Protein AF-A0A401RXJ4-F1 (afdb_monomer_lite)

Foldseek 3Di:
DDVVLVVVLLCPVLLLVLLVVCLVLLLVLLLCLQVVVDDLLNSLVSQLVLLLVSLCVLQPVLSCLLLVLLVVLLVLVVPDALQCSLVVNLVVLLVSLLVLLVVVCCCVPPVVDDDDPSSVQSSLLSLVLSLQSNLQSVCSNVVVDDDPDPPPDDDDPDCVSVVVSSLSSSSSSRRLDRRHEFDDHSVLVSCLSVCSHVDPCSDLCQLVVLLVVLVVVLVVLVVVLVVLSVVLVVVVVVCVVPPDDDQVVLLVVLLSSLSSVVSSVSSRHSSSLSSCSSNVHQVDDDDDPDDRRGQDDPCCCLQDLFLLSNLCSHRPNVSVSLCVVQLVPDPPPSLLRSLVVVCSSLSVQVLSNVLSVLSSLLNVLSVVCCVPVVVVQVVDPVSVVVSSVVSSVLSSLSSSLSSQSNSSRHPVSVVVSCPRPSVVSSVVSVVVSVPDDPPQQVLLVVVCVLVVPDDPFFAPDQDDQPVVVVVVVVVVVPPPDDPPDDAKFFKWKWFWDDDPVDRAQAKTKTFCQPPDLLFQWKKKKWAFDAADCDFFKKKKFKWKWDDPDPDIDTHDTQFIDIDGRRDADPSSMDMTTNSVCSVVDPDRMMMMFMWIAGPVRDTDPRRVCSVNGTDCDSPDSRHIMMMTGSDPPPPPPDDDDPDPDDPPPPPPPPPVPPPPDPPPQAAAKWKDWDKRQCCVSVCSSWWVDDRIDTQIDIGHADDPDDDDDDDDDPDDPVVVVVVCVVCVPDGWDWAADDWAKDWIWTADSNRIIIIGIDTRRHGDTIDTD

Radius of gyration: 35.72 Å; chains: 1; bounding box: 101×73×101 Å

Secondary structure (DSSP, 8-state):
--HHHHHHHH--HHHHHHHHHHHHHHHHHHHHHHTT-S-HHHHHHHHHHHHHHHHHHHHGGGGHHHHHHHHHHHHHHHHS-HHHHHHHHHHHHHHHHHHHHHHHHIIIIII-PPPPHHHHHHHHHHHHHHHHHHHHHHHHHHTSSPPPP-----S---HHHHHHHHHHHHHHT-GGGTSS-----HHHHHHHHHHTTT-S---THHHHHHHHHHHHHHHHHHHHHHHHHHHHHHHHHHHTT--S--HHHHHHHHHHHHHHHHHHHHHHHHHHHHHHHHTTTT----SS----S-S--HHHHHH---HHHHHHHTTHHHHHHHIIIIITT-SS-HHHHHHHHHHHHHT--HHHHHHHHHHHHHHHHHHHHHHHHHHHHHT-HHHHHHHHHHHHHHHHHHHHHHHHHHHH--HHHHHHHHHSGGGHHHHHHHHHHHTS-TTHHHHHHHHHHHTT-------S--PPPHHHHHHHHHHHHT-SSS-TT--EEEEEEEEEE--GGG--TT-EEEE-TT--TT--EEEEEEEB----SS--EEEEEEEEEEEETTEEEEEEEEEEEEEESSS--TTSEEEEE-GGGGGT---SEEEEEEEEE-TT-PEE-HHHHHHHHB---TTSTT--EEEEESS--TT--S--------------------PPPTT---SBSEEE--EEESTTTT-TTTEEE-SEEE--EEESB--S---SS-------HHHHHHHHHHSTT----EEEEEEEEEEEEEE-TTS-EEEEEEEEEEEEEEEE-

pLDDT: mean 77.95, std 18.05, range [25.7, 97.25]

Sequence (769 aa):
MDLEFLQSELDYYPVTIHQFLSAPFALAFYHLSITGHLHLTARYIFLMFGGLLLAIVSMGHYAMMVLIPAVFAVVLIHCLKSRIVHKWTFLSQMTWQTLCHLWLHYKEYYLQEATDIKFKIALSSLMLLTQRVTSVSLDIHEGEIKIPARKVQQNRFDADTLCYSLPYLSYMLYFPALLGGPLCSFQRFKTHVENLKKSDQKCIAKPLWSFFYKCTQFFVLNMLRVAVRNCVSVIKHHDQRSTQWNVPEDIFMIWTTALMFRLAYYSQWLLSESLNNLVGLGLENDRIQQSTLSDTDIWTLETTNKISEFVRVWNKTTAGWLRRMVFQRSKVQPFISTFIFSAWWHGLHPAQIFGFLLCAATVKVDYRVHQYMVPLTARSRFLRLIYKIVTWMQTQLVIAYVLVAVELRTFSCVLVLCKSVCAVSPLVYILMLIDNHEIQQPFSKAILEMLHINTLTFPRRTKLHPYMRLIYQQLSSSETKDSATTEGTLVQSFRSIKVPEYDNPGWIWFNISKLKPSMVAAELVLLRRTLHPKSLTVNVTIHNIGLEGKNLTISDPLDKKILNLSELPSSGYDTFNVSTILRQWTLDVIGFQFQFTDDSGSLVLHDALTQSLYCLDTNSQDEPLLVAYRLALSERRKVAKPFGSRNNQRSSRENRWKFPRSRDISGECKMHPLYVNLQSLKLNNWILEPRGFYANACRGYCSELITEKGNTVTISPAWRTVMQNITKNQRWHCTPEKYSSVSLMHVTESGDIFIERIKEMSIESCACK

InterPro domains:
  IPR001839 Transforming growth factor-beta, C-terminal [PF00019] (668-768)
  IPR001839 Transforming growth factor-beta, C-terminal [PS51362] (653-769)
  IPR001839 Transforming growth factor-beta, C-terminal [SM00204] (669-769)
  IPR004299 Membrane bound O-acyl transferase, MBOAT [PF03062] (128-359)
  IPR017948 Transforming growth factor beta, conserved site [PS00250] (687-702)
  IPR029034 Cystine-knot cytokine [G3DSA:2.10.90.10] (658-769)
  IPR029034 Cystine-knot cytokine [SSF57501] (663-768)
  IPR049941 Lysophospholipid acyltransferase 7/Porcupine-like [PTHR13906] (17-434)

Structure (mmCIF, N/CA/C/O backbone):
data_AF-A0A401RXJ4-F1
#
_entry.id   AF-A0A401RXJ4-F1
#
loop_
_atom_site.group_PDB
_atom_site.id
_atom_site.type_symbol
_atom_site.label_atom_id
_atom_site.label_alt_id
_atom_site.label_comp_id
_atom_site.label_asym_id
_atom_site.label_entity_id
_atom_site.label_seq_id
_atom_site.pdbx_PDB_ins_code
_atom_site.Cartn_x
_atom_site.Cartn_y
_atom_site.Cartn_z
_atom_site.occupancy
_atom_site.B_iso_or_equiv
_atom_site.auth_seq_id
_atom_site.auth_comp_id
_atom_site.auth_asym_id
_atom_site.auth_atom_id
_atom_site.pdbx_PDB_model_num
ATOM 1 N N . MET A 1 1 ? 28.609 14.857 -3.630 1.00 46.47 1 MET A N 1
ATOM 2 C CA . MET A 1 1 ? 27.908 13.861 -4.474 1.00 46.47 1 MET A CA 1
ATOM 3 C C . MET A 1 1 ? 28.403 14.028 -5.902 1.00 46.47 1 MET A C 1
ATOM 5 O O . MET A 1 1 ? 28.312 15.139 -6.432 1.00 46.47 1 MET A O 1
ATOM 9 N N . ASP A 1 2 ? 28.985 12.983 -6.490 1.00 38.75 2 ASP A N 1
ATOM 10 C CA . ASP A 1 2 ? 29.533 13.042 -7.849 1.00 38.75 2 ASP A CA 1
ATOM 11 C C . ASP A 1 2 ? 28.412 13.007 -8.885 1.00 38.75 2 ASP A C 1
ATOM 13 O O . ASP A 1 2 ? 27.520 12.161 -8.844 1.00 38.75 2 ASP A O 1
ATOM 17 N N . LEU A 1 3 ? 28.435 13.988 -9.788 1.00 42.06 3 LEU A N 1
ATOM 18 C CA . LEU A 1 3 ? 27.383 14.205 -10.780 1.00 42.06 3 LEU A CA 1
ATOM 19 C C . LEU A 1 3 ? 27.369 13.069 -11.819 1.00 42.06 3 LEU A C 1
ATOM 21 O O . LEU A 1 3 ? 26.307 12.729 -12.321 1.00 42.06 3 LEU A O 1
ATOM 25 N N . GLU A 1 4 ? 28.520 12.429 -12.047 1.00 36.09 4 GLU A N 1
ATOM 26 C CA . GLU A 1 4 ? 28.688 11.253 -12.911 1.00 36.09 4 GLU A CA 1
ATOM 27 C C . GLU A 1 4 ? 28.032 9.984 -12.334 1.00 36.09 4 GLU A C 1
ATOM 29 O O . GLU A 1 4 ? 27.464 9.187 -13.079 1.00 36.09 4 GLU A O 1
ATOM 34 N N . PHE A 1 5 ? 28.014 9.821 -11.004 1.00 42.22 5 PHE A N 1
ATOM 35 C CA . PHE A 1 5 ? 27.276 8.735 -10.343 1.00 42.22 5 PHE A CA 1
ATOM 36 C C . PHE A 1 5 ? 25.759 8.926 -10.486 1.00 42.22 5 PHE A C 1
ATOM 38 O O . PHE A 1 5 ? 25.038 7.982 -10.807 1.00 42.22 5 PHE A O 1
ATOM 45 N N . LEU A 1 6 ? 25.277 10.168 -10.332 1.00 42.81 6 LEU A N 1
ATOM 46 C CA . LEU A 1 6 ? 23.893 10.509 -10.664 1.00 42.81 6 LEU A CA 1
ATOM 47 C C . LEU A 1 6 ? 23.600 10.274 -12.152 1.00 42.81 6 LEU A C 1
ATOM 49 O O . LEU A 1 6 ? 22.531 9.781 -12.476 1.00 42.81 6 LEU A O 1
ATOM 53 N N . GLN A 1 7 ? 24.533 10.588 -13.049 1.00 41.47 7 GLN A N 1
ATOM 54 C CA . GLN A 1 7 ? 24.370 10.425 -14.495 1.00 41.47 7 GLN A CA 1
ATOM 55 C C . GLN A 1 7 ? 24.182 8.953 -14.903 1.00 41.47 7 GLN A C 1
ATOM 57 O O . GLN A 1 7 ? 23.317 8.656 -15.719 1.00 41.47 7 GLN A O 1
ATOM 62 N N . SER A 1 8 ? 24.898 8.024 -14.262 1.00 41.06 8 SER A N 1
ATOM 63 C CA . SER A 1 8 ? 24.772 6.574 -14.492 1.00 41.06 8 SER A CA 1
ATOM 64 C C . SER A 1 8 ? 23.457 5.967 -13.967 1.00 41.06 8 SER A C 1
ATOM 66 O O . SER A 1 8 ? 22.851 5.129 -14.635 1.00 41.06 8 SER A O 1
ATOM 68 N N . GLU A 1 9 ? 22.970 6.398 -12.796 1.00 47.66 9 GLU A N 1
ATOM 69 C CA . GLU A 1 9 ? 21.709 5.895 -12.210 1.00 47.66 9 GLU A CA 1
ATOM 70 C C . GLU A 1 9 ? 20.451 6.563 -12.807 1.00 47.66 9 GLU A C 1
ATOM 72 O O . GLU A 1 9 ? 19.378 5.960 -12.836 1.00 47.66 9 GLU A O 1
ATOM 77 N N . LEU A 1 10 ? 20.551 7.800 -13.318 1.00 48.31 10 LEU A N 1
ATOM 78 C CA . LEU A 1 10 ? 19.404 8.548 -13.855 1.00 48.31 10 LEU A CA 1
ATOM 79 C C . LEU A 1 10 ? 19.100 8.284 -15.340 1.00 48.31 10 LEU A C 1
ATOM 81 O O . LEU A 1 10 ? 17.988 8.607 -15.786 1.00 48.31 10 LEU A O 1
ATOM 85 N N . ASP A 1 11 ? 20.026 7.686 -16.084 1.00 46.69 11 ASP A N 1
ATOM 86 C CA . ASP A 1 11 ? 19.901 7.414 -17.515 1.00 46.69 11 ASP A CA 1
ATOM 87 C C . ASP A 1 11 ? 19.125 6.102 -17.781 1.00 46.69 11 ASP A C 1
ATOM 89 O O . ASP A 1 11 ? 19.606 5.142 -18.376 1.00 46.69 11 ASP A O 1
ATOM 93 N N . TYR A 1 12 ? 17.839 6.096 -17.402 1.00 53.22 12 TYR A N 1
ATOM 94 C CA . TYR A 1 12 ? 16.804 5.097 -17.758 1.00 53.22 12 TYR A CA 1
ATOM 95 C C . TYR A 1 12 ? 16.437 5.088 -19.269 1.00 53.22 12 TYR A C 1
ATOM 97 O O . TYR A 1 12 ? 15.325 4.717 -19.670 1.00 53.22 12 TYR A O 1
ATOM 105 N N . TYR A 1 13 ? 17.362 5.493 -20.142 1.00 58.06 13 TYR A N 1
ATOM 106 C CA . TYR A 1 13 ? 17.174 5.506 -21.594 1.00 58.06 13 TYR A CA 1
ATOM 107 C C . TYR A 1 13 ? 16.801 4.137 -22.194 1.00 58.06 13 TYR A C 1
ATOM 109 O O . TYR A 1 13 ? 15.884 4.113 -23.018 1.00 58.06 13 TYR A O 1
ATOM 117 N N . PRO A 1 14 ? 17.390 2.988 -21.796 1.00 70.31 14 PRO A N 1
ATOM 118 C CA . PRO A 1 14 ? 17.087 1.728 -22.476 1.00 70.31 14 PRO A CA 1
ATOM 119 C C . PRO A 1 14 ? 15.653 1.239 -22.228 1.00 70.31 14 PRO A C 1
ATOM 121 O O . PRO A 1 14 ? 14.984 0.823 -23.172 1.00 70.31 14 PRO A O 1
ATOM 124 N N . VAL A 1 15 ? 15.125 1.360 -21.002 1.00 84.50 15 VAL A N 1
ATOM 125 C CA . VAL A 1 15 ? 13.733 0.963 -20.697 1.00 84.50 15 VAL A CA 1
ATOM 126 C C . VAL A 1 15 ? 12.738 1.803 -21.496 1.00 84.50 15 VAL A C 1
ATOM 128 O O . VAL A 1 15 ? 11.831 1.255 -22.121 1.00 84.50 15 VAL A O 1
ATOM 131 N N . THR A 1 16 ? 12.963 3.117 -21.541 1.00 88.06 16 THR A N 1
ATOM 132 C CA . THR A 1 16 ? 12.141 4.071 -22.298 1.00 88.06 16 THR A CA 1
ATOM 133 C C . THR A 1 16 ? 12.081 3.700 -23.783 1.00 88.06 16 THR A C 1
ATOM 135 O O . THR A 1 16 ? 11.002 3.661 -24.374 1.00 88.06 16 THR A O 1
ATOM 138 N N . ILE A 1 17 ? 13.232 3.377 -24.387 1.00 89.31 17 ILE A N 1
ATOM 139 C CA . ILE A 1 17 ? 13.321 2.964 -25.796 1.00 89.31 17 ILE A CA 1
ATOM 140 C C . ILE A 1 17 ? 12.498 1.695 -26.028 1.00 89.31 17 ILE A C 1
ATOM 142 O O . ILE A 1 17 ? 11.672 1.656 -26.937 1.00 89.31 17 ILE A O 1
ATOM 146 N N . HIS A 1 18 ? 12.665 0.673 -25.185 1.00 91.31 18 HIS A N 1
ATOM 147 C CA . HIS A 1 18 ? 11.910 -0.575 -25.305 1.00 91.31 18 HIS A CA 1
ATOM 148 C C . HIS A 1 18 ? 10.397 -0.373 -25.131 1.00 91.31 18 HIS A C 1
ATOM 150 O O . HIS A 1 18 ? 9.607 -0.994 -25.844 1.00 91.31 18 HIS A O 1
ATOM 156 N N . GLN A 1 19 ? 9.981 0.530 -24.240 1.00 91.69 19 GLN A N 1
ATOM 157 C CA . GLN A 1 19 ? 8.577 0.896 -24.062 1.00 91.69 19 GLN A CA 1
ATOM 158 C C . GLN A 1 19 ? 7.999 1.575 -25.309 1.00 91.69 19 GLN A C 1
ATOM 160 O O . GLN A 1 19 ? 6.951 1.145 -25.792 1.00 91.69 19 GLN A O 1
ATOM 165 N N . PHE A 1 20 ? 8.693 2.550 -25.904 1.00 92.56 20 PHE A N 1
ATOM 166 C CA . PHE A 1 20 ? 8.253 3.154 -27.168 1.00 92.56 20 PHE A CA 1
ATOM 167 C C . PHE A 1 20 ? 8.223 2.148 -28.325 1.00 92.56 20 PHE A C 1
ATOM 169 O O . PHE A 1 20 ? 7.258 2.132 -29.086 1.00 92.56 20 PHE A O 1
ATOM 176 N N . LEU A 1 21 ? 9.216 1.257 -28.421 1.00 92.25 21 LEU A N 1
ATOM 177 C CA . LEU A 1 21 ? 9.233 0.179 -29.418 1.00 92.25 21 LEU A CA 1
ATOM 178 C C . LEU A 1 21 ? 8.056 -0.794 -29.255 1.00 92.25 21 LEU A C 1
ATOM 180 O O . LEU A 1 21 ? 7.633 -1.403 -30.234 1.00 92.25 21 LEU A O 1
ATOM 184 N N . SER A 1 22 ? 7.496 -0.923 -28.049 1.00 93.94 22 SER A N 1
ATOM 185 C CA . SER A 1 22 ? 6.318 -1.758 -27.790 1.00 93.94 22 SER A CA 1
ATOM 186 C C . SER A 1 22 ? 4.985 -1.094 -28.178 1.00 93.94 22 SER A C 1
ATOM 188 O O . SER A 1 22 ? 3.989 -1.792 -28.381 1.00 93.94 22 SER A O 1
ATOM 190 N N . ALA A 1 23 ? 4.947 0.236 -28.336 1.00 95.12 23 ALA A N 1
ATOM 191 C CA . ALA A 1 23 ? 3.716 0.985 -28.603 1.00 95.12 23 ALA A CA 1
ATOM 192 C C . ALA A 1 23 ? 3.016 0.593 -29.927 1.00 95.12 23 ALA A C 1
ATOM 194 O O . ALA A 1 23 ? 1.800 0.383 -29.901 1.00 95.12 23 ALA A O 1
ATOM 195 N N . PRO A 1 24 ? 3.720 0.397 -31.065 1.00 95.19 24 PRO A N 1
ATOM 196 C CA . PRO A 1 24 ? 3.094 -0.098 -32.293 1.00 95.19 24 PRO A CA 1
ATOM 197 C C . PRO A 1 24 ? 2.447 -1.478 -32.118 1.00 95.19 24 PRO A C 1
ATOM 199 O O . PRO A 1 24 ? 1.358 -1.717 -32.635 1.00 95.19 24 PRO A O 1
ATOM 202 N N . PHE A 1 25 ? 3.071 -2.372 -31.344 1.00 95.62 25 PHE A N 1
ATOM 203 C CA . PHE A 1 25 ? 2.525 -3.703 -31.059 1.00 95.62 25 PHE A CA 1
ATOM 204 C C . PHE A 1 25 ? 1.296 -3.637 -30.145 1.00 95.62 25 PHE A C 1
ATOM 206 O O . PHE A 1 25 ? 0.345 -4.389 -30.351 1.00 95.62 25 PHE A O 1
ATOM 213 N N . ALA A 1 26 ? 1.276 -2.717 -29.175 1.00 95.31 26 ALA A N 1
ATOM 214 C CA . ALA A 1 26 ? 0.103 -2.444 -28.341 1.00 95.31 26 ALA A CA 1
ATOM 215 C C . ALA A 1 26 ? -1.085 -1.942 -29.170 1.00 95.31 26 ALA A C 1
ATOM 217 O O . ALA A 1 26 ? -2.204 -2.440 -29.025 1.00 95.31 26 ALA A O 1
ATOM 218 N N . LEU A 1 27 ? -0.827 -1.018 -30.095 1.00 93.62 27 LEU A N 1
ATOM 219 C CA . LEU A 1 27 ? -1.839 -0.511 -31.015 1.00 93.62 27 LEU A CA 1
ATOM 220 C C . LEU A 1 27 ? -2.344 -1.605 -31.967 1.00 93.62 27 LEU A C 1
ATOM 222 O O . LEU A 1 27 ? -3.554 -1.746 -32.153 1.00 93.62 27 LEU A O 1
ATOM 226 N N . ALA A 1 28 ? -1.434 -2.406 -32.530 1.00 94.25 28 ALA A N 1
ATOM 227 C CA . ALA A 1 28 ? -1.774 -3.527 -33.401 1.00 94.25 28 ALA A CA 1
ATOM 228 C C . ALA A 1 28 ? -2.635 -4.566 -32.669 1.00 94.25 28 ALA A C 1
ATOM 230 O O . ALA A 1 28 ? -3.668 -4.981 -33.191 1.00 94.25 28 ALA A O 1
ATOM 231 N N . PHE A 1 29 ? -2.267 -4.928 -31.435 1.00 94.69 29 PHE A N 1
ATOM 232 C CA . PHE A 1 29 ? -3.065 -5.808 -30.582 1.00 94.69 29 PHE A CA 1
ATOM 233 C C . PHE A 1 29 ? -4.488 -5.281 -30.395 1.00 94.69 29 PHE A C 1
ATOM 235 O O . PHE A 1 29 ? -5.451 -6.026 -30.598 1.00 94.69 29 PHE A O 1
ATOM 242 N N . TYR A 1 30 ? -4.627 -4.006 -30.017 1.00 92.31 30 TYR A N 1
ATOM 243 C CA . TYR A 1 30 ? -5.932 -3.400 -29.775 1.00 92.31 30 TYR A CA 1
ATOM 244 C C . TYR A 1 30 ? -6.775 -3.391 -31.048 1.00 92.31 30 TYR A C 1
ATOM 246 O O . TYR A 1 30 ? -7.890 -3.911 -31.045 1.00 92.31 30 TYR A O 1
ATOM 254 N N . HIS A 1 31 ? -6.212 -2.893 -32.154 1.00 91.19 31 HIS A N 1
ATOM 255 C CA . HIS A 1 31 ? -6.882 -2.822 -33.449 1.00 91.19 31 HIS A CA 1
ATOM 256 C C . HIS A 1 31 ? -7.360 -4.196 -33.933 1.00 91.19 31 HIS A C 1
ATOM 258 O O . HIS A 1 31 ? -8.534 -4.364 -34.262 1.00 91.19 31 HIS A O 1
ATOM 264 N N . LEU A 1 32 ? -6.484 -5.205 -33.924 1.00 91.94 32 LEU A N 1
ATOM 265 C CA . LEU A 1 32 ? -6.825 -6.563 -34.356 1.00 91.94 32 LEU A CA 1
ATOM 266 C C . LEU A 1 32 ? -7.828 -7.250 -33.410 1.00 91.94 32 LEU A C 1
ATOM 268 O O . LEU A 1 32 ? -8.591 -8.124 -33.827 1.00 91.94 32 LEU A O 1
ATOM 272 N N . SER A 1 33 ? -7.858 -6.855 -32.133 1.00 91.19 33 SER A N 1
ATOM 273 C CA . SER A 1 33 ? -8.809 -7.384 -31.150 1.00 91.19 33 SER A CA 1
ATOM 274 C C . SER A 1 33 ? -10.212 -6.797 -31.313 1.00 91.19 33 SER A C 1
ATOM 276 O O . SER A 1 33 ? -11.179 -7.565 -31.275 1.00 91.19 33 SER A O 1
ATOM 278 N N . ILE A 1 34 ? -10.337 -5.478 -31.520 1.00 89.06 34 ILE A N 1
ATOM 279 C CA . ILE A 1 34 ? -11.639 -4.801 -31.693 1.00 89.06 34 ILE A CA 1
ATOM 280 C C . ILE A 1 34 ? -12.281 -5.106 -33.052 1.00 89.06 34 ILE A C 1
ATOM 282 O O . ILE A 1 34 ? -13.499 -5.217 -33.146 1.00 89.06 34 ILE A O 1
ATOM 286 N N . THR A 1 35 ? -11.471 -5.304 -34.097 1.00 87.00 35 THR A N 1
ATOM 287 C CA . THR A 1 35 ? -11.939 -5.696 -35.442 1.00 87.00 35 THR A CA 1
ATOM 288 C C . THR A 1 35 ? -12.330 -7.173 -35.524 1.00 87.00 35 THR A C 1
ATOM 290 O O . THR A 1 35 ? -12.941 -7.604 -36.496 1.00 87.00 35 THR A O 1
ATOM 293 N N . GLY A 1 36 ? -12.022 -7.961 -34.488 1.00 85.25 36 GLY A N 1
ATOM 294 C CA . GLY A 1 36 ? -12.384 -9.373 -34.407 1.00 85.25 36 GLY A CA 1
ATOM 295 C C . GLY A 1 36 ? -11.442 -10.324 -35.149 1.00 85.25 36 GLY A C 1
ATOM 296 O O . GLY A 1 36 ? -11.729 -11.519 -35.168 1.00 85.25 36 GLY A O 1
ATOM 297 N N . HIS A 1 37 ? -10.320 -9.838 -35.694 1.00 88.12 37 HIS A N 1
ATOM 298 C CA . HIS A 1 37 ? -9.300 -10.670 -36.345 1.00 88.12 37 HIS A CA 1
ATOM 299 C C . HIS A 1 37 ? -8.544 -11.576 -35.360 1.00 88.12 37 HIS A C 1
ATOM 301 O O . HIS A 1 37 ? -8.094 -12.655 -35.737 1.00 88.12 37 HIS A O 1
ATOM 307 N N . LEU A 1 38 ? -8.424 -11.174 -34.088 1.00 90.75 38 LEU A N 1
ATOM 308 C CA . LEU A 1 38 ? -7.850 -12.019 -33.035 1.00 90.75 38 LEU A CA 1
ATOM 309 C C . LEU A 1 38 ? -8.940 -12.731 -32.225 1.00 90.75 38 LEU A C 1
ATOM 311 O O . LEU A 1 38 ? -9.669 -12.106 -31.443 1.00 90.75 38 LEU A O 1
ATOM 315 N N . HIS A 1 39 ? -8.984 -14.061 -32.350 1.00 90.50 39 HIS A N 1
ATOM 316 C CA . HIS A 1 39 ? -9.707 -14.949 -31.434 1.00 90.50 39 HIS A CA 1
ATOM 317 C C . HIS A 1 39 ? -9.113 -14.901 -30.015 1.00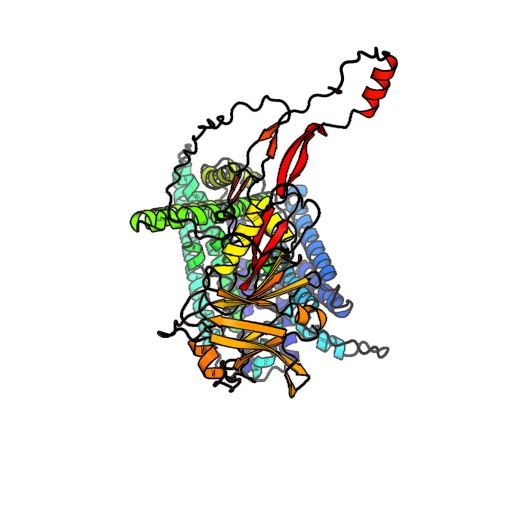 90.50 39 HIS A C 1
ATOM 319 O O . HIS A 1 39 ? -7.970 -14.493 -29.822 1.00 90.50 39 HIS A O 1
ATOM 325 N N . LEU A 1 40 ? -9.868 -15.358 -29.008 1.00 91.25 40 LEU A N 1
ATOM 326 C CA . LEU A 1 40 ? -9.485 -15.244 -27.593 1.00 91.25 40 LEU A CA 1
ATOM 327 C C . LEU A 1 40 ? -8.102 -15.844 -27.278 1.00 91.25 40 LEU A C 1
ATOM 329 O O . LEU A 1 40 ? -7.265 -15.178 -26.675 1.00 91.25 40 LEU A O 1
ATOM 333 N N . THR A 1 41 ? -7.826 -17.065 -27.739 1.00 91.81 41 THR A N 1
ATOM 334 C CA . THR A 1 41 ? -6.521 -17.722 -27.547 1.00 91.81 41 THR A CA 1
ATOM 335 C C . THR A 1 41 ? -5.389 -16.930 -28.203 1.00 91.81 41 THR A C 1
ATOM 337 O O . THR A 1 41 ? -4.338 -16.733 -27.597 1.00 91.81 41 THR A O 1
ATOM 340 N N . ALA A 1 42 ? -5.625 -16.402 -29.410 1.00 93.62 42 ALA A N 1
ATOM 341 C CA . ALA A 1 42 ? -4.648 -15.593 -30.133 1.00 93.62 42 ALA A CA 1
ATOM 342 C C . ALA A 1 42 ? -4.332 -14.282 -29.398 1.00 93.62 42 ALA A C 1
ATOM 344 O O . ALA A 1 42 ? -3.185 -13.848 -29.408 1.00 93.62 42 ALA A O 1
ATOM 345 N N . ARG A 1 43 ? -5.306 -13.684 -28.695 1.00 95.06 43 ARG A N 1
ATOM 346 C CA . ARG A 1 43 ? -5.069 -12.492 -27.862 1.00 95.06 43 ARG A CA 1
ATOM 347 C C . ARG A 1 43 ? -4.105 -12.783 -26.717 1.00 95.06 43 ARG A C 1
ATOM 349 O O . ARG A 1 43 ? -3.147 -12.039 -26.530 1.00 95.06 43 ARG A O 1
ATOM 356 N N . TYR A 1 44 ? -4.321 -13.874 -25.980 1.00 96.06 44 TYR A N 1
ATOM 357 C CA . TYR A 1 44 ? -3.416 -14.254 -24.893 1.00 96.06 44 TYR A CA 1
ATOM 358 C C . TYR A 1 44 ? -2.013 -14.598 -25.401 1.00 96.06 44 TYR A C 1
ATOM 360 O O . TYR A 1 44 ? -1.032 -14.166 -24.793 1.00 96.06 44 TYR A O 1
ATOM 368 N N . ILE A 1 45 ? -1.917 -15.322 -26.524 1.00 95.81 45 ILE A N 1
ATOM 369 C CA . ILE A 1 45 ? -0.636 -15.649 -27.166 1.00 95.81 45 ILE A CA 1
ATOM 370 C C . ILE A 1 45 ? 0.078 -14.375 -27.619 1.00 95.81 45 ILE A C 1
ATOM 372 O O . ILE A 1 45 ? 1.264 -14.242 -27.346 1.00 95.81 45 ILE A O 1
ATOM 376 N N . PHE A 1 46 ? -0.623 -13.424 -28.243 1.00 96.75 46 PHE A N 1
ATOM 377 C CA . PHE A 1 46 ? -0.036 -12.160 -28.694 1.00 96.75 46 PHE A CA 1
ATOM 378 C C . PHE A 1 46 ? 0.606 -11.399 -27.528 1.00 96.75 46 PHE A C 1
ATOM 380 O O . PHE A 1 46 ? 1.766 -11.000 -27.606 1.00 96.75 46 PHE A O 1
ATOM 387 N N . LEU A 1 47 ? -0.130 -11.239 -26.423 1.00 96.81 47 LEU A N 1
ATOM 388 C CA . LEU A 1 47 ? 0.359 -10.536 -25.235 1.00 96.81 47 LEU A CA 1
ATOM 389 C C . LEU A 1 47 ? 1.552 -11.254 -24.587 1.00 96.81 47 LEU A C 1
ATOM 391 O O . LEU A 1 47 ? 2.539 -10.607 -24.238 1.00 96.81 47 LEU A O 1
ATOM 395 N N . MET A 1 48 ? 1.472 -12.583 -24.468 1.00 96.31 48 MET A N 1
ATOM 396 C CA . MET A 1 48 ? 2.518 -13.423 -23.879 1.00 96.31 48 MET A CA 1
ATOM 397 C C . MET A 1 48 ? 3.795 -13.426 -24.727 1.00 96.31 48 MET A C 1
ATOM 399 O O . MET A 1 48 ? 4.892 -13.247 -24.205 1.00 96.31 48 MET A O 1
ATOM 403 N N . PHE A 1 49 ? 3.657 -13.630 -26.038 1.00 96.38 49 PHE A N 1
ATOM 404 C CA . PHE A 1 49 ? 4.775 -13.679 -26.974 1.00 96.38 49 PHE A CA 1
ATOM 405 C C . PHE A 1 49 ? 5.452 -12.315 -27.098 1.00 96.38 49 PHE A C 1
ATOM 407 O O . PHE A 1 49 ? 6.678 -12.241 -27.077 1.00 96.38 49 PHE A O 1
ATOM 414 N N . GLY A 1 50 ? 4.668 -11.231 -27.132 1.00 96.25 50 GLY A N 1
ATOM 415 C CA . GLY A 1 50 ? 5.203 -9.873 -27.059 1.00 96.25 50 GLY A CA 1
ATOM 416 C C . GLY A 1 50 ? 6.049 -9.657 -25.803 1.00 96.25 50 GLY A C 1
ATOM 417 O O . GLY A 1 50 ? 7.105 -9.036 -25.877 1.00 96.25 50 GLY A O 1
ATOM 418 N N . GLY A 1 51 ? 5.640 -10.220 -24.662 1.00 96.38 51 GLY A N 1
ATOM 419 C CA . GLY A 1 51 ? 6.392 -10.099 -23.413 1.00 96.38 51 GLY A CA 1
ATOM 420 C C . GLY A 1 51 ? 7.651 -10.947 -23.395 1.00 96.38 51 GLY A C 1
ATOM 421 O O . GLY A 1 51 ? 8.689 -10.480 -22.940 1.00 96.38 51 GLY A O 1
ATOM 422 N N . LEU A 1 52 ? 7.591 -12.160 -23.946 1.00 96.88 52 LEU A N 1
ATOM 423 C CA . LEU A 1 52 ? 8.766 -13.009 -24.133 1.00 96.88 52 LEU A CA 1
ATOM 424 C C . LEU A 1 52 ? 9.810 -12.320 -25.022 1.00 96.88 52 LEU A C 1
ATOM 426 O O . LEU A 1 52 ? 10.980 -12.241 -24.649 1.00 96.88 52 LEU A O 1
ATOM 430 N N . LEU A 1 53 ? 9.384 -11.778 -26.165 1.00 96.62 53 LEU A N 1
ATOM 431 C CA . LEU A 1 53 ? 10.263 -11.050 -27.077 1.00 96.62 53 LEU A CA 1
ATOM 432 C C . LEU A 1 53 ? 10.852 -9.808 -26.399 1.00 96.62 53 LEU A C 1
ATOM 434 O O . LEU A 1 53 ? 12.061 -9.593 -26.455 1.00 96.62 53 LEU A O 1
ATOM 438 N N . LEU A 1 54 ? 10.017 -9.027 -25.708 1.00 96.00 54 LEU A N 1
ATOM 439 C CA . LEU A 1 54 ? 10.455 -7.841 -24.978 1.00 96.00 54 LEU A CA 1
ATOM 440 C C . LEU A 1 54 ? 11.468 -8.193 -23.882 1.00 96.00 54 LEU A C 1
ATOM 442 O O . LEU A 1 54 ? 12.474 -7.497 -23.753 1.00 96.00 54 LEU A O 1
ATOM 446 N N . ALA A 1 55 ? 11.256 -9.282 -23.136 1.00 96.38 55 ALA A N 1
ATOM 447 C CA . ALA A 1 55 ? 12.199 -9.773 -22.132 1.00 96.38 55 ALA A CA 1
ATOM 448 C C . ALA A 1 55 ? 13.553 -10.129 -22.761 1.00 96.38 55 ALA A C 1
ATOM 450 O O . ALA A 1 55 ? 14.588 -9.674 -22.284 1.00 96.38 55 ALA A O 1
ATOM 451 N N . ILE A 1 56 ? 13.560 -10.887 -23.863 1.00 95.94 56 ILE A N 1
ATOM 452 C CA . ILE A 1 56 ? 14.797 -11.298 -24.545 1.00 95.94 56 ILE A CA 1
ATOM 453 C C . ILE A 1 56 ? 15.557 -10.079 -25.084 1.00 95.94 56 ILE A C 1
ATOM 455 O O . ILE A 1 56 ? 16.765 -9.968 -24.878 1.00 95.94 56 ILE A O 1
ATOM 459 N N . VAL A 1 57 ? 14.859 -9.143 -25.732 1.00 94.56 57 VAL A N 1
ATOM 460 C CA . VAL A 1 57 ? 15.478 -7.948 -26.329 1.00 94.56 57 VAL A CA 1
ATOM 461 C C . VAL A 1 57 ? 16.035 -7.007 -25.256 1.00 94.56 57 VAL A C 1
ATOM 463 O O . VAL A 1 57 ? 17.141 -6.494 -25.414 1.00 94.56 57 VAL A O 1
ATOM 466 N N . SER A 1 58 ? 15.303 -6.799 -24.159 1.00 92.62 58 SER A N 1
ATOM 467 C CA . SER A 1 58 ? 15.702 -5.852 -23.106 1.00 92.62 58 SER A CA 1
ATOM 468 C C . SER A 1 58 ? 16.701 -6.425 -22.094 1.00 92.62 58 SER A C 1
ATOM 470 O O . SER A 1 58 ? 17.558 -5.694 -21.604 1.00 92.62 58 SER A O 1
ATOM 472 N N . MET A 1 59 ? 16.633 -7.727 -21.789 1.00 94.31 59 MET A N 1
ATOM 473 C CA . MET A 1 59 ? 17.410 -8.364 -20.711 1.00 94.31 59 MET A CA 1
ATOM 474 C C . MET A 1 59 ? 18.493 -9.326 -21.229 1.00 94.31 59 MET A C 1
ATOM 476 O O . MET A 1 59 ? 19.384 -9.731 -20.477 1.00 94.31 59 MET A O 1
ATOM 480 N N . GLY A 1 60 ? 18.454 -9.720 -22.507 1.00 93.94 60 GLY A N 1
ATOM 481 C CA . GLY A 1 60 ? 19.349 -10.738 -23.064 1.00 93.94 60 GLY A CA 1
ATOM 482 C C . GLY A 1 60 ? 19.242 -12.066 -22.306 1.00 93.94 60 GLY A C 1
ATOM 483 O O . GLY A 1 60 ? 18.149 -12.513 -21.964 1.00 93.94 60 GLY A O 1
ATOM 484 N N . HIS A 1 61 ? 20.381 -12.678 -21.973 1.00 93.81 61 HIS A N 1
ATOM 485 C CA . HIS A 1 61 ? 20.424 -13.905 -21.165 1.00 93.81 61 HIS A CA 1
ATOM 486 C C . HIS A 1 61 ? 19.797 -13.772 -19.763 1.00 93.81 61 HIS A C 1
ATOM 488 O O . HIS A 1 61 ? 19.311 -14.762 -19.216 1.00 93.81 61 HIS A O 1
ATOM 494 N N . TYR A 1 62 ? 19.718 -12.557 -19.201 1.00 95.69 62 TYR A N 1
ATOM 495 C CA . TYR A 1 62 ? 19.085 -12.326 -17.902 1.00 95.69 62 TYR A CA 1
ATOM 496 C C . TYR A 1 62 ? 17.557 -12.418 -17.967 1.00 95.69 62 TYR A C 1
ATOM 498 O O . TYR A 1 62 ? 16.920 -12.479 -16.920 1.00 95.69 62 TYR A O 1
ATOM 506 N N . ALA A 1 63 ? 16.952 -12.521 -19.159 1.00 96.44 63 ALA A N 1
ATOM 507 C CA . ALA A 1 63 ? 15.519 -12.787 -19.306 1.00 96.44 63 ALA A CA 1
ATOM 508 C C . ALA A 1 63 ? 15.082 -14.046 -18.534 1.00 96.44 63 ALA A C 1
ATOM 510 O O . ALA A 1 63 ? 13.973 -14.099 -18.001 1.00 96.44 63 ALA A O 1
ATOM 511 N N . MET A 1 64 ? 15.977 -15.031 -18.386 1.00 95.94 64 MET A N 1
ATOM 512 C CA . MET A 1 64 ? 15.724 -16.240 -17.596 1.00 95.94 64 MET A CA 1
ATOM 513 C C . MET A 1 64 ? 15.387 -15.941 -16.129 1.00 95.94 64 MET A C 1
ATOM 515 O O . MET A 1 64 ? 14.610 -16.682 -15.529 1.00 95.94 64 MET A O 1
ATOM 519 N N . MET A 1 65 ? 15.875 -14.825 -15.571 1.00 95.69 65 MET A N 1
ATOM 520 C CA . MET A 1 65 ? 15.533 -14.385 -14.213 1.00 95.69 65 MET A CA 1
ATOM 521 C C . MET A 1 65 ? 14.041 -14.105 -14.036 1.00 95.69 65 MET A C 1
ATOM 523 O O . MET A 1 65 ? 13.547 -14.233 -12.921 1.00 95.69 65 MET A O 1
ATOM 527 N N . VAL A 1 66 ? 13.335 -13.743 -15.111 1.00 96.94 66 VAL A N 1
ATOM 528 C CA . VAL A 1 66 ? 11.892 -13.457 -15.123 1.00 96.94 66 VAL A CA 1
ATOM 529 C C . VAL A 1 66 ? 11.106 -14.664 -15.649 1.00 96.94 66 VAL A C 1
ATOM 531 O O . VAL A 1 66 ? 10.069 -15.025 -15.094 1.00 96.94 66 VAL A O 1
ATOM 534 N N . LEU A 1 67 ? 11.606 -15.336 -16.690 1.00 96.88 67 LEU A N 1
ATOM 535 C CA . LEU A 1 67 ? 10.903 -16.451 -17.336 1.00 96.88 67 LEU A CA 1
ATOM 536 C C . LEU A 1 67 ? 10.785 -17.687 -16.432 1.00 96.88 67 LEU A C 1
ATOM 538 O O . LEU A 1 67 ? 9.703 -18.269 -16.337 1.00 96.88 67 LEU A O 1
ATOM 542 N N . ILE A 1 68 ? 11.863 -18.064 -15.733 1.00 96.25 68 ILE A N 1
ATOM 543 C CA . ILE A 1 68 ? 11.874 -19.222 -14.823 1.00 96.25 68 ILE A CA 1
ATOM 544 C C . ILE A 1 68 ? 10.810 -19.076 -13.721 1.00 96.25 68 ILE A C 1
ATOM 546 O O . ILE A 1 68 ? 9.943 -19.951 -13.622 1.00 96.25 68 ILE A O 1
ATOM 550 N N . PRO A 1 69 ? 10.794 -17.994 -12.913 1.00 96.81 69 PRO A N 1
ATOM 551 C CA . PRO A 1 69 ? 9.785 -17.840 -11.869 1.00 96.81 69 PRO A CA 1
ATOM 552 C C . PRO A 1 69 ? 8.366 -17.655 -12.418 1.00 96.81 69 PRO A C 1
ATOM 554 O O . PRO A 1 69 ? 7.420 -18.053 -11.738 1.00 96.81 69 PRO A O 1
ATOM 557 N N . ALA A 1 70 ? 8.181 -17.103 -13.625 1.00 96.69 70 ALA A N 1
ATOM 558 C CA . ALA A 1 70 ? 6.859 -16.996 -14.247 1.00 96.69 70 ALA A CA 1
ATOM 559 C C . ALA A 1 70 ? 6.266 -18.379 -14.564 1.00 96.69 70 ALA A C 1
ATOM 561 O O . ALA A 1 70 ? 5.130 -18.667 -14.183 1.00 96.69 70 ALA A O 1
ATOM 562 N N . VAL A 1 71 ? 7.045 -19.259 -15.202 1.00 95.12 71 VAL A N 1
ATOM 563 C CA . VAL A 1 71 ? 6.619 -20.637 -15.500 1.00 95.12 71 VAL A CA 1
ATOM 564 C C . VAL A 1 71 ? 6.439 -21.433 -14.210 1.00 95.12 71 VAL A C 1
ATOM 566 O O . VAL A 1 71 ? 5.418 -22.098 -14.030 1.00 95.12 71 VAL A O 1
ATOM 569 N N . PHE A 1 72 ? 7.381 -21.318 -13.271 1.00 95.44 72 PHE A N 1
ATOM 570 C CA . PHE A 1 72 ? 7.306 -22.020 -11.991 1.00 95.44 72 PHE A CA 1
ATOM 571 C C . PHE A 1 72 ? 6.063 -21.625 -11.178 1.00 95.44 72 PHE A C 1
ATOM 573 O O . PHE A 1 72 ? 5.397 -22.489 -10.609 1.00 95.44 72 PHE A O 1
ATOM 580 N N . ALA A 1 73 ? 5.681 -20.344 -11.182 1.00 95.38 73 ALA A N 1
ATOM 581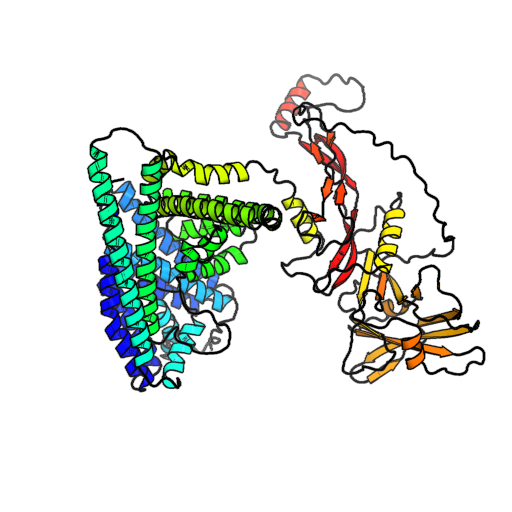 C CA . ALA A 1 73 ? 4.451 -19.882 -10.542 1.00 95.38 73 ALA A CA 1
ATOM 582 C C . ALA A 1 73 ? 3.198 -20.546 -11.126 1.00 95.38 73 ALA A C 1
ATOM 584 O O . ALA A 1 73 ? 2.315 -20.958 -10.373 1.00 95.38 73 ALA A O 1
ATOM 585 N N . VAL A 1 74 ? 3.127 -20.682 -12.455 1.00 92.94 74 VAL A N 1
ATOM 586 C CA . VAL A 1 74 ? 2.018 -21.371 -13.127 1.00 92.94 74 VAL A CA 1
ATOM 587 C C . VAL A 1 74 ? 1.984 -22.841 -12.714 1.00 92.94 74 VAL A C 1
ATOM 589 O O . VAL A 1 74 ? 0.918 -23.335 -12.352 1.00 92.94 74 VAL A O 1
ATOM 592 N N . VAL A 1 75 ? 3.130 -23.525 -12.668 1.00 91.88 75 VAL A N 1
ATOM 593 C CA . VAL A 1 75 ? 3.208 -24.916 -12.187 1.00 91.88 75 VAL A CA 1
ATOM 594 C C . VAL A 1 75 ? 2.671 -25.034 -10.757 1.00 91.88 75 VAL A C 1
ATOM 596 O O . VAL A 1 75 ? 1.802 -25.864 -10.497 1.00 91.88 75 VAL A O 1
ATOM 599 N N . LEU A 1 76 ? 3.096 -24.161 -9.837 1.00 92.19 76 LEU A N 1
ATOM 600 C CA . LEU A 1 76 ? 2.603 -24.166 -8.454 1.00 92.19 76 LEU A CA 1
ATOM 601 C C . LEU A 1 76 ? 1.090 -23.923 -8.358 1.00 92.19 76 LEU A C 1
ATOM 603 O O . LEU A 1 76 ? 0.424 -24.581 -7.559 1.00 92.19 76 LEU A O 1
ATOM 607 N N . ILE A 1 77 ? 0.542 -23.022 -9.179 1.00 90.62 77 ILE A N 1
ATOM 608 C CA . ILE A 1 77 ? -0.902 -22.749 -9.238 1.00 90.62 77 ILE A CA 1
ATOM 609 C C . ILE A 1 77 ? -1.698 -24.003 -9.628 1.00 90.62 77 ILE A C 1
ATOM 611 O O . ILE A 1 77 ? -2.768 -24.234 -9.071 1.00 90.62 77 ILE A O 1
ATOM 615 N N . HIS A 1 78 ? -1.170 -24.834 -10.529 1.00 85.88 78 HIS A N 1
ATOM 616 C CA . HIS A 1 78 ? -1.845 -26.053 -10.989 1.00 85.88 78 HIS A CA 1
ATOM 617 C C . HIS A 1 78 ? -1.609 -27.263 -10.076 1.00 85.88 78 HIS A C 1
ATOM 619 O O . HIS A 1 78 ? -2.472 -28.135 -9.958 1.00 85.88 78 HIS A O 1
ATOM 625 N N . CYS A 1 79 ? -0.442 -27.343 -9.435 1.00 87.88 79 CYS A N 1
ATOM 626 C CA . CYS A 1 79 ? -0.064 -28.488 -8.609 1.00 87.88 79 CYS A CA 1
ATOM 627 C C . CYS A 1 79 ? -0.588 -28.402 -7.168 1.00 87.88 79 CYS A C 1
ATOM 629 O O . CYS A 1 79 ? -0.742 -29.438 -6.518 1.00 87.88 79 CYS A O 1
ATOM 631 N N . LEU A 1 80 ? -0.850 -27.200 -6.646 1.00 89.12 80 LEU A N 1
ATOM 632 C CA . LEU A 1 80 ? -1.194 -26.990 -5.239 1.00 89.12 80 LEU A CA 1
ATOM 633 C C . LEU A 1 80 ? -2.684 -26.706 -5.017 1.00 89.12 80 LEU A C 1
ATOM 635 O O . LEU A 1 80 ? -3.380 -26.132 -5.847 1.00 89.12 80 LEU A O 1
ATOM 639 N N . LYS A 1 81 ? -3.178 -27.067 -3.826 1.00 88.00 81 LYS A N 1
ATOM 640 C CA . LYS A 1 81 ? -4.536 -26.712 -3.380 1.00 88.00 81 LYS A CA 1
ATOM 641 C C . LYS A 1 81 ? -4.623 -25.209 -3.079 1.00 88.00 81 LYS A C 1
ATOM 643 O O . LYS A 1 81 ? -3.683 -24.640 -2.520 1.00 88.00 81 LYS A O 1
ATOM 648 N N . SER A 1 82 ? -5.791 -24.601 -3.307 1.00 87.69 82 SER A N 1
ATOM 649 C CA . SER A 1 82 ? -6.053 -23.169 -3.045 1.00 87.69 82 SER A CA 1
ATOM 650 C C . SER A 1 82 ? -5.659 -22.714 -1.630 1.00 87.69 82 SER A C 1
ATOM 652 O O . SER A 1 82 ? -5.112 -21.633 -1.441 1.00 87.69 82 SER A O 1
ATOM 654 N N . ARG A 1 83 ? -5.823 -23.568 -0.611 1.00 88.69 83 ARG A N 1
ATOM 655 C CA . ARG A 1 83 ? -5.448 -23.239 0.779 1.00 88.69 83 ARG A CA 1
ATOM 656 C C . ARG A 1 83 ? -3.949 -23.016 1.004 1.00 88.69 83 ARG A C 1
ATOM 658 O O . ARG A 1 83 ? -3.594 -22.311 1.939 1.00 88.69 83 ARG A O 1
ATOM 665 N N . ILE A 1 84 ? -3.073 -23.617 0.199 1.00 92.88 84 ILE A N 1
ATOM 666 C CA . ILE A 1 84 ? -1.615 -23.559 0.414 1.00 92.88 84 ILE A CA 1
ATOM 667 C C . ILE A 1 84 ? -0.855 -22.888 -0.730 1.00 92.88 84 ILE A C 1
ATOM 669 O O . ILE A 1 84 ? 0.301 -22.520 -0.530 1.00 92.88 84 ILE A O 1
ATOM 673 N N . VAL A 1 85 ? -1.488 -22.711 -1.897 1.00 93.19 85 VAL A N 1
ATOM 674 C CA . VAL A 1 85 ? -0.848 -22.174 -3.106 1.00 93.19 85 VAL A CA 1
ATOM 675 C C . VAL A 1 85 ? -0.129 -20.858 -2.830 1.00 93.19 85 VAL A C 1
ATOM 677 O O . VAL A 1 85 ? 1.059 -20.763 -3.110 1.00 93.19 85 VAL A O 1
ATOM 680 N N . HIS A 1 86 ? -0.798 -19.908 -2.167 1.00 95.38 86 HIS A N 1
ATOM 681 C CA . HIS A 1 86 ? -0.238 -18.594 -1.870 1.00 95.38 86 HIS A CA 1
ATOM 682 C C . HIS A 1 86 ? 1.035 -18.658 -1.026 1.00 95.38 86 HIS A C 1
ATOM 684 O O . HIS A 1 86 ? 2.002 -17.959 -1.305 1.00 95.38 86 HIS A O 1
ATOM 690 N N . LYS A 1 87 ? 1.057 -19.513 0.003 1.00 95.06 87 LYS A N 1
ATOM 691 C CA . LYS A 1 87 ? 2.210 -19.623 0.904 1.00 95.06 87 LYS A CA 1
ATOM 692 C C . LYS A 1 87 ? 3.456 -20.081 0.143 1.00 95.06 87 LYS A C 1
ATOM 694 O O . LYS A 1 87 ? 4.531 -19.522 0.339 1.00 95.06 87 LYS A O 1
ATOM 699 N N . TRP A 1 88 ? 3.304 -21.079 -0.726 1.00 96.06 88 TRP A N 1
ATOM 700 C CA . TRP A 1 88 ? 4.410 -21.642 -1.499 1.00 96.06 88 TRP A CA 1
ATOM 701 C C . TRP A 1 88 ? 4.846 -20.739 -2.650 1.00 96.06 88 TRP A C 1
ATOM 703 O O . TRP A 1 88 ? 6.045 -20.534 -2.824 1.00 96.06 88 TRP A O 1
ATOM 713 N N . THR A 1 89 ? 3.907 -20.149 -3.394 1.00 96.00 89 THR A N 1
ATOM 714 C CA . THR A 1 89 ? 4.238 -19.190 -4.458 1.00 96.00 89 THR A CA 1
ATOM 715 C C . THR A 1 89 ? 4.946 -17.970 -3.884 1.00 96.00 89 THR A C 1
ATOM 717 O O . THR A 1 89 ? 6.001 -17.597 -4.389 1.00 96.00 89 THR A O 1
ATOM 720 N N . PHE A 1 90 ? 4.435 -17.396 -2.791 1.00 96.38 90 PHE A N 1
ATOM 721 C CA . PHE A 1 90 ? 5.062 -16.264 -2.110 1.00 96.38 90 PHE A CA 1
ATOM 722 C C . PHE A 1 90 ? 6.481 -16.593 -1.649 1.00 96.38 90 PHE A C 1
ATOM 724 O O . PHE A 1 90 ? 7.404 -15.845 -1.966 1.00 96.38 90 PHE A O 1
ATOM 731 N N . LEU A 1 91 ? 6.664 -17.728 -0.960 1.00 96.56 91 LEU A N 1
ATOM 732 C CA . LEU A 1 91 ? 7.981 -18.158 -0.499 1.00 96.56 91 LEU A CA 1
ATOM 733 C C . LEU A 1 91 ? 8.943 -18.333 -1.678 1.00 96.56 91 LEU A C 1
ATOM 735 O O . LEU A 1 91 ? 10.018 -17.749 -1.668 1.00 96.56 91 LEU A O 1
ATOM 739 N N . SER A 1 92 ? 8.537 -19.055 -2.727 1.00 96.12 92 SER A N 1
ATOM 740 C CA . SER A 1 92 ? 9.397 -19.281 -3.894 1.00 96.12 92 SER A CA 1
ATOM 741 C C . SER A 1 92 ? 9.802 -17.990 -4.613 1.00 96.12 92 SER A C 1
ATOM 743 O O . SER A 1 92 ? 10.970 -17.838 -4.964 1.00 96.12 92 SER A O 1
ATOM 745 N N . GLN A 1 93 ? 8.869 -17.047 -4.793 1.00 96.69 93 GLN A N 1
ATOM 746 C CA . GLN A 1 93 ? 9.127 -15.785 -5.491 1.00 96.69 93 GLN A CA 1
ATOM 747 C C . GLN A 1 93 ? 10.056 -14.892 -4.679 1.00 96.69 93 GLN A C 1
ATOM 749 O O . GLN A 1 93 ? 11.065 -14.416 -5.195 1.00 96.69 93 GLN A O 1
ATOM 754 N N . MET A 1 94 ? 9.761 -14.715 -3.388 1.00 96.12 94 MET A N 1
ATOM 755 C CA . MET A 1 94 ? 10.594 -13.894 -2.515 1.00 96.12 94 MET A CA 1
ATOM 756 C C . MET A 1 94 ? 11.984 -14.501 -2.328 1.00 96.12 94 MET A C 1
ATOM 758 O O . MET A 1 94 ? 12.961 -13.757 -2.340 1.00 96.12 94 MET A O 1
ATOM 762 N N . THR A 1 95 ? 12.111 -15.828 -2.210 1.00 96.50 95 THR A N 1
ATOM 763 C CA . THR A 1 95 ? 13.421 -16.493 -2.150 1.00 96.50 95 THR A CA 1
ATOM 764 C C . THR A 1 95 ? 14.213 -16.267 -3.436 1.00 96.50 95 THR A C 1
ATOM 766 O O . THR A 1 95 ? 15.361 -15.840 -3.354 1.00 96.50 95 THR A O 1
ATOM 769 N N . TRP A 1 96 ? 13.610 -16.478 -4.611 1.00 97.25 96 TRP A N 1
ATOM 770 C CA . TRP A 1 96 ? 14.275 -16.246 -5.898 1.00 97.25 96 TRP A CA 1
ATOM 771 C C . TRP A 1 96 ? 14.737 -14.792 -6.052 1.00 97.25 96 TRP A C 1
ATOM 773 O O . TRP A 1 96 ? 15.915 -14.539 -6.296 1.00 97.25 96 TRP A O 1
ATOM 783 N N . GLN A 1 97 ? 13.845 -13.828 -5.807 1.00 97.06 97 GLN A N 1
ATOM 784 C CA . GLN A 1 97 ? 14.176 -12.405 -5.865 1.00 97.06 97 GLN A CA 1
ATOM 785 C C . GLN A 1 97 ? 15.281 -12.030 -4.864 1.00 97.06 97 GLN A C 1
ATOM 787 O O . GLN A 1 97 ? 16.201 -11.293 -5.213 1.00 97.06 97 GLN A O 1
ATOM 792 N N . THR A 1 98 ? 15.239 -12.573 -3.643 1.00 96.25 98 THR A N 1
ATOM 793 C CA . THR A 1 98 ? 16.281 -12.336 -2.630 1.00 96.25 98 THR A CA 1
ATOM 794 C C . THR A 1 98 ? 17.634 -12.859 -3.098 1.00 96.25 98 THR A C 1
ATOM 796 O O . THR A 1 98 ? 18.625 -12.151 -2.964 1.00 96.25 98 THR A O 1
ATOM 799 N N . LEU A 1 99 ? 17.694 -14.055 -3.691 1.00 95.88 99 LEU A N 1
ATOM 800 C CA . LEU A 1 99 ? 18.937 -14.597 -4.247 1.00 95.88 99 LEU A CA 1
ATOM 801 C C . LEU A 1 99 ? 19.488 -13.707 -5.369 1.00 95.88 99 LEU A C 1
ATOM 803 O O . LEU A 1 99 ? 20.691 -13.457 -5.409 1.00 95.88 99 LEU A O 1
ATOM 807 N N . CYS A 1 100 ? 18.625 -13.163 -6.232 1.00 95.38 100 CYS A N 1
ATOM 808 C CA . CYS A 1 100 ? 19.038 -12.212 -7.265 1.00 95.38 100 CYS A CA 1
ATOM 809 C C . CYS A 1 100 ? 19.583 -10.894 -6.679 1.00 95.38 100 CYS A C 1
ATOM 811 O O . CYS A 1 100 ? 20.582 -10.379 -7.179 1.00 95.38 100 CYS A O 1
ATOM 813 N N . HIS A 1 101 ? 18.983 -10.367 -5.605 1.00 93.94 101 HIS A N 1
ATOM 814 C CA . HIS A 1 101 ? 19.521 -9.199 -4.893 1.00 93.94 101 HIS A CA 1
ATOM 815 C C . HIS A 1 101 ? 20.840 -9.506 -4.178 1.00 93.94 101 HIS A C 1
ATOM 817 O O . HIS A 1 101 ? 21.764 -8.704 -4.238 1.00 93.94 101 HIS A O 1
ATOM 823 N N . LEU A 1 102 ? 20.973 -10.677 -3.551 1.00 93.00 102 LEU A N 1
ATOM 824 C CA . LEU A 1 102 ? 22.228 -11.097 -2.923 1.00 93.00 102 LEU A CA 1
ATOM 825 C C . LEU A 1 102 ? 23.347 -11.256 -3.955 1.00 93.00 102 LEU A C 1
ATOM 827 O O . LEU A 1 102 ? 24.482 -10.872 -3.689 1.00 93.00 102 LEU A O 1
ATOM 831 N N . TRP A 1 103 ? 23.027 -11.754 -5.150 1.00 92.12 103 TRP A N 1
ATOM 832 C CA . TRP A 1 103 ? 23.967 -11.781 -6.267 1.00 92.12 103 TRP A CA 1
ATOM 833 C C . TRP A 1 103 ? 24.384 -10.371 -6.705 1.00 92.12 103 TRP A C 1
ATOM 835 O O . TRP A 1 103 ? 25.565 -10.126 -6.949 1.00 92.12 103 TRP A O 1
ATOM 845 N N . LEU A 1 104 ? 23.443 -9.421 -6.740 1.00 90.06 104 LEU A N 1
ATOM 846 C CA . LEU A 1 104 ? 23.758 -8.015 -7.001 1.00 90.06 104 LEU A CA 1
ATOM 847 C C . LEU A 1 104 ? 24.683 -7.432 -5.926 1.00 90.06 104 LEU A C 1
ATOM 849 O O . LEU A 1 104 ? 25.685 -6.809 -6.262 1.00 90.06 104 LEU A O 1
ATOM 853 N N . HIS A 1 105 ? 24.396 -7.693 -4.647 1.00 89.44 105 HIS A N 1
ATOM 854 C CA . HIS A 1 105 ? 25.250 -7.277 -3.532 1.00 89.44 105 HIS A CA 1
ATOM 855 C C . HIS A 1 105 ? 26.655 -7.864 -3.653 1.00 89.44 105 HIS A C 1
ATOM 857 O O . HIS A 1 105 ? 27.640 -7.164 -3.435 1.00 89.44 105 HIS A O 1
ATOM 863 N N . TYR A 1 106 ? 26.753 -9.144 -4.008 1.00 90.06 106 TYR A N 1
ATOM 864 C CA . TYR A 1 106 ? 28.028 -9.818 -4.204 1.00 90.06 106 TYR A CA 1
ATOM 865 C C . TYR A 1 106 ? 28.845 -9.154 -5.322 1.00 90.06 106 TYR A C 1
ATOM 867 O O . TYR A 1 106 ? 30.019 -8.849 -5.122 1.00 90.06 106 TYR A O 1
ATOM 875 N N . LYS A 1 107 ? 28.217 -8.828 -6.459 1.00 88.38 107 LYS A N 1
ATOM 876 C CA . LYS A 1 107 ? 28.885 -8.105 -7.551 1.00 88.38 107 LYS A CA 1
ATOM 877 C C . LYS A 1 107 ? 29.337 -6.697 -7.160 1.00 88.38 107 LYS A C 1
ATOM 879 O O . LYS A 1 107 ? 30.483 -6.341 -7.409 1.00 88.38 107 LYS A O 1
ATOM 884 N N . GLU A 1 108 ? 28.457 -5.916 -6.537 1.00 85.25 108 GLU A N 1
ATOM 885 C CA . GLU A 1 108 ? 28.721 -4.503 -6.230 1.00 85.25 108 GLU A CA 1
ATOM 886 C C . GLU A 1 108 ? 29.709 -4.320 -5.066 1.00 85.25 108 GLU A C 1
ATOM 888 O O . GLU A 1 108 ? 30.605 -3.485 -5.154 1.00 85.25 108 GLU A O 1
ATOM 893 N N . TYR A 1 109 ? 29.563 -5.081 -3.974 1.00 84.19 109 TYR A N 1
ATOM 894 C CA . TYR A 1 109 ? 30.367 -4.881 -2.761 1.00 84.19 109 TYR A CA 1
ATOM 895 C C . TYR A 1 109 ? 31.611 -5.763 -2.695 1.00 84.19 109 TYR A C 1
ATOM 897 O O . TYR A 1 109 ? 32.643 -5.302 -2.211 1.00 84.19 109 TYR A O 1
ATOM 905 N N . TYR A 1 110 ? 31.511 -7.025 -3.124 1.00 86.12 110 TYR A N 1
ATOM 906 C CA . TYR A 1 110 ? 32.614 -7.979 -2.995 1.00 86.12 110 TYR A CA 1
ATOM 907 C C . TYR A 1 110 ? 33.499 -7.994 -4.242 1.00 86.12 110 TYR A C 1
ATOM 909 O O . TYR A 1 110 ? 34.707 -7.821 -4.121 1.00 86.12 110 TYR A O 1
ATOM 917 N N . LEU A 1 111 ? 32.907 -8.158 -5.431 1.00 88.25 111 LEU A N 1
ATOM 918 C CA . LEU A 1 111 ? 33.665 -8.182 -6.689 1.00 88.25 111 LEU A CA 1
ATOM 919 C C . LEU A 1 111 ? 34.037 -6.783 -7.206 1.00 88.25 111 LEU A C 1
ATOM 921 O O . LEU A 1 111 ? 34.956 -6.671 -8.009 1.00 88.25 111 LEU A O 1
ATOM 925 N N . GLN A 1 112 ? 33.345 -5.730 -6.751 1.00 83.81 112 GLN A N 1
ATOM 926 C CA . GLN A 1 112 ? 33.522 -4.342 -7.211 1.00 83.81 112 GLN A CA 1
ATOM 927 C C . GLN A 1 112 ? 33.408 -4.182 -8.740 1.00 83.81 112 GLN A C 1
ATOM 929 O O . GLN A 1 112 ? 34.019 -3.299 -9.341 1.00 83.81 112 GLN A O 1
ATOM 934 N N . GLU A 1 113 ? 32.597 -5.027 -9.381 1.00 83.69 113 GLU A N 1
ATOM 935 C CA . GLU A 1 113 ? 32.357 -4.983 -10.823 1.00 83.69 113 GLU A CA 1
ATOM 936 C C . GLU A 1 113 ? 31.212 -4.023 -11.167 1.00 83.69 113 GLU A C 1
ATOM 938 O O . GLU A 1 113 ? 30.175 -3.984 -10.496 1.00 83.69 113 GLU A O 1
ATOM 943 N N . ALA A 1 114 ? 31.358 -3.292 -12.276 1.00 74.00 114 ALA A N 1
ATOM 944 C CA . ALA A 1 114 ? 30.253 -2.530 -12.844 1.00 74.00 114 ALA A CA 1
ATOM 945 C C . ALA A 1 114 ? 29.128 -3.486 -13.276 1.00 74.00 114 ALA A C 1
ATOM 947 O O . ALA A 1 114 ? 29.343 -4.448 -14.016 1.00 74.00 114 ALA A O 1
ATOM 948 N N . THR A 1 115 ? 27.909 -3.233 -12.803 1.00 76.38 115 THR A N 1
ATOM 949 C CA . THR A 1 115 ? 26.764 -4.107 -13.069 1.00 76.38 115 THR A CA 1
ATOM 950 C C . THR A 1 115 ? 26.156 -3.822 -14.439 1.00 76.38 115 THR A C 1
ATOM 952 O O . THR A 1 115 ? 25.891 -2.674 -14.790 1.00 76.38 115 THR A O 1
ATOM 955 N N . ASP A 1 116 ? 25.910 -4.881 -15.217 1.00 84.81 116 ASP A N 1
ATOM 956 C CA . ASP A 1 116 ? 25.260 -4.774 -16.526 1.00 84.81 116 ASP A CA 1
ATOM 957 C C . ASP A 1 116 ? 23.860 -4.152 -16.377 1.00 84.81 116 ASP A C 1
ATOM 959 O O . ASP A 1 116 ? 23.036 -4.592 -15.569 1.00 84.81 116 ASP A O 1
ATOM 963 N N . ILE A 1 117 ? 23.567 -3.144 -17.198 1.00 85.31 117 ILE A N 1
ATOM 964 C CA . ILE A 1 117 ? 22.268 -2.471 -17.249 1.00 85.31 117 ILE A CA 1
ATOM 965 C C . ILE A 1 117 ? 21.145 -3.485 -17.512 1.00 85.31 117 ILE A C 1
ATOM 967 O O . ILE A 1 117 ? 20.082 -3.402 -16.892 1.00 85.31 117 ILE A O 1
ATOM 971 N N . LYS A 1 118 ? 21.384 -4.497 -18.359 1.00 90.88 118 LYS A N 1
ATOM 972 C CA . LYS A 1 118 ? 20.400 -5.556 -18.645 1.00 90.88 118 LYS A CA 1
ATOM 973 C C . LYS A 1 118 ? 20.028 -6.357 -17.398 1.00 90.88 118 LYS A C 1
ATOM 975 O O . LYS A 1 118 ? 18.872 -6.746 -17.246 1.00 90.88 118 LYS A O 1
ATOM 980 N N . PHE A 1 119 ? 20.980 -6.560 -16.485 1.00 91.62 119 PHE A N 1
ATOM 981 C CA . PHE A 1 119 ? 20.725 -7.213 -15.202 1.00 91.62 119 PHE A CA 1
ATOM 982 C C . PHE A 1 119 ? 19.831 -6.346 -14.306 1.00 91.62 119 PHE A C 1
ATOM 984 O O . PHE A 1 119 ? 18.866 -6.855 -13.736 1.00 91.62 119 PHE A O 1
ATOM 991 N N . LYS A 1 120 ? 20.089 -5.030 -14.222 1.00 88.69 120 LYS A N 1
ATOM 992 C CA . LYS A 1 120 ? 19.236 -4.095 -13.460 1.00 88.69 120 LYS A CA 1
ATOM 993 C C . LYS A 1 120 ? 17.799 -4.067 -14.004 1.00 88.69 120 LYS A C 1
ATOM 995 O O . LYS A 1 120 ? 16.849 -4.115 -13.222 1.00 88.69 120 LYS A O 1
ATOM 1000 N N . ILE A 1 121 ? 17.630 -4.068 -15.332 1.00 91.44 121 ILE A N 1
ATOM 1001 C CA . ILE A 1 121 ? 16.310 -4.153 -15.990 1.00 91.44 121 ILE A CA 1
ATOM 1002 C C . ILE A 1 121 ? 15.608 -5.473 -15.640 1.00 91.44 121 ILE A C 1
ATOM 1004 O O . ILE A 1 121 ? 14.424 -5.466 -15.288 1.00 91.44 121 ILE A O 1
ATOM 1008 N N . ALA A 1 122 ? 16.330 -6.597 -15.702 1.00 94.81 122 ALA A N 1
ATOM 1009 C CA . ALA A 1 122 ? 15.793 -7.910 -15.354 1.00 94.81 122 ALA A CA 1
ATOM 1010 C C . ALA A 1 122 ? 15.354 -7.982 -13.885 1.00 94.81 122 ALA A C 1
ATOM 1012 O O . ALA A 1 122 ? 14.275 -8.494 -13.593 1.00 94.81 122 ALA A O 1
ATOM 1013 N N . LEU A 1 123 ? 16.143 -7.417 -12.967 1.00 93.94 123 LEU A N 1
ATOM 1014 C CA . LEU A 1 123 ? 15.821 -7.373 -11.543 1.00 93.94 123 LEU A CA 1
ATOM 1015 C C . LEU A 1 123 ? 14.590 -6.502 -11.255 1.00 93.94 123 LEU A C 1
ATOM 1017 O O . LEU A 1 123 ? 13.697 -6.938 -10.533 1.00 93.94 123 LEU A O 1
ATOM 1021 N N . SER A 1 124 ? 14.492 -5.318 -11.866 1.00 92.44 124 SER A N 1
ATOM 1022 C CA . SER A 1 124 ? 13.303 -4.458 -11.750 1.00 92.44 124 SER A CA 1
ATOM 1023 C C . SER A 1 124 ? 12.043 -5.153 -12.290 1.00 92.44 124 SER A C 1
ATOM 1025 O O . SER A 1 124 ? 10.995 -5.178 -11.643 1.00 92.44 124 SER A O 1
ATOM 1027 N N . SER A 1 125 ? 12.160 -5.832 -13.434 1.00 95.12 125 SER A N 1
ATOM 1028 C CA . SER A 1 125 ? 11.049 -6.596 -14.018 1.00 95.12 125 SER A CA 1
ATOM 1029 C C . SER A 1 125 ? 10.657 -7.803 -13.158 1.00 95.12 125 SER A C 1
ATOM 1031 O O . SER A 1 125 ? 9.473 -8.117 -13.028 1.00 95.12 125 SER A O 1
ATOM 1033 N N . LEU A 1 126 ? 11.629 -8.456 -12.510 1.00 97.00 126 LEU A N 1
ATOM 1034 C CA . LEU A 1 126 ? 11.382 -9.519 -11.536 1.00 97.00 126 LEU A CA 1
ATOM 1035 C C . LEU A 1 126 ? 10.620 -8.993 -10.312 1.00 97.00 126 LEU A C 1
ATOM 1037 O O . LEU A 1 126 ? 9.672 -9.636 -9.866 1.00 97.00 126 LEU A O 1
ATOM 1041 N N . MET A 1 127 ? 10.967 -7.806 -9.808 1.00 95.56 127 MET A N 1
ATOM 1042 C CA . MET A 1 127 ? 10.251 -7.171 -8.698 1.00 95.56 127 MET A CA 1
ATOM 1043 C C . MET A 1 127 ? 8.763 -6.946 -9.023 1.00 95.56 127 MET A C 1
ATOM 1045 O O . MET A 1 127 ? 7.904 -7.230 -8.183 1.00 95.56 127 MET A O 1
ATOM 1049 N N . LEU A 1 128 ? 8.444 -6.499 -10.245 1.00 95.31 128 LEU A N 1
ATOM 1050 C CA . LEU A 1 128 ? 7.063 -6.340 -10.731 1.00 95.31 128 LEU A CA 1
ATOM 1051 C C . LEU A 1 128 ? 6.359 -7.691 -10.944 1.00 95.31 128 LEU A C 1
ATOM 1053 O O . LEU A 1 128 ? 5.182 -7.848 -10.600 1.00 95.31 128 LEU A O 1
ATOM 1057 N N . LEU A 1 129 ? 7.072 -8.695 -11.466 1.00 97.12 129 LEU A N 1
ATOM 1058 C CA . LEU A 1 129 ? 6.550 -10.057 -11.605 1.00 97.12 129 LEU A CA 1
ATOM 1059 C C . LEU A 1 129 ? 6.166 -10.644 -10.239 1.00 97.12 129 LEU A C 1
ATOM 1061 O O . LEU A 1 129 ? 5.082 -11.217 -10.107 1.00 97.12 129 LEU A O 1
ATOM 1065 N N . THR A 1 130 ? 6.991 -10.448 -9.208 1.00 97.19 130 THR A N 1
ATOM 1066 C CA . THR A 1 130 ? 6.693 -10.878 -7.835 1.00 97.19 130 THR A CA 1
ATOM 1067 C C . THR A 1 130 ? 5.372 -10.292 -7.347 1.00 97.19 130 THR A C 1
ATOM 1069 O O . THR A 1 130 ? 4.552 -11.020 -6.779 1.00 97.19 130 THR A O 1
ATOM 1072 N N . GLN A 1 131 ? 5.094 -9.011 -7.616 1.00 96.88 131 GLN A N 1
ATOM 1073 C CA . GLN A 1 131 ? 3.812 -8.396 -7.253 1.00 96.88 131 GLN A CA 1
ATOM 1074 C C . GLN A 1 131 ? 2.627 -9.085 -7.943 1.00 96.88 131 GLN A C 1
ATOM 1076 O O . GLN A 1 131 ? 1.624 -9.391 -7.293 1.00 96.88 131 GLN A O 1
ATOM 1081 N N . ARG A 1 132 ? 2.747 -9.398 -9.240 1.00 95.88 132 ARG A N 1
ATOM 1082 C CA . ARG A 1 132 ? 1.703 -10.105 -10.003 1.00 95.88 132 ARG A CA 1
ATOM 1083 C C . ARG A 1 132 ? 1.466 -11.520 -9.503 1.00 95.88 132 ARG A C 1
ATOM 1085 O O . ARG A 1 132 ? 0.320 -11.879 -9.232 1.00 95.88 132 ARG A O 1
ATOM 1092 N N . VAL A 1 133 ? 2.531 -12.307 -9.359 1.00 97.00 133 VAL A N 1
ATOM 1093 C CA . VAL A 1 133 ? 2.450 -13.710 -8.931 1.00 97.00 133 VAL A CA 1
ATOM 1094 C C . VAL A 1 133 ? 1.861 -13.811 -7.529 1.00 97.00 133 VAL A C 1
ATOM 1096 O O . VAL A 1 133 ? 0.950 -14.607 -7.281 1.00 97.00 133 VAL A O 1
ATOM 1099 N N . THR A 1 134 ? 2.348 -12.985 -6.602 1.00 96.81 134 THR A N 1
ATOM 1100 C CA . THR A 1 134 ? 1.854 -12.994 -5.221 1.00 96.81 134 THR A CA 1
ATOM 1101 C C . THR A 1 134 ? 0.396 -12.553 -5.144 1.00 96.81 134 THR A C 1
ATOM 1103 O O . THR A 1 134 ? -0.378 -13.215 -4.456 1.00 96.81 134 THR A O 1
ATOM 1106 N N . SER A 1 135 ? -0.014 -11.547 -5.925 1.00 96.00 135 SER A N 1
ATOM 1107 C CA . SER A 1 135 ? -1.416 -11.109 -6.002 1.00 96.00 135 SER A CA 1
ATOM 1108 C C . SER A 1 135 ? -2.341 -12.194 -6.555 1.00 96.00 135 SER A C 1
ATOM 1110 O O . SER A 1 135 ? -3.343 -12.511 -5.925 1.00 96.00 135 SER A O 1
ATOM 1112 N N . VAL A 1 136 ? -1.980 -12.832 -7.675 1.00 95.25 136 VAL A N 1
ATOM 1113 C CA . VAL A 1 136 ? -2.785 -13.914 -8.279 1.00 95.25 136 VAL A CA 1
ATOM 1114 C C . VAL A 1 136 ? -2.926 -15.094 -7.334 1.00 95.25 136 VAL A C 1
ATOM 1116 O O . VAL A 1 136 ? -4.018 -15.621 -7.135 1.00 95.25 136 VAL A O 1
ATOM 1119 N N . SER A 1 137 ? -1.817 -15.524 -6.738 1.00 95.44 137 SER A N 1
ATOM 1120 C CA . SER A 1 137 ? -1.857 -16.648 -5.807 1.00 95.44 137 SER A CA 1
ATOM 1121 C C . SER A 1 137 ? -2.685 -16.338 -4.558 1.00 95.44 137 SER A C 1
ATOM 1123 O O . SER A 1 137 ? -3.312 -17.245 -4.011 1.00 95.44 137 SER A O 1
ATOM 1125 N N . LEU A 1 138 ? -2.730 -15.070 -4.134 1.00 94.44 138 LEU A N 1
ATOM 1126 C CA . LEU A 1 138 ? -3.579 -14.623 -3.038 1.00 94.44 138 LEU A CA 1
ATOM 1127 C C . LEU A 1 138 ? -5.062 -14.634 -3.422 1.00 94.44 138 LEU A C 1
ATOM 1129 O O . LEU A 1 138 ? -5.868 -15.162 -2.664 1.00 94.44 138 LEU A O 1
ATOM 1133 N N . ASP A 1 139 ? -5.409 -14.127 -4.607 1.00 92.88 139 ASP A N 1
ATOM 1134 C CA . ASP A 1 139 ? -6.779 -14.157 -5.138 1.00 92.88 139 ASP A CA 1
ATOM 1135 C C . ASP A 1 139 ? -7.320 -15.601 -5.214 1.00 92.88 139 ASP A C 1
ATOM 1137 O O . ASP A 1 139 ? -8.472 -15.874 -4.878 1.00 92.88 139 ASP A O 1
ATOM 1141 N N . ILE A 1 140 ? -6.470 -16.559 -5.599 1.00 91.50 140 ILE A N 1
ATOM 1142 C CA . ILE A 1 140 ? -6.808 -17.992 -5.604 1.00 91.50 140 ILE A CA 1
ATOM 1143 C C . ILE A 1 140 ? -7.009 -18.522 -4.178 1.00 91.50 140 ILE A C 1
ATOM 1145 O O . ILE A 1 140 ? -7.908 -19.326 -3.929 1.00 91.50 140 ILE A O 1
ATOM 1149 N N . HIS A 1 141 ? -6.161 -18.105 -3.237 1.00 91.25 141 HIS A N 1
ATOM 1150 C CA . HIS A 1 141 ? -6.247 -18.533 -1.844 1.00 91.25 141 HIS A CA 1
ATOM 1151 C C . HIS A 1 141 ? -7.512 -18.026 -1.144 1.00 91.25 141 HIS A C 1
ATOM 1153 O O . HIS A 1 141 ? -8.110 -18.764 -0.361 1.00 91.25 141 HIS A O 1
ATOM 1159 N N . GLU A 1 142 ? -7.934 -16.801 -1.456 1.00 89.94 142 GLU A N 1
ATOM 1160 C CA . GLU A 1 142 ? -9.161 -16.183 -0.938 1.00 89.94 142 GLU A CA 1
ATOM 1161 C C . GLU A 1 142 ? -10.432 -16.704 -1.632 1.00 89.94 142 GLU A C 1
ATOM 1163 O O . GLU A 1 142 ? -11.530 -16.520 -1.116 1.00 89.94 142 GLU A O 1
ATOM 1168 N N . GLY A 1 143 ? -10.297 -17.417 -2.755 1.00 84.88 143 GLY A N 1
ATOM 1169 C CA . GLY A 1 143 ? -11.425 -17.978 -3.502 1.00 84.88 143 GLY A CA 1
ATOM 1170 C C . GLY A 1 143 ? -12.078 -17.007 -4.491 1.00 84.88 143 GLY A C 1
ATOM 1171 O O . GLY A 1 143 ? -13.078 -17.375 -5.110 1.00 84.88 143 GLY A O 1
ATOM 1172 N N . GLU A 1 144 ? -11.492 -15.822 -4.690 1.00 82.75 144 GLU A N 1
ATOM 1173 C CA . GLU A 1 144 ? -11.894 -14.844 -5.713 1.00 82.75 144 GLU A CA 1
ATOM 1174 C C . GLU A 1 144 ? -11.703 -15.415 -7.128 1.00 82.75 144 GLU A C 1
ATOM 1176 O O . GLU A 1 144 ? -12.509 -15.182 -8.029 1.00 82.75 144 GLU A O 1
ATOM 1181 N N . ILE A 1 145 ? -10.659 -16.233 -7.318 1.00 83.38 145 ILE A N 1
ATOM 1182 C CA . ILE A 1 145 ? -10.415 -16.987 -8.553 1.00 83.38 145 ILE A CA 1
ATOM 1183 C C . ILE A 1 145 ? -10.619 -18.476 -8.272 1.00 83.38 145 ILE A C 1
ATOM 1185 O O . ILE A 1 145 ? -9.821 -19.116 -7.586 1.00 83.38 145 ILE A O 1
ATOM 1189 N N . LYS A 1 146 ? -11.674 -19.058 -8.849 1.00 75.69 146 LYS A N 1
ATOM 1190 C CA . LYS A 1 146 ? -11.936 -20.499 -8.755 1.00 75.69 146 LYS A CA 1
ATOM 1191 C C . LYS A 1 146 ? -11.075 -21.264 -9.759 1.00 75.69 146 LYS A C 1
ATOM 1193 O O . LYS A 1 146 ? -11.197 -21.064 -10.968 1.00 75.69 146 LYS A O 1
ATOM 1198 N N . ILE A 1 147 ? -10.244 -22.174 -9.254 1.00 68.06 147 ILE A N 1
ATOM 1199 C CA . ILE A 1 147 ? -9.573 -23.180 -10.082 1.00 68.06 147 ILE A CA 1
ATOM 1200 C C . ILE A 1 147 ? -10.577 -24.316 -10.347 1.00 68.06 147 ILE A C 1
ATOM 1202 O O . ILE A 1 147 ? -11.160 -24.818 -9.381 1.00 68.06 147 ILE A O 1
ATOM 1206 N N . PRO A 1 148 ? -10.823 -24.724 -11.609 1.00 61.69 148 PRO A N 1
ATOM 1207 C CA . PRO A 1 148 ? -11.655 -25.875 -11.926 1.00 61.69 148 PRO A CA 1
ATOM 1208 C C . PRO A 1 148 ? -11.157 -27.103 -11.167 1.00 61.69 148 PRO A C 1
ATOM 1210 O O . PRO A 1 148 ? -9.960 -27.392 -11.149 1.00 61.69 148 PRO A O 1
ATOM 1213 N N . ALA A 1 149 ? -12.071 -27.838 -10.533 1.00 52.28 149 ALA A N 1
ATOM 1214 C CA . ALA A 1 149 ? -11.719 -29.085 -9.874 1.00 52.28 149 ALA A CA 1
ATOM 1215 C C . ALA A 1 149 ? -11.123 -30.050 -10.910 1.00 52.28 149 ALA A C 1
ATOM 1217 O O . ALA A 1 149 ? -11.757 -30.354 -11.922 1.00 52.28 149 ALA A O 1
ATOM 1218 N N . ARG A 1 150 ? -9.897 -30.523 -10.658 1.00 52.00 150 ARG A N 1
ATOM 1219 C CA . ARG A 1 150 ? -9.221 -31.524 -11.487 1.00 52.00 150 ARG A CA 1
ATOM 1220 C C . ARG A 1 150 ? -10.102 -32.775 -11.532 1.00 52.00 150 ARG A C 1
ATOM 1222 O O . ARG A 1 150 ? -10.156 -33.514 -10.551 1.00 52.00 150 ARG A O 1
ATOM 1229 N N . LYS A 1 151 ? -10.793 -33.024 -12.650 1.00 41.00 151 LYS A N 1
ATOM 1230 C CA . LYS A 1 151 ? -11.323 -34.361 -12.933 1.00 41.00 151 LYS A CA 1
ATOM 1231 C C . LYS A 1 151 ? -10.104 -35.258 -13.111 1.00 41.00 151 LYS A C 1
ATOM 1233 O O . LYS A 1 151 ? -9.371 -35.136 -14.086 1.00 41.00 151 LYS A O 1
ATOM 1238 N N . VAL A 1 152 ? -9.828 -36.086 -12.109 1.00 40.56 152 VAL A N 1
ATOM 1239 C CA . VAL A 1 152 ? -8.794 -37.118 -12.174 1.00 40.56 152 VAL A CA 1
ATOM 1240 C C . VAL A 1 152 ? -9.319 -38.210 -13.107 1.00 40.56 152 VAL A C 1
ATOM 1242 O O . VAL A 1 152 ? -9.878 -39.199 -12.655 1.00 40.56 152 VAL A O 1
ATOM 1245 N N . GLN A 1 153 ? -9.196 -37.999 -14.416 1.00 38.56 153 GLN A N 1
ATOM 1246 C CA . GLN A 1 153 ? -9.257 -39.073 -15.402 1.00 38.56 153 GLN A CA 1
ATOM 1247 C C . GLN A 1 153 ? -7.845 -39.224 -15.981 1.00 38.56 153 GLN A C 1
ATOM 1249 O O . GLN A 1 153 ? -7.189 -38.240 -16.323 1.00 38.56 153 GLN A O 1
ATOM 1254 N N . GLN A 1 154 ? -7.350 -40.458 -15.969 1.00 42.91 154 GLN A N 1
ATOM 1255 C CA . GLN A 1 154 ? -5.968 -40.849 -16.232 1.00 42.91 154 GLN A CA 1
ATOM 1256 C C . GLN A 1 154 ? -5.414 -40.406 -17.603 1.00 42.91 154 GLN A C 1
ATOM 1258 O O . GLN A 1 154 ? -6.079 -40.497 -18.628 1.00 42.91 154 GLN A O 1
ATOM 1263 N N . ASN A 1 155 ? -4.121 -40.062 -17.587 1.00 39.91 155 ASN A N 1
ATOM 1264 C CA . ASN A 1 155 ? -3.132 -40.275 -18.654 1.00 39.91 155 ASN A CA 1
ATOM 1265 C C . ASN A 1 155 ? -3.192 -39.508 -19.983 1.00 39.91 155 ASN A C 1
ATOM 1267 O O . ASN A 1 155 ? -2.551 -39.940 -20.940 1.00 39.91 155 ASN A O 1
ATOM 1271 N N . ARG A 1 156 ? -3.776 -38.310 -20.044 1.00 41.94 156 ARG A N 1
ATOM 1272 C CA . ARG A 1 156 ? -3.367 -37.358 -21.088 1.00 41.94 156 ARG A CA 1
ATOM 1273 C C . ARG A 1 156 ? -3.071 -35.978 -20.519 1.00 41.94 156 ARG A C 1
ATOM 1275 O O . ARG A 1 156 ? -3.924 -35.336 -19.914 1.00 41.94 156 ARG A O 1
ATOM 1282 N N . PHE A 1 157 ? -1.837 -35.524 -20.722 1.00 49.12 157 PHE A N 1
ATOM 1283 C CA . PHE A 1 157 ? -1.435 -34.119 -20.625 1.00 49.12 157 PHE A CA 1
ATOM 1284 C C . PHE A 1 157 ? -2.060 -33.380 -21.831 1.00 49.12 157 PHE A C 1
ATOM 1286 O O . PHE A 1 157 ? -1.369 -32.938 -22.741 1.00 49.12 157 PHE A O 1
ATOM 1293 N N . ASP A 1 158 ? -3.393 -33.377 -21.903 1.00 53.75 158 ASP A N 1
ATOM 1294 C CA . ASP A 1 158 ? -4.150 -32.929 -23.072 1.00 53.75 158 ASP A CA 1
ATOM 1295 C C . ASP A 1 158 ? -4.221 -31.398 -23.134 1.00 53.75 158 ASP A C 1
ATOM 1297 O O . ASP A 1 158 ? -4.119 -30.701 -22.116 1.00 53.75 158 ASP A O 1
ATOM 1301 N N . ALA A 1 159 ? -4.411 -30.889 -24.355 1.00 57.72 159 ALA A N 1
ATOM 1302 C CA . ALA A 1 159 ? -4.471 -29.476 -24.742 1.00 57.72 159 ALA A CA 1
ATOM 1303 C C . ALA A 1 159 ? -5.298 -28.567 -23.802 1.00 57.72 159 ALA A C 1
ATOM 1305 O O . ALA A 1 159 ? -5.007 -27.376 -23.682 1.00 57.72 159 ALA A O 1
ATOM 1306 N N . ASP A 1 160 ? -6.257 -29.129 -23.064 1.00 63.03 160 ASP A N 1
ATOM 1307 C CA . ASP A 1 160 ? -7.062 -28.451 -22.045 1.00 63.03 160 ASP A CA 1
ATOM 1308 C C . ASP A 1 160 ? -6.227 -27.816 -20.917 1.00 63.03 160 ASP A C 1
ATOM 1310 O O . ASP A 1 160 ? -6.530 -26.711 -20.459 1.00 63.03 160 ASP A O 1
ATOM 1314 N N . THR A 1 161 ? -5.130 -28.460 -20.496 1.00 65.12 161 THR A N 1
ATOM 1315 C CA . THR A 1 161 ? -4.237 -27.910 -19.452 1.00 65.12 161 THR A CA 1
ATOM 1316 C C . THR A 1 161 ? -3.476 -26.686 -19.966 1.00 65.12 161 THR A C 1
ATOM 1318 O O . THR A 1 161 ? -3.272 -25.714 -19.231 1.00 65.12 161 THR A O 1
ATOM 1321 N N . LEU A 1 162 ? -3.095 -26.703 -21.247 1.00 64.38 162 LEU A N 1
ATOM 1322 C CA . LEU A 1 162 ? -2.419 -25.592 -21.914 1.00 64.38 162 LEU A CA 1
ATOM 1323 C C . LEU A 1 162 ? -3.371 -24.396 -22.071 1.00 64.38 162 LEU A C 1
ATOM 1325 O O . LEU A 1 162 ? -3.005 -23.268 -21.742 1.00 64.38 162 LEU A O 1
ATOM 1329 N N . CYS A 1 163 ? -4.616 -24.647 -22.491 1.00 71.81 163 CYS A N 1
ATOM 1330 C CA . CYS A 1 163 ? -5.656 -23.622 -22.600 1.00 71.81 163 CYS A CA 1
ATOM 1331 C C . CYS A 1 163 ? -5.990 -22.972 -21.251 1.00 71.81 163 CYS A C 1
ATOM 1333 O O . CYS A 1 163 ? -6.225 -21.765 -21.200 1.00 71.81 163 CYS A O 1
ATOM 1335 N N . TYR A 1 164 ? -5.966 -23.737 -20.157 1.00 78.94 164 TYR A N 1
ATOM 1336 C CA . TYR A 1 164 ? -6.221 -23.211 -18.816 1.00 78.94 164 TYR A CA 1
ATOM 1337 C C . TYR A 1 164 ? -5.019 -22.444 -18.223 1.00 78.94 164 TYR A C 1
ATOM 1339 O O . TYR A 1 164 ? -5.204 -21.452 -17.517 1.00 78.94 164 TYR A O 1
ATOM 1347 N N . SER A 1 165 ? -3.787 -22.839 -18.565 1.00 85.38 165 SER A N 1
ATOM 1348 C CA . SER A 1 165 ? -2.550 -22.175 -18.115 1.00 85.38 165 SER A CA 1
ATOM 1349 C C . SER A 1 165 ? -2.254 -20.865 -18.853 1.00 85.38 165 SER A C 1
ATOM 1351 O O . SER A 1 165 ? -1.620 -19.961 -18.301 1.00 85.38 165 SER A O 1
ATOM 1353 N N . LEU A 1 166 ? -2.708 -20.755 -20.105 1.00 91.38 166 LEU A N 1
ATOM 1354 C CA . LEU A 1 166 ? -2.376 -19.657 -21.010 1.00 91.38 166 LEU A CA 1
ATOM 1355 C C . LEU A 1 166 ? -2.750 -18.259 -20.468 1.00 91.38 166 LEU A C 1
ATOM 1357 O O . LEU A 1 166 ? -1.893 -17.377 -20.535 1.00 91.38 166 LEU A O 1
ATOM 1361 N N . PRO A 1 167 ? -3.941 -18.014 -19.881 1.00 94.25 167 PRO A N 1
ATOM 1362 C CA . PRO A 1 167 ? -4.268 -16.706 -19.309 1.00 94.25 167 PRO A CA 1
ATOM 1363 C C . PRO A 1 167 ? -3.327 -16.289 -18.174 1.00 94.25 167 PRO A C 1
ATOM 1365 O O . PRO A 1 167 ? -2.958 -15.118 -18.087 1.00 94.25 167 PRO A O 1
ATOM 1368 N N . TYR A 1 168 ? -2.903 -17.233 -17.324 1.00 94.94 168 TYR A N 1
ATOM 1369 C CA . TYR A 1 168 ? -1.961 -16.957 -16.237 1.00 94.94 168 TYR A CA 1
ATOM 1370 C C . TYR A 1 168 ? -0.588 -16.582 -16.782 1.00 94.94 168 TYR A C 1
ATOM 1372 O O . TYR A 1 168 ? -0.035 -15.560 -16.385 1.00 94.94 168 TYR A O 1
ATOM 1380 N N . LEU A 1 169 ? -0.056 -17.365 -17.725 1.00 95.25 169 LEU A N 1
ATOM 1381 C CA . LEU A 1 169 ? 1.252 -17.090 -18.317 1.00 95.25 169 LEU A CA 1
ATOM 1382 C C . LEU A 1 169 ? 1.247 -15.780 -19.122 1.00 95.25 169 LEU A C 1
ATOM 1384 O O . LEU A 1 169 ? 2.184 -14.992 -19.018 1.00 95.25 169 LEU A O 1
ATOM 1388 N N . SER A 1 170 ? 0.157 -15.506 -19.845 1.00 96.88 170 SER A N 1
ATOM 1389 C CA . SER A 1 170 ? -0.068 -14.245 -20.558 1.00 96.88 170 SER A CA 1
ATOM 1390 C C . SER A 1 170 ? -0.103 -13.041 -19.617 1.00 96.88 170 SER A C 1
ATOM 1392 O O . SER A 1 170 ? 0.492 -12.015 -19.924 1.00 96.88 170 SER A O 1
ATOM 1394 N N . TYR A 1 171 ? -0.724 -13.175 -18.442 1.00 96.88 171 TYR A N 1
ATOM 1395 C CA . TYR A 1 171 ? -0.727 -12.132 -17.418 1.00 96.88 171 TYR A CA 1
ATOM 1396 C C . TYR A 1 171 ? 0.656 -11.913 -16.781 1.00 96.88 171 TYR A C 1
ATOM 1398 O O . TYR A 1 171 ? 1.072 -10.771 -16.571 1.00 96.88 171 TYR A O 1
ATOM 1406 N N . MET A 1 172 ? 1.397 -12.990 -16.490 1.00 95.81 172 MET A N 1
ATOM 1407 C CA . MET A 1 172 ? 2.750 -12.879 -15.929 1.00 95.81 172 MET A CA 1
ATOM 1408 C C . MET A 1 172 ? 3.715 -12.211 -16.918 1.00 95.81 172 MET A C 1
ATOM 1410 O O . MET A 1 172 ? 4.466 -11.319 -16.528 1.00 95.81 172 MET A O 1
ATOM 1414 N N . LEU A 1 173 ? 3.637 -12.584 -18.199 1.00 96.50 173 LEU A N 1
ATOM 1415 C CA . LEU A 1 173 ? 4.456 -12.052 -19.294 1.00 96.50 173 LEU A CA 1
ATOM 1416 C C . LEU A 1 173 ? 3.735 -10.958 -20.095 1.00 96.50 173 LEU A C 1
ATOM 1418 O O . LEU A 1 173 ? 3.958 -10.799 -21.289 1.00 96.50 173 LEU A O 1
ATOM 1422 N N . TYR A 1 174 ? 2.853 -10.194 -19.460 1.00 96.38 174 TYR A N 1
ATOM 1423 C CA . TYR A 1 174 ? 2.099 -9.142 -20.132 1.00 96.38 174 TYR A CA 1
ATOM 1424 C C . TYR A 1 174 ? 3.012 -7.958 -20.500 1.00 96.38 174 TYR A C 1
ATOM 1426 O O . TYR A 1 174 ? 3.420 -7.177 -19.634 1.00 96.38 174 TYR A O 1
ATOM 1434 N N . PHE A 1 175 ? 3.338 -7.829 -21.792 1.00 95.44 175 PHE A N 1
ATOM 1435 C CA . PHE A 1 175 ? 4.359 -6.894 -22.288 1.00 95.44 175 PHE A CA 1
ATOM 1436 C C . PHE A 1 175 ? 4.128 -5.407 -21.969 1.00 95.44 175 PHE A C 1
ATOM 1438 O O . PHE A 1 175 ? 5.110 -4.759 -21.605 1.00 95.44 175 PHE A O 1
ATOM 1445 N N . PRO A 1 176 ? 2.896 -4.843 -22.025 1.00 94.38 176 PRO A N 1
ATOM 1446 C CA . PRO A 1 176 ? 2.679 -3.417 -21.773 1.00 94.38 176 PRO A CA 1
ATOM 1447 C C . PRO A 1 176 ? 3.041 -3.000 -20.352 1.00 94.38 176 PRO A C 1
ATOM 1449 O O . PRO A 1 176 ? 3.279 -1.822 -20.110 1.00 94.38 176 PRO A O 1
ATOM 1452 N N . ALA A 1 177 ? 3.075 -3.957 -19.419 1.00 93.25 177 ALA A N 1
ATOM 1453 C CA . ALA A 1 177 ? 3.480 -3.700 -18.051 1.00 93.25 177 ALA A CA 1
ATOM 1454 C C . ALA A 1 177 ? 4.721 -4.507 -17.613 1.00 93.25 177 ALA A C 1
ATOM 1456 O O . ALA A 1 177 ? 5.036 -4.555 -16.428 1.00 93.25 177 ALA A O 1
ATOM 1457 N N . LEU A 1 178 ? 5.433 -5.180 -18.524 1.00 94.69 178 LEU A N 1
ATOM 1458 C CA . LEU A 1 178 ? 6.571 -6.044 -18.169 1.00 94.69 178 LEU A CA 1
ATOM 1459 C C . LEU A 1 178 ? 7.741 -5.258 -17.560 1.00 94.69 178 LEU A C 1
ATOM 1461 O O . LEU A 1 178 ? 8.296 -5.682 -16.554 1.00 94.69 178 LEU A O 1
ATOM 1465 N N . LEU A 1 179 ? 8.092 -4.125 -18.175 1.00 91.88 179 LEU A N 1
ATOM 1466 C CA . LEU A 1 179 ? 9.228 -3.286 -17.770 1.00 91.88 179 LEU A CA 1
ATOM 1467 C C . LEU A 1 179 ? 8.848 -2.185 -16.765 1.00 91.88 179 LEU A C 1
ATOM 1469 O O . LEU A 1 179 ? 9.721 -1.512 -16.226 1.00 91.88 179 LEU A O 1
ATOM 1473 N N . GLY A 1 180 ? 7.552 -1.969 -16.544 1.00 87.81 180 GLY A N 1
ATOM 1474 C CA . GLY A 1 180 ? 7.020 -0.887 -15.721 1.00 87.81 180 GLY A CA 1
ATOM 1475 C C . GLY A 1 180 ? 5.514 -0.748 -15.896 1.00 87.81 180 GLY A C 1
ATOM 1476 O O . GLY A 1 180 ? 4.981 -1.138 -16.929 1.00 87.81 180 GLY A O 1
ATOM 1477 N N . GLY A 1 181 ? 4.823 -0.190 -14.905 1.00 85.12 181 GLY A N 1
ATOM 1478 C CA . GLY A 1 181 ? 3.401 0.139 -14.987 1.00 85.12 181 GLY A CA 1
ATOM 1479 C C . GLY A 1 181 ? 2.549 -0.447 -13.864 1.00 85.12 181 GLY A C 1
ATOM 1480 O O . GLY A 1 181 ? 3.015 -1.301 -13.107 1.00 85.12 181 GLY A O 1
ATOM 1481 N N . PRO A 1 182 ? 1.284 -0.005 -13.786 1.00 90.56 182 PRO A N 1
ATOM 1482 C CA . PRO A 1 182 ? 0.424 -0.278 -12.646 1.00 90.56 182 PRO A CA 1
ATOM 1483 C C . PRO A 1 182 ? 0.076 -1.753 -12.515 1.00 90.56 182 PRO A C 1
ATOM 1485 O O . PRO A 1 182 ? -0.258 -2.437 -13.488 1.00 90.56 182 PRO A O 1
ATOM 1488 N N . LEU A 1 183 ? 0.084 -2.241 -11.274 1.00 92.25 183 LEU A N 1
ATOM 1489 C CA . LEU A 1 183 ? -0.408 -3.570 -10.942 1.00 92.25 183 LEU A CA 1
ATOM 1490 C C . LEU A 1 183 ? -1.933 -3.603 -11.114 1.00 92.25 183 LEU A C 1
ATOM 1492 O O . LEU A 1 183 ? -2.691 -3.139 -10.260 1.00 92.25 183 LEU A O 1
ATOM 1496 N N . CYS A 1 184 ? -2.392 -4.174 -12.226 1.00 91.25 184 CYS A N 1
ATOM 1497 C CA . CYS A 1 184 ? -3.804 -4.491 -12.433 1.00 91.25 184 CYS A CA 1
ATOM 1498 C C . CYS A 1 184 ? -4.137 -5.852 -11.804 1.00 91.25 184 CYS A C 1
ATOM 1500 O O . CYS A 1 184 ? -3.277 -6.723 -11.764 1.00 91.25 184 CYS A O 1
ATOM 1502 N N . SER A 1 185 ? -5.366 -6.072 -11.330 1.00 91.06 185 SER A N 1
ATOM 1503 C CA . SER A 1 185 ? -5.764 -7.405 -10.860 1.00 91.06 185 SER A CA 1
ATOM 1504 C C . SER A 1 185 ? -5.916 -8.379 -12.031 1.00 91.06 185 SER A C 1
ATOM 1506 O O . SER A 1 185 ? -6.329 -7.993 -13.129 1.00 91.06 185 SER A O 1
ATOM 1508 N N . PHE A 1 186 ? -5.656 -9.666 -11.792 1.00 93.56 186 PHE A N 1
ATOM 1509 C CA . PHE A 1 186 ? -5.808 -10.690 -12.827 1.00 93.56 186 PHE A CA 1
ATOM 1510 C C . PHE A 1 186 ? -7.239 -10.781 -13.354 1.00 93.56 186 PHE A C 1
ATOM 1512 O O . PHE A 1 186 ? -7.440 -10.931 -14.555 1.00 93.56 186 PHE A O 1
ATOM 1519 N N . GLN A 1 187 ? -8.237 -10.619 -12.484 1.00 90.44 187 GLN A N 1
ATOM 1520 C CA . GLN A 1 187 ? -9.637 -10.614 -12.900 1.00 90.44 187 GLN A CA 1
ATOM 1521 C C . GLN A 1 187 ? -9.945 -9.455 -13.860 1.00 90.44 187 GLN A C 1
ATOM 1523 O O . GLN A 1 187 ? -10.639 -9.664 -14.856 1.00 90.44 187 GLN A O 1
ATOM 1528 N N . ARG A 1 188 ? -9.401 -8.254 -13.607 1.00 89.75 188 ARG A N 1
ATOM 1529 C CA . ARG A 1 188 ? -9.564 -7.096 -14.501 1.00 89.75 188 ARG A CA 1
ATOM 1530 C C . ARG A 1 188 ? -8.870 -7.339 -15.839 1.00 89.75 188 ARG A C 1
ATOM 1532 O O . ARG A 1 188 ? -9.495 -7.157 -16.876 1.00 89.75 188 ARG A O 1
ATOM 1539 N N . PHE A 1 189 ? -7.628 -7.828 -15.817 1.00 93.31 189 PHE A N 1
ATOM 1540 C CA . PHE A 1 189 ? -6.897 -8.222 -17.026 1.00 93.31 189 PHE A CA 1
ATOM 1541 C C . PHE A 1 189 ? -7.666 -9.257 -17.857 1.00 93.31 189 PHE A C 1
ATOM 1543 O O . PHE A 1 189 ? -7.875 -9.070 -19.054 1.00 93.31 189 PHE A O 1
ATOM 1550 N N . LYS A 1 190 ? -8.123 -10.336 -17.217 1.00 92.38 190 LYS A N 1
ATOM 1551 C CA . LYS A 1 190 ? -8.845 -11.427 -17.872 1.00 92.38 190 LYS A CA 1
ATOM 1552 C C . LYS A 1 190 ? -10.139 -10.926 -18.513 1.00 92.38 190 LYS A C 1
ATOM 1554 O O . LYS A 1 190 ? -10.349 -11.149 -19.702 1.00 92.38 190 LYS A O 1
ATOM 1559 N N . THR A 1 191 ? -10.946 -10.195 -17.743 1.00 90.00 191 THR A N 1
ATOM 1560 C CA . THR A 1 191 ? -12.217 -9.615 -18.204 1.00 90.00 191 THR A CA 1
ATOM 1561 C C . THR A 1 191 ? -11.997 -8.662 -19.378 1.00 90.00 191 THR A C 1
ATOM 1563 O O . THR A 1 191 ? -12.752 -8.700 -20.347 1.00 90.00 191 THR A O 1
ATOM 1566 N N . HIS A 1 192 ? -10.939 -7.846 -19.330 1.00 89.50 192 HIS A N 1
ATOM 1567 C CA . HIS A 1 192 ? -10.561 -6.950 -20.424 1.00 89.50 192 HIS A CA 1
ATOM 1568 C C . HIS A 1 192 ? -10.266 -7.726 -21.712 1.00 89.50 192 HIS A C 1
ATOM 1570 O O . HIS A 1 192 ? -10.928 -7.513 -22.727 1.00 89.50 192 HIS A O 1
ATOM 1576 N N . VAL A 1 193 ? -9.337 -8.688 -21.668 1.00 91.50 193 VAL A N 1
ATOM 1577 C CA . VAL A 1 193 ? -8.926 -9.470 -22.852 1.00 91.50 193 VAL A CA 1
ATOM 1578 C C . VAL A 1 193 ? -10.099 -10.253 -23.466 1.00 91.50 193 VAL A C 1
ATOM 1580 O O . VAL A 1 193 ? -10.227 -10.324 -24.697 1.00 91.50 193 VAL A O 1
ATOM 1583 N N . GLU A 1 194 ? -10.987 -10.795 -22.628 1.00 90.31 194 GLU A N 1
ATOM 1584 C CA . GLU A 1 194 ? -12.192 -11.518 -23.054 1.00 90.31 194 GLU A CA 1
ATOM 1585 C C . GLU A 1 194 ? -13.225 -10.587 -23.714 1.00 90.31 194 GLU A C 1
ATOM 1587 O O . GLU A 1 194 ? -13.779 -10.915 -24.770 1.00 90.31 194 GLU A O 1
ATOM 1592 N N . ASN A 1 195 ? -13.435 -9.389 -23.160 1.00 87.44 195 ASN A N 1
ATOM 1593 C CA . ASN A 1 195 ? -14.494 -8.477 -23.595 1.00 87.44 195 ASN A CA 1
ATOM 1594 C C . ASN A 1 195 ? -14.099 -7.497 -24.707 1.00 87.44 195 ASN A C 1
ATOM 1596 O O . ASN A 1 195 ? -14.986 -6.851 -25.261 1.00 87.44 195 ASN A O 1
ATOM 1600 N N . LEU A 1 196 ? -12.831 -7.439 -25.135 1.00 83.62 196 LEU A N 1
ATOM 1601 C CA . LEU A 1 196 ? -12.383 -6.555 -26.230 1.00 83.62 196 LEU A CA 1
ATOM 1602 C C . LEU A 1 196 ? -13.205 -6.681 -27.532 1.00 83.62 196 LEU A C 1
ATOM 1604 O O . LEU A 1 196 ? -13.313 -5.710 -28.269 1.00 83.62 196 LEU A O 1
ATOM 1608 N N . LYS A 1 197 ? -13.822 -7.844 -27.815 1.00 74.25 197 LYS A N 1
ATOM 1609 C CA . LYS A 1 197 ? -14.701 -8.030 -28.997 1.00 74.25 197 LYS A CA 1
ATOM 1610 C C . LYS A 1 197 ? -16.071 -7.356 -28.836 1.00 74.25 197 LYS A C 1
ATOM 1612 O O . LYS A 1 197 ? -16.704 -7.010 -29.824 1.00 74.25 197 LYS A O 1
ATOM 1617 N N . LYS A 1 198 ? -16.560 -7.281 -27.596 1.00 61.88 198 LYS A N 1
ATOM 1618 C CA . LYS A 1 198 ? -17.919 -6.854 -27.230 1.00 61.88 198 LYS A CA 1
ATOM 1619 C C . LYS A 1 198 ? -17.986 -5.380 -26.829 1.00 61.88 198 LYS A C 1
ATOM 1621 O O . LYS A 1 198 ? -19.066 -4.892 -26.535 1.00 61.88 198 LYS A O 1
ATOM 1626 N N . SER A 1 199 ? -16.844 -4.697 -26.758 1.00 61.78 199 SER A N 1
ATOM 1627 C CA . SER A 1 199 ? -16.793 -3.280 -26.417 1.00 61.78 199 SER A CA 1
ATOM 1628 C C . SER A 1 199 ? -17.456 -2.457 -27.527 1.00 61.78 199 SER A C 1
ATOM 1630 O O . SER A 1 199 ? -17.044 -2.545 -28.683 1.00 61.78 199 SER A O 1
ATOM 1632 N N . ASP A 1 200 ? -18.431 -1.613 -27.172 1.00 52.81 200 ASP A N 1
ATOM 1633 C CA . ASP A 1 200 ? -19.067 -0.637 -28.080 1.00 52.81 200 ASP A CA 1
ATOM 1634 C C . ASP A 1 200 ? -18.067 0.395 -28.647 1.00 52.81 200 ASP A C 1
ATOM 1636 O O . ASP A 1 200 ? -18.370 1.180 -29.548 1.00 52.81 200 ASP A O 1
ATOM 1640 N N . GLN A 1 201 ? -16.829 0.383 -28.147 1.00 59.62 201 GLN A N 1
ATOM 1641 C CA . GLN A 1 201 ? -15.750 1.276 -28.528 1.00 59.62 201 GLN A CA 1
ATOM 1642 C C . GLN A 1 201 ? -15.044 0.806 -29.813 1.00 59.62 201 GLN A C 1
ATOM 1644 O O . GLN A 1 201 ? -13.907 0.342 -29.792 1.00 59.62 201 GLN A O 1
ATOM 1649 N N . LYS A 1 202 ? -15.692 0.978 -30.969 1.00 60.09 202 LYS A N 1
ATOM 1650 C CA . LYS A 1 202 ? -15.109 0.644 -32.289 1.00 60.09 202 LYS A CA 1
ATOM 1651 C C . LYS A 1 202 ? -13.993 1.591 -32.762 1.00 60.09 202 LYS A C 1
ATOM 1653 O O . LYS A 1 202 ? -13.510 1.450 -33.881 1.00 60.09 202 LYS A O 1
ATOM 1658 N N . CYS A 1 203 ? -13.599 2.585 -31.964 1.00 70.94 203 CYS A N 1
ATOM 1659 C CA . CYS A 1 203 ? -12.711 3.657 -32.410 1.00 70.94 203 CYS A CA 1
ATOM 1660 C C . CYS A 1 203 ? -11.360 3.648 -31.684 1.00 70.94 203 CYS A C 1
ATOM 1662 O O . CYS A 1 203 ? -11.288 3.786 -30.462 1.00 70.94 203 CYS A O 1
ATOM 1664 N N . ILE A 1 204 ? -10.285 3.592 -32.473 1.00 82.81 204 ILE A N 1
ATOM 1665 C CA . ILE A 1 204 ? -8.883 3.655 -32.028 1.00 82.81 204 ILE A CA 1
ATOM 1666 C C . ILE A 1 204 ? -8.516 5.057 -31.492 1.00 82.81 204 ILE A C 1
ATOM 1668 O O . ILE A 1 204 ? -7.527 5.222 -30.778 1.00 82.81 204 ILE A O 1
ATOM 1672 N N . ALA A 1 205 ? -9.328 6.080 -31.789 1.00 83.88 205 ALA A N 1
ATOM 1673 C CA . ALA A 1 205 ? -9.026 7.468 -31.450 1.00 83.88 205 ALA A CA 1
ATOM 1674 C C . ALA A 1 205 ? -8.844 7.701 -29.943 1.00 83.88 205 ALA A C 1
ATOM 1676 O O . ALA A 1 205 ? -7.961 8.462 -29.563 1.00 83.88 205 ALA A O 1
ATOM 1677 N N . LYS A 1 206 ? -9.623 7.039 -29.069 1.00 84.44 206 LYS A N 1
ATOM 1678 C CA . LYS A 1 206 ? -9.507 7.262 -27.615 1.00 84.44 206 LYS A CA 1
ATOM 1679 C C . LYS A 1 206 ? -8.188 6.714 -27.032 1.00 84.44 206 LYS A C 1
ATOM 1681 O O . LYS A 1 206 ? -7.505 7.486 -26.356 1.00 84.44 206 LYS A O 1
ATOM 1686 N N . PRO A 1 207 ? -7.783 5.452 -27.300 1.00 87.00 207 PRO A N 1
ATOM 1687 C CA . PRO A 1 207 ? -6.449 4.960 -26.940 1.00 87.00 207 PRO A CA 1
ATOM 1688 C C . PRO A 1 207 ? -5.303 5.812 -27.482 1.00 87.00 207 PRO A C 1
ATOM 1690 O O . PRO A 1 207 ? -4.405 6.168 -26.723 1.00 87.00 207 PRO A O 1
ATOM 1693 N N . LEU A 1 208 ? -5.357 6.193 -28.765 1.00 90.50 208 LEU A N 1
ATOM 1694 C CA . LEU A 1 208 ? -4.317 7.016 -29.388 1.00 90.50 208 LEU A CA 1
ATOM 1695 C C . LEU A 1 208 ? -4.229 8.406 -28.763 1.00 90.50 208 LEU A C 1
ATOM 1697 O O . LEU A 1 208 ? -3.139 8.848 -28.418 1.00 90.50 208 LEU A O 1
ATOM 1701 N N . TRP A 1 209 ? -5.365 9.077 -28.565 1.00 89.88 209 TRP A N 1
ATOM 1702 C CA . TRP A 1 209 ? -5.404 10.381 -27.908 1.00 89.88 209 TRP A CA 1
ATOM 1703 C C . TRP A 1 209 ? -4.796 10.316 -26.507 1.00 89.88 209 TRP A C 1
ATOM 1705 O O . TRP A 1 209 ? -3.942 11.130 -26.158 1.00 89.88 209 TRP A O 1
ATOM 1715 N N . SER A 1 210 ? -5.191 9.314 -25.717 1.00 89.75 210 SER A N 1
ATOM 1716 C CA . SER A 1 210 ? -4.650 9.135 -24.373 1.00 89.75 210 SER A CA 1
ATOM 1717 C C . SER A 1 210 ? -3.146 8.854 -24.384 1.00 89.75 210 SER A C 1
ATOM 1719 O O . SER A 1 210 ? -2.441 9.369 -23.517 1.00 89.75 210 SER A O 1
ATOM 1721 N N . PHE A 1 211 ? -2.659 8.077 -25.354 1.00 92.62 211 PHE A N 1
ATOM 1722 C CA . PHE A 1 211 ? -1.236 7.820 -25.538 1.00 92.62 211 PHE A CA 1
ATOM 1723 C C . PHE A 1 211 ? -0.469 9.101 -25.862 1.00 92.62 211 PHE A C 1
ATOM 1725 O O . PHE A 1 211 ? 0.433 9.462 -25.113 1.00 92.62 211 PHE A O 1
ATOM 1732 N N . PHE A 1 212 ? -0.870 9.838 -26.903 1.00 93.88 212 PHE A N 1
ATOM 1733 C CA . PHE A 1 212 ? -0.188 11.071 -27.301 1.00 93.88 212 PHE A CA 1
ATOM 1734 C C . PHE A 1 212 ? -0.205 12.126 -26.196 1.00 93.88 212 PHE A C 1
ATOM 1736 O O . PHE A 1 212 ? 0.838 12.702 -25.906 1.00 93.88 212 PHE A O 1
ATOM 1743 N N . TYR A 1 213 ? -1.342 12.319 -25.521 1.00 92.38 213 TYR A N 1
ATOM 1744 C CA . TYR A 1 213 ? -1.450 13.240 -24.389 1.00 92.38 213 TYR A CA 1
ATOM 1745 C C . TYR A 1 213 ? -0.432 12.915 -23.282 1.00 92.38 213 TYR A C 1
ATOM 1747 O O . TYR A 1 213 ? 0.297 13.793 -22.814 1.00 92.38 213 TYR A O 1
ATOM 1755 N N . LYS A 1 214 ? -0.322 11.634 -22.909 1.00 92.81 214 LYS A N 1
ATOM 1756 C CA . LYS A 1 214 ? 0.629 11.160 -21.894 1.00 92.81 214 LYS A CA 1
ATOM 1757 C C . LYS A 1 214 ? 2.079 11.209 -22.372 1.00 92.81 214 LYS A C 1
ATOM 1759 O O . LYS A 1 214 ? 2.959 11.553 -21.587 1.00 92.81 214 LYS A O 1
ATOM 1764 N N . CYS A 1 215 ? 2.343 10.941 -23.649 1.00 93.12 215 CYS A N 1
ATOM 1765 C CA . CYS A 1 215 ? 3.667 11.122 -24.241 1.00 93.12 215 CYS A CA 1
ATOM 1766 C C . CYS A 1 215 ? 4.093 12.594 -24.222 1.00 93.12 215 CYS A C 1
ATOM 1768 O O . CYS A 1 215 ? 5.229 12.889 -23.862 1.00 93.12 215 CYS A O 1
ATOM 1770 N N . THR A 1 216 ? 3.195 13.534 -24.530 1.00 94.62 216 THR A N 1
ATOM 1771 C CA . THR A 1 216 ? 3.486 14.971 -24.415 1.00 94.62 216 THR A CA 1
ATOM 1772 C C . THR A 1 216 ? 3.870 15.334 -22.984 1.00 94.62 216 THR A C 1
ATOM 1774 O O . THR A 1 216 ? 4.903 15.963 -22.766 1.00 94.62 216 THR A O 1
ATOM 1777 N N . GLN A 1 217 ? 3.099 14.882 -21.994 1.00 93.94 217 GLN A N 1
ATOM 1778 C CA . GLN A 1 217 ? 3.429 15.083 -20.582 1.00 93.94 217 GLN A CA 1
ATOM 1779 C C . GLN A 1 217 ? 4.771 14.430 -20.191 1.00 93.94 217 GLN A C 1
ATOM 1781 O O . GLN A 1 217 ? 5.557 15.046 -19.473 1.00 93.94 217 GLN A O 1
ATOM 1786 N N . PHE A 1 218 ? 5.077 13.230 -20.699 1.00 93.00 218 PHE A N 1
ATOM 1787 C CA . PHE A 1 218 ? 6.375 12.569 -20.516 1.00 93.00 218 PHE A CA 1
ATOM 1788 C C . PHE A 1 218 ? 7.528 13.446 -21.019 1.00 93.00 218 PHE A C 1
ATOM 1790 O O . PHE A 1 218 ? 8.511 13.639 -20.299 1.00 93.00 218 PHE A O 1
ATOM 1797 N N . PHE A 1 219 ? 7.411 14.011 -22.225 1.00 92.12 219 PHE A N 1
ATOM 1798 C CA . PHE A 1 219 ? 8.438 14.896 -22.775 1.00 92.12 219 PHE A CA 1
ATOM 1799 C C . PHE A 1 219 ? 8.574 16.179 -21.953 1.00 92.12 219 PHE A C 1
ATOM 1801 O O . PHE A 1 219 ? 9.694 16.567 -21.637 1.00 92.12 219 PHE A O 1
ATOM 1808 N N . VAL A 1 220 ? 7.464 16.793 -21.530 1.00 95.25 220 VAL A N 1
ATOM 1809 C CA . VAL A 1 220 ? 7.481 17.992 -20.670 1.00 95.25 220 VAL A CA 1
ATOM 1810 C C . VAL A 1 220 ? 8.195 17.719 -19.342 1.00 95.25 220 VAL A C 1
ATOM 1812 O O . VAL A 1 220 ? 9.060 18.498 -18.943 1.00 95.25 220 VAL A O 1
ATOM 1815 N N . LEU A 1 221 ? 7.898 16.599 -18.675 1.00 92.94 221 LEU A N 1
ATOM 1816 C CA . LEU A 1 221 ? 8.549 16.222 -17.415 1.00 92.94 221 LEU A CA 1
ATOM 1817 C C . LEU A 1 221 ? 10.048 15.942 -17.594 1.00 92.94 221 LEU A C 1
ATOM 1819 O O . LEU A 1 221 ? 10.848 16.336 -16.746 1.00 92.94 221 LEU A O 1
ATOM 1823 N N . ASN A 1 222 ? 10.448 15.311 -18.702 1.00 89.69 222 ASN A N 1
ATOM 1824 C CA . ASN A 1 222 ? 11.865 15.091 -19.003 1.00 89.69 222 ASN A CA 1
ATOM 1825 C C . ASN A 1 222 ? 12.595 16.391 -19.358 1.00 89.69 222 ASN A C 1
ATOM 1827 O O . ASN A 1 222 ? 13.725 16.583 -18.914 1.00 89.69 222 ASN A O 1
ATOM 1831 N N . MET A 1 223 ? 11.954 17.315 -20.080 1.00 90.00 223 MET A N 1
ATOM 1832 C CA . MET A 1 223 ? 12.518 18.644 -20.338 1.00 90.00 223 MET A CA 1
ATOM 1833 C C . MET A 1 223 ? 12.707 19.425 -19.039 1.00 90.00 223 MET A C 1
ATOM 1835 O O . MET A 1 223 ? 13.778 19.983 -18.812 1.00 90.00 223 MET A O 1
ATOM 1839 N N . LEU A 1 224 ? 11.718 19.388 -18.141 1.00 92.50 224 LEU A N 1
ATOM 1840 C CA . LEU A 1 224 ? 11.842 19.969 -16.806 1.00 92.50 224 LEU A CA 1
ATOM 1841 C C . LEU A 1 224 ? 12.999 19.332 -16.023 1.00 92.50 224 LEU A C 1
ATOM 1843 O O . LEU A 1 224 ? 13.793 20.041 -15.412 1.00 92.50 224 LEU A O 1
ATOM 1847 N N . ARG A 1 225 ? 13.147 18.006 -16.080 1.00 88.94 225 ARG A N 1
ATOM 1848 C CA . ARG A 1 225 ? 14.247 17.281 -15.427 1.00 88.94 225 ARG A CA 1
ATOM 1849 C C . ARG A 1 225 ? 15.616 17.707 -15.963 1.00 88.94 225 ARG A C 1
ATOM 1851 O O . ARG A 1 225 ? 16.524 17.949 -15.171 1.00 88.94 225 ARG A O 1
ATOM 1858 N N . VAL A 1 226 ? 15.761 17.840 -17.283 1.00 86.75 226 VAL A N 1
ATOM 1859 C CA . VAL A 1 226 ? 16.987 18.345 -17.924 1.00 86.75 226 VAL A CA 1
ATOM 1860 C C . VAL A 1 226 ? 17.257 19.798 -17.524 1.00 86.75 226 VAL A C 1
ATOM 1862 O O . VAL A 1 226 ? 18.394 20.132 -17.201 1.00 86.75 226 VAL A O 1
ATOM 1865 N N . ALA A 1 227 ? 16.229 20.648 -17.469 1.00 88.69 227 ALA A N 1
ATOM 1866 C CA . ALA A 1 227 ? 16.362 22.036 -17.028 1.00 88.69 227 ALA A CA 1
ATOM 1867 C C . ALA A 1 227 ? 16.830 22.137 -15.565 1.00 88.69 227 ALA A C 1
ATOM 1869 O O . ALA A 1 227 ? 17.764 22.884 -15.271 1.00 88.69 227 ALA A O 1
ATOM 1870 N N . VAL A 1 228 ? 16.246 21.340 -14.660 1.00 87.69 228 VAL A N 1
ATOM 1871 C CA . VAL A 1 228 ? 16.670 21.252 -13.251 1.00 87.69 228 VAL A CA 1
ATOM 1872 C C . VAL A 1 228 ? 18.123 20.787 -13.152 1.00 87.69 228 VAL A C 1
ATOM 1874 O O . VAL A 1 228 ? 18.908 21.403 -12.436 1.00 87.69 228 VAL A O 1
ATOM 1877 N N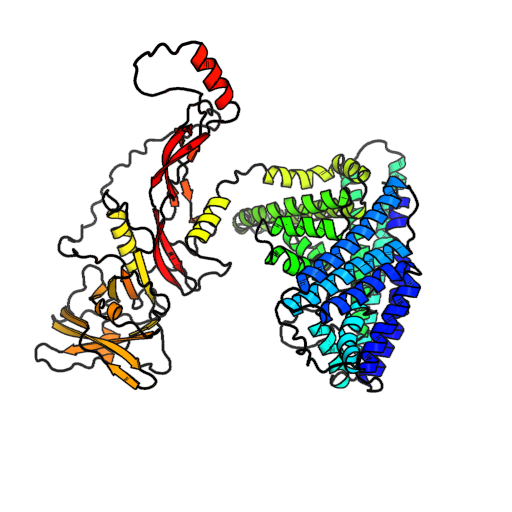 . ARG A 1 229 ? 18.516 19.756 -13.911 1.00 84.38 229 ARG A N 1
ATOM 1878 C CA . ARG A 1 229 ? 19.904 19.270 -13.951 1.00 84.38 229 ARG A CA 1
ATOM 1879 C C . ARG A 1 229 ? 20.876 20.360 -14.397 1.00 84.38 229 ARG A C 1
ATOM 1881 O O . ARG A 1 229 ? 21.904 20.561 -13.754 1.00 84.38 229 ARG A O 1
ATOM 1888 N N . ASN A 1 230 ? 20.553 21.066 -15.480 1.00 84.31 230 ASN A N 1
ATOM 1889 C CA . ASN A 1 230 ? 21.400 22.138 -15.995 1.00 84.31 230 ASN A CA 1
ATOM 1890 C C . ASN A 1 230 ? 21.539 23.260 -14.953 1.00 84.31 230 ASN A C 1
ATOM 1892 O O . ASN A 1 230 ? 22.653 23.704 -14.688 1.00 84.31 230 ASN A O 1
ATOM 1896 N N . CYS A 1 231 ? 20.448 23.634 -14.279 1.00 81.88 231 CYS A N 1
ATOM 1897 C CA . CYS A 1 231 ? 20.474 24.597 -13.176 1.00 81.88 231 CYS A CA 1
ATOM 1898 C C . CYS A 1 231 ? 21.415 24.156 -12.036 1.00 81.88 231 CYS A C 1
ATOM 1900 O O . CYS A 1 231 ? 22.281 24.922 -11.616 1.00 81.88 231 CYS A O 1
ATOM 1902 N N . VAL A 1 232 ? 21.326 22.894 -11.597 1.00 80.31 232 VAL A N 1
ATOM 1903 C CA . VAL A 1 232 ? 22.212 22.336 -10.557 1.00 80.31 232 VAL A CA 1
ATOM 1904 C C . VAL A 1 232 ? 23.680 22.337 -11.001 1.00 80.31 232 VAL A C 1
ATOM 1906 O O . VAL A 1 232 ? 24.554 22.670 -10.203 1.00 80.31 232 VAL A O 1
ATOM 1909 N N . SER A 1 233 ? 23.969 22.005 -12.265 1.00 78.06 233 SER A N 1
ATOM 1910 C CA . SER A 1 233 ? 25.345 22.005 -12.787 1.00 78.06 233 SER A CA 1
ATOM 1911 C C . SER A 1 233 ? 25.986 23.399 -12.781 1.00 78.06 233 SER A C 1
ATOM 1913 O O . SER A 1 233 ? 27.151 23.528 -12.409 1.00 78.06 233 SER A O 1
ATOM 1915 N N . VAL A 1 234 ? 25.212 24.443 -13.101 1.00 78.12 234 VAL A N 1
ATOM 1916 C CA . VAL A 1 234 ? 25.665 25.843 -13.066 1.00 78.12 234 VAL A CA 1
ATOM 1917 C C . VAL A 1 234 ? 25.978 26.275 -11.633 1.00 78.12 234 VAL A C 1
ATOM 1919 O O . VAL A 1 234 ? 27.029 26.861 -11.384 1.00 78.12 234 VAL A O 1
ATOM 1922 N N . ILE A 1 235 ? 25.106 25.931 -10.679 1.00 73.38 235 ILE A N 1
ATOM 1923 C CA . ILE A 1 235 ? 25.299 26.254 -9.257 1.00 73.38 235 ILE A CA 1
ATOM 1924 C C . ILE A 1 235 ? 26.543 25.543 -8.707 1.00 73.38 235 ILE A C 1
ATOM 1926 O O . ILE A 1 235 ? 27.385 26.175 -8.075 1.00 73.38 235 ILE A O 1
ATOM 1930 N N . LYS A 1 236 ? 26.721 24.251 -9.015 1.00 69.50 236 LYS A N 1
ATOM 1931 C CA . LYS A 1 236 ? 27.876 23.467 -8.549 1.00 69.50 236 LYS A CA 1
ATOM 1932 C C . LYS A 1 236 ? 29.206 23.972 -9.125 1.00 69.50 236 LYS A C 1
ATOM 1934 O O . LYS A 1 236 ? 30.213 23.970 -8.423 1.00 69.50 236 LYS A O 1
ATOM 1939 N N . HIS A 1 237 ? 29.220 24.429 -10.379 1.00 67.00 237 HIS A N 1
ATOM 1940 C CA . HIS A 1 237 ? 30.414 25.022 -10.991 1.00 67.00 237 HIS A CA 1
ATOM 1941 C C . HIS A 1 237 ? 30.785 26.369 -10.344 1.00 67.00 237 HIS A C 1
ATOM 1943 O O . HIS A 1 237 ? 31.960 26.731 -10.282 1.00 67.00 237 HIS A O 1
ATOM 1949 N N . HIS A 1 238 ? 29.800 27.124 -9.853 1.00 61.19 238 HIS A N 1
ATOM 1950 C CA . HIS A 1 238 ? 30.048 28.367 -9.125 1.00 61.19 238 HIS A CA 1
ATOM 1951 C C . HIS A 1 238 ? 30.616 28.109 -7.714 1.00 61.19 238 HIS A C 1
ATOM 1953 O O . HIS A 1 238 ? 31.464 28.865 -7.241 1.00 61.19 238 HIS A O 1
ATOM 1959 N N . ASP A 1 239 ? 30.187 27.023 -7.068 1.00 56.41 239 ASP A N 1
ATOM 1960 C CA . ASP A 1 239 ? 30.522 26.686 -5.677 1.00 56.41 239 ASP A CA 1
ATOM 1961 C C . ASP A 1 239 ? 31.885 25.984 -5.498 1.00 56.41 239 ASP A C 1
ATOM 1963 O O . ASP A 1 239 ? 32.506 26.059 -4.444 1.00 56.41 239 ASP A O 1
ATOM 1967 N N . GLN A 1 240 ? 32.465 25.412 -6.559 1.00 55.78 240 GLN A N 1
ATOM 1968 C CA . GLN A 1 240 ? 33.811 24.806 -6.529 1.00 55.78 240 GLN A CA 1
ATOM 1969 C C . GLN A 1 240 ? 34.948 25.789 -6.144 1.00 55.78 240 GLN A C 1
ATOM 1971 O O . GLN A 1 240 ? 36.094 25.375 -5.968 1.00 55.78 240 GLN A O 1
ATOM 1976 N N . ARG A 1 241 ? 34.640 27.089 -6.001 1.00 50.66 241 ARG A N 1
ATOM 1977 C CA . ARG A 1 241 ? 35.524 28.157 -5.500 1.00 50.66 241 ARG A CA 1
ATOM 1978 C C . ARG A 1 241 ? 35.351 28.491 -4.009 1.00 50.66 241 ARG A C 1
ATOM 1980 O O . ARG A 1 241 ? 36.139 29.283 -3.499 1.00 50.66 241 ARG A O 1
ATOM 1987 N N . SER A 1 242 ? 34.368 27.920 -3.314 1.00 49.88 242 SER A N 1
ATOM 1988 C CA . SER A 1 242 ? 34.031 28.229 -1.919 1.00 49.88 242 SER A CA 1
ATOM 1989 C C . SER A 1 242 ? 34.122 26.974 -1.047 1.00 49.88 242 SER A C 1
ATOM 1991 O O . SER A 1 242 ? 33.364 26.026 -1.193 1.00 49.88 242 SER A O 1
ATOM 1993 N N . THR A 1 243 ? 35.064 26.944 -0.105 1.00 47.09 243 THR A N 1
ATOM 1994 C CA . THR A 1 243 ? 35.256 25.840 0.858 1.00 47.09 243 THR A CA 1
ATOM 1995 C C . THR A 1 243 ? 34.485 26.055 2.169 1.00 47.09 243 THR A C 1
ATOM 1997 O O . THR A 1 243 ? 34.994 25.738 3.246 1.00 47.09 243 THR A O 1
ATOM 2000 N N . GLN A 1 244 ? 33.273 26.617 2.120 1.00 53.16 244 GLN A N 1
ATOM 2001 C CA . GLN A 1 244 ? 32.411 26.783 3.298 1.00 53.16 244 GLN A CA 1
ATOM 2002 C C . GLN A 1 244 ? 31.032 26.151 3.094 1.00 53.16 244 GLN A C 1
ATOM 2004 O O . GLN A 1 244 ? 30.378 26.357 2.082 1.00 53.16 244 GLN A O 1
ATOM 2009 N N . TRP A 1 245 ? 30.601 25.378 4.094 1.00 51.66 245 TRP A N 1
ATOM 2010 C CA . TRP A 1 245 ? 29.317 24.681 4.128 1.00 51.66 245 TRP A CA 1
ATOM 2011 C C . TRP A 1 245 ? 28.170 25.676 4.343 1.00 51.66 245 TRP A C 1
ATOM 2013 O O . TRP A 1 245 ? 27.877 26.060 5.479 1.00 51.66 245 TRP A O 1
ATOM 2023 N N . ASN A 1 246 ? 27.496 26.076 3.269 1.00 68.00 246 ASN A N 1
ATOM 2024 C CA . ASN A 1 246 ? 26.312 26.923 3.351 1.00 68.00 246 ASN A CA 1
ATOM 2025 C C . ASN A 1 246 ? 25.053 26.058 3.535 1.00 68.00 246 ASN A C 1
ATOM 2027 O O . ASN A 1 246 ? 24.612 25.353 2.631 1.00 68.00 246 ASN A O 1
ATOM 2031 N N . VAL A 1 247 ? 24.421 26.150 4.712 1.00 71.19 247 VAL A N 1
ATOM 2032 C CA . VAL A 1 247 ? 23.187 25.413 5.069 1.00 71.19 247 VAL A CA 1
ATOM 2033 C C . VAL A 1 247 ? 22.087 25.445 3.982 1.00 71.19 247 VAL A C 1
ATOM 2035 O O . VAL A 1 247 ? 21.475 24.401 3.732 1.00 71.19 247 VAL A O 1
ATOM 2038 N N . PRO A 1 248 ? 21.793 26.586 3.320 1.00 77.44 248 PRO A N 1
ATOM 2039 C CA . PRO A 1 248 ? 20.755 26.637 2.288 1.00 77.44 248 PRO A CA 1
ATOM 2040 C C . PRO A 1 248 ? 21.104 25.838 1.026 1.00 77.44 248 PRO A C 1
ATOM 2042 O O . PRO A 1 248 ? 20.208 25.293 0.382 1.00 77.44 248 PRO A O 1
ATOM 2045 N N . GLU A 1 249 ? 22.389 25.746 0.684 1.00 77.19 249 GLU A N 1
ATOM 2046 C CA . GLU A 1 249 ? 22.866 25.051 -0.514 1.00 77.19 249 GLU A CA 1
ATOM 2047 C C . GLU A 1 249 ? 22.749 23.533 -0.354 1.00 77.19 249 GLU A C 1
ATOM 2049 O O . GLU A 1 249 ? 22.276 22.859 -1.268 1.00 77.19 249 GLU A O 1
ATOM 2054 N N . ASP A 1 250 ? 23.045 22.999 0.836 1.00 77.75 250 ASP A N 1
ATOM 2055 C CA . ASP A 1 250 ? 22.839 21.582 1.166 1.00 77.75 250 ASP A CA 1
ATOM 2056 C C . ASP A 1 250 ? 21.364 21.165 1.044 1.00 77.75 250 ASP A C 1
ATOM 2058 O O . ASP A 1 250 ? 21.040 20.128 0.454 1.00 77.75 250 ASP A O 1
ATOM 2062 N N . ILE A 1 251 ? 20.453 21.986 1.587 1.00 85.44 251 ILE A N 1
ATOM 2063 C CA . ILE A 1 251 ? 19.001 21.758 1.500 1.00 85.44 251 ILE A CA 1
ATOM 2064 C C . ILE A 1 251 ? 18.550 21.789 0.043 1.00 85.44 251 ILE A C 1
ATOM 2066 O O . ILE A 1 251 ? 17.817 20.901 -0.404 1.00 85.44 251 ILE A O 1
ATOM 2070 N N . PHE A 1 252 ? 19.013 22.786 -0.710 1.00 86.00 252 PHE A N 1
ATOM 2071 C CA . PHE A 1 252 ? 18.708 22.912 -2.125 1.00 86.00 252 PHE A CA 1
ATOM 2072 C C . PHE A 1 252 ? 19.231 21.712 -2.927 1.00 86.00 252 PHE A C 1
ATOM 2074 O O . PHE A 1 252 ? 18.494 21.157 -3.741 1.00 86.00 252 PHE A O 1
ATOM 2081 N N . MET A 1 253 ? 20.455 21.246 -2.670 1.00 82.88 253 MET A N 1
ATOM 2082 C CA . MET A 1 253 ? 21.073 20.125 -3.385 1.00 82.88 253 MET A CA 1
ATOM 2083 C C . MET A 1 253 ? 20.336 18.802 -3.137 1.00 82.88 253 MET A C 1
ATOM 2085 O O . MET A 1 253 ? 20.056 18.063 -4.083 1.00 82.88 253 MET A O 1
ATOM 2089 N N . ILE A 1 254 ? 19.972 18.502 -1.886 1.00 85.88 254 ILE A N 1
ATOM 2090 C CA . ILE A 1 254 ? 19.219 17.281 -1.553 1.00 85.88 254 ILE A CA 1
ATOM 2091 C C . ILE A 1 254 ? 17.807 17.342 -2.139 1.00 85.88 254 ILE A C 1
ATOM 2093 O O . ILE A 1 254 ? 17.355 16.372 -2.752 1.00 85.88 254 ILE A O 1
ATOM 2097 N N . TRP A 1 255 ? 17.119 18.481 -2.009 1.00 89.88 255 TRP A N 1
ATOM 2098 C CA . TRP A 1 255 ? 15.767 18.635 -2.543 1.00 89.88 255 TRP A CA 1
ATOM 2099 C C . TRP A 1 255 ? 15.732 18.567 -4.075 1.00 89.88 255 TRP A C 1
ATOM 2101 O O . TRP A 1 255 ? 14.880 17.876 -4.635 1.00 89.88 255 TRP A O 1
ATOM 2111 N N . THR A 1 256 ? 16.677 19.214 -4.766 1.00 88.62 256 THR A N 1
ATOM 2112 C CA . THR A 1 256 ? 16.785 19.142 -6.234 1.00 88.62 256 THR A CA 1
ATOM 2113 C C . THR A 1 256 ? 17.166 17.744 -6.710 1.00 88.62 256 THR A C 1
ATOM 2115 O O . THR A 1 256 ? 16.588 17.258 -7.679 1.00 88.62 256 THR A O 1
ATOM 2118 N N . THR A 1 257 ? 18.057 17.047 -5.999 1.00 85.88 257 THR A N 1
ATOM 2119 C CA . THR A 1 257 ? 18.387 15.643 -6.290 1.00 85.88 257 THR A CA 1
ATOM 2120 C C . THR A 1 257 ? 17.161 14.741 -6.157 1.00 85.88 257 THR A C 1
ATOM 2122 O O . THR A 1 257 ? 16.840 13.987 -7.076 1.00 85.88 257 THR A O 1
ATOM 2125 N N . ALA A 1 258 ? 16.405 14.878 -5.066 1.00 91.19 258 ALA A N 1
ATOM 2126 C CA . ALA A 1 258 ? 15.140 14.172 -4.891 1.00 91.19 258 ALA A CA 1
ATOM 2127 C C . ALA A 1 258 ? 14.115 14.529 -5.978 1.00 91.19 258 ALA A C 1
ATOM 2129 O O . ALA A 1 258 ? 13.413 13.652 -6.478 1.00 91.19 258 ALA A O 1
ATOM 2130 N N . LEU A 1 259 ? 14.020 15.803 -6.374 1.00 92.12 259 LEU A N 1
ATOM 2131 C CA . LEU A 1 259 ? 13.153 16.237 -7.469 1.00 92.12 259 LEU A CA 1
ATOM 2132 C C . LEU A 1 259 ? 13.533 15.556 -8.791 1.00 92.12 259 LEU A C 1
ATOM 2134 O O . LEU A 1 259 ? 12.644 15.099 -9.503 1.00 92.12 259 LEU A O 1
ATOM 2138 N N . MET A 1 260 ? 14.825 15.421 -9.105 1.00 89.12 260 MET A N 1
ATOM 2139 C CA . MET A 1 260 ? 15.264 14.718 -10.315 1.00 89.12 260 MET A CA 1
ATOM 2140 C C . MET A 1 260 ? 14.847 13.240 -10.320 1.00 89.12 260 MET A C 1
ATOM 2142 O O . MET A 1 260 ? 14.419 12.750 -11.368 1.00 89.12 260 MET A O 1
ATOM 2146 N N . PHE A 1 261 ? 14.922 12.546 -9.175 1.00 89.25 261 PHE A N 1
ATOM 2147 C CA . PHE A 1 261 ? 14.405 11.178 -9.035 1.00 89.25 261 PHE A CA 1
ATOM 2148 C C . PHE A 1 261 ? 12.883 11.129 -9.205 1.00 89.25 261 PHE A C 1
ATOM 2150 O O . PHE A 1 261 ? 12.378 10.329 -9.990 1.00 89.25 261 PHE A O 1
ATOM 2157 N N . ARG A 1 262 ? 12.136 12.025 -8.544 1.00 92.31 262 ARG A N 1
ATOM 2158 C CA . ARG A 1 262 ? 10.670 12.098 -8.677 1.00 92.31 262 ARG A CA 1
ATOM 2159 C C . ARG A 1 262 ? 10.230 12.323 -10.119 1.00 92.31 262 ARG A C 1
ATOM 2161 O O . ARG A 1 262 ? 9.382 11.587 -10.609 1.00 92.31 262 ARG A O 1
ATOM 2168 N N . LEU A 1 263 ? 10.844 13.276 -10.824 1.00 92.06 263 LEU A N 1
ATOM 2169 C CA . LEU A 1 263 ? 10.549 13.538 -12.236 1.00 92.06 263 LEU A CA 1
ATOM 2170 C C . LEU A 1 263 ? 10.846 12.320 -13.122 1.00 92.06 263 LEU A C 1
ATOM 2172 O O . LEU A 1 263 ? 10.082 12.044 -14.049 1.00 92.06 263 LEU A O 1
ATOM 2176 N N . ALA A 1 264 ? 11.911 11.566 -12.821 1.00 88.38 264 ALA A N 1
ATOM 2177 C CA . ALA A 1 264 ? 12.203 10.307 -13.500 1.00 88.38 264 ALA A CA 1
ATOM 2178 C C . ALA A 1 264 ? 11.042 9.317 -13.327 1.00 88.38 264 ALA A C 1
ATOM 2180 O O . ALA A 1 264 ? 10.461 8.887 -14.324 1.00 88.38 264 ALA A O 1
ATOM 2181 N N . TYR A 1 265 ? 10.636 9.042 -12.084 1.00 90.25 265 TYR A N 1
ATOM 2182 C CA . TYR A 1 265 ? 9.527 8.134 -11.779 1.00 90.25 265 TYR A CA 1
ATOM 2183 C C . TYR A 1 265 ? 8.203 8.585 -12.399 1.00 90.25 265 TYR A C 1
ATOM 2185 O O . TYR A 1 265 ? 7.538 7.784 -13.053 1.00 90.25 265 TYR A O 1
ATOM 2193 N N . TYR A 1 266 ? 7.845 9.867 -12.274 1.00 92.75 266 TYR A N 1
ATOM 2194 C CA . TYR A 1 266 ? 6.607 10.411 -12.843 1.00 92.75 266 TYR A CA 1
ATOM 2195 C C . TYR A 1 266 ? 6.549 10.220 -14.353 1.00 92.75 266 TYR A C 1
ATOM 2197 O O . TYR A 1 266 ? 5.525 9.787 -14.879 1.00 92.75 266 TYR A O 1
ATOM 2205 N N . SER A 1 267 ? 7.654 10.498 -15.050 1.00 91.56 267 SER A N 1
ATOM 2206 C CA . SER A 1 267 ? 7.716 10.299 -16.495 1.00 91.56 267 SER A CA 1
ATOM 2207 C C . SER A 1 267 ? 7.550 8.817 -16.867 1.00 91.56 267 SER A C 1
ATOM 2209 O O . SER A 1 267 ? 6.715 8.485 -17.708 1.00 91.56 267 SER A O 1
ATOM 2211 N N . GLN A 1 268 ? 8.256 7.906 -16.192 1.00 89.81 268 GLN A N 1
ATOM 2212 C CA . GLN A 1 268 ? 8.213 6.472 -16.496 1.00 89.81 268 GLN A CA 1
ATOM 2213 C C . GLN A 1 268 ? 6.854 5.835 -16.184 1.00 89.81 268 GLN A C 1
ATOM 2215 O O . GLN A 1 268 ? 6.352 5.026 -16.970 1.00 89.81 268 GLN A O 1
ATOM 2220 N N . TRP A 1 269 ? 6.217 6.212 -15.074 1.00 91.19 269 TRP A N 1
ATOM 2221 C CA . TRP A 1 269 ? 4.869 5.743 -14.755 1.00 91.19 269 TRP A CA 1
ATOM 2222 C C . TRP A 1 269 ? 3.853 6.209 -15.792 1.00 91.19 269 TRP A C 1
ATOM 2224 O O . TRP A 1 269 ? 3.021 5.415 -16.225 1.00 91.19 269 TRP A O 1
ATOM 2234 N N . LEU A 1 270 ? 3.971 7.450 -16.264 1.00 91.62 270 LEU A N 1
ATOM 2235 C CA . LEU A 1 270 ? 3.078 7.992 -17.280 1.00 91.62 270 LEU A CA 1
ATOM 2236 C C . LEU A 1 270 ? 3.232 7.291 -18.634 1.00 91.62 270 LEU A C 1
ATOM 2238 O O . LEU A 1 270 ? 2.232 6.973 -19.281 1.00 91.62 270 LEU A O 1
ATOM 2242 N N . LEU A 1 271 ? 4.473 6.996 -19.034 1.00 91.81 271 LEU A N 1
ATOM 2243 C CA . LEU A 1 271 ? 4.759 6.212 -20.236 1.00 91.81 271 LEU A CA 1
ATOM 2244 C C . LEU A 1 271 ? 4.204 4.785 -20.109 1.00 91.81 271 LEU A C 1
ATOM 2246 O O . LEU A 1 271 ? 3.522 4.302 -21.012 1.00 91.81 271 LEU A O 1
ATOM 2250 N N . SER A 1 272 ? 4.395 4.142 -18.960 1.00 91.81 272 SER A N 1
ATOM 2251 C CA . SER A 1 272 ? 3.865 2.798 -18.697 1.00 91.81 272 SER A CA 1
ATOM 2252 C C . SER A 1 272 ? 2.327 2.764 -18.679 1.00 91.81 272 SER A C 1
ATOM 2254 O O . SER A 1 272 ? 1.701 1.845 -19.212 1.00 91.81 272 SER A O 1
ATOM 2256 N N . GLU A 1 273 ? 1.685 3.790 -18.115 1.00 91.69 273 GLU A N 1
ATOM 2257 C CA . GLU A 1 273 ? 0.228 3.950 -18.143 1.00 91.69 273 GLU A CA 1
ATOM 2258 C C . GLU A 1 273 ? -0.276 4.183 -19.577 1.00 91.69 273 GLU A C 1
ATOM 2260 O O . GLU A 1 273 ? -1.327 3.675 -19.962 1.00 91.69 273 GLU A O 1
ATOM 2265 N N . SER A 1 274 ? 0.485 4.908 -20.402 1.00 92.00 274 SER A N 1
ATOM 2266 C CA . SER A 1 274 ? 0.141 5.141 -21.809 1.00 92.00 274 SER A CA 1
ATOM 2267 C C . SER A 1 274 ? 0.110 3.844 -22.633 1.00 92.00 274 SER A C 1
ATOM 2269 O O . SER A 1 274 ? -0.793 3.669 -23.451 1.00 92.00 274 SER A O 1
ATOM 2271 N N . LEU A 1 275 ? 1.020 2.897 -22.368 1.00 93.81 275 LEU A N 1
ATOM 2272 C CA . LEU A 1 275 ? 1.047 1.587 -23.032 1.00 93.81 275 LEU A CA 1
ATOM 2273 C C . LEU A 1 275 ? -0.154 0.716 -22.654 1.00 93.81 275 LEU A C 1
ATOM 2275 O O . LEU A 1 275 ? -0.728 0.042 -23.510 1.00 93.81 275 LEU A O 1
ATOM 2279 N N . ASN A 1 276 ? -0.572 0.759 -21.387 1.00 92.38 276 ASN A N 1
ATOM 2280 C CA . ASN A 1 276 ? -1.787 0.075 -20.940 1.00 92.38 276 ASN A CA 1
ATOM 2281 C C . ASN A 1 276 ? -3.037 0.672 -21.599 1.00 92.38 276 ASN A C 1
ATOM 2283 O O . ASN A 1 276 ? -3.892 -0.065 -22.095 1.00 92.38 276 ASN A O 1
ATOM 2287 N N . ASN A 1 277 ? -3.088 2.000 -21.712 1.00 91.00 277 ASN A N 1
ATOM 2288 C CA . ASN A 1 277 ? -4.169 2.688 -22.408 1.00 91.00 277 ASN A CA 1
ATOM 2289 C C . ASN A 1 277 ? -4.204 2.358 -23.908 1.00 91.00 277 ASN A C 1
ATOM 2291 O O . ASN A 1 277 ? -5.296 2.227 -24.458 1.00 91.00 277 ASN A O 1
ATOM 2295 N N . LEU A 1 278 ? -3.051 2.166 -24.565 1.00 92.12 278 LEU A N 1
ATOM 2296 C CA . LEU A 1 278 ? -2.988 1.752 -25.974 1.00 92.12 278 LEU A CA 1
ATOM 2297 C C . LEU A 1 278 ? -3.640 0.391 -26.226 1.00 92.12 278 LEU A C 1
ATOM 2299 O O . LEU A 1 278 ? -4.321 0.235 -27.235 1.00 92.12 278 LEU A O 1
ATOM 2303 N N . VAL A 1 279 ? -3.488 -0.571 -25.309 1.00 91.94 279 VAL A N 1
ATOM 2304 C CA . VAL A 1 279 ? -4.199 -1.861 -25.396 1.00 91.94 279 VAL A CA 1
ATOM 2305 C C . VAL A 1 279 ? -5.644 -1.796 -24.877 1.00 91.94 279 VAL A C 1
ATOM 2307 O O . VAL A 1 279 ? -6.313 -2.825 -24.751 1.00 91.94 279 VAL A O 1
ATOM 2310 N N . GLY A 1 280 ? -6.138 -0.593 -24.570 1.00 86.94 280 GLY A N 1
ATOM 2311 C CA . GLY A 1 280 ? -7.498 -0.315 -24.113 1.00 86.94 280 GLY A CA 1
ATOM 2312 C C . GLY A 1 280 ? -7.740 -0.507 -22.615 1.00 86.94 280 GLY A C 1
ATOM 2313 O O . GLY A 1 280 ? -8.865 -0.294 -22.168 1.00 86.94 280 GLY A O 1
ATOM 2314 N N . LEU A 1 281 ? -6.734 -0.914 -21.836 1.00 87.06 281 LEU A N 1
ATOM 2315 C CA . LEU A 1 281 ? -6.873 -1.162 -20.400 1.00 87.06 281 LEU A CA 1
ATOM 2316 C C . LEU A 1 281 ? -6.742 0.163 -19.632 1.00 87.06 281 LEU A C 1
ATOM 2318 O O . LEU A 1 281 ? -5.773 0.888 -19.823 1.00 87.06 281 LEU A O 1
ATOM 2322 N N . GLY A 1 282 ? -7.698 0.483 -18.752 1.00 78.00 282 GLY A N 1
ATOM 2323 C CA . GLY A 1 282 ? -7.688 1.733 -17.968 1.00 78.00 282 GLY A CA 1
ATOM 2324 C C . GLY A 1 282 ? -8.454 2.914 -18.588 1.00 78.00 282 GLY A C 1
ATOM 2325 O O . GLY A 1 282 ? -8.455 3.997 -18.010 1.00 78.00 282 GLY A O 1
ATOM 2326 N N . LEU A 1 283 ? -9.145 2.703 -19.718 1.00 73.62 283 LEU A N 1
ATOM 2327 C CA . LEU A 1 283 ? -9.989 3.694 -20.417 1.00 73.62 283 LEU A CA 1
ATOM 2328 C C . LEU A 1 283 ? -11.504 3.478 -20.205 1.00 73.62 283 LEU A C 1
ATOM 2330 O O . LEU A 1 283 ? -12.322 3.932 -21.008 1.00 73.62 283 LEU A O 1
ATOM 2334 N N . GLU A 1 284 ? -11.883 2.742 -19.161 1.00 65.12 284 GLU A N 1
ATOM 2335 C CA . GLU A 1 284 ? -13.276 2.396 -18.856 1.00 65.12 284 GLU A CA 1
ATOM 2336 C C . GLU A 1 284 ? -14.064 3.651 -18.429 1.00 65.12 284 GLU A C 1
ATOM 2338 O O . GLU A 1 284 ? -13.795 4.252 -17.391 1.00 65.12 284 GLU A O 1
ATOM 2343 N N . ASN A 1 285 ? -15.043 4.045 -19.249 1.00 49.56 285 ASN A N 1
ATOM 2344 C CA . ASN A 1 285 ? -16.040 5.064 -18.929 1.00 49.56 285 ASN A CA 1
ATOM 2345 C C . ASN A 1 285 ? -17.241 4.360 -18.287 1.00 49.56 285 ASN A C 1
ATOM 2347 O O . ASN A 1 285 ? -18.127 3.971 -19.037 1.00 49.56 285 ASN A O 1
ATOM 2351 N N . ASP A 1 286 ? -17.317 4.188 -16.962 1.00 39.03 286 ASP A N 1
ATOM 2352 C CA . ASP A 1 286 ? -18.643 4.026 -16.352 1.00 39.03 286 ASP A CA 1
ATOM 2353 C C . ASP A 1 286 ? -18.748 4.310 -14.850 1.00 39.03 286 ASP A C 1
ATOM 2355 O O . ASP A 1 286 ? -17.804 4.207 -14.073 1.00 39.03 286 ASP A O 1
ATOM 2359 N N . ARG A 1 287 ? -19.969 4.710 -14.486 1.00 34.97 287 ARG A N 1
ATOM 2360 C CA . ARG A 1 287 ? -20.463 5.412 -13.285 1.00 34.97 287 ARG A CA 1
ATOM 2361 C C . ARG A 1 287 ? -20.321 4.689 -11.937 1.00 34.97 287 ARG A C 1
ATOM 2363 O O . ARG A 1 287 ? -20.920 5.118 -10.953 1.00 34.97 287 ARG A O 1
ATOM 2370 N N . ILE A 1 288 ? -19.546 3.615 -11.862 1.00 39.84 288 ILE A N 1
ATOM 2371 C CA . ILE A 1 288 ? -19.289 2.878 -10.623 1.00 39.84 288 ILE A CA 1
ATOM 2372 C C . ILE A 1 288 ? -17.817 3.072 -10.306 1.00 39.84 288 ILE A C 1
ATOM 2374 O O . ILE A 1 288 ? -16.962 2.814 -11.140 1.00 39.84 288 ILE A O 1
ATOM 2378 N N . GLN A 1 289 ? -17.540 3.574 -9.110 1.00 34.62 289 GLN A N 1
ATOM 2379 C CA . GLN A 1 289 ? -16.238 3.988 -8.598 1.00 34.62 289 GLN A CA 1
ATOM 2380 C C . GLN A 1 289 ? -15.199 2.844 -8.580 1.00 34.62 289 GLN A C 1
ATOM 2382 O O . GLN A 1 289 ? -14.796 2.364 -7.525 1.00 34.62 289 GLN A O 1
ATOM 2387 N N . GLN A 1 290 ? -14.745 2.404 -9.752 1.00 42.09 290 GLN A N 1
ATOM 2388 C CA . GLN A 1 290 ? -13.612 1.513 -9.944 1.00 42.09 290 GLN A CA 1
ATOM 2389 C C . GLN A 1 290 ? -12.430 2.394 -10.335 1.00 42.09 290 GLN A C 1
ATOM 2391 O O . GLN A 1 290 ? -12.390 2.990 -11.406 1.00 42.09 290 GLN A O 1
ATOM 2396 N N . SER A 1 291 ? -11.494 2.549 -9.401 1.00 50.25 291 SER A N 1
ATOM 2397 C CA . SER A 1 291 ? -10.339 3.437 -9.528 1.00 50.25 291 SER A CA 1
ATOM 2398 C C . SER A 1 291 ? -9.622 3.267 -10.873 1.00 50.25 291 SER A C 1
ATOM 2400 O O . SER A 1 291 ? -9.256 2.145 -11.254 1.00 50.25 291 SER A O 1
ATOM 2402 N N . THR A 1 292 ? -9.386 4.392 -11.552 1.00 60.22 292 THR A N 1
ATOM 2403 C CA . THR A 1 292 ? -8.515 4.516 -12.725 1.00 60.22 292 THR A CA 1
ATOM 2404 C C . THR A 1 292 ? -7.207 3.767 -12.465 1.00 60.22 292 THR A C 1
ATOM 2406 O O . THR A 1 292 ? -6.622 3.909 -11.387 1.00 60.22 292 THR A O 1
ATOM 2409 N N . LEU A 1 293 ? -6.779 2.923 -13.409 1.00 75.38 293 LEU A N 1
ATOM 2410 C CA . LEU A 1 293 ? -5.531 2.164 -13.303 1.00 75.38 293 LEU A CA 1
ATOM 2411 C C . LEU A 1 293 ? -4.353 3.126 -13.522 1.00 75.38 293 LEU A C 1
ATOM 2413 O O . LEU A 1 293 ? -3.860 3.264 -14.634 1.00 75.38 293 LEU A O 1
ATOM 2417 N N . SER A 1 294 ? -3.956 3.823 -12.461 1.00 79.25 294 SER A N 1
ATOM 2418 C CA . SER A 1 294 ? -2.877 4.806 -12.481 1.00 79.25 294 SER A CA 1
ATOM 2419 C C . SER A 1 294 ? -2.025 4.681 -11.222 1.00 79.25 294 SER A C 1
ATOM 2421 O O . SER A 1 294 ? -2.550 4.589 -10.105 1.00 79.25 294 SER A O 1
ATOM 2423 N N . ASP A 1 295 ? -0.708 4.683 -11.416 1.00 77.25 295 ASP A N 1
ATOM 2424 C CA . ASP A 1 295 ? 0.278 4.696 -10.333 1.00 77.25 295 ASP A CA 1
ATOM 2425 C C . ASP A 1 295 ? 0.569 6.097 -9.805 1.00 77.25 295 ASP A C 1
ATOM 2427 O O . ASP A 1 295 ? 1.207 6.223 -8.756 1.00 77.25 295 ASP A O 1
ATOM 2431 N N . THR A 1 296 ? 0.135 7.146 -10.513 1.00 74.19 296 THR A N 1
ATOM 2432 C CA . THR A 1 296 ? 0.654 8.498 -10.303 1.00 74.19 296 THR A CA 1
ATOM 2433 C C . THR A 1 296 ? -0.449 9.533 -10.153 1.00 74.19 296 THR A C 1
ATOM 2435 O O . THR A 1 296 ? -1.245 9.771 -11.053 1.00 74.19 296 THR A O 1
ATOM 2438 N N . ASP A 1 297 ? -0.418 10.232 -9.022 1.00 86.19 297 ASP A N 1
ATOM 2439 C CA . ASP A 1 297 ? -1.117 11.498 -8.822 1.00 86.19 297 ASP A CA 1
ATOM 2440 C C . ASP A 1 297 ? -0.072 12.557 -8.452 1.00 86.19 297 ASP A C 1
ATOM 2442 O O . ASP A 1 297 ? 0.223 12.793 -7.278 1.00 86.19 297 ASP A O 1
ATOM 2446 N N . ILE A 1 298 ? 0.548 13.135 -9.489 1.00 91.19 298 ILE A N 1
ATOM 2447 C CA . ILE A 1 298 ? 1.654 14.098 -9.357 1.00 91.19 298 ILE A CA 1
ATOM 2448 C C . ILE A 1 298 ? 1.223 15.277 -8.482 1.00 91.19 298 ILE A C 1
ATOM 2450 O O . ILE A 1 298 ? 1.979 15.730 -7.627 1.00 91.19 298 ILE A O 1
ATOM 2454 N N . TRP A 1 299 ? -0.010 15.755 -8.661 1.00 91.25 299 TRP A N 1
ATOM 2455 C CA . TRP A 1 299 ? -0.507 16.908 -7.926 1.00 91.25 299 TRP A CA 1
ATOM 2456 C C . TRP A 1 299 ? -0.587 16.627 -6.428 1.00 91.25 299 TRP A C 1
ATOM 2458 O O . TRP A 1 299 ? -0.063 17.407 -5.631 1.00 91.25 299 TRP A O 1
ATOM 2468 N N . THR A 1 300 ? -1.178 15.500 -6.028 1.00 91.62 300 THR A N 1
ATOM 2469 C CA . THR A 1 300 ? -1.250 15.125 -4.608 1.00 91.62 300 THR A CA 1
ATOM 2470 C C . THR A 1 300 ? 0.141 14.892 -4.010 1.00 91.62 300 THR A C 1
ATOM 2472 O O . THR A 1 300 ? 0.386 15.304 -2.877 1.00 91.62 300 THR A O 1
ATOM 2475 N N . LEU A 1 301 ? 1.081 14.306 -4.761 1.00 93.00 301 LEU A N 1
ATOM 2476 C CA . LEU A 1 301 ? 2.456 14.077 -4.289 1.00 93.00 301 LEU A CA 1
ATOM 2477 C C . LEU A 1 301 ? 3.228 15.380 -4.041 1.00 93.00 301 LEU A C 1
ATOM 2479 O O . LEU A 1 301 ? 3.938 15.496 -3.041 1.00 93.00 301 LEU A O 1
ATOM 2483 N N . GLU A 1 302 ? 3.069 16.374 -4.912 1.00 93.94 302 GLU A N 1
ATOM 2484 C CA . GLU A 1 302 ? 3.779 17.651 -4.782 1.00 93.94 302 GLU A CA 1
ATOM 2485 C C . GLU A 1 302 ? 3.092 18.628 -3.812 1.00 93.94 302 GLU A C 1
ATOM 2487 O O . GLU A 1 302 ? 3.754 19.482 -3.222 1.00 93.94 302 GLU A O 1
ATOM 2492 N N . THR A 1 303 ? 1.779 18.497 -3.585 1.00 94.12 303 THR A N 1
ATOM 2493 C CA . THR A 1 303 ? 1.010 19.437 -2.742 1.00 94.12 303 THR A CA 1
ATOM 2494 C C . THR A 1 303 ? 0.650 18.916 -1.351 1.00 94.12 303 THR A C 1
ATOM 2496 O O . THR A 1 303 ? 0.261 19.714 -0.492 1.00 94.12 303 THR A O 1
ATOM 2499 N N . THR A 1 304 ? 0.785 17.614 -1.075 1.00 93.81 304 THR A N 1
ATOM 2500 C CA . THR A 1 304 ? 0.428 17.070 0.242 1.00 93.81 304 THR A CA 1
ATOM 2501 C C . THR A 1 304 ? 1.323 17.615 1.356 1.00 93.81 304 THR A C 1
ATOM 2503 O O . THR A 1 304 ? 2.543 17.726 1.232 1.00 93.81 304 THR A O 1
ATOM 2506 N N . ASN A 1 305 ? 0.696 17.932 2.487 1.00 92.81 305 ASN A N 1
ATOM 2507 C CA . ASN A 1 305 ? 1.364 18.344 3.717 1.00 92.81 305 ASN A CA 1
ATOM 2508 C C . ASN A 1 305 ? 1.438 17.214 4.762 1.00 92.81 305 ASN A C 1
ATOM 2510 O O . ASN A 1 305 ? 1.639 17.481 5.950 1.00 92.81 305 ASN A O 1
ATOM 2514 N N . LYS A 1 306 ? 1.201 15.967 4.333 1.00 90.75 306 LYS A N 1
ATOM 2515 C CA . LYS A 1 306 ? 1.197 14.765 5.170 1.00 90.75 306 LYS A CA 1
ATOM 2516 C C . LYS A 1 306 ? 2.116 13.708 4.580 1.00 90.75 306 LYS A C 1
ATOM 2518 O O . LYS A 1 306 ? 1.868 13.185 3.492 1.00 90.75 306 LYS A O 1
ATOM 2523 N N . ILE A 1 307 ? 3.101 13.282 5.362 1.00 91.62 307 ILE A N 1
ATOM 2524 C CA . ILE A 1 307 ? 4.017 12.200 4.969 1.00 91.62 307 ILE A CA 1
ATOM 2525 C C . ILE A 1 307 ? 3.227 10.896 4.766 1.00 91.62 307 ILE A C 1
ATOM 2527 O O . ILE A 1 307 ? 3.462 10.144 3.822 1.00 91.62 307 ILE A O 1
ATOM 2531 N N . SER A 1 308 ? 2.224 10.646 5.615 1.00 90.19 308 SER A N 1
ATOM 2532 C CA . SER A 1 308 ? 1.370 9.457 5.522 1.00 90.19 308 SER A CA 1
ATOM 2533 C C . SER A 1 308 ? 0.469 9.422 4.282 1.00 90.19 308 SER A C 1
ATOM 2535 O O . SER A 1 308 ? -0.011 8.350 3.908 1.00 90.19 308 SER A O 1
ATOM 2537 N N . GLU A 1 309 ? 0.179 10.569 3.669 1.00 90.12 309 GLU A N 1
ATOM 2538 C CA . GLU A 1 309 ? -0.548 10.648 2.401 1.00 90.12 309 GLU A CA 1
ATOM 2539 C C . GLU A 1 309 ? 0.408 10.425 1.232 1.00 90.12 309 GLU A C 1
ATOM 2541 O O . GLU A 1 309 ? 0.127 9.565 0.398 1.00 90.12 309 GLU A O 1
ATOM 2546 N N . PHE A 1 310 ? 1.577 11.078 1.251 1.00 92.62 310 PHE A N 1
ATOM 2547 C CA . PHE A 1 310 ? 2.622 10.888 0.244 1.00 92.62 310 PHE A CA 1
ATOM 2548 C C . PHE A 1 310 ? 2.951 9.403 0.038 1.00 92.62 310 PHE A C 1
ATOM 2550 O O . PHE A 1 310 ? 2.838 8.893 -1.070 1.00 92.62 310 PHE A O 1
ATOM 2557 N N . VAL A 1 311 ? 3.255 8.669 1.115 1.00 90.81 311 VAL A N 1
ATOM 2558 C CA . VAL A 1 311 ? 3.642 7.243 1.044 1.00 90.81 311 VAL A CA 1
ATOM 2559 C C . VAL A 1 311 ? 2.524 6.339 0.505 1.00 90.81 311 VAL A C 1
ATOM 2561 O O . VAL A 1 311 ? 2.798 5.277 -0.041 1.00 90.81 311 VAL A O 1
ATOM 2564 N N . ARG A 1 312 ? 1.251 6.733 0.644 1.00 88.38 312 ARG A N 1
ATOM 2565 C CA . ARG A 1 312 ? 0.113 5.957 0.117 1.00 88.38 312 ARG A CA 1
ATOM 2566 C C . ARG A 1 312 ? -0.161 6.205 -1.359 1.00 88.38 312 ARG A C 1
ATOM 2568 O O . ARG A 1 312 ? -0.756 5.348 -2.008 1.00 88.38 312 ARG A O 1
ATOM 2575 N N . VAL A 1 313 ? 0.199 7.387 -1.843 1.00 90.00 313 VAL A N 1
ATOM 2576 C CA . VAL A 1 313 ? -0.012 7.804 -3.231 1.00 90.00 313 VAL A CA 1
ATOM 2577 C C . VAL A 1 313 ? 1.222 7.500 -4.081 1.00 90.00 313 VAL A C 1
ATOM 2579 O O . VAL A 1 313 ? 1.080 7.222 -5.268 1.00 90.00 313 VAL A O 1
ATOM 2582 N N . TRP A 1 314 ? 2.415 7.489 -3.478 1.00 90.50 314 TRP A N 1
ATOM 2583 C CA . TRP A 1 314 ? 3.662 7.123 -4.138 1.00 90.50 314 TRP A CA 1
ATOM 2584 C C . TRP A 1 314 ? 3.597 5.672 -4.612 1.00 90.50 314 TRP A C 1
ATOM 2586 O O . TRP A 1 314 ? 3.488 4.761 -3.791 1.00 90.50 314 TRP A O 1
ATOM 2596 N N . ASN A 1 315 ? 3.660 5.463 -5.931 1.00 90.38 315 ASN A N 1
ATOM 2597 C CA . ASN A 1 315 ? 3.483 4.152 -6.556 1.00 90.38 315 ASN A CA 1
ATOM 2598 C C . ASN A 1 315 ? 2.202 3.457 -6.050 1.00 90.38 315 ASN A C 1
ATOM 2600 O O . ASN A 1 315 ? 2.232 2.438 -5.351 1.00 90.38 315 ASN A O 1
ATOM 2604 N N . LYS A 1 316 ? 1.055 4.078 -6.349 1.00 89.19 316 LYS A N 1
ATOM 2605 C CA . LYS A 1 316 ? -0.244 3.778 -5.731 1.00 89.19 316 LYS A CA 1
ATOM 2606 C C . LYS A 1 316 ? -0.618 2.293 -5.764 1.00 89.19 316 LYS A C 1
ATOM 2608 O O . LYS A 1 316 ? -1.146 1.780 -4.772 1.00 89.19 316 LYS A O 1
ATOM 2613 N N . THR A 1 317 ? -0.358 1.585 -6.866 1.00 91.50 317 THR A N 1
ATOM 2614 C CA . THR A 1 317 ? -0.699 0.157 -6.952 1.00 91.50 317 THR A CA 1
ATOM 2615 C C . THR A 1 317 ? 0.240 -0.718 -6.120 1.00 91.50 317 THR A C 1
ATOM 2617 O O . THR A 1 317 ? -0.237 -1.630 -5.441 1.00 91.50 317 THR A O 1
ATOM 2620 N N . THR A 1 318 ? 1.533 -0.383 -6.046 1.00 93.50 318 THR A N 1
ATOM 2621 C CA . THR A 1 318 ? 2.491 -1.034 -5.133 1.00 93.50 318 THR A CA 1
ATOM 2622 C C . THR A 1 318 ? 2.126 -0.789 -3.671 1.00 93.50 318 THR A C 1
ATOM 2624 O O . THR A 1 318 ? 2.119 -1.726 -2.872 1.00 93.50 318 THR A O 1
ATOM 2627 N N . ALA A 1 319 ? 1.746 0.439 -3.306 1.00 92.06 319 ALA A N 1
ATOM 2628 C CA . ALA A 1 319 ? 1.272 0.751 -1.958 1.00 92.06 319 ALA A CA 1
ATOM 2629 C C . ALA A 1 319 ? -0.006 -0.041 -1.604 1.00 92.06 319 ALA A C 1
ATOM 2631 O O . ALA A 1 319 ? -0.147 -0.550 -0.486 1.00 92.06 319 ALA A O 1
ATOM 2632 N N . GLY A 1 320 ? -0.919 -0.203 -2.569 1.00 89.88 320 GLY A N 1
ATOM 2633 C CA . GLY A 1 320 ? -2.097 -1.066 -2.446 1.00 89.88 320 GLY A CA 1
ATOM 2634 C C . GLY A 1 320 ? -1.739 -2.542 -2.238 1.00 89.88 320 GLY A C 1
ATOM 2635 O O . GLY A 1 320 ? -2.291 -3.189 -1.343 1.00 89.88 320 GLY A O 1
ATOM 2636 N N . TRP A 1 321 ? -0.773 -3.053 -3.004 1.00 94.50 321 TRP A N 1
ATOM 2637 C CA . TRP A 1 321 ? -0.242 -4.411 -2.867 1.00 94.50 321 TRP A CA 1
ATOM 2638 C C . TRP A 1 321 ? 0.393 -4.643 -1.493 1.00 94.50 321 TRP A C 1
ATOM 2640 O O . TRP A 1 321 ? -0.009 -5.573 -0.796 1.00 94.50 321 TRP A O 1
ATOM 2650 N N . LEU A 1 322 ? 1.290 -3.760 -1.040 1.00 93.56 322 LEU A N 1
ATOM 2651 C CA . LEU A 1 322 ? 1.914 -3.825 0.289 1.00 93.56 322 LEU A CA 1
ATOM 2652 C C . LEU A 1 322 ? 0.866 -3.848 1.409 1.00 93.56 322 LEU A C 1
ATOM 2654 O O . LEU A 1 322 ? 0.953 -4.645 2.350 1.00 93.56 322 LEU A O 1
ATOM 2658 N N . ARG A 1 323 ? -0.167 -3.003 1.289 1.00 90.00 323 ARG A N 1
ATOM 2659 C CA . ARG A 1 323 ? -1.271 -2.963 2.250 1.00 90.00 323 ARG A CA 1
ATOM 2660 C C . ARG A 1 323 ? -2.020 -4.296 2.306 1.00 90.00 323 ARG A C 1
ATOM 2662 O O . ARG A 1 323 ? -2.306 -4.778 3.402 1.00 90.00 323 ARG A O 1
ATOM 2669 N N . ARG A 1 324 ? -2.348 -4.882 1.153 1.00 90.19 324 ARG A N 1
ATOM 2670 C CA . ARG A 1 324 ? -3.108 -6.139 1.074 1.00 90.19 324 ARG A CA 1
ATOM 2671 C C . ARG A 1 324 ? -2.291 -7.352 1.511 1.00 90.19 324 ARG A C 1
ATOM 2673 O O . ARG A 1 324 ? -2.805 -8.219 2.215 1.00 90.19 324 ARG A O 1
ATOM 2680 N N . MET A 1 325 ? -1.029 -7.402 1.102 1.00 90.06 325 MET A N 1
ATOM 2681 C CA . MET A 1 325 ? -0.127 -8.522 1.356 1.00 90.06 325 MET A CA 1
ATOM 2682 C C . MET A 1 325 ? 0.337 -8.578 2.808 1.00 90.06 325 MET A C 1
ATOM 2684 O O . MET A 1 325 ? 0.351 -9.653 3.403 1.00 90.06 325 MET A O 1
ATOM 2688 N N . VAL A 1 326 ? 0.705 -7.427 3.381 1.00 91.50 326 VAL A N 1
ATOM 2689 C CA . VAL A 1 326 ? 1.377 -7.373 4.685 1.00 91.50 326 VAL A CA 1
ATOM 2690 C C . VAL A 1 326 ? 0.541 -6.645 5.721 1.00 91.50 326 VAL A C 1
ATOM 2692 O O . VAL A 1 326 ? 0.214 -7.234 6.749 1.00 91.50 326 VAL A O 1
ATOM 2695 N N . PHE A 1 327 ? 0.152 -5.392 5.467 1.00 87.94 327 PHE A N 1
ATOM 2696 C CA . PHE A 1 327 ? -0.501 -4.568 6.492 1.00 87.94 327 PHE A CA 1
ATOM 2697 C C . PHE A 1 327 ? -1.805 -5.188 7.013 1.00 87.94 327 PHE A C 1
ATOM 2699 O O . PHE A 1 327 ? -2.039 -5.217 8.215 1.00 87.94 327 PHE A O 1
ATOM 2706 N N . GLN A 1 328 ? -2.659 -5.698 6.123 1.00 85.38 328 GLN A N 1
ATOM 2707 C CA . GLN A 1 328 ? -3.944 -6.299 6.500 1.00 85.38 328 GLN A CA 1
ATOM 2708 C C . GLN A 1 328 ? -3.815 -7.710 7.089 1.00 85.38 328 GLN A C 1
ATOM 2710 O O . GLN A 1 328 ? -4.755 -8.189 7.716 1.00 85.38 328 GLN A O 1
ATOM 2715 N N . ARG A 1 329 ? -2.676 -8.383 6.886 1.00 85.00 329 ARG A N 1
ATOM 2716 C CA . ARG A 1 329 ? -2.486 -9.798 7.253 1.00 85.00 329 ARG A CA 1
ATOM 2717 C C . ARG A 1 329 ? -1.558 -10.002 8.444 1.00 85.00 329 ARG A C 1
ATOM 2719 O O . ARG A 1 329 ? -1.630 -11.037 9.104 1.00 85.00 329 ARG A O 1
ATOM 2726 N N . SER A 1 330 ? -0.688 -9.037 8.735 1.00 83.44 330 SER A N 1
ATOM 2727 C CA . SER A 1 330 ? 0.229 -9.114 9.867 1.00 83.44 330 SER A CA 1
ATOM 2728 C C . SER A 1 330 ? -0.507 -8.867 11.185 1.00 83.44 330 SER A C 1
ATOM 2730 O O . SER A 1 330 ? -1.122 -7.821 11.391 1.00 83.44 330 SER A O 1
ATOM 2732 N N . LYS A 1 331 ? -0.411 -9.831 12.108 1.00 80.06 331 LYS A N 1
ATOM 2733 C CA . LYS A 1 331 ? -0.971 -9.726 13.467 1.00 80.06 331 LYS A CA 1
ATOM 2734 C C . LYS A 1 331 ? -0.076 -8.916 14.411 1.00 80.06 331 LYS A C 1
ATOM 2736 O O . LYS A 1 331 ? -0.559 -8.339 15.383 1.00 80.06 331 LYS A O 1
ATOM 2741 N N . VAL A 1 332 ? 1.228 -8.873 14.128 1.00 78.62 332 VAL A N 1
ATOM 2742 C CA . VAL A 1 332 ? 2.245 -8.251 14.983 1.00 78.62 332 VAL A CA 1
ATOM 2743 C C . VAL A 1 332 ? 2.771 -7.004 14.284 1.00 78.62 332 VAL A C 1
ATOM 2745 O O . VAL A 1 332 ? 3.444 -7.103 13.268 1.00 78.62 332 VAL A O 1
ATOM 2748 N N . GLN A 1 333 ? 2.447 -5.828 14.827 1.00 80.69 333 GLN A N 1
ATOM 2749 C CA . GLN A 1 333 ? 2.892 -4.519 14.322 1.00 80.69 333 GLN A CA 1
ATOM 2750 C C . GLN A 1 333 ? 2.766 -4.355 12.786 1.00 80.69 333 GLN A C 1
ATOM 2752 O O . GLN A 1 333 ? 3.762 -4.068 12.115 1.00 80.69 333 GLN A O 1
ATOM 2757 N N . PRO A 1 334 ? 1.547 -4.449 12.213 1.00 81.94 334 PRO A N 1
ATOM 2758 C CA . PRO A 1 334 ? 1.327 -4.455 10.759 1.00 81.94 334 PRO A CA 1
ATOM 2759 C C . PRO A 1 334 ? 1.958 -3.271 10.026 1.00 81.94 334 PRO A C 1
ATOM 2761 O O . PRO A 1 334 ? 2.443 -3.403 8.903 1.00 81.94 334 PRO A O 1
ATOM 2764 N N . PHE A 1 335 ? 2.000 -2.117 10.688 1.00 82.12 335 PHE A N 1
ATOM 2765 C CA . PHE A 1 335 ? 2.655 -0.920 10.187 1.00 82.12 335 PHE A CA 1
ATOM 2766 C C . PHE A 1 335 ? 4.160 -1.125 9.945 1.00 82.12 335 PHE A C 1
ATOM 2768 O O . PHE A 1 335 ? 4.626 -0.914 8.831 1.00 82.12 335 PHE A O 1
ATOM 2775 N N . ILE A 1 336 ? 4.911 -1.581 10.954 1.00 86.31 336 ILE A N 1
ATOM 2776 C CA . ILE A 1 336 ? 6.368 -1.767 10.855 1.00 86.31 336 ILE A CA 1
ATOM 2777 C C . ILE A 1 336 ? 6.688 -2.922 9.903 1.00 86.31 336 ILE A C 1
ATOM 2779 O O . ILE A 1 336 ? 7.560 -2.779 9.046 1.00 86.31 336 ILE A O 1
ATOM 2783 N N . SER A 1 337 ? 5.929 -4.023 9.975 1.00 89.19 337 SER A N 1
ATOM 2784 C CA . SER A 1 337 ? 6.095 -5.159 9.060 1.00 89.19 337 SER A CA 1
ATOM 2785 C C . SER A 1 337 ? 5.998 -4.742 7.593 1.00 89.19 337 SER A C 1
ATOM 2787 O O . SER A 1 337 ? 6.734 -5.267 6.765 1.00 89.19 337 SER A O 1
ATOM 2789 N N . THR A 1 338 ? 5.124 -3.783 7.265 1.00 92.12 338 THR A N 1
ATOM 2790 C CA . THR A 1 338 ? 4.938 -3.314 5.884 1.00 92.12 338 THR A CA 1
ATOM 2791 C C . THR A 1 338 ? 6.185 -2.610 5.348 1.00 92.12 338 THR A C 1
ATOM 2793 O O . THR A 1 338 ? 6.603 -2.892 4.229 1.00 92.12 338 THR A O 1
ATOM 2796 N N . PHE A 1 339 ? 6.822 -1.745 6.143 1.00 93.31 339 PHE A N 1
ATOM 2797 C CA . PHE A 1 339 ? 8.051 -1.055 5.729 1.00 93.31 339 PHE A CA 1
ATOM 2798 C C . PHE A 1 339 ? 9.267 -1.984 5.691 1.00 93.31 339 PHE A C 1
ATOM 2800 O O . PHE A 1 339 ? 10.075 -1.876 4.773 1.00 93.31 339 PHE A O 1
ATOM 2807 N N . ILE A 1 340 ? 9.373 -2.932 6.630 1.00 92.75 340 ILE A N 1
ATOM 2808 C CA . ILE A 1 340 ? 10.417 -3.970 6.590 1.00 92.75 340 ILE A CA 1
ATOM 2809 C C . ILE A 1 340 ? 10.269 -4.815 5.324 1.00 92.75 340 ILE A C 1
ATOM 2811 O O . ILE A 1 340 ? 11.245 -5.055 4.619 1.00 92.75 340 ILE A O 1
ATOM 2815 N N . PHE A 1 341 ? 9.043 -5.232 5.004 1.00 94.69 341 PHE A N 1
ATOM 2816 C CA . PHE A 1 341 ? 8.783 -5.992 3.789 1.00 94.69 341 PHE A CA 1
ATOM 2817 C C . PHE A 1 341 ? 9.054 -5.170 2.522 1.00 94.69 341 PHE A C 1
ATOM 2819 O O . PHE A 1 341 ? 9.613 -5.700 1.570 1.00 94.69 341 PHE A O 1
ATOM 2826 N N . SER A 1 342 ? 8.739 -3.871 2.525 1.00 94.62 342 SER A N 1
ATOM 2827 C CA . SER A 1 342 ? 9.112 -2.961 1.436 1.00 94.62 342 SER A CA 1
ATOM 2828 C C . SER A 1 342 ? 10.632 -2.914 1.241 1.00 94.62 342 SER A C 1
ATOM 2830 O O . SER A 1 342 ? 11.108 -3.087 0.123 1.00 94.62 342 SER A O 1
ATOM 2832 N N . ALA A 1 343 ? 11.409 -2.768 2.320 1.00 94.56 343 ALA A N 1
ATOM 2833 C CA . ALA A 1 343 ? 12.872 -2.814 2.252 1.00 94.56 343 ALA A CA 1
ATOM 2834 C C . ALA A 1 343 ? 13.390 -4.163 1.730 1.00 94.56 343 ALA A C 1
ATOM 2836 O O . ALA A 1 343 ? 14.338 -4.197 0.945 1.00 94.56 343 ALA A O 1
ATOM 2837 N N . TRP A 1 344 ? 12.748 -5.266 2.131 1.00 95.12 344 TRP A N 1
ATOM 2838 C CA . TRP A 1 344 ? 13.086 -6.603 1.648 1.00 95.12 344 TRP A CA 1
ATOM 2839 C C . TRP A 1 344 ? 12.819 -6.765 0.152 1.00 95.12 344 TRP A C 1
ATOM 2841 O O . TRP A 1 344 ? 13.685 -7.246 -0.574 1.00 95.12 344 TRP A O 1
ATOM 2851 N N . TRP A 1 345 ? 11.673 -6.287 -0.330 1.00 95.56 345 TRP A N 1
ATOM 2852 C CA . TRP A 1 345 ? 11.340 -6.296 -1.753 1.00 95.56 345 TRP A CA 1
ATOM 2853 C C . TRP A 1 345 ? 12.301 -5.437 -2.592 1.00 95.56 345 TRP A C 1
ATOM 2855 O O . TRP A 1 345 ? 12.592 -5.798 -3.723 1.00 95.56 345 TRP A O 1
ATOM 2865 N N . HIS A 1 346 ? 12.855 -4.350 -2.048 1.00 92.31 346 HIS A N 1
ATOM 2866 C CA . HIS A 1 346 ? 13.836 -3.511 -2.752 1.00 92.31 346 HIS A CA 1
ATOM 2867 C C . HIS A 1 346 ? 15.288 -4.031 -2.727 1.00 92.31 346 HIS A C 1
ATOM 2869 O O . HIS A 1 346 ? 16.129 -3.480 -3.442 1.00 92.31 346 HIS A O 1
ATOM 2875 N N . GLY A 1 347 ? 15.579 -5.078 -1.945 1.00 90.06 347 GLY A N 1
ATOM 2876 C CA . GLY A 1 347 ? 16.875 -5.764 -1.948 1.00 90.06 347 GLY A CA 1
ATOM 2877 C C . GLY A 1 347 ? 17.707 -5.665 -0.673 1.00 90.06 347 GLY A C 1
ATOM 2878 O O . GLY A 1 347 ? 18.768 -6.272 -0.622 1.00 90.06 347 GLY A O 1
ATOM 2879 N N . LEU A 1 348 ? 17.235 -4.986 0.379 1.00 89.94 348 LEU A N 1
ATOM 2880 C CA . LEU A 1 348 ? 17.948 -4.856 1.665 1.00 89.94 348 LEU A CA 1
ATOM 2881 C C . LEU A 1 348 ? 19.323 -4.171 1.568 1.00 89.94 348 LEU A C 1
ATOM 2883 O O . LEU A 1 348 ? 20.223 -4.465 2.358 1.00 89.94 348 LEU A O 1
ATOM 2887 N N . HIS A 1 349 ? 19.497 -3.218 0.652 1.00 88.88 349 HIS A N 1
ATOM 2888 C CA . HIS A 1 349 ? 20.692 -2.376 0.685 1.00 88.88 349 HIS A CA 1
ATOM 2889 C C . HIS A 1 349 ? 20.734 -1.534 1.973 1.00 88.88 349 HIS A C 1
ATOM 2891 O O . HIS A 1 349 ? 19.678 -1.084 2.434 1.00 88.88 349 HIS A O 1
ATOM 2897 N N . PRO A 1 350 ? 21.922 -1.238 2.539 1.00 88.81 350 PRO A N 1
ATOM 2898 C CA . PRO A 1 350 ? 22.034 -0.482 3.789 1.00 88.81 350 PRO A CA 1
ATOM 2899 C C . PRO A 1 350 ? 21.246 0.836 3.787 1.00 88.81 350 PRO A C 1
ATOM 2901 O O . PRO A 1 350 ? 20.530 1.135 4.744 1.00 88.81 350 PRO A O 1
ATOM 2904 N N . ALA A 1 351 ? 21.315 1.596 2.689 1.00 88.69 351 ALA A N 1
ATOM 2905 C CA . ALA A 1 351 ? 20.614 2.873 2.579 1.00 88.69 351 ALA A CA 1
ATOM 2906 C C . ALA A 1 351 ? 19.095 2.722 2.385 1.00 88.69 351 ALA A C 1
ATOM 2908 O O . ALA A 1 351 ? 18.327 3.539 2.892 1.00 88.69 351 ALA A O 1
ATOM 2909 N N . GLN A 1 352 ? 18.645 1.636 1.746 1.00 91.25 352 GLN A N 1
ATOM 2910 C CA . GLN A 1 352 ? 17.222 1.307 1.635 1.00 91.25 352 GLN A CA 1
ATOM 2911 C C . GLN A 1 352 ? 16.638 0.923 2.996 1.00 91.25 352 GLN A C 1
ATOM 2913 O O . GLN A 1 352 ? 15.586 1.436 3.370 1.00 91.25 352 GLN A O 1
ATOM 2918 N N . ILE A 1 353 ? 17.324 0.068 3.768 1.00 92.81 353 ILE A N 1
ATOM 2919 C CA . ILE A 1 353 ? 16.897 -0.303 5.128 1.00 92.81 353 ILE A CA 1
ATOM 2920 C C . ILE A 1 353 ? 16.753 0.960 5.980 1.00 92.81 353 ILE A C 1
ATOM 2922 O O . ILE A 1 353 ? 15.706 1.180 6.590 1.00 92.81 353 ILE A O 1
ATOM 2926 N N . PHE A 1 354 ? 17.779 1.816 5.974 1.00 92.62 354 PHE A N 1
ATOM 2927 C CA . PHE A 1 354 ? 17.751 3.094 6.678 1.00 92.62 354 PHE A CA 1
ATOM 2928 C C . PHE A 1 354 ? 16.577 3.976 6.223 1.00 92.62 354 PHE A C 1
ATOM 2930 O O . PHE A 1 354 ? 15.787 4.422 7.057 1.00 92.62 354 PHE A O 1
ATOM 2937 N N . GLY A 1 355 ? 16.409 4.171 4.913 1.00 92.88 355 GLY A N 1
ATOM 2938 C CA . GLY A 1 355 ? 15.349 4.999 4.341 1.00 92.88 355 GLY A CA 1
ATOM 2939 C C . GLY A 1 355 ? 13.940 4.506 4.680 1.00 92.88 355 GLY A C 1
ATOM 2940 O O . GLY A 1 355 ? 13.107 5.295 5.125 1.00 92.88 355 GLY A O 1
ATOM 2941 N N . PHE A 1 356 ? 13.662 3.204 4.551 1.00 94.44 356 PHE A N 1
ATOM 2942 C CA . PHE A 1 356 ? 12.343 2.638 4.864 1.00 94.44 356 PHE A CA 1
ATOM 2943 C C . PHE A 1 356 ? 12.026 2.651 6.362 1.00 94.44 356 PHE A C 1
ATOM 2945 O O . PHE A 1 356 ? 10.889 2.949 6.733 1.00 94.44 356 PHE A O 1
ATOM 2952 N N . LEU A 1 357 ? 13.004 2.383 7.235 1.00 91.94 357 LEU A N 1
ATOM 2953 C CA . LEU A 1 357 ? 12.811 2.496 8.686 1.00 91.94 357 LEU A CA 1
ATOM 2954 C C . LEU A 1 357 ? 12.573 3.949 9.106 1.00 91.94 357 LEU A C 1
ATOM 2956 O O . LEU A 1 357 ? 11.687 4.223 9.921 1.00 91.94 357 LEU A O 1
ATOM 2960 N N . LEU A 1 358 ? 13.306 4.890 8.508 1.00 92.62 358 LEU A N 1
ATOM 2961 C CA . LEU A 1 358 ? 13.100 6.313 8.741 1.00 92.62 358 LEU A CA 1
ATOM 2962 C C . LEU A 1 358 ? 11.723 6.775 8.243 1.00 92.62 358 LEU A C 1
ATOM 2964 O O . LEU A 1 358 ? 11.016 7.509 8.939 1.00 92.62 358 LEU A O 1
ATOM 2968 N N . CYS A 1 359 ? 11.297 6.291 7.077 1.00 93.62 359 CYS A N 1
ATOM 2969 C CA . CYS A 1 359 ? 9.957 6.521 6.548 1.00 93.62 359 CYS A CA 1
ATOM 2970 C C . CYS A 1 359 ? 8.878 5.985 7.508 1.00 93.62 359 CYS A C 1
ATOM 2972 O O . CYS A 1 359 ? 7.922 6.688 7.832 1.00 93.62 359 CYS A O 1
ATOM 2974 N N . ALA A 1 360 ? 9.067 4.782 8.064 1.00 92.06 360 ALA A N 1
ATOM 2975 C CA . ALA A 1 360 ? 8.159 4.219 9.061 1.00 92.06 360 ALA A CA 1
ATOM 2976 C C . ALA A 1 360 ? 8.065 5.103 10.319 1.00 92.06 360 ALA A C 1
ATOM 2978 O O . ALA A 1 360 ? 6.965 5.427 10.779 1.00 92.06 360 ALA A O 1
ATOM 2979 N N . ALA A 1 361 ? 9.205 5.532 10.869 1.00 91.19 361 ALA A N 1
ATOM 2980 C CA . ALA A 1 361 ? 9.246 6.395 12.050 1.00 91.19 361 ALA A CA 1
ATOM 2981 C C . ALA A 1 361 ? 8.529 7.734 11.803 1.00 91.19 361 ALA A C 1
ATOM 2983 O O . ALA A 1 361 ? 7.662 8.139 12.582 1.00 91.19 361 ALA A O 1
ATOM 2984 N N . THR A 1 362 ? 8.841 8.383 10.682 1.00 92.00 362 THR A N 1
ATOM 2985 C CA . THR A 1 362 ? 8.289 9.695 10.315 1.00 92.00 362 THR A CA 1
ATOM 2986 C C . THR A 1 362 ? 6.787 9.636 10.032 1.00 92.00 362 THR A C 1
ATOM 2988 O O . THR A 1 362 ? 6.042 10.463 10.553 1.00 92.00 362 THR A O 1
ATOM 2991 N N . VAL A 1 363 ? 6.296 8.608 9.330 1.00 90.44 363 VAL A N 1
ATOM 2992 C CA . VAL A 1 363 ? 4.853 8.389 9.116 1.00 90.44 363 VAL A CA 1
ATOM 2993 C C . VAL A 1 363 ? 4.114 8.127 10.437 1.00 90.44 363 VAL A C 1
ATOM 2995 O O . VAL A 1 363 ? 3.008 8.636 10.636 1.00 90.44 363 VAL A O 1
ATOM 2998 N N . LYS A 1 364 ? 4.700 7.362 11.373 1.00 86.69 364 LYS A N 1
ATOM 2999 C CA . LYS A 1 364 ? 4.082 7.095 12.690 1.00 86.69 364 LYS A CA 1
ATOM 3000 C C . LYS A 1 364 ? 3.880 8.386 13.489 1.00 86.69 364 LYS A C 1
ATOM 3002 O O . LYS A 1 364 ? 2.858 8.533 14.163 1.00 86.69 364 LYS A O 1
ATOM 3007 N N . VAL A 1 365 ? 4.828 9.315 13.399 1.00 88.00 365 VAL A N 1
ATOM 3008 C CA . VAL A 1 365 ? 4.763 10.629 14.054 1.00 88.00 365 VAL A CA 1
ATOM 3009 C C . VAL A 1 365 ? 3.829 11.586 13.310 1.00 88.00 365 VAL A C 1
ATOM 3011 O O . VAL A 1 365 ? 3.018 12.234 13.967 1.00 88.00 365 VAL A O 1
ATOM 3014 N N . ASP A 1 366 ? 3.838 11.601 11.973 1.00 87.69 366 ASP A N 1
ATOM 3015 C CA . ASP A 1 366 ? 2.922 12.392 11.129 1.00 87.69 366 ASP A CA 1
ATOM 3016 C C . ASP A 1 366 ? 1.454 12.185 11.544 1.00 87.69 366 ASP A C 1
ATOM 3018 O O . ASP A 1 366 ? 0.741 13.147 11.839 1.00 87.69 366 ASP A O 1
ATOM 3022 N N . TYR A 1 367 ? 1.018 10.929 11.711 1.00 80.06 367 TYR A N 1
ATOM 3023 C CA . TYR A 1 367 ? -0.338 10.632 12.191 1.00 80.06 367 TYR A CA 1
ATOM 3024 C C . TYR A 1 367 ? -0.672 11.277 13.536 1.00 80.06 367 TYR A C 1
ATOM 3026 O O . TYR A 1 367 ? -1.812 11.694 13.743 1.00 80.06 367 TYR A O 1
ATOM 3034 N N . ARG A 1 368 ? 0.288 11.328 14.463 1.00 76.75 368 ARG A N 1
ATOM 3035 C CA . ARG A 1 368 ? 0.089 11.883 15.807 1.00 76.75 368 ARG A CA 1
ATOM 3036 C C . ARG A 1 368 ? 0.062 13.406 15.766 1.00 76.75 368 ARG A C 1
ATOM 3038 O O . ARG A 1 368 ? -0.858 14.009 16.315 1.00 76.75 368 ARG A O 1
ATOM 3045 N N . VAL A 1 369 ? 1.024 14.012 15.069 1.00 83.06 369 VAL A N 1
ATOM 3046 C CA . VAL A 1 369 ? 1.148 15.468 14.929 1.00 83.06 369 VAL A CA 1
ATOM 3047 C C . VAL A 1 369 ? -0.108 16.049 14.287 1.00 83.06 369 VAL A C 1
ATOM 3049 O O . VAL A 1 369 ? -0.701 16.971 14.845 1.00 83.06 369 VAL A O 1
ATOM 3052 N N . HIS A 1 370 ? -0.581 15.482 13.172 1.00 82.44 370 HIS A N 1
ATOM 3053 C CA . HIS A 1 370 ? -1.805 15.964 12.518 1.00 82.44 370 HIS A CA 1
ATOM 3054 C C . HIS A 1 370 ? -3.058 15.727 13.367 1.00 82.44 370 HIS A C 1
ATOM 3056 O O . HIS A 1 370 ? -3.948 16.573 13.376 1.00 82.44 370 HIS A O 1
ATOM 3062 N N . GLN A 1 371 ? -3.139 14.630 14.129 1.00 73.25 371 GLN A N 1
ATOM 3063 C CA . GLN A 1 371 ? -4.274 14.394 15.036 1.00 73.25 371 GLN A CA 1
ATOM 3064 C C . GLN A 1 371 ? -4.364 15.439 16.154 1.00 73.25 371 GLN A C 1
ATOM 3066 O O . GLN A 1 371 ? -5.468 15.848 16.505 1.00 73.25 371 GLN A O 1
ATOM 3071 N N . TYR A 1 372 ? -3.226 15.886 16.688 1.00 78.81 372 TYR A N 1
ATOM 3072 C CA . TYR A 1 372 ? -3.185 16.861 17.777 1.00 78.81 372 TYR A CA 1
ATOM 3073 C C . TYR A 1 372 ? -3.286 18.315 17.287 1.00 78.81 372 TYR A C 1
ATOM 3075 O O . TYR A 1 372 ? -4.023 19.120 17.852 1.00 78.81 372 TYR A O 1
ATOM 3083 N N . MET A 1 373 ? -2.580 18.660 16.206 1.00 79.25 373 MET A N 1
ATOM 3084 C CA . MET A 1 373 ? -2.450 20.047 15.743 1.00 79.25 373 MET A CA 1
ATOM 3085 C C . MET A 1 373 ? -3.630 20.519 14.886 1.00 79.25 373 MET A C 1
ATOM 3087 O O . MET A 1 373 ? -3.942 21.711 14.886 1.00 79.25 373 MET A O 1
ATOM 3091 N N . VAL A 1 374 ? -4.328 19.630 14.170 1.00 76.88 374 VAL A N 1
ATOM 3092 C CA . VAL A 1 374 ? -5.460 20.032 13.311 1.00 76.88 374 VAL A CA 1
ATOM 3093 C C . VAL A 1 374 ? -6.604 20.681 14.110 1.00 76.88 374 VAL A C 1
ATOM 3095 O O . VAL A 1 374 ? -7.038 21.759 13.707 1.00 76.88 374 VAL A O 1
ATOM 3098 N N . PRO A 1 375 ? -7.071 20.136 15.253 1.00 77.12 375 PRO A N 1
ATOM 3099 C CA . PRO A 1 375 ? -8.090 20.799 16.073 1.00 77.12 375 PRO A CA 1
ATOM 3100 C C . PRO A 1 375 ? -7.636 22.156 16.631 1.00 77.12 375 PRO A C 1
ATOM 3102 O O . PRO A 1 375 ? -8.406 23.114 16.629 1.00 77.12 375 PRO A O 1
ATOM 3105 N N . LEU A 1 376 ? -6.374 22.263 17.061 1.00 76.25 376 LEU A N 1
ATOM 3106 C CA . LEU A 1 376 ? -5.808 23.493 17.632 1.00 76.25 376 LEU A CA 1
ATOM 3107 C C . LEU A 1 376 ? -5.705 24.611 16.590 1.00 76.25 376 LEU A C 1
ATOM 3109 O O . LEU A 1 376 ? -6.038 25.767 16.851 1.00 76.25 376 LEU A O 1
ATOM 3113 N N . THR A 1 377 ? -5.289 24.254 15.378 1.00 82.62 377 THR A N 1
ATOM 3114 C CA . THR A 1 377 ? -5.155 25.185 14.252 1.00 82.62 377 THR A CA 1
ATOM 3115 C C . THR A 1 377 ? -6.492 25.459 13.560 1.00 82.62 377 THR A C 1
ATOM 3117 O O . THR A 1 377 ? -6.620 26.445 12.835 1.00 82.62 377 THR A O 1
ATOM 3120 N N . ALA A 1 378 ? -7.533 24.655 13.811 1.00 78.56 378 ALA A N 1
ATOM 3121 C CA . ALA A 1 378 ? -8.852 24.847 13.211 1.00 78.56 378 ALA A CA 1
ATOM 3122 C C . ALA A 1 378 ? -9.516 26.169 13.625 1.00 78.56 378 ALA A C 1
ATOM 3124 O O . ALA A 1 378 ? -10.298 26.707 12.837 1.00 78.56 378 ALA A O 1
ATOM 3125 N N . ARG A 1 379 ? -9.165 26.712 14.799 1.00 80.94 379 ARG A N 1
ATOM 3126 C CA . ARG A 1 379 ? -9.745 27.936 15.373 1.00 80.94 379 ARG A CA 1
ATOM 3127 C C . ARG A 1 379 ? -9.374 29.221 14.617 1.00 80.94 379 ARG A C 1
ATOM 3129 O O . ARG A 1 379 ? -10.110 30.196 14.710 1.00 80.94 379 ARG A O 1
ATOM 3136 N N . SER A 1 380 ? -8.276 29.234 13.853 1.00 90.56 380 SER A N 1
ATOM 3137 C CA . SER A 1 380 ? -7.821 30.406 13.086 1.00 90.56 380 SER A CA 1
ATOM 3138 C C . SER A 1 380 ? -7.416 30.029 11.660 1.00 90.56 380 SER A C 1
ATOM 3140 O O . SER A 1 380 ? -6.625 29.110 11.449 1.00 90.56 380 SER A O 1
ATOM 3142 N N . ARG A 1 381 ? -7.922 30.768 10.660 1.00 89.00 381 ARG A N 1
ATOM 3143 C CA . ARG A 1 381 ? -7.564 30.543 9.245 1.00 89.00 381 ARG A CA 1
ATOM 3144 C C . ARG A 1 381 ? -6.078 30.801 8.987 1.00 89.00 381 ARG A C 1
ATOM 3146 O O . ARG A 1 381 ? -5.452 30.028 8.271 1.00 89.00 381 ARG A O 1
ATOM 3153 N N . PHE A 1 382 ? -5.522 31.843 9.604 1.00 91.50 382 PHE A N 1
ATOM 3154 C CA . PHE A 1 382 ? -4.111 32.204 9.472 1.00 91.50 382 PHE A CA 1
ATOM 3155 C C . PHE A 1 382 ? -3.196 31.129 10.068 1.00 91.50 382 PHE A C 1
ATOM 3157 O O . PHE A 1 382 ? -2.283 30.649 9.402 1.00 91.50 382 PHE A O 1
ATOM 3164 N N . LEU A 1 383 ? -3.503 30.661 11.283 1.00 88.38 383 LEU A N 1
ATOM 3165 C CA . LEU A 1 383 ? -2.721 29.611 11.938 1.00 88.38 383 LEU A CA 1
ATOM 3166 C C . LEU A 1 383 ? -2.793 28.282 11.169 1.00 88.38 383 LEU A C 1
ATOM 3168 O O . LEU A 1 383 ? -1.792 27.582 11.043 1.00 88.38 383 LEU A O 1
ATOM 3172 N N . ARG A 1 384 ? -3.960 27.957 10.599 1.00 89.12 384 ARG A N 1
ATOM 3173 C CA . ARG A 1 384 ? -4.130 26.800 9.711 1.00 89.12 384 ARG A CA 1
ATOM 3174 C C . ARG A 1 384 ? -3.281 26.914 8.444 1.00 89.12 384 ARG A C 1
ATOM 3176 O O . ARG A 1 384 ? -2.736 25.906 8.005 1.00 89.12 384 ARG A O 1
ATOM 3183 N N . LEU A 1 385 ? -3.183 28.108 7.855 1.00 92.06 385 LEU A N 1
ATOM 3184 C CA . LEU A 1 385 ? -2.352 28.350 6.675 1.00 92.06 385 LEU A CA 1
ATOM 3185 C C . LEU A 1 385 ? -0.865 28.183 7.006 1.00 92.06 385 LEU A C 1
ATOM 3187 O O . LEU A 1 385 ? -0.195 27.409 6.329 1.00 92.06 385 LEU A O 1
ATOM 3191 N N . ILE A 1 386 ? -0.379 28.816 8.081 1.00 92.50 386 ILE A N 1
ATOM 3192 C CA . ILE A 1 386 ? 1.007 28.649 8.552 1.00 92.50 386 ILE A CA 1
ATOM 3193 C C . ILE A 1 386 ? 1.307 27.175 8.810 1.00 92.50 386 ILE A C 1
ATOM 3195 O O . ILE A 1 386 ? 2.298 26.649 8.312 1.00 92.50 386 ILE A O 1
ATOM 3199 N N . TYR A 1 387 ? 0.426 26.486 9.538 1.00 92.19 387 TYR A N 1
ATOM 3200 C CA . TYR A 1 387 ? 0.589 25.067 9.826 1.00 92.19 387 TYR A CA 1
ATOM 3201 C C . TYR A 1 387 ? 0.703 24.234 8.547 1.00 92.19 387 TYR A C 1
ATOM 3203 O O . TYR A 1 387 ? 1.594 23.392 8.446 1.00 92.19 387 TYR A O 1
ATOM 3211 N N . LYS A 1 388 ? -0.156 24.482 7.550 1.00 92.38 388 LYS A N 1
ATOM 3212 C CA . LYS A 1 388 ? -0.093 23.799 6.253 1.00 92.38 388 LYS A CA 1
ATOM 3213 C C . LYS A 1 388 ? 1.219 24.065 5.517 1.00 92.38 388 LYS A C 1
ATOM 3215 O O . LYS A 1 388 ? 1.803 23.110 5.026 1.00 92.38 388 LYS A O 1
ATOM 3220 N N . ILE A 1 389 ? 1.694 25.311 5.476 1.00 94.62 389 ILE A N 1
ATOM 3221 C CA . ILE A 1 389 ? 2.958 25.671 4.811 1.00 94.62 389 ILE A CA 1
ATOM 3222 C C . ILE A 1 389 ? 4.139 24.978 5.499 1.00 94.62 389 ILE A C 1
ATOM 3224 O O . ILE A 1 389 ? 4.924 24.306 4.838 1.00 94.62 389 ILE A O 1
ATOM 3228 N N . VAL A 1 390 ? 4.225 25.064 6.829 1.00 92.56 390 VAL A N 1
ATOM 3229 C CA . VAL A 1 390 ? 5.316 24.452 7.604 1.00 92.56 390 VAL A CA 1
ATOM 3230 C C . VAL A 1 390 ? 5.304 22.928 7.470 1.00 92.56 390 VAL A C 1
ATOM 3232 O O . VAL A 1 390 ? 6.341 22.320 7.217 1.00 92.56 390 VAL A O 1
ATOM 3235 N N . THR A 1 391 ? 4.135 22.291 7.596 1.00 92.50 391 THR A N 1
ATOM 3236 C CA . THR A 1 391 ? 4.022 20.829 7.438 1.00 92.50 391 THR A CA 1
ATOM 3237 C C . THR A 1 391 ? 4.268 20.369 6.006 1.00 92.50 391 THR A C 1
ATOM 3239 O O . THR A 1 391 ? 4.825 19.290 5.816 1.00 92.50 391 THR A O 1
ATOM 3242 N N . TRP A 1 392 ? 3.927 21.180 5.003 1.00 95.25 392 TRP A N 1
ATOM 3243 C CA . TRP A 1 392 ? 4.273 20.919 3.608 1.00 95.25 392 TRP A CA 1
ATOM 3244 C C . TRP A 1 392 ? 5.786 20.986 3.386 1.00 95.25 392 TRP A C 1
ATOM 3246 O O . TRP A 1 392 ? 6.356 20.008 2.908 1.00 95.25 392 TRP A O 1
ATOM 3256 N N . MET A 1 393 ? 6.456 22.058 3.827 1.00 93.56 393 MET A N 1
ATOM 3257 C CA . MET A 1 393 ? 7.921 22.176 3.739 1.00 93.56 393 MET A CA 1
ATOM 3258 C C . MET A 1 393 ? 8.618 20.998 4.426 1.00 93.56 393 MET A C 1
ATOM 3260 O O . MET A 1 393 ? 9.519 20.380 3.861 1.00 93.56 393 MET A O 1
ATOM 3264 N N . GLN A 1 394 ? 8.153 20.639 5.624 1.00 92.62 394 GLN A N 1
ATOM 3265 C CA . GLN A 1 394 ? 8.688 19.512 6.378 1.00 92.62 394 GLN A CA 1
ATOM 3266 C C . GLN A 1 394 ? 8.444 18.170 5.675 1.00 92.62 394 GLN A C 1
ATOM 3268 O O . GLN A 1 394 ? 9.335 17.325 5.649 1.00 92.62 394 GLN A O 1
ATOM 3273 N N . THR A 1 395 ? 7.266 17.974 5.077 1.00 94.06 395 THR A N 1
ATOM 3274 C CA . THR A 1 395 ? 6.960 16.773 4.286 1.00 94.06 395 THR A CA 1
ATOM 3275 C C . THR A 1 395 ? 7.907 16.669 3.093 1.00 94.06 395 THR A C 1
ATOM 3277 O O . THR A 1 395 ? 8.532 15.629 2.913 1.00 94.06 395 THR A O 1
ATOM 3280 N N . GLN A 1 396 ? 8.084 17.750 2.328 1.00 94.38 396 GLN A N 1
ATOM 3281 C CA . GLN A 1 396 ? 8.978 17.772 1.166 1.00 94.38 396 GLN A CA 1
ATOM 3282 C C . GLN A 1 396 ? 10.434 17.474 1.549 1.00 94.38 396 GLN A C 1
ATOM 3284 O O . GLN A 1 396 ? 11.096 16.700 0.860 1.00 94.38 396 GLN A O 1
ATOM 3289 N N . LEU A 1 397 ? 10.927 18.032 2.659 1.00 93.19 397 LEU A N 1
ATOM 3290 C CA . LEU A 1 397 ? 12.304 17.818 3.109 1.00 93.19 397 LEU A CA 1
ATOM 3291 C C . LEU A 1 397 ? 12.543 16.387 3.614 1.00 93.19 397 LEU A C 1
ATOM 3293 O O . LEU A 1 397 ? 13.529 15.761 3.230 1.00 93.19 397 LEU A O 1
ATOM 3297 N N . VAL A 1 398 ? 11.628 15.837 4.424 1.00 94.50 398 VAL A N 1
ATOM 3298 C CA . VAL A 1 398 ? 11.730 14.449 4.910 1.00 94.50 398 VAL A CA 1
ATOM 3299 C C . VAL A 1 398 ? 11.640 13.458 3.753 1.00 94.50 398 VAL A C 1
ATOM 3301 O O . VAL A 1 398 ? 12.435 12.522 3.687 1.00 94.50 398 VAL A O 1
ATOM 3304 N N . ILE A 1 399 ? 10.702 13.661 2.825 1.00 94.19 399 ILE A N 1
ATOM 3305 C CA . ILE A 1 399 ? 10.570 12.807 1.643 1.00 94.19 399 ILE A CA 1
ATOM 3306 C C . ILE A 1 399 ? 11.809 12.909 0.756 1.00 94.19 399 ILE A C 1
ATOM 3308 O O . ILE A 1 399 ? 12.298 11.875 0.310 1.00 94.19 399 ILE A O 1
ATOM 3312 N N . ALA A 1 400 ? 12.358 14.109 0.541 1.00 93.44 400 ALA A N 1
ATOM 3313 C CA . ALA A 1 400 ? 13.596 14.270 -0.213 1.00 93.44 400 ALA A CA 1
ATOM 331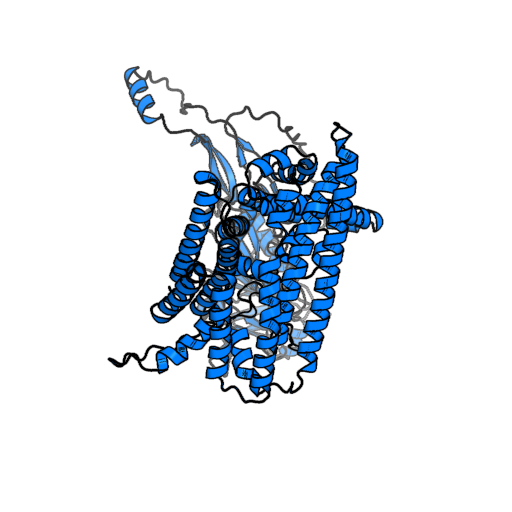4 C C . ALA A 1 400 ? 14.754 13.501 0.434 1.00 93.44 400 ALA A C 1
ATOM 3316 O O . ALA A 1 400 ? 15.455 12.754 -0.243 1.00 93.44 400 ALA A O 1
ATOM 3317 N N . TYR A 1 401 ? 14.900 13.613 1.754 1.00 92.81 401 TYR A N 1
ATOM 3318 C CA . TYR A 1 401 ? 15.920 12.895 2.511 1.00 92.81 401 TYR A CA 1
ATOM 3319 C C . TYR A 1 401 ? 15.774 11.370 2.392 1.00 92.81 401 TYR A C 1
ATOM 3321 O O . TYR A 1 401 ? 16.743 10.671 2.098 1.00 92.81 401 TYR A O 1
ATOM 3329 N N . VAL A 1 402 ? 14.555 10.849 2.579 1.00 93.56 402 VAL A N 1
ATOM 3330 C CA . VAL A 1 402 ? 14.258 9.412 2.462 1.00 93.56 402 VAL A CA 1
ATOM 3331 C C . VAL A 1 402 ? 14.486 8.916 1.036 1.00 93.56 402 VAL A C 1
ATOM 3333 O O . VAL A 1 402 ? 15.107 7.872 0.860 1.00 93.56 402 VAL A O 1
ATOM 3336 N N . LEU A 1 403 ? 14.020 9.649 0.022 1.00 92.25 403 LEU A N 1
ATOM 3337 C CA . LEU A 1 403 ? 14.155 9.250 -1.378 1.00 92.25 403 LEU A CA 1
ATOM 3338 C C . LEU A 1 403 ? 15.627 9.180 -1.790 1.00 92.25 403 LEU A C 1
ATOM 3340 O O . LEU A 1 403 ? 16.058 8.168 -2.329 1.00 92.25 403 LEU A O 1
ATOM 3344 N N . VAL A 1 404 ? 16.422 10.204 -1.462 1.00 89.94 404 VAL A N 1
ATOM 3345 C CA . VAL A 1 404 ? 17.866 10.203 -1.749 1.00 89.94 404 VAL A CA 1
ATOM 3346 C C . VAL A 1 404 ? 18.572 9.054 -1.022 1.00 89.94 404 VAL A C 1
ATOM 3348 O O . VAL A 1 404 ? 19.429 8.401 -1.612 1.00 89.94 404 VAL A O 1
ATOM 3351 N N . ALA A 1 405 ? 18.193 8.746 0.222 1.00 90.56 405 ALA A N 1
ATOM 3352 C CA . ALA A 1 405 ? 18.737 7.587 0.928 1.00 90.56 405 ALA A CA 1
ATOM 3353 C C . ALA A 1 405 ? 18.399 6.259 0.225 1.00 90.56 405 ALA A C 1
ATOM 3355 O O . ALA A 1 405 ? 19.280 5.423 0.037 1.00 90.56 405 ALA A O 1
ATOM 3356 N N . VAL A 1 406 ? 17.143 6.060 -0.184 1.00 90.12 406 VAL A N 1
ATOM 3357 C CA . VAL A 1 406 ? 16.688 4.813 -0.821 1.00 90.12 406 VAL A CA 1
ATOM 3358 C C . VAL A 1 406 ? 17.340 4.605 -2.191 1.00 90.12 406 VAL A C 1
ATOM 3360 O O . VAL A 1 406 ? 17.800 3.497 -2.468 1.00 90.12 406 VAL A O 1
ATOM 3363 N N . GLU A 1 407 ? 17.421 5.653 -3.014 1.00 87.06 407 GLU A N 1
ATOM 3364 C CA . GLU A 1 407 ? 17.943 5.569 -4.387 1.00 87.06 407 GLU A CA 1
ATOM 3365 C C . GLU A 1 407 ? 19.462 5.377 -4.436 1.00 87.06 407 GLU A C 1
ATOM 3367 O O . GLU A 1 407 ? 19.961 4.588 -5.231 1.00 87.06 407 GLU A O 1
ATOM 3372 N N . LEU A 1 408 ? 20.228 6.035 -3.556 1.00 82.69 408 LEU A N 1
ATOM 3373 C CA . LEU A 1 408 ? 21.693 5.963 -3.621 1.00 82.69 408 LEU A CA 1
ATOM 3374 C C . LEU A 1 408 ? 22.277 4.634 -3.115 1.00 82.69 408 LEU A C 1
ATOM 3376 O O . LEU A 1 408 ? 23.451 4.374 -3.369 1.00 82.69 408 LEU A O 1
ATOM 3380 N N . ARG A 1 409 ? 21.487 3.804 -2.411 1.00 82.81 409 ARG A N 1
ATOM 3381 C CA . ARG A 1 409 ? 21.758 2.410 -1.971 1.00 82.81 409 ARG A CA 1
ATOM 3382 C C . ARG A 1 409 ? 23.000 2.160 -1.090 1.00 82.81 409 ARG A C 1
ATOM 3384 O O . ARG A 1 409 ? 23.007 1.205 -0.313 1.00 82.81 409 ARG A O 1
ATOM 3391 N N . THR A 1 410 ? 24.036 2.991 -1.136 1.00 82.50 410 THR A N 1
ATOM 3392 C CA . THR A 1 410 ? 25.326 2.753 -0.478 1.00 82.50 410 THR A CA 1
ATOM 3393 C C . THR A 1 410 ? 25.369 3.253 0.964 1.00 82.50 410 THR A C 1
ATOM 3395 O O . THR A 1 410 ? 24.752 4.252 1.336 1.00 82.50 410 THR A O 1
ATOM 3398 N N . PHE A 1 411 ? 26.167 2.576 1.792 1.00 83.75 411 PHE A N 1
ATOM 3399 C CA . PHE A 1 411 ? 26.383 2.981 3.182 1.00 83.75 411 PHE A CA 1
ATOM 3400 C C . PHE A 1 411 ? 27.082 4.346 3.295 1.00 83.75 411 PHE A C 1
ATOM 3402 O O . PHE A 1 411 ? 26.718 5.161 4.141 1.00 83.75 411 PHE A O 1
ATOM 3409 N N . SER A 1 412 ? 28.028 4.641 2.399 1.00 84.12 412 SER A N 1
ATOM 3410 C CA . SER A 1 412 ? 28.723 5.933 2.351 1.00 84.12 412 SER A CA 1
ATOM 3411 C C . SER A 1 412 ? 27.752 7.103 2.171 1.00 84.12 412 SER A C 1
ATOM 3413 O O . SER A 1 412 ? 27.890 8.125 2.842 1.00 84.12 412 SER A O 1
ATOM 3415 N N . CYS A 1 413 ? 26.719 6.943 1.337 1.00 79.75 413 CYS A N 1
ATOM 3416 C CA . CYS A 1 413 ? 25.684 7.960 1.161 1.00 79.75 413 CYS A CA 1
ATOM 3417 C C . CYS A 1 413 ? 24.868 8.195 2.435 1.00 79.75 413 CYS A C 1
ATOM 3419 O O . CYS A 1 413 ? 24.575 9.346 2.747 1.00 79.75 413 CYS A O 1
ATOM 3421 N N . VAL A 1 414 ? 24.562 7.148 3.211 1.00 84.56 414 VAL A N 1
ATOM 3422 C CA . VAL A 1 414 ? 23.895 7.304 4.517 1.00 84.56 414 VAL A CA 1
ATOM 3423 C C . VAL A 1 414 ? 24.749 8.153 5.454 1.00 84.56 414 VAL A C 1
ATOM 3425 O O . VAL A 1 414 ? 24.240 9.087 6.064 1.00 84.56 414 VAL A O 1
ATOM 3428 N N . LEU A 1 415 ? 26.058 7.895 5.526 1.00 85.31 415 LEU A N 1
ATOM 3429 C CA . LEU A 1 415 ? 26.964 8.685 6.365 1.00 85.31 415 LEU A CA 1
ATOM 3430 C C . LEU A 1 415 ? 27.018 10.158 5.938 1.00 85.31 415 LEU A C 1
ATOM 3432 O O . LEU A 1 415 ? 27.024 11.039 6.796 1.00 85.31 415 LEU A O 1
ATOM 3436 N N . VAL A 1 416 ? 27.033 10.434 4.630 1.00 82.94 416 VAL A N 1
ATOM 3437 C CA . VAL A 1 416 ? 26.993 11.807 4.097 1.00 82.94 416 VAL A CA 1
ATOM 3438 C C . VAL A 1 416 ? 25.662 12.485 4.435 1.00 82.94 416 VAL A C 1
ATOM 3440 O O . VAL A 1 416 ? 25.659 13.610 4.931 1.00 82.94 416 VAL A O 1
ATOM 3443 N N . LEU A 1 417 ? 24.536 11.794 4.249 1.00 84.75 417 LEU A N 1
ATOM 3444 C CA . LEU A 1 417 ? 23.208 12.309 4.591 1.00 84.75 417 LEU A CA 1
ATOM 3445 C C . LEU A 1 417 ? 23.056 12.571 6.093 1.00 84.75 417 LEU A C 1
ATOM 3447 O O . LEU A 1 417 ? 22.430 13.555 6.476 1.00 84.75 417 LEU A O 1
ATOM 3451 N N . CYS A 1 418 ? 23.630 11.731 6.955 1.00 86.38 418 CYS A N 1
ATOM 3452 C CA . CYS A 1 418 ? 23.610 11.928 8.407 1.00 86.38 418 CYS A CA 1
ATOM 3453 C C . CYS A 1 418 ? 24.452 13.130 8.862 1.00 86.38 418 CYS A C 1
ATOM 3455 O O . CYS A 1 418 ? 24.149 13.715 9.897 1.00 86.38 418 CYS A O 1
ATOM 3457 N N . LYS A 1 419 ? 25.494 13.501 8.106 1.00 84.25 419 LYS A N 1
ATOM 3458 C CA . LYS A 1 419 ? 26.322 14.690 8.377 1.00 84.25 419 LYS A CA 1
ATOM 3459 C C . LYS A 1 419 ? 25.709 15.988 7.839 1.00 84.25 419 LYS A C 1
ATOM 3461 O O . LYS A 1 419 ? 26.100 17.060 8.286 1.00 84.25 419 LYS A O 1
ATOM 3466 N N . SER A 1 420 ? 24.769 15.901 6.897 1.00 83.56 420 SER A N 1
ATOM 3467 C CA . SER A 1 420 ? 24.088 17.065 6.325 1.00 83.56 420 SER A CA 1
ATOM 3468 C C . SER A 1 420 ? 23.106 17.698 7.313 1.00 83.56 420 SER A C 1
ATOM 3470 O O . SER A 1 420 ? 22.433 17.008 8.081 1.00 83.56 420 SER A O 1
ATOM 3472 N N . VAL A 1 421 ? 22.922 19.017 7.209 1.00 83.56 421 VAL A N 1
ATOM 3473 C CA . VAL A 1 421 ? 21.905 19.766 7.967 1.00 83.56 421 VAL A CA 1
ATOM 3474 C C . VAL A 1 421 ? 20.488 19.246 7.703 1.00 83.56 421 VAL A C 1
ATOM 3476 O O . VAL A 1 421 ? 19.620 19.318 8.574 1.00 83.56 421 VAL A O 1
ATOM 3479 N N . CYS A 1 422 ? 20.251 18.634 6.539 1.00 84.62 422 CYS A N 1
ATOM 3480 C CA . CYS A 1 422 ? 18.965 18.018 6.225 1.00 84.62 422 CYS A CA 1
ATOM 3481 C C . CYS A 1 422 ? 18.577 16.896 7.194 1.00 84.62 422 CYS A C 1
ATOM 3483 O O . CYS A 1 422 ? 17.386 16.619 7.313 1.00 84.62 422 CYS A O 1
ATOM 3485 N N . ALA A 1 423 ? 19.529 16.296 7.923 1.00 88.06 423 ALA A N 1
ATOM 3486 C CA . ALA A 1 423 ? 19.249 15.295 8.951 1.00 88.06 423 ALA A CA 1
ATOM 3487 C C . ALA A 1 423 ? 18.431 15.856 10.129 1.00 88.06 423 ALA A C 1
ATOM 3489 O O . ALA A 1 423 ? 17.708 15.103 10.780 1.00 88.06 423 ALA A O 1
ATOM 3490 N N . VAL A 1 424 ? 18.468 17.173 10.380 1.00 89.50 424 VAL A N 1
ATOM 3491 C CA . VAL A 1 424 ? 17.689 17.820 11.454 1.00 89.50 424 VAL A CA 1
ATOM 3492 C C . VAL A 1 424 ? 16.191 17.556 11.285 1.00 89.50 424 VAL A C 1
ATOM 3494 O O . VAL A 1 424 ? 15.495 17.244 12.248 1.00 89.50 424 VAL A O 1
ATOM 3497 N N . SER A 1 425 ? 15.697 17.622 10.050 1.00 90.38 425 SER A N 1
ATOM 3498 C CA . SER A 1 425 ? 14.283 17.441 9.722 1.00 90.38 425 SER A CA 1
ATOM 3499 C C . SER A 1 425 ? 13.733 16.061 10.153 1.00 90.38 425 SER A C 1
ATOM 3501 O O . SER A 1 425 ? 12.788 16.030 10.948 1.00 90.38 425 SER A O 1
ATOM 3503 N N . PRO A 1 426 ? 14.312 14.916 9.738 1.00 90.19 426 PRO A N 1
ATOM 3504 C CA . PRO A 1 426 ? 13.939 13.603 10.259 1.00 90.19 426 PRO A CA 1
ATOM 3505 C C . PRO A 1 426 ? 14.281 13.399 11.744 1.00 90.19 426 PRO A C 1
ATOM 3507 O O . PRO A 1 426 ? 13.522 12.724 12.442 1.00 90.19 426 PRO A O 1
ATOM 3510 N N . LEU A 1 427 ? 15.367 13.988 12.262 1.00 90.06 427 LEU A N 1
ATOM 3511 C CA . LEU A 1 427 ? 15.736 13.871 13.682 1.00 90.06 427 LEU A CA 1
ATOM 3512 C C . LEU A 1 427 ? 14.661 14.445 14.610 1.00 90.06 427 LEU A C 1
ATOM 3514 O O . LEU A 1 427 ? 14.345 13.819 15.617 1.00 90.06 427 LEU A O 1
ATOM 3518 N N . VAL A 1 428 ? 14.036 15.572 14.251 1.00 89.62 428 VAL A N 1
ATOM 3519 C CA . VAL A 1 428 ? 12.902 16.134 15.007 1.00 89.62 428 VAL A CA 1
ATOM 3520 C C . VAL A 1 428 ? 11.773 15.108 15.152 1.00 89.62 428 VAL A C 1
ATOM 3522 O O . VAL A 1 428 ? 11.218 14.948 16.238 1.00 89.62 428 VAL A O 1
ATOM 3525 N N . TYR A 1 429 ? 11.466 14.360 14.090 1.00 89.06 429 TYR A N 1
ATOM 3526 C CA . TYR A 1 429 ? 10.443 13.312 14.133 1.00 89.06 429 TYR A CA 1
ATOM 3527 C C . TYR A 1 429 ? 10.876 12.146 15.030 1.00 89.06 429 TYR A C 1
ATOM 3529 O O . TYR A 1 429 ? 10.068 11.643 15.806 1.00 89.06 429 TYR A O 1
ATOM 3537 N N . ILE A 1 430 ? 12.144 11.733 14.973 1.00 88.50 430 ILE A N 1
ATOM 3538 C CA . ILE A 1 430 ? 12.670 10.670 15.843 1.00 88.50 430 ILE A CA 1
ATOM 3539 C C . ILE A 1 430 ? 12.616 11.089 17.319 1.00 88.50 430 ILE A C 1
ATOM 3541 O O . ILE A 1 430 ? 12.167 10.309 18.155 1.00 88.50 430 ILE A O 1
ATOM 3545 N N . LEU A 1 431 ? 12.996 12.325 17.650 1.00 87.50 431 LEU A N 1
ATOM 3546 C CA . LEU A 1 431 ? 12.921 12.839 19.020 1.00 87.50 431 LEU A CA 1
ATOM 3547 C C . LEU A 1 431 ? 11.473 12.860 19.534 1.00 87.50 431 LEU A C 1
ATOM 3549 O O . LEU A 1 431 ? 11.208 12.366 20.627 1.00 87.50 431 LEU A O 1
ATOM 3553 N N . MET A 1 432 ? 10.516 13.306 18.710 1.00 84.38 432 MET A N 1
ATOM 3554 C CA . MET A 1 432 ? 9.079 13.239 19.031 1.00 84.38 432 MET A CA 1
ATOM 3555 C C . MET A 1 432 ? 8.557 11.804 19.214 1.00 84.38 432 MET A C 1
ATOM 3557 O O . MET A 1 432 ? 7.525 11.594 19.854 1.00 84.38 432 MET A O 1
ATOM 3561 N N . LEU A 1 433 ? 9.225 10.807 18.624 1.00 82.38 433 LEU A N 1
ATOM 3562 C CA . LEU A 1 433 ? 8.889 9.398 18.813 1.00 82.38 433 LEU A CA 1
ATOM 3563 C C . LEU A 1 433 ? 9.358 8.884 20.185 1.00 82.38 433 LEU A C 1
ATOM 3565 O O . LEU A 1 433 ? 8.627 8.104 20.794 1.00 82.38 433 LEU A O 1
ATOM 3569 N N . ILE A 1 434 ? 10.541 9.315 20.642 1.00 76.00 434 ILE A N 1
ATOM 3570 C CA . ILE A 1 434 ? 11.179 8.897 21.905 1.00 76.00 434 ILE A CA 1
ATOM 3571 C C . ILE A 1 434 ? 10.520 9.569 23.117 1.00 76.00 434 ILE A C 1
ATOM 3573 O O . ILE A 1 434 ? 10.344 8.924 24.148 1.00 76.00 434 ILE A O 1
ATOM 3577 N N . ASP A 1 435 ? 10.100 10.829 22.986 1.00 62.88 435 ASP A N 1
ATOM 3578 C CA . ASP A 1 435 ? 9.577 11.663 24.081 1.00 62.88 435 ASP A CA 1
ATOM 3579 C C . ASP A 1 435 ? 8.192 11.235 24.616 1.00 62.88 435 ASP A C 1
ATOM 3581 O O . ASP A 1 435 ? 7.558 11.962 25.375 1.00 62.88 435 ASP A O 1
ATOM 3585 N N . ASN A 1 436 ? 7.667 10.060 24.235 1.00 53.28 436 ASN A N 1
ATOM 3586 C CA . ASN A 1 436 ? 6.351 9.631 24.701 1.00 53.28 436 ASN A CA 1
ATOM 3587 C C . ASN A 1 436 ? 6.260 8.174 25.166 1.00 53.28 436 ASN A C 1
ATOM 3589 O O . ASN A 1 436 ? 6.331 7.215 24.396 1.00 53.28 436 ASN A O 1
ATOM 3593 N N . HIS A 1 437 ? 5.994 8.082 26.469 1.00 45.47 437 HIS A N 1
ATOM 3594 C CA . HIS A 1 437 ? 5.687 6.923 27.291 1.00 45.47 437 HIS A CA 1
ATOM 3595 C C . HIS A 1 437 ? 4.640 6.011 26.620 1.00 45.47 437 HIS A C 1
ATOM 3597 O O . HIS A 1 437 ? 3.462 6.344 26.487 1.00 45.47 437 HIS A O 1
ATOM 3603 N N . GLU A 1 438 ? 5.068 4.810 26.243 1.00 46.25 438 GLU A N 1
ATOM 3604 C CA . GLU A 1 438 ? 4.296 3.781 25.535 1.00 46.25 438 GLU A CA 1
ATOM 3605 C C . GLU A 1 438 ? 3.170 3.129 26.374 1.00 46.25 438 GLU A C 1
ATOM 3607 O O . GLU A 1 438 ? 2.627 2.106 25.981 1.00 46.25 438 GLU A O 1
ATOM 3612 N N . ILE A 1 439 ? 2.778 3.701 27.522 1.00 44.25 439 ILE A N 1
ATOM 3613 C CA . ILE A 1 439 ? 1.833 3.076 28.471 1.00 44.25 439 ILE A CA 1
ATOM 3614 C C . ILE A 1 439 ? 0.361 3.215 28.042 1.00 44.25 439 ILE A C 1
ATOM 3616 O O . ILE A 1 439 ? -0.455 2.361 28.378 1.00 44.25 439 ILE A O 1
ATOM 3620 N N . GLN A 1 440 ? -0.011 4.233 27.257 1.00 44.97 440 GLN A N 1
ATOM 3621 C CA . GLN A 1 440 ? -1.432 4.495 26.972 1.00 44.97 440 GLN A CA 1
ATOM 3622 C C . GLN A 1 440 ? -2.029 3.625 25.838 1.00 44.97 440 GLN A C 1
ATOM 3624 O O . GLN A 1 440 ? -3.219 3.322 25.859 1.00 44.97 440 GLN A O 1
ATOM 3629 N N . GLN A 1 441 ? -1.230 3.206 24.845 1.00 47.31 441 GLN A N 1
ATOM 3630 C CA . GLN A 1 441 ? -1.684 2.348 23.732 1.00 47.31 441 GLN A CA 1
ATOM 3631 C C . GLN A 1 441 ? -1.872 0.846 24.052 1.00 47.31 441 GLN A C 1
ATOM 3633 O O . GLN A 1 441 ? -2.812 0.271 23.499 1.00 47.31 441 GLN A O 1
ATOM 3638 N N . PRO A 1 442 ? -1.057 0.173 24.892 1.00 52.34 442 PRO A N 1
ATOM 3639 C CA . PRO A 1 442 ? -1.299 -1.231 25.233 1.00 52.34 442 PRO A CA 1
ATOM 3640 C C . PRO A 1 442 ? -2.615 -1.393 25.994 1.00 52.34 442 PRO A C 1
ATOM 3642 O O . PRO A 1 442 ? -3.350 -2.340 25.740 1.00 52.34 442 PRO A O 1
ATOM 3645 N N . PHE A 1 443 ? -2.961 -0.421 26.841 1.00 53.00 443 PHE A N 1
ATOM 3646 C CA . PHE A 1 443 ? -4.182 -0.450 27.637 1.00 53.00 443 PHE A CA 1
ATOM 3647 C C . PHE A 1 443 ? -5.447 -0.364 26.768 1.00 53.00 443 PHE A C 1
ATOM 3649 O O . PHE A 1 443 ? -6.386 -1.127 26.970 1.00 53.00 443 PHE A O 1
ATOM 3656 N N . SER A 1 444 ? -5.472 0.504 25.747 1.00 57.88 444 SER A N 1
ATOM 3657 C CA . SER A 1 444 ? -6.639 0.612 24.858 1.00 57.88 444 SER A CA 1
ATOM 3658 C C . SER A 1 444 ? -6.838 -0.620 23.980 1.00 57.88 444 SER A C 1
ATOM 3660 O O . SER A 1 444 ? -7.975 -1.032 23.758 1.00 57.88 444 SER A O 1
ATOM 3662 N N . LYS A 1 445 ? -5.743 -1.227 23.506 1.00 61.62 445 LYS A N 1
ATOM 3663 C CA . LYS A 1 445 ? -5.798 -2.470 22.735 1.00 61.62 445 LYS A CA 1
ATOM 3664 C C . LYS A 1 445 ? -6.241 -3.649 23.608 1.00 61.62 445 LYS A C 1
ATOM 3666 O O . LYS A 1 445 ? -7.136 -4.376 23.198 1.00 61.62 445 LYS A O 1
ATOM 3671 N N . ALA A 1 446 ? -5.680 -3.781 24.811 1.00 61.88 446 ALA A N 1
ATOM 3672 C CA . ALA A 1 446 ? -6.052 -4.827 25.759 1.00 61.88 446 ALA A CA 1
ATOM 3673 C C . ALA A 1 446 ? -7.529 -4.729 26.167 1.00 61.88 446 ALA A C 1
ATOM 3675 O O . ALA A 1 446 ? -8.223 -5.737 26.165 1.00 61.88 446 ALA A O 1
ATOM 3676 N N . ILE A 1 447 ? -8.042 -3.521 26.443 1.00 63.50 447 ILE A N 1
ATOM 3677 C CA . ILE A 1 447 ? -9.464 -3.325 26.772 1.00 63.50 447 ILE A CA 1
ATOM 3678 C C . ILE A 1 447 ? -10.372 -3.763 25.616 1.00 63.50 447 ILE A C 1
ATOM 3680 O O . ILE A 1 447 ? -11.371 -4.433 25.853 1.00 63.50 447 ILE A O 1
ATOM 3684 N N . LEU A 1 448 ? -10.038 -3.414 24.370 1.00 64.75 448 LEU A N 1
ATOM 3685 C CA . LEU A 1 448 ? -10.834 -3.824 23.206 1.00 64.75 448 LEU A CA 1
ATOM 3686 C C . LEU A 1 448 ? -10.788 -5.338 22.965 1.00 64.75 448 LEU A C 1
ATOM 3688 O O . LEU A 1 448 ? -11.822 -5.930 22.661 1.00 64.75 448 LEU A O 1
ATOM 3692 N N . GLU A 1 449 ? -9.616 -5.958 23.126 1.00 66.56 449 GLU A N 1
ATOM 3693 C CA . GLU A 1 449 ? -9.445 -7.412 23.012 1.00 66.56 449 GLU A CA 1
ATOM 3694 C C . GLU A 1 449 ? -10.218 -8.154 24.118 1.00 66.56 449 GLU A C 1
ATOM 3696 O O . GLU A 1 449 ? -10.899 -9.135 23.819 1.00 66.56 449 GLU A O 1
ATOM 3701 N N . MET A 1 450 ? -10.192 -7.651 25.360 1.00 64.06 450 MET A N 1
ATOM 3702 C CA . MET A 1 450 ? -10.966 -8.200 26.484 1.00 64.06 450 MET A CA 1
ATOM 3703 C C . MET A 1 450 ? -12.480 -8.054 26.289 1.00 64.06 450 MET A C 1
ATOM 3705 O O . MET A 1 450 ? -13.222 -8.968 26.627 1.00 64.06 450 MET A O 1
ATOM 3709 N N . LEU A 1 451 ? -12.944 -6.948 25.697 1.00 63.81 451 LEU A N 1
ATOM 3710 C CA . LEU A 1 451 ? -14.359 -6.733 25.356 1.00 63.81 451 LEU A CA 1
ATOM 3711 C C . LEU A 1 451 ? -14.795 -7.467 24.072 1.00 63.81 451 LEU A C 1
ATOM 3713 O O . LEU A 1 451 ? -15.931 -7.305 23.624 1.00 63.81 451 LEU A O 1
ATOM 3717 N N . HIS A 1 452 ? -13.906 -8.248 23.447 1.00 65.75 452 HIS A N 1
ATOM 3718 C CA . HIS A 1 452 ? -14.143 -8.942 22.177 1.00 65.75 452 HIS A CA 1
ATOM 3719 C C . HIS A 1 452 ? -14.590 -8.020 21.020 1.00 65.75 452 HIS A C 1
ATOM 3721 O O . HIS A 1 452 ? -15.300 -8.448 20.107 1.00 65.75 452 HIS A O 1
ATOM 3727 N N . ILE A 1 453 ? -14.161 -6.753 21.023 1.00 61.41 453 ILE A N 1
ATOM 3728 C CA . ILE A 1 453 ? -14.447 -5.785 19.954 1.00 61.41 453 ILE A CA 1
ATOM 3729 C C . ILE A 1 453 ? -13.290 -5.831 18.948 1.00 61.41 453 ILE A C 1
ATOM 3731 O O . ILE A 1 453 ? -12.247 -5.207 19.139 1.00 61.41 453 ILE A O 1
ATOM 3735 N N . ASN A 1 454 ? -13.467 -6.588 17.861 1.00 53.81 454 ASN A N 1
ATOM 3736 C CA . ASN A 1 454 ? -12.376 -6.929 16.939 1.00 53.81 454 ASN A CA 1
ATOM 3737 C C . ASN A 1 454 ? -12.128 -5.932 15.789 1.00 53.81 454 ASN A C 1
ATOM 3739 O O . ASN A 1 454 ? -11.200 -6.156 15.008 1.00 53.81 454 ASN A O 1
ATOM 3743 N N . THR A 1 455 ? -12.889 -4.838 15.637 1.00 49.94 455 THR A N 1
ATOM 3744 C CA . THR A 1 455 ? -12.894 -4.120 14.346 1.00 49.94 455 THR A CA 1
ATOM 3745 C C . THR A 1 455 ? -13.068 -2.599 14.374 1.00 49.94 455 THR A C 1
ATOM 3747 O O . THR A 1 455 ? -13.743 -2.006 15.206 1.00 49.94 455 THR A O 1
ATOM 3750 N N . LEU A 1 456 ? -12.421 -1.978 13.375 1.00 45.56 456 LEU A N 1
ATOM 3751 C CA . LEU A 1 456 ? -12.330 -0.555 12.996 1.00 45.56 456 LEU A CA 1
ATOM 3752 C C . LEU A 1 456 ? -13.671 0.081 12.539 1.00 45.56 456 LEU A C 1
ATOM 3754 O O . LEU A 1 456 ? -13.669 1.034 11.757 1.00 45.56 456 LEU A O 1
ATOM 3758 N N . THR A 1 457 ? -14.814 -0.443 12.976 1.00 47.41 457 THR A N 1
ATOM 3759 C CA . THR A 1 457 ? -16.170 -0.058 12.550 1.00 47.41 457 THR A CA 1
ATOM 3760 C C . THR A 1 457 ? -16.817 0.856 13.585 1.00 47.41 457 THR A C 1
ATOM 3762 O O . THR A 1 457 ? -17.067 0.447 14.703 1.00 47.41 457 THR A O 1
ATOM 3765 N N . PHE A 1 458 ? -17.113 2.114 13.257 1.00 57.06 458 PHE A N 1
ATOM 3766 C CA . PHE A 1 458 ? -17.799 2.989 14.217 1.00 57.06 458 PHE A CA 1
ATOM 3767 C C . PHE A 1 458 ? -19.226 2.477 14.504 1.00 57.06 458 PHE A C 1
ATOM 3769 O O . PHE A 1 458 ? -19.948 2.175 13.548 1.00 57.06 458 PHE A O 1
ATOM 3776 N N . PRO A 1 459 ? -19.663 2.401 15.777 1.00 59.16 459 PRO A N 1
ATOM 3777 C CA . PRO A 1 459 ? -21.024 1.987 16.102 1.00 59.16 459 PRO A CA 1
ATOM 3778 C C . PRO A 1 459 ? -22.043 2.960 15.499 1.00 59.16 459 PRO A C 1
ATOM 3780 O O . PRO A 1 459 ? -21.838 4.176 15.488 1.00 59.16 459 PRO A O 1
ATOM 3783 N N . ARG A 1 460 ? -23.163 2.420 14.994 1.00 54.56 460 ARG A N 1
ATOM 3784 C CA . ARG A 1 460 ? -24.194 3.192 14.269 1.00 54.56 460 ARG A CA 1
ATOM 3785 C C . ARG A 1 460 ? -24.843 4.296 15.116 1.00 54.56 460 ARG A C 1
ATOM 3787 O O . ARG A 1 460 ? -25.304 5.290 14.560 1.00 54.56 460 ARG A O 1
ATOM 3794 N N . ARG A 1 461 ? -24.887 4.137 16.445 1.00 59.81 461 ARG A N 1
ATOM 3795 C CA . ARG A 1 461 ? -25.408 5.118 17.414 1.00 59.81 461 ARG A CA 1
ATOM 3796 C C . ARG A 1 461 ? -24.594 5.053 18.711 1.00 59.81 461 ARG A C 1
ATOM 3798 O O . ARG A 1 461 ? -24.446 3.982 19.281 1.00 59.81 461 ARG A O 1
ATOM 3805 N N . THR A 1 462 ? -24.109 6.199 19.191 1.00 59.31 462 THR A N 1
ATOM 3806 C CA . THR A 1 462 ? -23.240 6.321 20.386 1.00 59.31 462 THR A CA 1
ATOM 3807 C C . THR A 1 462 ? -23.940 6.932 21.605 1.00 59.31 462 THR A C 1
ATOM 3809 O O . THR A 1 462 ? -23.308 7.197 22.623 1.00 59.31 462 THR A O 1
ATOM 3812 N N . LYS A 1 463 ? -25.245 7.215 21.514 1.00 70.50 463 LYS A N 1
ATOM 3813 C CA . LYS A 1 463 ? -25.985 7.911 22.574 1.00 70.50 463 LYS A CA 1
ATOM 3814 C C . LYS A 1 463 ? -26.418 6.939 23.677 1.00 70.50 463 LYS A C 1
ATOM 3816 O O . LYS A 1 463 ? -27.045 5.917 23.397 1.00 70.50 463 LYS A O 1
ATOM 3821 N N . LEU A 1 464 ? -26.075 7.293 24.916 1.00 77.19 464 LEU A N 1
ATOM 3822 C CA . LEU A 1 464 ? -26.386 6.554 26.140 1.00 77.19 464 LEU A CA 1
ATOM 3823 C C . LEU A 1 464 ? -27.885 6.629 26.471 1.00 77.19 464 LEU A C 1
ATOM 3825 O O . LEU A 1 464 ? -28.418 7.725 26.616 1.00 77.19 464 LEU A O 1
ATOM 3829 N N . HIS A 1 465 ? -28.536 5.477 26.655 1.00 84.69 465 HIS A N 1
ATOM 3830 C CA . HIS A 1 465 ? -29.932 5.413 27.098 1.00 84.69 465 HIS A CA 1
ATOM 3831 C C . HIS A 1 465 ? -30.051 5.822 28.584 1.00 84.69 465 HIS A C 1
ATOM 3833 O O . HIS A 1 465 ? -29.310 5.274 29.413 1.00 84.69 465 HIS A O 1
ATOM 3839 N N . PRO A 1 466 ? -30.972 6.728 28.976 1.00 84.88 466 PRO A N 1
ATOM 3840 C CA . PRO A 1 466 ? -31.049 7.240 30.349 1.00 84.88 466 PRO A CA 1
ATOM 3841 C C . PRO A 1 466 ? -31.269 6.147 31.405 1.00 84.88 466 PRO A C 1
ATOM 3843 O O . PRO A 1 466 ? -30.614 6.157 32.446 1.00 84.88 466 PRO A O 1
ATOM 3846 N N . TYR A 1 467 ? -32.123 5.158 31.118 1.00 86.38 467 TYR A N 1
ATOM 3847 C CA . TYR A 1 467 ? -32.358 4.025 32.025 1.00 86.38 467 TYR A CA 1
ATOM 3848 C C . TYR A 1 467 ? -31.105 3.152 32.251 1.00 86.38 467 TYR A C 1
ATOM 3850 O O . TYR A 1 467 ? -30.807 2.779 33.384 1.00 86.38 467 TYR A O 1
ATOM 3858 N N . MET A 1 468 ? -30.295 2.906 31.211 1.00 86.44 468 MET A N 1
ATOM 3859 C CA . MET A 1 468 ? -29.045 2.138 31.349 1.00 86.44 468 MET A CA 1
ATOM 3860 C C . MET A 1 468 ? -28.018 2.854 32.230 1.00 86.44 468 MET A C 1
ATOM 3862 O O . MET A 1 468 ? -27.260 2.210 32.954 1.00 86.44 468 MET A O 1
ATOM 3866 N N . ARG A 1 469 ? -28.036 4.193 32.241 1.00 86.31 469 ARG A N 1
ATOM 3867 C CA . ARG A 1 469 ? -27.218 4.987 33.163 1.00 86.31 469 ARG A CA 1
ATOM 3868 C C . ARG A 1 469 ? -27.616 4.763 34.623 1.00 86.31 469 ARG A C 1
ATOM 3870 O O . ARG A 1 469 ? -26.729 4.661 35.467 1.00 86.31 469 ARG A O 1
ATOM 3877 N N . LEU A 1 470 ? -28.917 4.670 34.916 1.00 84.69 470 LEU A N 1
ATOM 3878 C CA . LEU A 1 470 ? -29.414 4.386 36.269 1.00 84.69 470 LEU A CA 1
ATOM 3879 C C . LEU A 1 470 ? -28.963 2.999 36.740 1.00 84.69 470 LEU A C 1
ATOM 3881 O O . LEU A 1 470 ? -28.461 2.874 37.856 1.00 84.69 470 LEU A O 1
ATOM 3885 N N . ILE A 1 471 ? -29.064 1.986 35.873 1.00 85.19 471 ILE A N 1
ATOM 3886 C CA . ILE A 1 471 ? -28.596 0.624 36.173 1.00 85.19 471 ILE A CA 1
ATOM 3887 C C . ILE A 1 471 ? -27.094 0.625 36.464 1.00 85.19 471 ILE A C 1
ATOM 3889 O O . ILE A 1 471 ? -26.660 0.083 37.479 1.00 85.19 471 ILE A O 1
ATOM 3893 N N . TYR A 1 472 ? -26.294 1.268 35.609 1.00 85.62 472 TYR A N 1
ATOM 3894 C CA . TYR A 1 472 ? -24.849 1.347 35.805 1.00 85.62 472 TYR A CA 1
ATOM 3895 C C . TYR A 1 472 ? -24.484 2.030 37.132 1.00 85.62 472 TYR A C 1
A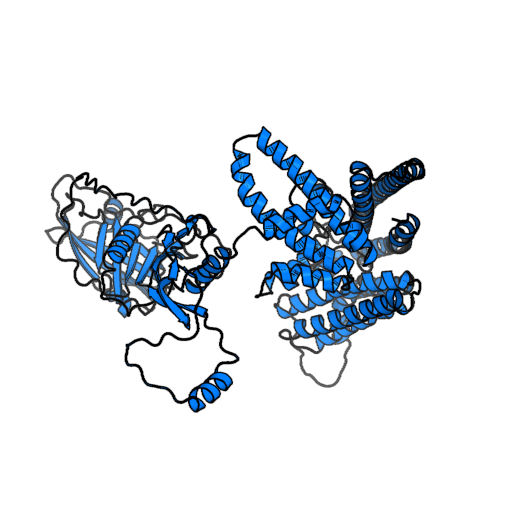TOM 3897 O O . TYR A 1 472 ? -23.642 1.529 37.874 1.00 85.62 472 TYR A O 1
ATOM 3905 N N . GLN A 1 473 ? -25.156 3.134 37.479 1.00 84.31 473 GLN A N 1
ATOM 3906 C CA . GLN A 1 473 ? -24.938 3.831 38.750 1.00 84.31 473 GLN A CA 1
ATOM 3907 C C . GLN A 1 473 ? -25.278 2.950 39.957 1.00 84.31 473 GLN A C 1
ATOM 3909 O O . GLN A 1 473 ? -24.486 2.882 40.896 1.00 84.31 473 GLN A O 1
ATOM 3914 N N . GLN A 1 474 ? -26.398 2.225 39.913 1.00 80.38 474 GLN A N 1
ATOM 3915 C CA . GLN A 1 474 ? -26.786 1.287 40.970 1.00 80.38 474 GLN A CA 1
ATOM 3916 C C . GLN A 1 474 ? -25.750 0.169 41.137 1.00 80.38 474 GLN A C 1
ATOM 3918 O O . GLN A 1 474 ? -25.274 -0.060 42.250 1.00 80.38 474 GLN A O 1
ATOM 3923 N N . LEU A 1 475 ? -25.330 -0.454 40.031 1.00 77.88 475 LEU A N 1
ATOM 3924 C CA . LEU A 1 475 ? -24.315 -1.510 40.037 1.00 77.88 475 LEU A CA 1
ATOM 3925 C C . LEU A 1 475 ? -22.961 -1.013 40.555 1.00 77.88 475 LEU A C 1
ATOM 3927 O O . LEU A 1 475 ? -22.333 -1.714 41.342 1.00 77.88 475 LEU A O 1
ATOM 3931 N N . SER A 1 476 ? -22.550 0.202 40.177 1.00 70.06 476 SER A N 1
ATOM 3932 C CA . SER A 1 476 ? -21.305 0.814 40.661 1.00 70.06 476 SER A CA 1
ATOM 3933 C C . SER A 1 476 ? -21.361 1.191 42.148 1.00 70.06 476 SER A C 1
ATOM 3935 O O . SER A 1 476 ? -20.365 1.091 42.852 1.00 70.06 476 SER A O 1
ATOM 3937 N N . SER A 1 477 ? -22.532 1.582 42.669 1.00 67.06 477 SER A N 1
ATOM 3938 C CA . SER A 1 477 ? -22.696 1.934 44.089 1.00 67.06 477 SER A CA 1
ATOM 3939 C C . SER A 1 477 ? -22.713 0.717 45.019 1.00 67.06 477 SER A C 1
ATOM 3941 O O . SER A 1 477 ? -22.334 0.827 46.182 1.00 67.06 477 SER A O 1
ATOM 3943 N N . SER A 1 478 ? -23.108 -0.446 44.494 1.00 58.31 478 SER A N 1
ATOM 3944 C CA . SER A 1 478 ? -23.157 -1.717 45.220 1.00 58.31 478 SER A CA 1
ATOM 3945 C C . SER A 1 478 ? -21.808 -2.457 45.243 1.00 58.31 478 SER A C 1
ATOM 3947 O O . SER A 1 478 ? -21.747 -3.589 45.718 1.00 58.31 478 SER A O 1
ATOM 3949 N N . GLU A 1 479 ? -20.717 -1.847 44.757 1.00 54.94 479 GLU A N 1
ATOM 3950 C CA . GLU A 1 479 ? -19.359 -2.428 44.719 1.00 54.94 479 GLU A CA 1
ATOM 3951 C C . GLU A 1 479 ? -18.711 -2.620 46.112 1.00 54.94 479 GLU A C 1
ATOM 3953 O O . GLU A 1 479 ? -17.535 -2.967 46.222 1.00 54.94 479 GLU A O 1
ATOM 3958 N N . THR A 1 480 ? -19.456 -2.466 47.210 1.00 43.22 480 THR A N 1
ATOM 3959 C CA . THR A 1 480 ? -18.951 -2.748 48.556 1.00 43.22 480 THR A CA 1
ATOM 3960 C C . THR A 1 480 ? -18.927 -4.255 48.858 1.00 43.22 480 THR A C 1
ATOM 3962 O O . THR A 1 480 ? -19.930 -4.852 49.231 1.00 43.22 480 THR A O 1
ATOM 3965 N N . LYS A 1 481 ? -17.719 -4.821 48.750 1.00 44.16 481 LYS A N 1
ATOM 3966 C CA . LYS A 1 481 ? -17.147 -5.989 49.460 1.00 44.16 481 LYS A CA 1
ATOM 3967 C C . LYS A 1 481 ? -17.602 -7.432 49.164 1.00 44.16 481 LYS A C 1
ATOM 3969 O O . LYS A 1 481 ? -16.758 -8.298 49.363 1.00 44.16 481 LYS A O 1
ATOM 3974 N N . ASP A 1 482 ? -18.777 -7.719 48.593 1.00 41.53 482 ASP A N 1
ATOM 3975 C CA . ASP A 1 482 ? -19.283 -9.120 48.581 1.00 41.53 482 ASP A CA 1
ATOM 3976 C C . ASP A 1 482 ? -19.457 -9.827 47.211 1.00 41.53 482 ASP A C 1
ATOM 3978 O O . ASP A 1 482 ? -20.085 -10.879 47.142 1.00 41.53 482 ASP A O 1
ATOM 3982 N N . SER A 1 483 ? -18.883 -9.347 46.095 1.00 48.22 483 SER A N 1
ATOM 3983 C CA . SER A 1 483 ? -19.039 -10.035 44.781 1.00 48.22 483 SER A CA 1
ATOM 3984 C C . SER A 1 483 ? -17.739 -10.314 44.018 1.00 48.22 483 SER A C 1
ATOM 3986 O O . SER A 1 483 ? -17.657 -10.131 42.802 1.00 48.22 483 SER A O 1
ATOM 3988 N N . ALA A 1 484 ? -16.721 -10.821 44.719 1.00 46.25 484 ALA A N 1
ATOM 3989 C CA . ALA A 1 484 ? -15.433 -11.221 44.139 1.00 46.25 484 ALA A CA 1
ATOM 3990 C C . ALA A 1 484 ? -15.513 -12.358 43.083 1.00 46.25 484 ALA A C 1
ATOM 3992 O O . ALA A 1 484 ? -14.503 -12.706 42.473 1.00 46.25 484 ALA A O 1
ATOM 3993 N N . THR A 1 485 ? -16.689 -12.947 42.833 1.00 50.38 485 THR A N 1
ATOM 3994 C CA . THR A 1 485 ? -16.822 -14.195 42.060 1.00 50.38 485 THR A CA 1
ATOM 3995 C C . THR A 1 485 ? -17.473 -14.067 40.678 1.00 50.38 485 THR A C 1
ATOM 3997 O O . THR A 1 485 ? -17.267 -14.951 39.848 1.00 50.38 485 THR A O 1
ATOM 4000 N N . THR A 1 486 ? -18.200 -12.992 40.349 1.00 59.88 486 THR A N 1
ATOM 4001 C CA . THR A 1 486 ? -18.932 -12.905 39.066 1.00 59.88 486 THR A CA 1
ATOM 4002 C C . THR A 1 486 ? -18.211 -12.048 38.027 1.00 59.88 486 THR A C 1
ATOM 4004 O O . THR A 1 486 ? -18.383 -10.832 37.973 1.00 59.88 486 THR A O 1
ATOM 4007 N N . GLU A 1 487 ? -17.408 -12.700 37.189 1.00 67.31 487 GLU A N 1
ATOM 4008 C CA . GLU A 1 487 ? -16.739 -12.116 36.017 1.00 67.31 487 GLU A CA 1
ATOM 4009 C C . GLU A 1 487 ? -17.597 -12.219 34.757 1.00 67.31 487 GLU A C 1
ATOM 4011 O O . GLU A 1 487 ? -18.248 -13.246 34.548 1.00 67.31 487 GLU A O 1
ATOM 4016 N N . GLY A 1 488 ? -17.559 -11.192 33.905 1.00 76.44 488 GLY A N 1
ATOM 4017 C CA . GLY A 1 488 ? -18.214 -11.171 32.596 1.00 76.44 488 GLY A CA 1
ATOM 4018 C C . GLY A 1 488 ? -19.436 -10.254 32.532 1.00 76.44 488 GLY A C 1
ATOM 4019 O O . GLY A 1 488 ? -19.635 -9.372 33.369 1.00 76.44 488 GLY A O 1
ATOM 4020 N N . THR A 1 489 ? -20.261 -10.447 31.504 1.00 82.88 489 THR A N 1
ATOM 4021 C CA . THR A 1 489 ? -21.416 -9.583 31.222 1.00 82.88 489 THR A CA 1
ATOM 4022 C C . THR A 1 489 ? -22.481 -9.692 32.315 1.00 82.88 489 THR A C 1
ATOM 4024 O O . THR A 1 489 ? -22.999 -10.778 32.588 1.00 82.88 489 THR A O 1
ATOM 4027 N N . LEU A 1 490 ? -22.800 -8.558 32.938 1.00 84.75 490 LEU A N 1
ATOM 4028 C CA . LEU A 1 490 ? -23.787 -8.435 34.011 1.00 84.75 490 LEU A CA 1
ATOM 4029 C C . LEU A 1 490 ? -25.170 -8.084 33.462 1.00 84.75 490 LEU A C 1
ATOM 4031 O O . LEU A 1 490 ? -26.169 -8.623 33.941 1.00 84.75 490 LEU A O 1
ATOM 4035 N N . VAL A 1 491 ? -25.207 -7.187 32.471 1.00 88.62 491 VAL A N 1
ATOM 4036 C CA . VAL A 1 491 ? -26.440 -6.658 31.877 1.00 88.62 491 VAL A CA 1
ATOM 4037 C C . VAL A 1 491 ? -26.298 -6.579 30.362 1.00 88.62 491 VAL A C 1
ATOM 4039 O O . VAL A 1 491 ? -25.295 -6.064 29.862 1.00 88.62 491 VAL A O 1
ATOM 4042 N N . GLN A 1 492 ? -27.311 -7.043 29.634 1.00 90.50 492 GLN A N 1
ATOM 4043 C CA . GLN A 1 492 ? -27.460 -6.835 28.193 1.00 90.50 492 GLN A CA 1
ATOM 4044 C C . GLN A 1 492 ? -28.742 -6.056 27.927 1.00 90.50 492 GLN A C 1
ATOM 4046 O O . GLN A 1 492 ? -29.780 -6.384 28.488 1.00 90.50 492 GLN A O 1
ATOM 4051 N N . SER A 1 493 ? -28.682 -5.041 27.070 1.00 90.75 493 SER A N 1
ATOM 4052 C CA . SER A 1 493 ? -29.880 -4.348 26.594 1.00 90.75 493 SER A CA 1
ATOM 4053 C C . SER A 1 493 ? -30.075 -4.578 25.104 1.00 90.75 493 SER A C 1
ATOM 4055 O O . SER A 1 493 ? -29.093 -4.646 24.372 1.00 90.75 493 SER A O 1
ATOM 4057 N N . PHE A 1 494 ? -31.325 -4.687 24.670 1.00 89.19 494 PHE A N 1
ATOM 4058 C CA . PHE A 1 494 ? -31.718 -4.859 23.276 1.00 89.19 494 PHE A CA 1
ATOM 4059 C C . PHE A 1 494 ? -32.700 -3.759 22.910 1.00 89.19 494 PHE A C 1
ATOM 4061 O O . PHE A 1 494 ? -33.661 -3.500 23.642 1.00 89.19 494 PHE A O 1
ATOM 4068 N N . ARG A 1 495 ? -32.443 -3.101 21.782 1.00 86.62 495 ARG A N 1
ATOM 4069 C CA . ARG A 1 495 ? -33.309 -2.038 21.261 1.00 86.62 495 ARG A CA 1
ATOM 4070 C C . ARG A 1 495 ? -34.463 -2.612 20.450 1.00 86.62 495 ARG A C 1
ATOM 4072 O O . ARG A 1 495 ? -34.345 -3.686 19.856 1.00 86.62 495 ARG A O 1
ATOM 4079 N N . SER A 1 496 ? -35.559 -1.863 20.407 1.00 86.44 496 SER A N 1
ATOM 4080 C CA . SER A 1 496 ? -36.717 -2.216 19.590 1.00 86.44 496 SER A CA 1
ATOM 4081 C C . SER A 1 496 ? -36.399 -2.184 18.088 1.00 86.44 496 SER A C 1
ATOM 4083 O O . SER A 1 496 ? -35.672 -1.313 17.607 1.00 86.44 496 SER A O 1
ATOM 4085 N N . ILE A 1 497 ? -36.942 -3.140 17.335 1.00 84.62 497 ILE A N 1
ATOM 4086 C CA . ILE A 1 497 ? -36.795 -3.249 15.879 1.00 84.62 497 ILE A CA 1
ATOM 4087 C C . ILE A 1 497 ? -38.150 -3.111 15.183 1.00 84.62 497 ILE A C 1
ATOM 4089 O O . ILE A 1 497 ? -39.191 -3.413 15.760 1.00 84.62 497 ILE A O 1
ATOM 4093 N N . LYS A 1 498 ? -38.132 -2.691 13.915 1.00 80.88 498 LYS A N 1
ATOM 4094 C CA . LYS A 1 498 ? -39.308 -2.757 13.040 1.00 80.88 498 LYS A CA 1
ATOM 4095 C C . LYS A 1 498 ? -39.228 -4.003 12.174 1.00 80.88 498 LYS A C 1
ATOM 4097 O O . LYS A 1 498 ? -38.203 -4.227 11.529 1.00 80.88 498 LYS A O 1
ATOM 4102 N N . VAL A 1 499 ? -40.305 -4.780 12.142 1.00 77.00 499 VAL A N 1
ATOM 4103 C CA . VAL A 1 499 ? -40.439 -5.965 11.290 1.00 77.00 499 VAL A CA 1
ATOM 4104 C C . VAL A 1 499 ? -41.504 -5.646 10.237 1.00 77.00 499 VAL A C 1
ATOM 4106 O O . VAL A 1 499 ? -42.686 -5.666 10.569 1.00 77.00 499 VAL A O 1
ATOM 4109 N N . PRO A 1 500 ? -41.119 -5.320 8.985 1.00 65.19 500 PRO A N 1
ATOM 4110 C CA . PRO A 1 500 ? -42.055 -4.837 7.962 1.00 65.19 500 PRO A CA 1
ATOM 4111 C C . PRO A 1 500 ? -43.202 -5.806 7.650 1.00 65.19 500 PRO A C 1
ATOM 4113 O O . PRO A 1 500 ? -44.266 -5.382 7.219 1.00 65.19 500 PRO A O 1
ATOM 4116 N N . GLU A 1 501 ? -42.980 -7.103 7.861 1.00 68.62 501 GLU A N 1
ATOM 4117 C CA . GLU A 1 501 ? -43.949 -8.171 7.593 1.00 68.62 501 GLU A CA 1
ATOM 4118 C C . GLU A 1 501 ? -45.069 -8.251 8.651 1.00 68.62 501 GLU A C 1
ATOM 4120 O O . GLU A 1 501 ? -46.110 -8.840 8.378 1.00 68.62 501 GLU A O 1
ATOM 4125 N N . TYR A 1 502 ? -44.885 -7.636 9.830 1.00 68.31 502 TYR A N 1
ATOM 4126 C CA . TYR A 1 502 ? -45.795 -7.722 10.985 1.00 68.31 502 TYR A CA 1
ATOM 4127 C C . TYR A 1 502 ? -45.927 -6.379 11.735 1.00 68.31 502 TYR A C 1
ATOM 4129 O O . TYR A 1 502 ? -45.975 -6.346 12.969 1.00 68.31 502 TYR A O 1
ATOM 4137 N N . ASP A 1 503 ? -45.950 -5.261 11.000 1.00 62.38 503 ASP A N 1
ATOM 4138 C CA . ASP A 1 503 ? -46.000 -3.894 11.548 1.00 62.38 503 ASP A CA 1
ATOM 4139 C C . ASP A 1 503 ? -47.414 -3.532 12.049 1.00 62.38 503 ASP A C 1
ATOM 4141 O O . ASP A 1 503 ? -48.116 -2.701 11.472 1.00 62.38 503 ASP A O 1
ATOM 4145 N N . ASN A 1 504 ? -47.860 -4.204 13.115 1.00 69.69 504 ASN A N 1
ATOM 4146 C CA . ASN A 1 504 ? -49.096 -3.861 13.812 1.00 69.69 504 ASN A CA 1
ATOM 4147 C C . ASN A 1 504 ? -48.852 -2.709 14.807 1.00 69.69 504 ASN A C 1
ATOM 4149 O O . ASN A 1 504 ? -47.915 -2.773 15.613 1.00 69.69 504 ASN A O 1
ATOM 4153 N N . PRO A 1 505 ? -49.696 -1.660 14.796 1.00 62.41 505 PRO A N 1
ATOM 4154 C CA . PRO A 1 505 ? -49.542 -0.496 15.660 1.00 62.41 505 PRO A CA 1
ATOM 4155 C C . PRO A 1 505 ? -49.748 -0.873 17.135 1.00 62.41 505 PRO A C 1
ATOM 4157 O O . PRO A 1 505 ? -50.867 -0.917 17.600 1.00 62.41 505 PRO A O 1
ATOM 4160 N N . GLY A 1 506 ? -48.682 -1.119 17.900 1.00 68.88 506 GLY A N 1
ATOM 4161 C CA . GLY A 1 506 ? -48.783 -1.472 19.330 1.00 68.88 506 GLY A CA 1
ATOM 4162 C C . GLY A 1 506 ? -47.989 -2.712 19.734 1.00 68.88 506 GLY A C 1
ATOM 4163 O O . GLY A 1 506 ? -47.810 -2.960 20.926 1.00 68.88 506 GLY A O 1
ATOM 4164 N N . TRP A 1 507 ? -47.459 -3.460 18.764 1.00 84.62 507 TRP A N 1
ATOM 4165 C CA . TRP A 1 507 ? -46.521 -4.549 19.025 1.00 84.62 507 TRP A CA 1
ATOM 4166 C C . TRP A 1 507 ? -45.089 -4.031 19.082 1.00 84.62 507 TRP A C 1
ATOM 4168 O O . TRP A 1 507 ? -44.683 -3.184 18.285 1.00 84.62 507 TRP A O 1
ATOM 4178 N N . ILE A 1 508 ? -44.313 -4.554 20.029 1.00 88.06 508 ILE A N 1
ATOM 4179 C CA . ILE A 1 508 ? -42.915 -4.162 20.221 1.00 88.06 508 ILE A CA 1
ATOM 4180 C C . ILE A 1 508 ? -42.031 -5.376 19.984 1.00 88.06 508 ILE A C 1
ATOM 4182 O O . ILE A 1 508 ? -42.156 -6.378 20.684 1.00 88.06 508 ILE A O 1
ATOM 4186 N N . TRP A 1 509 ? -41.126 -5.273 19.015 1.00 87.44 509 TRP A N 1
ATOM 4187 C CA . TRP A 1 509 ? -40.264 -6.372 18.594 1.00 87.44 509 TRP A CA 1
ATOM 4188 C C . TRP A 1 509 ? -38.815 -6.150 19.017 1.00 87.44 509 TRP A C 1
ATOM 4190 O O . TRP A 1 509 ? -38.309 -5.030 18.950 1.00 87.44 509 TRP A O 1
ATOM 4200 N N . PHE A 1 510 ? -38.122 -7.225 19.389 1.00 88.81 510 PHE A N 1
ATOM 4201 C CA . PHE A 1 510 ? -36.702 -7.221 19.744 1.00 88.81 510 PHE A CA 1
ATOM 4202 C C . PHE A 1 510 ? -35.971 -8.367 19.049 1.00 88.81 510 PHE A C 1
ATOM 4204 O O . PHE A 1 510 ? -36.492 -9.477 18.944 1.00 88.81 510 PHE A O 1
ATOM 4211 N N . ASN A 1 511 ? -34.739 -8.110 18.609 1.00 87.19 511 ASN A N 1
ATOM 4212 C CA . ASN A 1 511 ? -33.828 -9.155 18.151 1.00 87.19 511 ASN A CA 1
ATOM 4213 C C . ASN A 1 511 ? -32.915 -9.565 19.310 1.00 87.19 511 ASN A C 1
ATOM 4215 O O . ASN A 1 511 ? -32.094 -8.767 19.762 1.00 87.19 511 ASN A O 1
ATOM 4219 N N . ILE A 1 512 ? -33.056 -10.806 19.769 1.00 86.25 512 ILE A N 1
ATOM 4220 C CA . ILE A 1 512 ? -32.323 -11.359 20.913 1.00 86.25 512 ILE A CA 1
ATOM 4221 C C . ILE A 1 512 ? -31.302 -12.431 20.510 1.00 86.25 512 ILE A C 1
ATOM 4223 O O . ILE A 1 512 ? -30.762 -13.110 21.377 1.00 86.25 512 ILE A O 1
ATOM 4227 N N . SER A 1 513 ? -30.955 -12.539 19.221 1.00 82.88 513 SER A N 1
ATOM 4228 C CA . SER A 1 513 ? -29.965 -13.507 18.696 1.00 82.88 513 SER A CA 1
ATOM 4229 C C . SER A 1 513 ? -28.602 -13.491 19.413 1.00 82.88 513 SER A C 1
ATOM 4231 O O . SER A 1 513 ? -27.870 -14.478 19.404 1.00 82.88 513 SER A O 1
ATOM 4233 N N . LYS A 1 514 ? -28.237 -12.369 20.053 1.00 83.25 514 LYS A N 1
ATOM 4234 C CA . LYS A 1 514 ? -26.969 -12.180 20.789 1.00 83.25 514 LYS A CA 1
ATOM 4235 C C . LYS A 1 514 ? -27.096 -12.317 22.314 1.00 83.25 514 LYS A C 1
ATOM 4237 O O . LYS A 1 514 ? -26.167 -11.950 23.047 1.00 83.25 514 LYS A O 1
ATOM 4242 N N . LEU A 1 515 ? -28.241 -12.771 22.814 1.00 85.62 515 LEU A N 1
ATOM 4243 C CA . LEU A 1 515 ? -28.474 -12.956 24.241 1.00 85.62 515 LEU A CA 1
ATOM 4244 C C . LEU A 1 515 ? -27.590 -14.086 24.788 1.00 85.62 515 LEU A C 1
ATOM 4246 O O . LEU A 1 515 ? -27.496 -15.168 24.212 1.00 85.62 515 LEU A O 1
ATOM 4250 N N . LYS A 1 516 ? -26.879 -13.822 25.889 1.00 84.38 516 LYS A N 1
ATOM 4251 C CA . LYS A 1 516 ? -25.995 -14.817 26.509 1.00 84.38 516 LYS A CA 1
ATOM 4252 C C . LYS A 1 516 ? -26.820 -15.798 27.354 1.00 84.38 516 LYS A C 1
ATOM 4254 O O . LYS A 1 516 ? -27.660 -15.353 28.134 1.00 84.38 516 LYS A O 1
ATOM 4259 N N . PRO A 1 517 ? -26.511 -17.109 27.326 1.00 81.75 517 PRO A N 1
ATOM 4260 C CA . PRO A 1 517 ? -27.233 -18.119 28.111 1.00 81.75 517 PRO A CA 1
ATOM 4261 C C . PRO A 1 517 ? -27.065 -17.953 29.629 1.00 81.75 517 PRO A C 1
ATOM 4263 O O . PRO A 1 517 ? -27.786 -18.563 30.406 1.00 81.75 517 PRO A O 1
ATOM 4266 N N . SER A 1 518 ? -26.114 -17.125 30.072 1.00 79.56 518 SER A N 1
ATOM 4267 C CA . SER A 1 518 ? -25.905 -16.799 31.483 1.00 79.56 518 SER A CA 1
ATOM 4268 C C . SER A 1 518 ? -26.945 -15.833 32.061 1.00 79.56 518 SER A C 1
ATOM 4270 O O . SER A 1 518 ? -26.859 -15.512 33.243 1.00 79.56 518 SER A O 1
ATOM 4272 N N . MET A 1 519 ? -27.853 -15.288 31.247 1.00 85.06 519 MET A N 1
ATOM 4273 C CA . MET A 1 519 ? -28.874 -14.341 31.701 1.00 85.06 519 MET A CA 1
ATOM 4274 C C . MET A 1 519 ? -30.035 -15.086 32.371 1.00 85.06 519 MET A C 1
ATOM 4276 O O . MET A 1 519 ? -30.543 -16.064 31.835 1.00 85.06 519 MET A O 1
ATOM 4280 N N . VAL A 1 520 ? -30.446 -14.625 33.554 1.00 83.88 520 VAL A N 1
ATOM 4281 C CA . VAL A 1 520 ? -31.417 -15.308 34.430 1.00 83.88 520 VAL A CA 1
ATOM 4282 C C . VAL A 1 520 ? -32.702 -14.498 34.619 1.00 83.88 520 VAL A C 1
ATOM 4284 O O . VAL A 1 520 ? -33.757 -15.076 34.873 1.00 83.88 520 VAL A O 1
ATOM 4287 N N . ALA A 1 521 ? -32.638 -13.172 34.483 1.00 87.25 521 ALA A N 1
ATOM 4288 C CA . ALA A 1 521 ? -33.800 -12.294 34.592 1.00 87.25 521 ALA A CA 1
ATOM 4289 C C . ALA A 1 521 ? -33.877 -11.330 33.405 1.00 87.25 521 ALA A C 1
ATOM 4291 O O . ALA A 1 521 ? -32.846 -10.926 32.875 1.00 87.25 521 ALA A O 1
ATOM 4292 N N . ALA A 1 522 ? -35.084 -10.948 32.996 1.00 88.94 522 ALA A N 1
ATOM 4293 C CA . ALA A 1 522 ? -35.312 -9.956 31.950 1.00 88.94 522 ALA A CA 1
ATOM 4294 C C . ALA A 1 522 ? -36.459 -9.016 32.328 1.00 88.94 522 ALA A C 1
ATOM 4296 O O . ALA A 1 522 ? -37.474 -9.445 32.881 1.00 88.94 522 ALA A O 1
ATOM 4297 N N . GLU A 1 523 ? -36.301 -7.735 32.012 1.00 91.19 523 GLU A N 1
ATOM 4298 C CA . GLU A 1 523 ? -37.334 -6.719 32.170 1.00 91.19 523 GLU A CA 1
ATOM 4299 C C . GLU A 1 523 ? -37.548 -5.939 30.870 1.00 91.19 523 GLU A C 1
ATOM 4301 O O . GLU A 1 523 ? -36.596 -5.570 30.179 1.00 91.19 523 GLU A O 1
ATOM 4306 N N . LEU A 1 524 ? -38.814 -5.684 30.549 1.00 90.69 524 LEU A N 1
ATOM 4307 C CA . LEU A 1 524 ? -39.217 -4.784 29.477 1.00 90.69 524 LEU A CA 1
ATOM 4308 C C . LEU A 1 524 ? -39.435 -3.391 30.068 1.00 90.69 524 LEU A C 1
ATOM 4310 O O . LEU A 1 524 ? -40.147 -3.243 31.064 1.00 90.69 524 LEU A O 1
ATOM 4314 N N . VAL A 1 525 ? -38.807 -2.384 29.468 1.00 90.31 525 VAL A N 1
ATOM 4315 C CA . VAL A 1 525 ? -38.737 -1.016 29.983 1.00 90.31 525 VAL A CA 1
ATOM 4316 C C . VAL A 1 525 ? -39.361 -0.059 28.975 1.00 90.31 525 VAL A C 1
ATOM 4318 O O . VAL A 1 525 ? -38.933 -0.002 27.821 1.00 90.31 525 VAL A O 1
ATOM 4321 N N . LEU A 1 526 ? -40.349 0.717 29.422 1.00 88.94 526 LEU A N 1
ATOM 4322 C CA . LEU A 1 526 ? -41.082 1.673 28.592 1.00 88.94 526 LEU A CA 1
ATOM 4323 C C . LEU A 1 526 ? -41.160 3.046 29.261 1.00 88.94 526 LEU A C 1
ATOM 4325 O O . LEU A 1 526 ? -41.510 3.147 30.438 1.00 88.94 526 LEU A O 1
ATOM 4329 N N . LEU A 1 527 ? -40.857 4.113 28.515 1.00 86.06 527 LEU A N 1
ATOM 4330 C CA . LEU A 1 527 ? -40.996 5.485 29.013 1.00 86.06 527 LEU A CA 1
ATOM 4331 C C . LEU A 1 527 ? -42.456 5.944 28.919 1.00 86.06 527 LEU A C 1
ATOM 4333 O O . LEU A 1 527 ? -43.036 5.955 27.829 1.00 86.06 527 LEU A O 1
ATOM 4337 N N . ARG A 1 528 ? -43.027 6.383 30.045 1.00 84.25 528 ARG A N 1
ATOM 4338 C CA . ARG A 1 528 ? -44.400 6.902 30.115 1.00 84.25 528 ARG A CA 1
ATOM 4339 C C . ARG A 1 528 ? -44.479 8.345 29.598 1.00 84.25 528 ARG A C 1
ATOM 4341 O O . ARG A 1 528 ? -43.756 9.215 30.078 1.00 84.25 528 ARG A O 1
ATOM 4348 N N . ARG A 1 529 ? -45.371 8.596 28.628 1.00 76.88 529 ARG A N 1
ATOM 4349 C CA . ARG A 1 529 ? -45.504 9.877 27.906 1.00 76.88 529 ARG A CA 1
ATOM 4350 C C . ARG A 1 529 ? -46.691 10.727 28.360 1.00 76.88 529 ARG A C 1
ATOM 4352 O O . ARG A 1 529 ? -46.537 11.935 28.518 1.00 76.88 529 ARG A O 1
ATOM 4359 N N . THR A 1 530 ? -47.870 10.131 28.523 1.00 66.50 530 THR A N 1
ATOM 4360 C CA . THR A 1 530 ? -49.117 10.874 28.775 1.00 66.50 530 THR A CA 1
ATOM 4361 C C . THR A 1 530 ? -49.644 10.642 30.184 1.00 66.50 530 THR A C 1
ATOM 4363 O O . THR A 1 530 ? -49.735 9.500 30.632 1.00 66.50 530 THR A O 1
ATOM 4366 N N . LEU A 1 531 ? -50.046 11.727 30.847 1.00 61.44 531 LEU A N 1
ATOM 4367 C CA . LEU A 1 531 ? -50.815 11.702 32.089 1.00 61.44 531 LEU A CA 1
ATOM 4368 C C . LEU A 1 531 ? -52.291 11.907 31.762 1.00 61.44 531 LEU A C 1
ATOM 4370 O O . LEU A 1 531 ? -52.643 12.829 31.024 1.00 61.44 531 LEU A O 1
ATOM 4374 N N . HIS A 1 532 ? -53.153 11.065 32.320 1.00 65.62 532 HIS A N 1
ATOM 4375 C CA . HIS A 1 532 ? -54.589 11.261 32.221 1.00 65.62 532 HIS A CA 1
ATOM 4376 C C . HIS A 1 532 ? -55.040 12.283 33.286 1.00 65.62 532 HIS A C 1
ATOM 4378 O O . HIS A 1 532 ? -54.641 12.166 34.445 1.00 65.62 532 HIS A O 1
ATOM 4384 N N . PRO A 1 533 ? -55.878 13.281 32.942 1.00 60.28 533 PRO A N 1
ATOM 4385 C CA . PRO A 1 533 ? -56.266 14.355 33.867 1.00 60.28 533 PRO A CA 1
ATOM 4386 C C . PRO A 1 533 ? -57.153 13.890 35.036 1.00 60.28 533 PRO A C 1
ATOM 4388 O O . PRO A 1 533 ? -57.314 14.617 36.011 1.00 60.28 533 PRO A O 1
ATOM 4391 N N . LYS A 1 534 ? -57.737 12.689 34.948 1.00 62.62 534 LYS A N 1
ATOM 4392 C CA . LYS A 1 534 ? -58.501 12.035 36.025 1.00 62.62 534 LYS A CA 1
ATOM 4393 C C . LYS A 1 534 ? -57.756 10.791 36.508 1.00 62.62 534 LYS A C 1
ATOM 4395 O O . LYS A 1 534 ? -57.153 10.111 35.677 1.00 62.62 534 LYS A O 1
ATOM 4400 N N . SER A 1 535 ? -57.858 10.468 37.799 1.00 72.31 535 SER A N 1
ATOM 4401 C CA . SER A 1 535 ? -57.332 9.231 38.394 1.00 72.31 535 SER A CA 1
ATOM 4402 C C . SER A 1 535 ? -58.036 8.013 37.797 1.00 72.31 535 SER A C 1
ATOM 4404 O O . SER A 1 535 ? -59.121 7.638 38.238 1.00 72.31 535 SER A O 1
ATOM 4406 N N . LEU A 1 536 ? -57.441 7.443 36.751 1.00 74.31 536 LEU A N 1
ATOM 4407 C CA . LEU A 1 536 ? -57.916 6.234 36.091 1.00 74.31 536 LEU A CA 1
ATOM 4408 C C . LEU A 1 536 ? -56.909 5.115 36.343 1.00 74.31 536 LEU A C 1
ATOM 4410 O O . LEU A 1 536 ? -55.710 5.299 36.109 1.00 74.31 536 LEU A O 1
ATOM 4414 N N . THR A 1 537 ? -57.397 3.968 36.802 1.00 80.62 537 THR A N 1
ATOM 4415 C CA . THR A 1 537 ? -56.618 2.738 36.931 1.00 80.62 537 THR A CA 1
ATOM 4416 C C . THR A 1 537 ? -56.895 1.823 35.753 1.00 80.62 537 THR A C 1
ATOM 4418 O O . THR A 1 537 ? -58.028 1.686 35.303 1.00 80.62 537 THR A O 1
ATOM 4421 N N . VAL A 1 538 ? -55.837 1.223 35.214 1.00 82.56 538 VAL A N 1
ATOM 4422 C CA . VAL A 1 538 ? -55.949 0.238 34.137 1.00 82.56 538 VAL A CA 1
ATOM 4423 C C . VAL A 1 538 ? -55.091 -0.965 34.484 1.00 82.56 538 VAL A C 1
ATOM 4425 O O . VAL A 1 538 ? -53.932 -0.825 34.886 1.00 82.56 538 VAL A O 1
ATOM 4428 N N . ASN A 1 539 ? -55.657 -2.153 34.313 1.00 85.75 539 ASN A N 1
ATOM 4429 C CA . ASN A 1 539 ? -54.926 -3.405 34.428 1.00 85.75 539 ASN A CA 1
ATOM 4430 C C . ASN A 1 539 ? -54.267 -3.716 33.086 1.00 85.75 539 ASN A C 1
ATOM 4432 O O . ASN A 1 539 ? -54.945 -3.803 32.065 1.00 85.75 539 ASN A O 1
ATOM 4436 N N . VAL A 1 540 ? -52.948 -3.888 33.105 1.00 87.38 540 VAL A N 1
ATOM 4437 C CA . VAL A 1 540 ? -52.145 -4.200 31.922 1.00 87.38 540 VAL A CA 1
ATOM 4438 C C . VAL A 1 540 ? -51.595 -5.608 32.048 1.00 87.38 540 VAL A C 1
ATOM 4440 O O . VAL A 1 540 ? -50.904 -5.918 33.022 1.00 87.38 540 VAL A O 1
ATOM 4443 N N . THR A 1 541 ? -51.900 -6.448 31.066 1.00 87.19 541 THR A N 1
ATOM 4444 C CA . THR A 1 541 ? -51.312 -7.777 30.883 1.00 87.19 541 THR A CA 1
ATOM 4445 C C . THR A 1 541 ? -50.412 -7.776 29.655 1.00 87.19 541 THR A C 1
ATOM 4447 O O . THR A 1 541 ? -50.736 -7.173 28.632 1.00 87.19 541 THR A O 1
ATOM 4450 N N . ILE A 1 542 ? -49.253 -8.425 29.765 1.00 89.12 542 ILE A N 1
ATOM 4451 C CA . ILE A 1 542 ? -48.277 -8.516 28.672 1.00 89.12 542 ILE A CA 1
ATOM 4452 C C . ILE A 1 542 ? -48.178 -9.951 28.204 1.00 89.12 542 ILE A C 1
ATOM 4454 O O . ILE A 1 542 ? -47.993 -10.850 29.018 1.00 89.12 542 ILE A O 1
ATOM 4458 N N . HIS A 1 543 ? -48.233 -10.145 26.894 1.00 86.88 543 HIS A N 1
ATOM 4459 C CA . HIS A 1 543 ? -48.124 -11.446 26.249 1.00 86.88 543 HIS A CA 1
ATOM 4460 C C . HIS A 1 543 ? -46.908 -11.480 25.316 1.00 86.88 543 HIS A C 1
ATOM 4462 O O . HIS A 1 543 ? -46.539 -10.456 24.732 1.00 86.88 543 HIS A O 1
ATOM 4468 N N . ASN A 1 544 ? -46.279 -12.650 25.183 1.00 86.75 544 ASN A N 1
ATOM 4469 C CA . ASN A 1 544 ? -45.235 -12.892 24.188 1.00 86.75 544 ASN A CA 1
ATOM 4470 C C . ASN A 1 544 ? -45.880 -13.228 22.841 1.00 86.75 544 ASN A C 1
ATOM 4472 O O . ASN A 1 544 ? -46.864 -13.967 22.796 1.00 86.75 544 ASN A O 1
ATOM 4476 N N . ILE A 1 545 ? -45.278 -12.753 21.758 1.00 83.12 545 ILE A N 1
ATOM 4477 C CA . ILE A 1 545 ? -45.613 -13.130 20.389 1.00 83.12 545 ILE A CA 1
ATOM 4478 C C . ILE A 1 545 ? -44.442 -13.943 19.834 1.00 83.12 545 ILE A C 1
ATOM 4480 O O . ILE A 1 545 ? -43.338 -13.421 19.649 1.00 83.12 545 ILE A O 1
ATOM 4484 N N . GLY A 1 546 ? -44.689 -15.227 19.581 1.00 72.38 546 GLY A N 1
ATOM 4485 C CA . GLY A 1 546 ? -43.752 -16.132 18.923 1.00 72.38 546 GLY A CA 1
ATOM 4486 C C . GLY A 1 546 ? -44.008 -16.215 17.418 1.00 72.38 546 GLY A C 1
ATOM 4487 O O . GLY A 1 546 ? -45.155 -16.188 16.969 1.00 72.38 546 GLY A O 1
ATOM 4488 N N . LEU A 1 547 ? -42.931 -16.343 16.636 1.00 68.12 547 LEU A N 1
ATOM 4489 C CA . LEU A 1 547 ? -42.995 -16.735 15.226 1.00 68.12 547 LEU A CA 1
ATOM 4490 C C . LEU A 1 547 ? -42.670 -18.227 15.099 1.00 68.12 547 LEU A C 1
ATOM 4492 O O . LEU A 1 547 ? -41.506 -18.620 15.162 1.00 68.12 547 LEU A O 1
ATOM 4496 N N . GLU A 1 548 ? -43.684 -19.059 14.877 1.00 63.03 548 GLU A N 1
ATOM 4497 C CA . GLU A 1 548 ? -43.497 -20.479 14.569 1.00 63.03 548 GLU A CA 1
ATOM 4498 C C . GLU A 1 548 ? -43.745 -20.686 13.063 1.00 63.03 548 GLU A C 1
ATOM 4500 O O . GLU A 1 548 ? -44.864 -20.884 12.585 1.00 63.03 548 GLU A O 1
ATOM 4505 N N . GLY A 1 549 ? -42.687 -20.521 12.261 1.00 65.81 549 GLY A N 1
ATOM 4506 C CA . GLY A 1 549 ? -42.785 -20.540 10.797 1.00 65.81 549 GLY A CA 1
ATOM 4507 C C . GLY A 1 549 ? -43.427 -19.266 10.224 1.00 65.81 549 GLY A C 1
ATOM 4508 O O . GLY A 1 549 ? -42.806 -18.208 10.246 1.00 65.81 549 GLY A O 1
ATOM 4509 N N . LYS A 1 550 ? -44.642 -19.374 9.661 1.00 58.03 550 LYS A N 1
ATOM 4510 C CA . LYS A 1 550 ? -45.442 -18.241 9.128 1.00 58.03 550 LYS A CA 1
ATOM 4511 C C . LYS A 1 550 ? -46.657 -17.879 9.998 1.00 58.03 550 LYS A C 1
ATOM 4513 O O . LYS A 1 550 ? -47.382 -16.952 9.650 1.00 58.03 550 LYS A O 1
ATOM 4518 N N . ASN A 1 551 ? -46.895 -18.604 11.093 1.00 66.06 551 ASN A N 1
ATOM 4519 C CA . ASN A 1 551 ? -48.036 -18.373 11.975 1.00 66.06 551 ASN A CA 1
ATOM 4520 C C . ASN A 1 551 ? -47.581 -17.675 13.263 1.00 66.06 551 ASN A C 1
ATOM 4522 O O . ASN A 1 551 ? -46.548 -18.019 13.840 1.00 66.06 551 ASN A O 1
ATOM 4526 N N . LEU A 1 552 ? -48.371 -16.694 13.700 1.00 74.19 552 LEU A N 1
ATOM 4527 C CA . LEU A 1 552 ? -48.162 -15.959 14.945 1.00 74.19 552 LEU A CA 1
ATOM 4528 C C . LEU A 1 552 ? -48.858 -16.694 16.092 1.00 74.19 552 LEU A C 1
ATOM 4530 O O . LEU A 1 552 ? -50.053 -16.981 16.002 1.00 74.19 552 LEU A O 1
ATOM 4534 N N . THR A 1 553 ? -48.131 -16.968 17.172 1.00 77.38 553 THR A N 1
ATOM 4535 C CA . THR A 1 553 ? -48.681 -17.558 18.399 1.00 77.38 553 THR A CA 1
ATOM 4536 C C . THR A 1 553 ? -48.531 -16.577 19.560 1.00 77.38 553 THR A C 1
ATOM 4538 O O . THR A 1 553 ? -47.484 -15.952 19.730 1.00 77.38 553 THR A O 1
ATOM 4541 N N . ILE A 1 554 ? -49.597 -16.407 20.346 1.00 79.94 554 ILE A N 1
ATOM 4542 C CA . ILE A 1 554 ? -49.622 -15.529 21.525 1.00 79.94 554 ILE A CA 1
ATOM 4543 C C . ILE A 1 554 ? -49.549 -16.412 22.771 1.00 79.94 554 ILE A C 1
ATOM 4545 O O . ILE A 1 554 ? -50.310 -17.372 22.888 1.00 79.94 554 ILE A O 1
ATOM 4549 N N . SER A 1 555 ? -48.628 -16.110 23.686 1.00 81.25 555 SER A N 1
ATOM 4550 C CA . SER A 1 555 ? -48.442 -16.878 24.921 1.00 81.25 555 SER A CA 1
ATOM 4551 C C . SER A 1 555 ? -49.438 -16.506 26.022 1.00 81.25 555 SER A C 1
ATOM 4553 O O . SER A 1 555 ? -50.106 -15.471 25.977 1.00 81.25 555 SER A O 1
ATOM 4555 N N . ASP A 1 556 ? -49.420 -17.293 27.098 1.00 79.00 556 ASP A N 1
ATOM 4556 C CA . ASP A 1 556 ? -49.960 -16.904 28.403 1.00 79.00 556 ASP A CA 1
ATOM 4557 C C . ASP A 1 556 ? -49.365 -15.569 28.903 1.00 79.00 556 ASP A C 1
ATOM 4559 O O . ASP A 1 556 ? -48.258 -15.191 28.487 1.00 79.00 556 ASP A O 1
ATOM 4563 N N . PRO A 1 557 ? -50.077 -14.837 29.785 1.00 82.19 557 PRO A N 1
ATOM 4564 C CA . PRO A 1 557 ? -49.616 -13.549 30.291 1.00 82.19 557 PRO A CA 1
ATOM 4565 C C . PRO A 1 557 ? -48.299 -13.698 31.065 1.00 82.19 557 PRO A C 1
ATOM 4567 O O . PRO A 1 557 ? -48.204 -14.454 32.031 1.00 82.19 557 PRO A O 1
ATOM 4570 N N . LEU A 1 558 ? -47.286 -12.943 30.646 1.00 83.19 558 LEU A N 1
ATOM 4571 C CA . LEU A 1 558 ? -45.947 -12.919 31.234 1.00 83.19 558 LEU A CA 1
ATOM 4572 C C . LEU A 1 558 ? -45.913 -12.132 32.545 1.00 83.19 558 LEU A C 1
ATOM 4574 O O . LEU A 1 558 ? -45.265 -12.549 33.502 1.00 83.19 558 LEU A O 1
ATOM 4578 N N . ASP A 1 559 ? -46.600 -10.989 32.570 1.00 85.50 559 ASP A N 1
ATOM 4579 C CA . ASP A 1 559 ? -46.703 -10.103 33.726 1.00 85.50 559 ASP A CA 1
ATOM 4580 C C . ASP A 1 559 ? -48.065 -9.399 33.728 1.00 85.50 559 ASP A C 1
ATOM 4582 O O . ASP A 1 559 ? -48.661 -9.158 32.669 1.00 85.50 559 ASP A O 1
ATOM 4586 N N . LYS A 1 560 ? -48.552 -9.057 34.923 1.00 86.38 560 LYS A N 1
ATOM 4587 C CA . LYS A 1 560 ? -49.801 -8.316 35.125 1.00 86.38 560 LYS A CA 1
ATOM 4588 C C . LYS A 1 560 ? -49.574 -7.203 36.135 1.00 86.38 560 LYS A C 1
ATOM 4590 O O . LYS A 1 560 ? -49.192 -7.454 37.277 1.00 86.38 560 LYS A O 1
ATOM 4595 N N . LYS A 1 561 ? -49.865 -5.966 35.734 1.00 86.25 561 LYS A N 1
ATOM 4596 C CA . LYS A 1 561 ? -49.607 -4.776 36.550 1.00 86.25 561 LYS A CA 1
ATOM 4597 C C . LYS A 1 561 ? -50.773 -3.801 36.493 1.00 86.25 561 LYS A C 1
ATOM 4599 O O . LYS A 1 561 ? -51.346 -3.568 35.434 1.00 86.25 561 LYS A O 1
ATOM 4604 N N . ILE A 1 562 ? -51.093 -3.209 37.639 1.00 85.50 562 ILE A N 1
ATOM 4605 C CA . ILE A 1 562 ? -52.083 -2.133 37.737 1.00 85.50 562 ILE A CA 1
ATOM 4606 C C . ILE A 1 562 ? -51.352 -0.810 37.544 1.00 85.50 562 ILE A C 1
ATOM 4608 O O . ILE A 1 562 ? -50.387 -0.523 38.259 1.00 85.50 562 ILE A O 1
ATOM 4612 N N . LEU A 1 563 ? -51.792 -0.013 36.576 1.00 83.19 563 LEU A N 1
ATOM 4613 C CA . LEU A 1 563 ? -51.209 1.284 36.272 1.00 83.19 563 LEU A CA 1
ATOM 4614 C C . LEU A 1 563 ? -52.185 2.392 36.652 1.00 83.19 563 LEU A C 1
ATOM 4616 O O . LEU A 1 563 ? -53.298 2.446 36.136 1.00 83.19 563 LEU A O 1
ATOM 4620 N N . ASN A 1 564 ? -51.739 3.306 37.511 1.00 82.44 564 ASN A N 1
ATOM 4621 C CA . ASN A 1 564 ? -52.433 4.569 37.730 1.00 82.44 564 ASN A CA 1
ATOM 4622 C C . ASN A 1 564 ? -52.006 5.558 36.638 1.00 82.44 564 ASN A C 1
ATOM 4624 O O . ASN A 1 564 ? -50.812 5.807 36.470 1.00 82.44 564 ASN A O 1
ATOM 4628 N N . LEU A 1 565 ? -52.953 6.082 35.860 1.00 78.94 565 LEU A N 1
ATOM 4629 C CA . LEU A 1 565 ? -52.667 6.972 34.732 1.00 78.94 565 LEU A CA 1
ATOM 4630 C C . LEU A 1 565 ? -52.543 8.452 35.124 1.00 78.94 565 LEU A C 1
ATOM 4632 O O . LEU A 1 565 ? -52.119 9.250 34.289 1.00 78.94 565 LEU A O 1
ATOM 4636 N N . SER A 1 566 ? -52.883 8.835 36.361 1.00 72.00 566 SER A N 1
ATOM 4637 C CA . SER A 1 566 ? -52.757 10.228 36.826 1.00 72.00 566 SER A CA 1
ATOM 4638 C C . SER A 1 566 ? -51.380 10.576 37.390 1.00 72.00 566 SER A C 1
ATOM 4640 O O . SER A 1 566 ? -51.104 11.746 37.641 1.00 72.00 566 SER A O 1
ATOM 4642 N N . GLU A 1 567 ? -50.510 9.586 37.593 1.00 76.81 567 GLU A N 1
ATOM 4643 C CA . GLU A 1 567 ? -49.187 9.772 38.189 1.00 76.81 567 GLU A CA 1
ATOM 4644 C C . GLU A 1 567 ? -48.100 9.086 37.352 1.00 76.81 567 GLU A C 1
ATOM 4646 O O . GLU A 1 567 ? -48.299 8.011 36.775 1.00 76.81 567 GLU A O 1
ATOM 4651 N N . LEU A 1 568 ? -46.922 9.712 37.287 1.00 75.94 568 LEU A N 1
ATOM 4652 C CA . LEU A 1 568 ? -45.735 9.095 36.699 1.00 75.94 568 LEU A CA 1
ATOM 4653 C C . LEU A 1 568 ? -45.016 8.230 37.744 1.00 75.94 568 LEU A C 1
ATOM 4655 O O . LEU A 1 568 ? -44.907 8.635 38.905 1.00 75.94 568 LEU A O 1
ATOM 4659 N N . PRO A 1 569 ? -44.452 7.078 37.343 1.00 76.38 569 PRO A N 1
ATOM 4660 C CA . PRO A 1 569 ? -43.557 6.322 38.208 1.00 76.38 569 PRO A CA 1
ATOM 4661 C C . PRO A 1 569 ? -42.330 7.167 38.577 1.00 76.38 569 PRO A C 1
ATOM 4663 O O . PRO A 1 569 ? -41.882 8.011 37.803 1.00 76.38 569 PRO A O 1
ATOM 4666 N N . SER A 1 570 ? -41.741 6.914 39.748 1.00 73.69 570 SER A N 1
ATOM 4667 C CA . SER A 1 570 ? -40.610 7.697 40.279 1.00 73.69 570 SER A CA 1
ATOM 4668 C C . SER A 1 570 ? -39.356 7.682 39.394 1.00 73.69 570 SER A C 1
ATOM 4670 O O . SER A 1 570 ? -38.555 8.612 39.450 1.00 73.69 570 SER A O 1
ATOM 4672 N N . SER A 1 571 ? -39.186 6.647 38.568 1.00 73.12 571 SER A N 1
ATOM 4673 C CA . SER A 1 571 ? -38.133 6.540 37.552 1.00 73.12 571 SER A CA 1
ATOM 4674 C C . SER A 1 571 ? -38.507 7.181 36.210 1.00 73.12 571 SER A C 1
ATOM 4676 O O . SER A 1 571 ? -37.629 7.358 35.371 1.00 73.12 571 SER A O 1
ATOM 4678 N N . GLY A 1 572 ? -39.790 7.477 35.974 1.00 80.12 572 GLY A N 1
ATOM 4679 C CA . GLY A 1 572 ? -40.360 7.813 34.663 1.00 80.12 572 GLY A CA 1
ATOM 4680 C C . GLY A 1 572 ? -40.626 6.603 33.753 1.00 80.12 572 GLY A C 1
ATOM 4681 O O . GLY A 1 572 ? -41.312 6.744 32.741 1.00 80.12 572 GLY A O 1
ATOM 4682 N N . TYR A 1 573 ? -40.144 5.412 34.125 1.00 85.88 573 TYR A N 1
ATOM 4683 C CA . TYR A 1 573 ? -40.260 4.187 33.332 1.00 85.88 573 TYR A CA 1
ATOM 4684 C C . TYR A 1 573 ? -41.177 3.164 33.995 1.00 85.88 573 TYR A C 1
ATOM 4686 O O . TYR A 1 573 ? -41.026 2.860 35.182 1.00 85.88 573 TYR A O 1
ATOM 4694 N N . ASP A 1 574 ? -42.059 2.567 33.200 1.00 87.12 574 ASP A N 1
ATOM 4695 C CA . ASP A 1 574 ? -42.750 1.342 33.573 1.00 87.12 574 ASP A CA 1
ATOM 4696 C C . ASP A 1 574 ? -41.867 0.143 33.225 1.00 87.12 574 ASP A C 1
ATOM 4698 O O . ASP A 1 574 ? -41.441 -0.027 32.082 1.00 87.12 574 ASP A O 1
ATOM 4702 N N . THR A 1 575 ? -41.585 -0.683 34.231 1.00 88.69 575 THR A N 1
ATOM 4703 C CA . THR A 1 575 ? -40.868 -1.948 34.071 1.00 88.69 575 THR A CA 1
ATOM 4704 C C . THR A 1 575 ? -41.808 -3.126 34.274 1.00 88.69 575 THR A C 1
ATOM 4706 O O . THR A 1 575 ? -42.654 -3.102 35.183 1.00 88.69 575 THR A O 1
ATOM 4709 N N . PHE A 1 576 ? -41.635 -4.145 33.436 1.00 88.88 576 PHE A N 1
ATOM 4710 C CA . PHE A 1 576 ? -42.402 -5.387 33.451 1.00 88.88 576 PHE A CA 1
ATOM 4711 C C . PHE A 1 576 ? -41.468 -6.590 33.457 1.00 88.88 576 PHE A C 1
ATOM 4713 O O . PHE A 1 576 ? -40.468 -6.604 32.738 1.00 88.88 576 PHE A O 1
ATOM 4720 N N . ASN A 1 577 ? -41.776 -7.596 34.271 1.00 88.31 577 ASN A N 1
ATOM 4721 C CA . ASN A 1 577 ? -40.941 -8.781 34.415 1.00 88.31 577 ASN A CA 1
ATOM 4722 C C . ASN A 1 577 ? -41.254 -9.798 33.313 1.00 88.31 577 ASN A C 1
ATOM 4724 O O . ASN A 1 577 ? -42.292 -10.445 33.331 1.00 88.31 577 ASN A O 1
ATOM 4728 N N . VAL A 1 578 ? -40.318 -9.982 32.386 1.00 88.25 578 VAL A N 1
ATOM 4729 C CA . VAL A 1 578 ? -40.460 -10.899 31.243 1.00 88.25 578 VAL A CA 1
ATOM 4730 C C . VAL A 1 578 ? -39.444 -12.043 31.309 1.00 88.25 578 VAL A C 1
ATOM 4732 O O . VAL A 1 578 ? -39.110 -12.669 30.306 1.00 88.25 578 VAL A O 1
ATOM 4735 N N . SER A 1 579 ? -38.946 -12.343 32.514 1.00 86.88 579 SER A N 1
ATOM 4736 C CA . SER A 1 579 ? -37.912 -13.362 32.751 1.00 86.88 579 SER A CA 1
ATOM 4737 C C . SER A 1 579 ? -38.330 -14.770 32.315 1.00 86.88 579 SER A C 1
ATOM 4739 O O . SER A 1 579 ? -37.474 -15.606 32.038 1.00 86.88 579 SER A O 1
ATOM 4741 N N . THR A 1 580 ? -39.634 -15.047 32.238 1.00 81.81 580 THR A N 1
ATOM 4742 C CA . THR A 1 580 ? -40.190 -16.323 31.762 1.00 81.81 580 THR A CA 1
ATOM 4743 C C . THR A 1 580 ? -39.780 -16.641 30.321 1.00 81.81 580 THR A C 1
ATOM 4745 O O . THR A 1 580 ? -39.533 -17.808 30.017 1.00 81.81 580 THR A O 1
ATOM 4748 N N . ILE A 1 581 ? -39.579 -15.623 29.473 1.00 79.62 581 ILE A N 1
ATOM 4749 C CA . ILE A 1 581 ? -39.134 -15.780 28.076 1.00 79.62 581 ILE A CA 1
ATOM 4750 C C . ILE A 1 581 ? -37.739 -16.406 27.994 1.00 79.62 581 ILE A C 1
ATOM 4752 O O . ILE A 1 581 ? -37.470 -17.207 27.101 1.00 79.62 581 ILE A O 1
ATOM 4756 N N . LEU A 1 582 ? -36.862 -16.115 28.961 1.00 78.50 582 LEU A N 1
ATOM 4757 C CA . LEU A 1 582 ? -35.494 -16.642 28.980 1.00 78.50 582 LEU A CA 1
ATOM 4758 C C . LEU A 1 582 ? -35.444 -18.173 29.099 1.00 78.50 582 LEU A C 1
ATOM 4760 O O . LEU A 1 582 ? -34.443 -18.784 28.741 1.00 78.50 582 LEU A O 1
ATOM 4764 N N . ARG A 1 583 ? -36.515 -18.809 29.593 1.00 71.06 583 ARG A N 1
ATOM 4765 C CA . ARG A 1 583 ? -36.610 -20.273 29.717 1.00 71.06 583 ARG A CA 1
ATOM 4766 C C . ARG A 1 583 ? -37.127 -20.955 28.448 1.00 71.06 583 ARG A C 1
ATOM 4768 O O . ARG A 1 583 ? -36.927 -22.154 28.299 1.00 71.06 583 ARG A O 1
ATOM 4775 N N . GLN A 1 584 ? -37.785 -20.211 27.558 1.00 64.19 584 GLN A N 1
ATOM 4776 C CA . GLN A 1 584 ? -38.462 -20.718 26.353 1.00 64.19 584 GLN A CA 1
ATOM 4777 C C . GLN A 1 584 ? -37.815 -20.224 25.044 1.00 64.19 584 GLN A C 1
ATOM 4779 O O . GLN A 1 584 ? -38.330 -20.478 23.957 1.00 64.19 584 GLN A O 1
ATOM 4784 N N . TRP A 1 585 ? -36.684 -19.519 25.131 1.00 64.75 585 TRP A N 1
ATOM 4785 C CA . TRP A 1 585 ? -35.999 -18.922 23.987 1.00 64.75 585 TRP A CA 1
ATOM 4786 C C . TRP A 1 585 ? -35.478 -19.965 22.979 1.00 64.75 585 TRP A C 1
ATOM 4788 O O . TRP A 1 585 ? -34.522 -20.698 23.219 1.00 64.75 585 TRP A O 1
ATOM 4798 N N . THR A 1 586 ? -36.123 -20.023 21.817 1.00 60.62 586 THR A N 1
ATOM 4799 C CA . THR A 1 586 ? -35.674 -20.805 20.648 1.00 60.62 586 THR A CA 1
ATOM 4800 C C . THR A 1 586 ? -35.640 -19.969 19.365 1.00 60.62 586 THR A C 1
ATOM 4802 O O . THR A 1 586 ? -35.142 -20.434 18.344 1.00 60.62 586 THR A O 1
ATOM 4805 N N . LEU A 1 587 ? -36.132 -18.725 19.421 1.00 67.12 587 LEU A N 1
ATOM 4806 C CA . LEU A 1 587 ? -36.305 -17.824 18.284 1.00 67.12 587 LEU A CA 1
ATOM 4807 C C . LEU A 1 587 ? -35.406 -16.587 18.415 1.00 67.12 587 LEU A C 1
ATOM 4809 O O . LEU A 1 587 ? -35.244 -16.039 19.505 1.00 67.12 587 LEU A O 1
ATOM 4813 N N . ASP A 1 588 ? -34.873 -16.118 17.283 1.00 77.12 588 ASP A N 1
ATOM 4814 C CA . ASP A 1 588 ? -33.993 -14.939 17.211 1.00 77.12 588 ASP A CA 1
ATOM 4815 C C . ASP A 1 588 ? -34.733 -13.607 17.427 1.00 77.12 588 ASP A C 1
ATOM 4817 O O . ASP A 1 588 ? -34.121 -12.599 17.797 1.00 77.12 588 ASP A O 1
ATOM 4821 N N . VAL A 1 589 ? -36.046 -13.585 17.185 1.00 83.50 589 VAL A N 1
ATOM 4822 C CA . VAL A 1 589 ? -36.902 -12.396 17.257 1.00 83.50 589 VAL A CA 1
ATOM 4823 C C . VAL A 1 589 ? -38.096 -12.682 18.160 1.00 83.50 589 VAL A C 1
ATOM 4825 O O . VAL A 1 589 ? -38.752 -13.711 18.007 1.00 83.50 589 VAL A O 1
ATOM 4828 N N . ILE A 1 590 ? -38.381 -11.759 19.079 1.00 86.06 590 ILE A N 1
ATOM 4829 C CA . ILE A 1 590 ? -39.509 -11.840 20.016 1.00 86.06 590 ILE A CA 1
ATOM 4830 C C . ILE A 1 590 ? -40.362 -10.576 19.948 1.00 86.06 590 ILE A C 1
ATOM 4832 O O . ILE A 1 590 ? -39.831 -9.477 19.761 1.00 86.06 590 ILE A O 1
ATOM 4836 N N . GLY A 1 591 ? -41.676 -10.735 20.094 1.00 88.00 591 GLY A N 1
ATOM 4837 C CA . GLY A 1 591 ? -42.640 -9.638 20.107 1.00 88.00 591 GLY A CA 1
ATOM 4838 C C . GLY A 1 591 ? -43.394 -9.555 21.429 1.00 88.00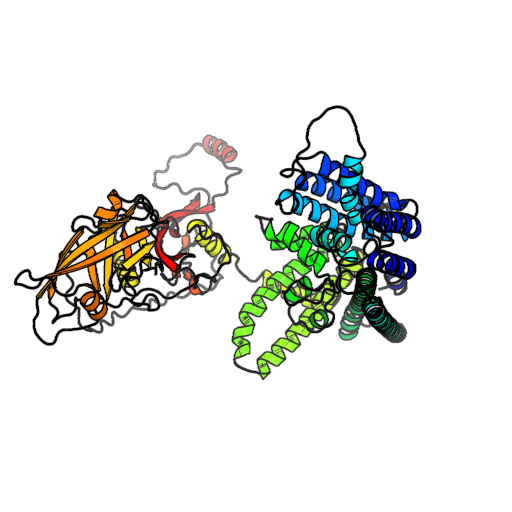 591 GLY A C 1
ATOM 4839 O O . GLY A 1 591 ? -43.590 -10.560 22.105 1.00 88.00 591 GLY A O 1
ATOM 4840 N N . PHE A 1 592 ? -43.845 -8.359 21.792 1.00 88.81 592 PHE A N 1
ATOM 4841 C CA . PHE A 1 592 ? -44.682 -8.128 22.967 1.00 88.81 592 PHE A CA 1
ATOM 4842 C C . PHE A 1 592 ? -45.997 -7.469 22.573 1.00 88.81 592 PHE A C 1
ATOM 4844 O O . PHE A 1 592 ? -45.997 -6.456 21.866 1.00 88.81 592 PHE A O 1
ATOM 4851 N N . GLN A 1 593 ? -47.098 -8.021 23.086 1.00 87.75 593 GLN A N 1
ATOM 4852 C CA . GLN A 1 593 ? -48.436 -7.446 22.992 1.00 87.75 593 GLN A CA 1
ATOM 4853 C C . GLN A 1 593 ? -48.920 -7.004 24.372 1.00 87.75 593 GLN A C 1
ATOM 4855 O O . GLN A 1 593 ? -48.767 -7.728 25.357 1.00 87.75 593 GLN A O 1
ATOM 4860 N N . PHE A 1 594 ? -49.551 -5.833 24.422 1.00 86.31 594 PHE A N 1
ATOM 4861 C CA . PHE A 1 594 ? -50.173 -5.292 25.623 1.00 86.31 594 PHE A CA 1
ATOM 4862 C C . PHE A 1 594 ? -51.684 -5.445 25.534 1.00 86.31 594 PHE A C 1
ATOM 4864 O O . PHE A 1 594 ? -52.280 -5.141 24.506 1.00 86.31 594 PHE A O 1
ATOM 4871 N N . GLN A 1 595 ? -52.302 -5.877 26.624 1.00 84.56 595 GLN A N 1
ATOM 4872 C CA . GLN A 1 595 ? -53.746 -5.952 26.767 1.00 84.56 595 GLN A CA 1
ATOM 4873 C C . GLN A 1 595 ? -54.159 -5.122 27.982 1.00 84.56 595 GLN A C 1
ATOM 4875 O O . GLN A 1 595 ? -53.650 -5.295 29.087 1.00 84.56 595 GLN A O 1
ATOM 4880 N N . PHE A 1 596 ? -55.067 -4.178 27.746 1.00 83.38 596 PHE A N 1
ATOM 4881 C CA . PHE A 1 596 ? -55.552 -3.225 28.739 1.00 83.38 596 PHE A CA 1
ATOM 4882 C C . PHE A 1 596 ? -57.012 -3.524 29.061 1.00 83.38 596 PHE A C 1
ATOM 4884 O O . PHE A 1 596 ? -57.856 -3.554 28.161 1.00 83.38 596 PHE A O 1
ATOM 4891 N N . THR A 1 597 ? -57.304 -3.714 30.342 1.00 81.81 597 THR A N 1
ATOM 4892 C CA . THR A 1 597 ? -58.666 -3.891 30.855 1.00 81.81 597 THR A CA 1
ATOM 4893 C C . THR A 1 597 ? -58.961 -2.820 31.893 1.00 81.81 597 THR A C 1
ATOM 4895 O O . THR A 1 597 ? -58.123 -2.561 32.764 1.00 81.81 597 THR A O 1
ATOM 4898 N N . ASP A 1 598 ? -60.138 -2.211 31.804 1.00 76.00 598 ASP A N 1
ATOM 4899 C CA . ASP A 1 598 ? -60.623 -1.274 32.817 1.00 76.00 598 ASP A CA 1
ATOM 4900 C C . ASP A 1 598 ? -61.056 -1.993 34.114 1.00 76.00 598 ASP A C 1
ATOM 4902 O O . ASP A 1 598 ? -60.983 -3.222 34.225 1.00 76.00 598 ASP A O 1
ATOM 4906 N N . ASP A 1 599 ? -61.515 -1.224 35.105 1.00 71.88 599 ASP A N 1
ATOM 4907 C CA . ASP A 1 599 ? -61.982 -1.755 36.393 1.00 71.88 599 ASP A CA 1
ATOM 4908 C C . ASP A 1 599 ? -63.246 -2.638 36.263 1.00 71.88 599 ASP A C 1
ATOM 4910 O O . ASP A 1 599 ? -63.562 -3.399 37.177 1.00 71.88 599 ASP A O 1
ATOM 4914 N N . SER A 1 600 ? -63.952 -2.579 35.124 1.00 70.12 600 SER A N 1
ATOM 4915 C CA . SER A 1 600 ? -65.106 -3.433 34.799 1.00 70.12 600 SER A CA 1
ATOM 4916 C C . SER A 1 600 ? -64.724 -4.717 34.046 1.00 70.12 600 SER A C 1
ATOM 4918 O O . SER A 1 600 ? -65.575 -5.575 33.814 1.00 70.12 600 SER A O 1
ATOM 4920 N N . GLY A 1 601 ? -63.442 -4.878 33.692 1.00 65.12 601 GLY A N 1
ATOM 4921 C CA . GLY A 1 601 ? -62.927 -6.000 32.903 1.00 65.12 601 GLY A CA 1
ATOM 4922 C C . GLY A 1 601 ? -63.150 -5.857 31.395 1.00 65.12 601 GLY A C 1
ATOM 4923 O O . GLY A 1 601 ? -62.871 -6.797 30.650 1.00 65.12 601 GLY A O 1
ATOM 4924 N N . SER A 1 602 ? -63.625 -4.699 30.933 1.00 68.75 602 SER A N 1
ATOM 4925 C CA . SER A 1 602 ? -63.879 -4.438 29.521 1.00 68.75 602 SER A CA 1
ATOM 4926 C C . SER A 1 602 ? -62.572 -4.111 28.791 1.00 68.75 602 SER A C 1
ATOM 4928 O O . SER A 1 602 ? -61.717 -3.368 29.285 1.00 68.75 602 SER A O 1
ATOM 4930 N N . LEU A 1 603 ? -62.393 -4.715 27.616 1.00 61.88 603 LEU A N 1
ATOM 4931 C CA . LEU A 1 603 ? -61.204 -4.577 26.773 1.00 61.88 603 LEU A CA 1
ATOM 4932 C C . LEU A 1 603 ? -61.141 -3.173 26.155 1.00 61.88 603 LEU A C 1
ATOM 4934 O O . LEU A 1 603 ? -62.021 -2.787 25.388 1.00 61.88 603 LEU A O 1
ATOM 4938 N N . VAL A 1 604 ? -60.072 -2.425 26.438 1.00 63.22 604 VAL A N 1
ATOM 4939 C CA . VAL A 1 604 ? -59.845 -1.084 25.873 1.00 63.22 604 VAL A CA 1
ATOM 4940 C C . VAL A 1 604 ? -58.859 -1.179 24.713 1.00 63.22 604 VAL A C 1
ATOM 4942 O O . VAL A 1 604 ? -57.801 -1.776 24.884 1.00 63.22 604 VAL A O 1
ATOM 4945 N N . LEU A 1 605 ? -59.191 -0.575 23.563 1.00 62.03 605 LEU A N 1
ATOM 4946 C CA . LEU A 1 605 ? -58.424 -0.572 22.303 1.00 62.03 605 LEU A CA 1
ATOM 4947 C C . LEU A 1 605 ? -56.892 -0.555 22.526 1.00 62.03 605 LEU A C 1
ATOM 4949 O O . LEU A 1 605 ? -56.292 0.493 22.773 1.00 62.03 605 LEU A O 1
ATOM 4953 N N . HIS A 1 606 ? -56.271 -1.737 22.464 1.00 70.12 606 HIS A N 1
ATOM 4954 C CA . HIS A 1 606 ? -54.912 -1.981 22.968 1.00 70.12 606 HIS A CA 1
ATOM 4955 C C . HIS A 1 606 ? -53.832 -1.186 22.231 1.00 70.12 606 HIS A C 1
ATOM 4957 O O . HIS A 1 606 ? -52.904 -0.644 22.834 1.00 70.12 606 HIS A O 1
ATOM 4963 N N . ASP A 1 607 ? -54.011 -1.067 20.926 1.00 68.69 607 ASP A N 1
ATOM 4964 C CA . ASP A 1 607 ? -53.052 -0.510 19.982 1.00 68.69 607 ASP A CA 1
ATOM 4965 C C . ASP A 1 607 ? -52.871 1.003 20.174 1.00 68.69 607 ASP A C 1
ATOM 4967 O O . ASP A 1 607 ? -51.770 1.496 20.441 1.00 68.69 607 ASP A O 1
ATOM 4971 N N . ALA A 1 608 ? -53.979 1.749 20.157 1.00 70.19 608 ALA A N 1
ATOM 4972 C CA . ALA A 1 608 ? -53.964 3.199 20.345 1.00 70.19 608 ALA A CA 1
ATOM 4973 C C . ALA A 1 608 ? -53.551 3.599 21.770 1.00 70.19 608 ALA A C 1
ATOM 4975 O O . ALA A 1 608 ? -52.892 4.626 21.976 1.00 70.19 608 ALA A O 1
ATOM 4976 N N . LEU A 1 609 ? -53.917 2.790 22.769 1.00 75.81 609 LEU A N 1
ATOM 4977 C CA . LEU A 1 609 ? -53.566 3.070 24.155 1.00 75.81 609 LEU A CA 1
ATOM 4978 C C . LEU A 1 609 ? -52.066 2.857 24.407 1.00 75.81 609 LEU A C 1
ATOM 4980 O O . LEU A 1 609 ? -51.433 3.700 25.036 1.00 75.81 609 LEU A O 1
ATOM 4984 N N . THR A 1 610 ? -51.460 1.811 23.836 1.00 80.25 610 THR A N 1
ATOM 4985 C CA . THR A 1 610 ? -50.002 1.598 23.923 1.00 80.25 610 THR A CA 1
ATOM 4986 C C . THR A 1 610 ? -49.230 2.752 23.280 1.00 80.25 610 THR A C 1
ATOM 4988 O O . THR A 1 610 ? -48.285 3.274 23.872 1.00 80.25 610 THR A O 1
ATOM 4991 N N . GLN A 1 611 ? -49.656 3.193 22.092 1.00 78.56 611 GLN A N 1
ATOM 4992 C CA . GLN A 1 611 ? -49.011 4.286 21.352 1.00 78.56 611 GLN A CA 1
ATOM 4993 C C . GLN A 1 611 ? -49.148 5.657 22.021 1.00 78.56 611 GLN A C 1
ATOM 4995 O O . GLN A 1 611 ? -48.276 6.513 21.864 1.00 78.56 611 GLN A O 1
ATOM 5000 N N . SER A 1 612 ? -50.249 5.887 22.739 1.00 78.00 612 SER A N 1
ATOM 5001 C CA . SER A 1 612 ? -50.464 7.136 23.472 1.00 78.00 612 SER A CA 1
ATOM 5002 C C . SER A 1 612 ? -49.731 7.140 24.813 1.00 78.00 612 SER A C 1
ATOM 5004 O O . SER A 1 612 ? -49.055 8.122 25.123 1.00 78.00 612 SER A O 1
ATOM 5006 N N . LEU A 1 613 ? -49.793 6.038 25.572 1.00 79.44 613 LEU A N 1
ATOM 5007 C CA . LEU A 1 613 ? -49.179 5.931 26.898 1.00 79.44 613 LEU A CA 1
ATOM 5008 C C . LEU A 1 613 ? -47.649 5.911 26.861 1.00 79.44 613 LEU A C 1
ATOM 5010 O O . LEU A 1 613 ? -47.026 6.464 27.774 1.00 79.44 613 LEU A O 1
ATOM 5014 N N . TYR A 1 614 ? -47.043 5.297 25.841 1.00 85.62 614 TYR A N 1
ATOM 5015 C CA . TYR A 1 614 ? -45.604 5.034 25.797 1.00 85.62 614 TYR A CA 1
ATOM 5016 C C . TYR A 1 614 ? -44.894 5.681 24.607 1.00 85.62 614 TYR A C 1
ATOM 5018 O O . TYR A 1 614 ? -45.450 5.861 23.525 1.00 85.62 614 TYR A O 1
ATOM 5026 N N . CYS A 1 615 ? -43.618 6.020 24.799 1.00 81.31 615 CYS A N 1
ATOM 5027 C CA . CYS A 1 615 ? -42.745 6.410 23.697 1.00 81.31 615 CYS A CA 1
ATOM 5028 C C . CYS A 1 615 ? -42.308 5.158 22.917 1.00 81.31 615 CYS A C 1
ATOM 5030 O O . CYS A 1 615 ? -41.486 4.386 23.401 1.00 81.31 615 CYS A O 1
ATOM 5032 N N . LEU A 1 616 ? -42.868 4.949 21.721 1.00 81.31 616 LEU A N 1
ATOM 5033 C CA . LEU A 1 616 ? -42.543 3.805 20.849 1.00 81.31 616 LEU A CA 1
ATOM 5034 C C . LEU A 1 616 ? -41.641 4.182 19.660 1.00 81.31 616 LEU A C 1
ATOM 5036 O O . LEU A 1 616 ? -41.432 3.378 18.753 1.00 81.31 616 LEU A O 1
ATOM 5040 N N . ASP A 1 617 ? -41.129 5.416 19.618 1.00 77.19 617 ASP A N 1
ATOM 5041 C CA . ASP A 1 617 ? -40.284 5.865 18.511 1.00 77.19 617 ASP A CA 1
ATOM 5042 C C . ASP A 1 617 ? -38.890 5.225 18.584 1.00 77.19 617 ASP A C 1
ATOM 5044 O O . ASP A 1 617 ? -38.037 5.642 19.368 1.00 77.19 617 ASP A O 1
ATOM 5048 N N . THR A 1 618 ? -38.643 4.265 17.689 1.00 70.69 618 THR A N 1
ATOM 5049 C CA . THR A 1 618 ? -37.363 3.556 17.486 1.00 70.69 618 THR A CA 1
ATOM 5050 C C . THR A 1 618 ? -36.185 4.486 17.136 1.00 70.69 618 THR A C 1
ATOM 5052 O O . THR A 1 618 ? -35.024 4.074 17.073 1.00 70.69 618 THR A O 1
ATOM 5055 N N . ASN A 1 619 ? -36.447 5.754 16.802 1.00 67.75 619 ASN A N 1
ATOM 5056 C CA . ASN A 1 619 ? -35.413 6.749 16.504 1.00 67.75 619 ASN A CA 1
ATOM 5057 C C . ASN A 1 619 ? -35.105 7.693 17.674 1.00 67.75 619 ASN A C 1
ATOM 5059 O O . ASN A 1 619 ? -34.141 8.463 17.583 1.00 67.75 619 ASN A O 1
ATOM 5063 N N . SER A 1 620 ? -35.862 7.610 18.770 1.00 71.75 620 SER A N 1
ATOM 5064 C CA . SER A 1 620 ? -35.627 8.379 19.991 1.00 71.75 620 SER A CA 1
ATOM 5065 C C . SER A 1 620 ? -34.576 7.718 20.897 1.00 71.75 620 SER A C 1
ATOM 5067 O O . SER A 1 620 ? -34.240 6.545 20.754 1.00 71.75 620 SER A O 1
ATOM 5069 N N . GLN A 1 621 ? -34.025 8.483 21.847 1.00 72.06 621 GLN A N 1
ATOM 5070 C CA . GLN A 1 621 ? -33.218 7.923 22.946 1.00 72.06 621 GLN A CA 1
ATOM 5071 C C . GLN A 1 621 ? -34.074 7.234 24.013 1.00 72.06 621 GLN A C 1
ATOM 5073 O O . GLN A 1 621 ? -33.514 6.537 24.851 1.00 72.06 621 GLN A O 1
ATOM 5078 N N . ASP A 1 622 ? -35.388 7.442 23.956 1.00 77.62 622 ASP A N 1
ATOM 5079 C CA . ASP A 1 622 ? -36.381 6.957 24.913 1.00 77.62 622 ASP A CA 1
ATOM 5080 C C . ASP A 1 622 ? -37.213 5.795 24.343 1.00 77.62 622 ASP A C 1
ATOM 5082 O O . ASP A 1 622 ? -38.388 5.635 24.676 1.00 77.62 622 ASP A O 1
ATOM 5086 N N . GLU A 1 623 ? -36.633 5.049 23.404 1.00 85.06 623 GLU A N 1
ATOM 5087 C CA . GLU A 1 623 ? -37.278 3.897 22.777 1.00 85.06 623 GLU A CA 1
ATOM 5088 C C . GLU A 1 623 ? -37.504 2.749 23.781 1.00 85.06 623 GLU A C 1
ATOM 5090 O O . GLU A 1 623 ? -36.815 2.667 24.804 1.00 85.06 623 GLU A O 1
ATOM 5095 N N . PRO A 1 624 ? -38.432 1.821 23.492 1.00 89.19 624 PRO A N 1
ATOM 5096 C CA . PRO A 1 624 ? -38.592 0.606 24.278 1.00 89.19 624 PRO A CA 1
ATOM 5097 C C . PRO A 1 624 ? -37.285 -0.181 24.380 1.00 89.19 624 PRO A C 1
ATOM 5099 O O . PRO A 1 624 ? -36.605 -0.423 23.376 1.00 89.19 624 PRO A O 1
ATOM 5102 N N . LEU A 1 625 ? -36.960 -0.625 25.593 1.00 90.94 625 LEU A N 1
ATOM 5103 C CA . LEU A 1 625 ? -35.721 -1.341 25.875 1.00 90.94 625 LEU A CA 1
ATOM 5104 C C . LEU A 1 625 ? -36.018 -2.660 26.583 1.00 90.94 625 LEU A C 1
ATOM 5106 O O . LEU A 1 625 ? -36.705 -2.688 27.602 1.00 90.94 625 LEU A O 1
ATOM 5110 N N . LEU A 1 626 ? -35.452 -3.749 26.074 1.00 90.88 626 LEU A N 1
ATOM 5111 C CA . LEU A 1 626 ? -35.445 -5.034 26.763 1.00 90.88 626 LEU A CA 1
ATOM 5112 C C . LEU A 1 626 ? -34.102 -5.199 27.470 1.00 90.88 626 LEU A C 1
ATOM 5114 O O . LEU A 1 626 ? -33.057 -5.146 26.824 1.00 90.88 626 LEU A O 1
ATOM 5118 N N . VAL A 1 627 ? -34.113 -5.395 28.786 1.00 91.00 627 VAL A N 1
ATOM 5119 C CA . VAL A 1 627 ? -32.897 -5.501 29.601 1.00 91.00 627 VAL A CA 1
ATOM 5120 C C . VAL A 1 627 ? -32.834 -6.871 30.262 1.00 91.00 627 VAL A C 1
ATOM 5122 O O . VAL A 1 627 ? -33.724 -7.241 31.019 1.00 91.00 627 VAL A O 1
ATOM 5125 N N . ALA A 1 628 ? -31.765 -7.615 29.999 1.00 89.75 628 ALA A N 1
ATOM 5126 C CA . ALA A 1 628 ? -31.485 -8.915 30.588 1.00 89.75 628 ALA A CA 1
ATOM 5127 C C . ALA A 1 628 ? -30.339 -8.825 31.606 1.00 89.75 628 ALA A C 1
ATOM 5129 O O . ALA A 1 628 ? -29.343 -8.136 31.383 1.00 89.75 628 ALA A O 1
ATOM 5130 N N . TYR A 1 629 ? -30.475 -9.555 32.708 1.00 87.12 629 TYR A N 1
ATOM 5131 C CA . TYR A 1 629 ? -29.566 -9.581 33.846 1.00 87.12 629 TYR A CA 1
ATOM 5132 C C . TYR A 1 629 ? -29.057 -10.989 34.108 1.00 87.12 629 TYR A C 1
ATOM 5134 O O . TYR A 1 629 ? -29.812 -11.963 34.080 1.00 87.12 629 TYR A O 1
ATOM 5142 N N . ARG A 1 630 ? -27.780 -11.087 34.473 1.00 82.69 630 ARG A N 1
ATOM 5143 C CA . ARG A 1 630 ? -27.165 -12.342 34.915 1.00 82.69 630 ARG A CA 1
ATOM 5144 C C . ARG A 1 630 ? -27.573 -12.757 36.328 1.00 82.69 630 ARG A C 1
ATOM 5146 O O . ARG A 1 630 ? -27.698 -13.942 36.608 1.00 82.69 630 ARG A O 1
ATOM 5153 N N . LEU A 1 631 ? -27.755 -11.794 37.224 1.00 71.56 631 LEU A N 1
ATOM 5154 C CA . LEU A 1 631 ? -28.193 -12.030 38.599 1.00 71.56 631 LEU A CA 1
ATOM 5155 C C . LEU A 1 631 ? -29.630 -11.536 38.733 1.00 71.56 631 LEU A C 1
ATOM 5157 O O . LEU A 1 631 ? -29.950 -10.438 38.276 1.00 71.56 631 LEU A O 1
ATOM 5161 N N . ALA A 1 632 ? -30.495 -12.332 39.362 1.00 57.19 632 ALA A N 1
ATOM 5162 C CA . ALA A 1 632 ? -31.820 -11.857 39.728 1.00 57.19 632 ALA A CA 1
ATOM 5163 C C . ALA A 1 632 ? -31.645 -10.684 40.702 1.00 57.19 632 ALA A C 1
ATOM 5165 O O . ALA A 1 632 ? -31.119 -10.866 41.799 1.00 57.19 632 ALA A O 1
ATOM 5166 N N . LEU A 1 633 ? -32.080 -9.484 40.309 1.00 53.06 633 LEU A N 1
ATOM 5167 C CA . LEU A 1 633 ? -32.177 -8.311 41.186 1.00 53.06 633 LEU A CA 1
ATOM 5168 C C . LEU A 1 633 ? -33.327 -8.512 42.193 1.00 53.06 633 LEU A C 1
ATOM 5170 O O . LEU A 1 633 ? -34.287 -7.742 42.255 1.00 53.06 633 LEU A O 1
ATOM 5174 N N . SER A 1 634 ? -33.266 -9.598 42.960 1.00 41.22 634 SER A N 1
ATOM 5175 C CA . SER A 1 634 ? -34.160 -9.881 44.071 1.00 41.22 634 SER A CA 1
ATOM 5176 C C . SER A 1 634 ? -33.740 -9.018 45.253 1.00 41.22 634 SER A C 1
ATOM 5178 O O . SER A 1 634 ? -32.990 -9.479 46.099 1.00 41.22 634 SER A O 1
ATOM 5180 N N . GLU A 1 635 ? -34.179 -7.754 45.238 1.00 41.16 635 GLU A N 1
ATOM 5181 C CA . GLU A 1 635 ? -34.593 -6.941 46.402 1.00 41.16 635 GLU A CA 1
ATOM 5182 C C . GLU A 1 635 ? -34.845 -5.472 45.987 1.00 41.16 635 GLU A C 1
ATOM 5184 O O . GLU A 1 635 ? -34.343 -4.517 46.567 1.00 41.16 635 GLU A O 1
ATOM 5189 N N . ARG A 1 636 ? -35.700 -5.232 44.980 1.00 44.12 636 ARG A N 1
ATOM 5190 C CA . ARG A 1 636 ? -36.200 -3.869 44.669 1.00 44.12 636 ARG A CA 1
ATOM 5191 C C . ARG A 1 636 ? -37.259 -3.345 45.660 1.00 44.12 636 ARG A C 1
ATOM 5193 O O . ARG A 1 636 ? -37.860 -2.299 45.425 1.00 44.12 636 ARG A O 1
ATOM 5200 N N . ARG A 1 637 ? -37.499 -4.020 46.790 1.00 35.56 637 ARG A N 1
ATOM 5201 C CA . ARG A 1 637 ? -38.421 -3.555 47.842 1.00 35.56 637 ARG A CA 1
ATOM 5202 C C . ARG A 1 637 ? -37.652 -3.075 49.067 1.00 35.56 637 ARG A C 1
ATOM 5204 O O . ARG A 1 637 ? -37.624 -3.763 50.079 1.00 35.56 637 ARG A O 1
ATOM 5211 N N . LYS A 1 638 ? -37.111 -1.859 48.982 1.00 31.91 638 LYS A N 1
ATOM 5212 C CA . LYS A 1 638 ? -37.319 -0.762 49.948 1.00 31.91 638 LYS A CA 1
ATOM 5213 C C . LYS A 1 638 ? -36.339 0.375 49.641 1.00 31.91 638 LYS A C 1
ATOM 5215 O O . LYS A 1 638 ? -35.145 0.167 49.512 1.00 31.91 638 LYS A O 1
ATOM 5220 N N . VAL A 1 639 ? -36.889 1.587 49.637 1.00 35.03 639 VAL A N 1
ATOM 5221 C CA . VAL A 1 639 ? -36.209 2.892 49.633 1.00 35.03 639 VAL A CA 1
ATOM 5222 C C . VAL A 1 639 ? -35.819 3.460 48.261 1.00 35.03 639 VAL A C 1
ATOM 5224 O O . VAL A 1 639 ? -34.693 3.349 47.798 1.00 35.03 639 VAL A O 1
ATOM 5227 N N . ALA A 1 640 ? -36.734 4.253 47.702 1.00 29.91 640 ALA A N 1
ATOM 5228 C CA . ALA A 1 640 ? -36.370 5.515 47.064 1.00 29.91 640 ALA A CA 1
ATOM 5229 C C . ALA A 1 640 ? -37.456 6.561 47.373 1.00 29.91 640 ALA A C 1
ATOM 5231 O O . ALA A 1 640 ? -38.443 6.691 46.654 1.00 29.91 640 ALA A O 1
ATOM 5232 N N . LYS A 1 641 ? -37.279 7.306 48.474 1.00 27.05 641 LYS A N 1
ATOM 5233 C CA . LYS A 1 641 ? -37.785 8.685 48.535 1.00 27.05 641 LYS A CA 1
ATOM 5234 C C . LYS A 1 641 ? -36.952 9.499 47.535 1.00 27.05 641 LYS A C 1
ATOM 5236 O O . LYS A 1 641 ? -35.731 9.323 47.534 1.00 27.05 641 LYS A O 1
ATOM 5241 N N . PRO A 1 642 ? -37.539 10.406 46.737 1.00 29.73 642 PRO A N 1
ATOM 5242 C CA . PRO A 1 642 ? -36.747 11.370 45.997 1.00 29.73 642 PRO A CA 1
ATOM 5243 C C . PRO A 1 642 ? -36.111 12.308 47.023 1.00 29.73 642 PRO A C 1
ATOM 5245 O O . PRO A 1 642 ? -36.799 13.065 47.709 1.00 29.73 642 PRO A O 1
ATOM 5248 N N . PHE A 1 643 ? -34.793 12.210 47.191 1.00 30.00 643 PHE A N 1
ATOM 5249 C CA . PHE A 1 643 ? -34.060 13.197 47.967 1.00 30.00 643 PHE A CA 1
ATOM 5250 C C . PHE A 1 643 ? -34.097 14.502 47.175 1.00 30.00 643 PHE A C 1
ATOM 5252 O O . PHE A 1 643 ? -33.523 14.605 46.091 1.00 30.00 643 PHE A O 1
ATOM 5259 N N . GLY A 1 644 ? -34.820 15.480 47.718 1.00 26.50 644 GLY A N 1
ATOM 5260 C CA . GLY A 1 644 ? -34.788 16.849 47.242 1.00 26.50 644 GLY A CA 1
ATOM 5261 C C . GLY A 1 644 ? -33.356 17.372 47.191 1.00 26.50 644 GLY A C 1
ATOM 5262 O O . GLY A 1 644 ? -32.490 16.954 47.963 1.00 26.50 644 GLY A O 1
ATOM 5263 N N . SER A 1 645 ? -33.151 18.302 46.262 1.00 31.44 645 SER A N 1
ATOM 5264 C CA . SER A 1 645 ? -31.972 19.148 46.114 1.00 31.44 645 SER A CA 1
ATOM 5265 C C . SER A 1 645 ? -31.505 19.696 47.467 1.00 31.44 645 SER A C 1
ATOM 5267 O O . SER A 1 645 ? -31.911 20.771 47.907 1.00 31.44 645 SER A O 1
ATOM 5269 N N . ARG A 1 646 ? -30.624 18.952 48.135 1.00 25.70 646 ARG A N 1
ATOM 5270 C CA . ARG A 1 646 ? -29.791 19.443 49.224 1.00 25.70 646 ARG A CA 1
ATOM 5271 C C . ARG A 1 646 ? -28.380 19.502 48.673 1.00 25.70 646 ARG A C 1
ATOM 5273 O O . ARG A 1 646 ? -27.742 18.472 48.464 1.00 25.70 646 ARG A O 1
ATOM 5280 N N . ASN A 1 647 ? -27.934 20.732 48.433 1.00 29.77 647 ASN A N 1
ATOM 5281 C CA . ASN A 1 647 ? -26.535 21.109 48.293 1.00 29.77 647 ASN A CA 1
ATOM 5282 C C . ASN A 1 647 ? -25.753 20.570 49.497 1.00 29.77 647 ASN A C 1
ATOM 5284 O O . ASN A 1 647 ? -25.534 21.270 50.479 1.00 29.77 647 ASN A O 1
ATOM 5288 N N . ASN A 1 648 ? -25.313 19.319 49.423 1.00 25.97 648 ASN A N 1
ATOM 5289 C CA . ASN A 1 648 ? -24.198 18.856 50.219 1.00 25.97 648 ASN A CA 1
ATOM 5290 C C . ASN A 1 648 ? -22.943 19.184 49.422 1.00 25.97 648 ASN A C 1
ATOM 5292 O O . ASN A 1 648 ? -22.366 18.339 48.739 1.00 25.97 648 ASN A O 1
ATOM 5296 N N . GLN A 1 649 ? -22.503 20.434 49.578 1.00 29.05 649 GLN A N 1
ATOM 5297 C CA . GLN A 1 649 ? -21.082 20.735 49.665 1.00 29.05 649 GLN A CA 1
ATOM 5298 C C . GLN A 1 649 ? -20.499 19.873 50.796 1.00 29.05 649 GLN A C 1
ATOM 5300 O O . GLN A 1 649 ? -20.244 20.335 51.904 1.00 29.05 649 GLN A O 1
ATOM 5305 N N . ARG A 1 650 ? -20.267 18.584 50.529 1.00 28.17 650 ARG A N 1
ATOM 5306 C CA . ARG A 1 650 ? -19.110 17.942 51.130 1.00 28.17 650 ARG A CA 1
ATOM 5307 C C . ARG A 1 650 ? -17.948 18.611 50.440 1.00 28.17 650 ARG A C 1
ATOM 5309 O O . ARG A 1 650 ? -17.690 18.357 49.265 1.00 28.17 650 ARG A O 1
ATOM 5316 N N . SER A 1 651 ? -17.320 19.525 51.169 1.00 30.73 651 SER A N 1
ATOM 5317 C CA . SER A 1 651 ? -15.965 19.948 50.899 1.00 30.73 651 SER A CA 1
ATOM 5318 C C . SER A 1 651 ? -15.135 18.676 50.745 1.00 30.73 651 SER A C 1
ATOM 5320 O O . SER A 1 651 ? -14.663 18.062 51.700 1.00 30.73 651 SER A O 1
ATOM 5322 N N . SER A 1 652 ? -14.995 18.245 49.492 1.00 30.61 652 SER A N 1
ATOM 5323 C CA . SER A 1 652 ? -13.796 17.584 49.034 1.00 30.61 652 SER A CA 1
ATOM 5324 C C . SER A 1 652 ? -12.699 18.561 49.412 1.00 30.61 652 SER A C 1
ATOM 5326 O O . SER A 1 652 ? -12.425 19.513 48.684 1.00 30.61 652 SER A O 1
ATOM 5328 N N . ARG A 1 653 ? -12.136 18.379 50.611 1.00 29.94 653 ARG A N 1
ATOM 5329 C CA . ARG A 1 653 ? -10.759 18.754 50.867 1.00 29.94 653 ARG A CA 1
ATOM 5330 C C . ARG A 1 653 ? -10.010 18.113 49.712 1.00 29.94 653 ARG A C 1
ATOM 5332 O O . ARG A 1 653 ? -9.757 16.910 49.725 1.00 29.94 653 ARG A O 1
ATOM 5339 N N . GLU A 1 654 ? -9.747 18.911 48.680 1.00 32.06 654 GLU A N 1
ATOM 5340 C CA . GLU A 1 654 ? -8.609 18.725 47.808 1.00 32.06 654 GLU A CA 1
ATOM 5341 C C . GLU A 1 654 ? -7.424 18.654 48.763 1.00 32.06 654 GLU A C 1
ATOM 5343 O O . GLU A 1 654 ? -6.786 19.651 49.100 1.00 32.06 654 GLU A O 1
ATOM 5348 N N . ASN A 1 655 ? -7.150 17.450 49.262 1.00 28.95 655 ASN A N 1
ATOM 5349 C CA . ASN A 1 655 ? -5.806 17.104 49.634 1.00 28.95 655 ASN A CA 1
ATOM 5350 C C . ASN A 1 655 ? -5.055 17.250 48.326 1.00 28.95 655 ASN A C 1
ATOM 5352 O O . ASN A 1 655 ? -5.116 16.403 47.437 1.00 28.95 655 ASN A O 1
ATOM 5356 N N . ARG A 1 656 ? -4.458 18.430 48.196 1.00 28.20 656 ARG A N 1
ATOM 5357 C CA . ARG A 1 656 ? -3.498 18.830 47.193 1.00 28.20 656 ARG A CA 1
ATOM 5358 C C . ARG A 1 656 ? -2.342 17.846 47.327 1.00 28.20 656 ARG A C 1
ATOM 5360 O O . ARG A 1 656 ? -1.342 18.135 47.978 1.00 28.20 656 ARG A O 1
ATOM 5367 N N . TRP A 1 657 ? -2.516 16.646 46.777 1.00 29.23 657 TRP A N 1
ATOM 5368 C CA . TRP A 1 657 ? -1.442 15.700 46.560 1.00 29.23 657 TRP A CA 1
ATOM 5369 C C . TRP A 1 657 ? -0.518 16.405 45.582 1.00 29.23 657 TRP A C 1
ATOM 5371 O O . TRP A 1 657 ? -0.787 16.492 44.385 1.00 29.23 657 TRP A O 1
ATOM 5381 N N . LYS A 1 658 ? 0.516 17.044 46.135 1.00 26.42 658 LYS A N 1
ATOM 5382 C CA . LYS A 1 658 ? 1.596 17.623 45.353 1.00 26.42 658 LYS A CA 1
ATOM 5383 C C . LYS A 1 658 ? 2.114 16.497 44.467 1.00 26.42 658 LYS A C 1
ATOM 5385 O O . LYS A 1 658 ? 2.627 15.508 44.981 1.00 26.42 658 LYS A O 1
ATOM 5390 N N . PHE A 1 659 ? 1.947 16.642 43.155 1.00 31.70 659 PHE A N 1
ATOM 5391 C CA . PHE A 1 659 ? 2.614 15.789 42.184 1.00 31.70 659 PHE A CA 1
ATOM 5392 C C . PHE A 1 659 ? 4.113 15.793 42.509 1.00 31.70 659 PHE A C 1
ATOM 5394 O O . PHE A 1 659 ? 4.716 16.875 42.496 1.00 31.70 659 PHE A O 1
ATOM 5401 N N . PRO A 1 660 ? 4.738 14.641 42.806 1.00 32.31 660 PRO A N 1
ATOM 5402 C CA . PRO A 1 660 ? 6.184 14.579 42.831 1.00 32.31 660 PRO A CA 1
ATOM 5403 C C . PRO A 1 660 ? 6.651 14.893 41.410 1.00 32.31 660 PRO A C 1
ATOM 5405 O O . PRO A 1 660 ? 6.247 14.235 40.448 1.00 32.31 660 PRO A O 1
ATOM 5408 N N . ARG A 1 661 ? 7.468 15.939 41.258 1.00 35.78 661 ARG A N 1
ATOM 5409 C CA . ARG A 1 661 ? 8.241 16.138 40.028 1.00 35.78 661 ARG A CA 1
ATOM 5410 C C . ARG A 1 661 ? 9.068 14.871 39.794 1.00 35.78 661 ARG A C 1
ATOM 5412 O O . ARG A 1 661 ? 9.499 14.235 40.749 1.00 35.78 661 ARG A O 1
ATOM 5419 N N . SER A 1 662 ? 9.285 14.522 38.532 1.00 41.16 662 SER A N 1
ATOM 5420 C CA . SER A 1 662 ? 9.888 13.275 38.038 1.00 41.16 662 SER A CA 1
ATOM 5421 C C . SER A 1 662 ? 11.371 13.046 38.409 1.00 41.16 662 SER A C 1
ATOM 5423 O O . SER A 1 662 ? 12.137 12.569 37.574 1.00 41.16 662 SER A O 1
ATOM 5425 N N . ARG A 1 663 ? 11.815 13.418 39.616 1.00 40.94 663 ARG A N 1
ATOM 5426 C CA . ARG A 1 663 ? 13.211 13.299 40.068 1.00 40.94 663 ARG A CA 1
ATOM 5427 C C . ARG A 1 663 ? 13.444 12.430 41.309 1.00 40.94 663 ARG A C 1
ATOM 5429 O O . ARG A 1 663 ? 14.603 12.175 41.590 1.00 40.94 663 ARG A O 1
ATOM 5436 N N . ASP A 1 664 ? 12.414 11.873 41.947 1.00 42.88 664 ASP A N 1
ATOM 5437 C CA . ASP A 1 664 ? 12.594 10.901 43.042 1.00 42.88 664 ASP A CA 1
ATOM 5438 C C . ASP A 1 664 ? 12.159 9.492 42.609 1.00 42.88 664 ASP A C 1
ATOM 5440 O O . ASP A 1 664 ? 11.073 9.019 42.938 1.00 42.88 664 ASP A O 1
ATOM 5444 N N . ILE A 1 665 ? 12.999 8.811 41.823 1.00 49.66 665 ILE A N 1
ATOM 5445 C CA . ILE A 1 665 ? 12.892 7.360 41.582 1.00 49.66 665 ILE A CA 1
ATOM 5446 C C . ILE A 1 665 ? 14.066 6.695 42.310 1.00 49.66 665 ILE A C 1
ATOM 5448 O O . ILE A 1 665 ? 15.043 6.276 41.697 1.00 49.66 665 ILE A O 1
ATOM 5452 N N . SER A 1 666 ? 13.993 6.663 43.638 1.00 48.75 666 SER A N 1
ATOM 5453 C CA . SER A 1 666 ? 15.007 6.050 44.513 1.00 48.75 666 SER A CA 1
ATOM 5454 C C . SER A 1 666 ? 14.395 5.275 45.691 1.00 48.75 666 SER A C 1
ATOM 5456 O O . SER A 1 666 ? 15.066 5.033 46.688 1.00 48.75 666 SER A O 1
ATOM 5458 N N . GLY A 1 667 ? 13.115 4.891 45.597 1.00 60.47 667 GLY A N 1
ATOM 5459 C CA . GLY A 1 667 ? 12.393 4.178 46.657 1.00 60.47 667 GLY A CA 1
ATOM 5460 C C . GLY A 1 667 ? 12.144 2.690 46.378 1.00 60.47 667 GLY A C 1
ATOM 5461 O O . GLY A 1 667 ? 12.150 2.242 45.228 1.00 60.47 667 GLY A O 1
ATOM 5462 N N . GLU A 1 668 ? 11.887 1.947 47.459 1.00 74.69 668 GLU A N 1
ATOM 5463 C CA . GLU A 1 668 ? 11.399 0.557 47.480 1.00 74.69 668 GLU A CA 1
ATOM 5464 C C . GLU A 1 668 ? 10.107 0.371 46.654 1.00 74.69 668 GLU A C 1
ATOM 5466 O O . GLU A 1 668 ? 9.373 1.334 46.416 1.00 74.69 668 GLU A O 1
ATOM 5471 N N . CYS A 1 669 ? 9.820 -0.867 46.226 1.00 81.00 669 CYS A N 1
ATOM 5472 C CA . CYS A 1 669 ? 8.628 -1.231 45.445 1.00 81.00 669 CYS A CA 1
ATOM 5473 C C . CYS A 1 669 ? 7.317 -0.717 46.066 1.00 81.00 669 CYS A C 1
ATOM 5475 O O . CYS A 1 669 ? 6.912 -1.154 47.144 1.00 81.00 669 CYS A O 1
ATOM 5477 N N . LYS A 1 670 ? 6.634 0.204 45.372 1.00 82.69 670 LYS A N 1
ATOM 5478 C CA . LYS A 1 670 ? 5.369 0.809 45.813 1.00 82.69 670 LYS A CA 1
ATOM 5479 C C . LYS A 1 670 ? 4.381 0.981 44.662 1.00 82.69 670 LYS A C 1
ATOM 5481 O O . LYS A 1 670 ? 4.729 1.024 43.480 1.00 82.69 670 LYS A O 1
ATOM 5486 N N . MET A 1 671 ? 3.109 1.093 45.032 1.00 84.38 671 MET A N 1
ATOM 5487 C CA . MET A 1 671 ? 2.028 1.413 44.108 1.00 84.38 671 MET A CA 1
ATOM 5488 C C . MET A 1 671 ? 1.975 2.922 43.856 1.00 84.38 671 MET A C 1
ATOM 5490 O O . MET A 1 671 ? 1.919 3.723 44.787 1.00 84.38 671 MET A O 1
ATOM 5494 N N . HIS A 1 672 ? 1.944 3.305 42.586 1.00 80.38 672 HIS A N 1
ATOM 5495 C CA . HIS A 1 672 ? 1.800 4.677 42.126 1.00 80.38 672 HIS A CA 1
ATOM 5496 C C . HIS A 1 672 ? 0.443 4.871 41.439 1.00 80.38 672 HIS A C 1
ATOM 5498 O O . HIS A 1 672 ? 0.023 4.006 40.666 1.00 80.38 672 HIS A O 1
ATOM 5504 N N . PRO A 1 673 ? -0.241 6.005 41.664 1.00 78.75 673 PRO A N 1
ATOM 5505 C CA . PRO A 1 673 ? -1.513 6.280 41.014 1.00 78.75 673 PRO A CA 1
ATOM 5506 C C . PRO A 1 673 ? -1.306 6.512 39.513 1.00 78.75 673 PRO A C 1
ATOM 5508 O O . PRO A 1 673 ? -0.533 7.379 39.104 1.00 78.75 673 PRO A O 1
ATOM 5511 N N . LEU A 1 674 ? -2.024 5.751 38.688 1.00 79.00 674 LEU A N 1
ATOM 5512 C CA . LEU A 1 674 ? -2.044 5.894 37.232 1.00 79.00 674 LEU A CA 1
ATOM 5513 C C . LEU A 1 674 ? -3.495 6.029 36.783 1.00 79.00 674 LEU A C 1
ATOM 5515 O O . LEU A 1 674 ? -4.253 5.063 36.838 1.00 79.00 674 LEU A O 1
ATOM 5519 N N . TYR A 1 675 ? -3.883 7.230 36.356 1.00 80.06 675 TYR A N 1
ATOM 5520 C CA . TYR A 1 675 ? -5.227 7.489 35.852 1.00 80.06 675 TYR A CA 1
ATOM 5521 C C . TYR A 1 675 ? -5.310 7.206 34.351 1.00 80.06 675 TYR A C 1
ATOM 5523 O O . TYR A 1 675 ? -4.602 7.819 33.547 1.00 80.06 675 TYR A O 1
ATOM 5531 N N . VAL A 1 676 ? -6.207 6.303 33.966 1.00 77.81 676 VAL A N 1
ATOM 5532 C CA . VAL A 1 676 ? -6.498 5.973 32.573 1.00 77.81 676 VAL A CA 1
ATOM 5533 C C . VAL A 1 676 ? -7.759 6.718 32.156 1.00 77.81 676 VAL A C 1
ATOM 5535 O O . VAL A 1 676 ? -8.869 6.379 32.560 1.00 77.81 676 VAL A O 1
ATOM 5538 N N . ASN A 1 677 ? -7.586 7.744 31.324 1.00 75.94 677 ASN A N 1
ATOM 5539 C CA . ASN A 1 677 ? -8.698 8.442 30.687 1.00 75.94 677 ASN A CA 1
ATOM 5540 C C . ASN A 1 677 ? -9.142 7.668 29.435 1.00 75.94 677 ASN A C 1
ATOM 5542 O O . ASN A 1 677 ? -8.389 7.563 28.467 1.00 75.94 677 ASN A O 1
ATOM 5546 N N . LEU A 1 678 ? -10.365 7.136 29.443 1.00 73.56 678 LEU A N 1
ATOM 5547 C CA . LEU A 1 678 ? -10.911 6.344 28.337 1.00 73.56 678 LEU A CA 1
ATOM 5548 C C . LEU A 1 678 ? -11.419 7.231 27.186 1.00 73.56 678 LEU A C 1
ATOM 5550 O O . LEU A 1 678 ? -11.472 6.791 26.037 1.00 73.56 678 LEU A O 1
ATOM 5554 N N . GLN A 1 679 ? -11.698 8.513 27.447 1.00 69.06 679 GLN A N 1
ATOM 5555 C CA . GLN A 1 679 ? -12.151 9.464 26.426 1.00 69.06 679 GLN A CA 1
ATOM 5556 C C . GLN A 1 679 ? -11.028 9.903 25.476 1.00 69.06 679 GLN A C 1
ATOM 5558 O O . GLN A 1 679 ? -11.277 10.126 24.291 1.00 69.06 679 GLN A O 1
ATOM 5563 N N . SER A 1 680 ? -9.781 9.990 25.954 1.00 57.75 680 SER A N 1
ATOM 5564 C CA . SER A 1 680 ? -8.627 10.387 25.129 1.00 57.75 680 SER A CA 1
ATOM 5565 C C . SER A 1 680 ? -8.086 9.257 24.237 1.00 57.75 680 SER A C 1
ATOM 5567 O O . SER A 1 680 ? -7.328 9.513 23.303 1.00 57.75 680 SER A O 1
ATOM 5569 N N . LEU A 1 681 ? -8.506 8.009 24.475 1.00 58.97 681 LEU A N 1
ATOM 5570 C CA . LEU A 1 681 ? -7.960 6.793 23.858 1.00 58.97 681 LEU A CA 1
ATOM 5571 C C . LEU A 1 681 ? -8.632 6.357 22.542 1.00 58.97 681 LEU A C 1
ATOM 5573 O O . LEU A 1 681 ? -8.429 5.230 22.100 1.00 58.97 681 LEU A O 1
ATOM 5577 N N . LYS A 1 682 ? -9.428 7.222 21.894 1.00 59.50 682 LYS A N 1
ATOM 5578 C CA . LYS A 1 682 ? -10.311 6.873 20.749 1.00 59.50 682 LYS A CA 1
ATOM 5579 C C . LYS A 1 682 ? -11.392 5.822 21.079 1.00 59.50 682 LYS A C 1
ATOM 5581 O O . LYS A 1 682 ? -12.086 5.368 20.175 1.00 59.50 682 LYS A O 1
ATOM 5586 N N . LEU A 1 683 ? -11.579 5.486 22.360 1.00 65.88 683 LEU A N 1
ATOM 5587 C CA . LEU A 1 683 ? -12.602 4.553 22.856 1.00 65.88 683 LEU A CA 1
ATOM 5588 C C . LEU A 1 683 ? -13.943 5.228 23.170 1.00 65.88 683 LEU A C 1
ATOM 5590 O O . LEU A 1 683 ? -14.915 4.530 23.430 1.00 65.88 683 LEU A O 1
ATOM 5594 N N . ASN A 1 684 ? -14.028 6.561 23.095 1.00 64.69 684 ASN A N 1
ATOM 5595 C CA . ASN A 1 684 ? -15.224 7.341 23.451 1.00 64.69 684 ASN A CA 1
ATOM 5596 C C . ASN A 1 684 ? -16.490 6.969 22.652 1.00 64.69 684 ASN A C 1
ATOM 5598 O O . ASN A 1 684 ? -17.601 7.279 23.061 1.00 64.69 684 ASN A O 1
ATOM 5602 N N . ASN A 1 685 ? -16.328 6.324 21.494 1.00 71.56 685 ASN A N 1
ATOM 5603 C CA . ASN A 1 685 ? -17.461 5.864 20.690 1.00 71.56 685 ASN A CA 1
ATOM 5604 C C . ASN A 1 685 ? -17.992 4.496 21.143 1.00 71.56 685 ASN A C 1
ATOM 5606 O O . ASN A 1 685 ? -19.104 4.137 20.779 1.00 71.56 685 ASN A O 1
ATOM 5610 N N . TRP A 1 686 ? -17.204 3.744 21.911 1.00 77.12 686 TRP A N 1
ATOM 5611 C CA . TRP A 1 686 ? -17.505 2.377 22.325 1.00 77.12 686 TRP A CA 1
ATOM 5612 C C . TRP A 1 686 ? -17.789 2.278 23.817 1.00 77.12 686 TRP A C 1
ATOM 5614 O O . TRP A 1 686 ? -18.737 1.608 24.192 1.00 77.12 686 TRP A O 1
ATOM 5624 N N . ILE A 1 687 ? -17.007 2.946 24.667 1.00 83.88 687 ILE A N 1
ATOM 5625 C CA . ILE A 1 687 ? -17.195 2.939 26.122 1.00 83.88 687 ILE A CA 1
ATOM 5626 C C . ILE A 1 687 ? -17.937 4.210 26.526 1.00 83.88 687 ILE A C 1
ATOM 5628 O O . ILE A 1 687 ? -17.463 5.317 26.266 1.00 83.88 687 ILE A O 1
ATOM 5632 N N . LEU A 1 688 ? -19.095 4.041 27.162 1.00 84.31 688 LEU A N 1
ATOM 5633 C CA . LEU A 1 688 ? -19.948 5.133 27.629 1.00 84.31 688 LEU A CA 1
ATOM 5634 C C . LEU A 1 688 ? -19.590 5.551 29.060 1.00 84.31 688 LEU A C 1
ATOM 5636 O O . LEU A 1 688 ? -19.501 6.744 29.337 1.00 84.31 688 LEU A O 1
ATOM 5640 N N . GLU A 1 689 ? -19.361 4.582 29.953 1.00 85.94 689 GLU A N 1
ATOM 5641 C CA . GLU A 1 689 ? -18.918 4.808 31.337 1.00 85.94 689 GLU A CA 1
ATOM 5642 C C . GLU A 1 689 ? -17.984 3.669 31.812 1.00 85.94 689 GLU A C 1
ATOM 5644 O O . GLU A 1 689 ? -18.108 2.543 31.322 1.00 85.94 689 GLU A O 1
ATOM 5649 N N . PRO A 1 690 ? -17.061 3.931 32.759 1.00 86.19 690 PRO A N 1
ATOM 5650 C CA . PRO A 1 690 ? -16.733 5.238 33.308 1.00 86.19 690 PRO A CA 1
ATOM 5651 C C . PRO A 1 690 ? -15.890 6.044 32.309 1.00 86.19 690 PRO A C 1
ATOM 5653 O O . PRO A 1 690 ? -15.233 5.494 31.427 1.00 86.19 690 PRO A O 1
ATOM 5656 N N . ARG A 1 691 ? -15.848 7.370 32.454 1.00 81.25 691 ARG A N 1
ATOM 5657 C CA . ARG A 1 691 ? -14.985 8.227 31.608 1.00 81.25 691 ARG A CA 1
ATOM 5658 C C . ARG A 1 691 ? -13.485 7.958 31.785 1.00 81.25 691 ARG A C 1
ATOM 5660 O O . ARG A 1 691 ? -12.683 8.259 30.901 1.00 81.25 691 ARG A O 1
ATOM 5667 N N . GLY A 1 692 ? -13.108 7.386 32.920 1.00 82.44 692 GLY A N 1
ATOM 5668 C CA . GLY A 1 692 ? -11.758 6.949 33.238 1.00 82.44 692 GLY A CA 1
ATOM 5669 C C . GLY A 1 692 ? -11.695 6.391 34.652 1.00 82.44 692 GLY A C 1
ATOM 5670 O O . GLY A 1 692 ? -12.598 6.628 35.456 1.00 82.44 692 GLY A O 1
ATOM 5671 N N . PHE A 1 693 ? -10.634 5.655 34.955 1.00 84.62 693 PHE A N 1
ATOM 5672 C CA . PHE A 1 693 ? -10.429 5.030 36.259 1.00 84.62 693 PHE A CA 1
ATOM 5673 C C . PHE A 1 693 ? -8.938 4.977 36.606 1.00 84.62 693 PHE A C 1
ATOM 5675 O O . PHE A 1 693 ? -8.077 5.167 35.744 1.00 84.62 693 PHE A O 1
ATOM 5682 N N . TYR A 1 694 ? -8.621 4.750 37.878 1.00 82.19 694 TYR A N 1
ATOM 5683 C CA . TYR A 1 694 ? -7.243 4.566 38.322 1.00 82.19 694 TYR A CA 1
ATOM 5684 C C . TYR A 1 694 ? -6.852 3.103 38.144 1.00 82.19 694 TYR A C 1
ATOM 5686 O O . TYR A 1 694 ? -7.355 2.255 38.865 1.00 82.19 694 TYR A O 1
ATOM 5694 N N . ALA A 1 695 ? -5.982 2.813 37.179 1.00 82.31 695 ALA A N 1
ATOM 5695 C CA . ALA A 1 695 ? -5.415 1.477 37.006 1.00 82.31 695 ALA A CA 1
ATOM 5696 C C . ALA A 1 695 ? -4.280 1.210 38.008 1.00 82.31 695 ALA A C 1
ATOM 5698 O O . ALA A 1 695 ? -4.007 0.062 38.346 1.00 82.31 695 ALA A O 1
ATOM 5699 N N . ASN A 1 696 ? -3.641 2.279 38.503 1.00 85.69 696 ASN A N 1
ATOM 5700 C CA . ASN A 1 696 ? -2.432 2.231 39.328 1.00 85.69 696 ASN A CA 1
ATOM 5701 C C . ASN A 1 696 ? -1.260 1.514 38.620 1.00 85.69 696 ASN A C 1
ATOM 5703 O O . ASN A 1 696 ? -1.406 0.927 37.551 1.00 85.69 696 ASN A O 1
ATOM 5707 N N . ALA A 1 697 ? -0.045 1.653 39.141 1.00 83.31 697 ALA A N 1
ATOM 5708 C CA . ALA A 1 697 ? 1.147 1.035 38.569 1.00 83.31 697 ALA A CA 1
ATOM 5709 C C . ALA A 1 697 ? 2.169 0.722 39.660 1.00 83.31 697 ALA A C 1
ATOM 5711 O O . ALA A 1 697 ? 2.438 1.563 40.512 1.00 83.31 697 ALA A O 1
ATOM 5712 N N . CYS A 1 698 ? 2.786 -0.454 39.603 1.00 82.00 698 CYS A N 1
ATOM 5713 C CA . CYS A 1 698 ? 3.880 -0.816 40.501 1.00 82.00 698 CYS A CA 1
ATOM 5714 C C . CYS A 1 698 ? 5.204 -0.278 39.962 1.00 82.00 698 CYS A C 1
ATOM 5716 O O . CYS A 1 698 ? 5.559 -0.541 38.811 1.00 82.00 698 CYS A O 1
ATOM 5718 N N . ARG A 1 699 ? 5.924 0.506 40.770 1.00 81.69 699 ARG A N 1
ATOM 5719 C CA . ARG A 1 699 ? 7.277 0.984 40.450 1.00 81.69 699 ARG A CA 1
ATOM 5720 C C . ARG A 1 699 ? 8.131 1.011 41.717 1.00 81.69 699 ARG A C 1
ATOM 5722 O O . ARG A 1 699 ? 7.620 1.189 42.815 1.00 81.69 699 ARG A O 1
ATOM 5729 N N . GLY A 1 700 ? 9.436 0.846 41.547 1.00 77.88 700 GLY A N 1
ATOM 5730 C CA . GLY A 1 700 ? 10.412 0.862 42.635 1.00 77.88 700 GLY A CA 1
ATOM 5731 C C . GLY A 1 700 ? 11.397 -0.293 42.523 1.00 77.88 700 GLY A C 1
ATOM 5732 O O . GLY A 1 700 ? 11.244 -1.174 41.672 1.00 77.88 700 GLY A O 1
ATOM 5733 N N . TYR A 1 701 ? 12.422 -0.257 43.367 1.00 72.44 701 TYR A N 1
ATOM 5734 C CA . TYR A 1 701 ? 13.466 -1.276 43.397 1.00 72.44 701 TYR A CA 1
ATOM 5735 C C . TYR A 1 701 ? 13.140 -2.358 44.431 1.00 72.44 701 TYR A C 1
ATOM 5737 O O . TYR A 1 701 ? 12.632 -2.064 45.514 1.00 72.44 701 TYR A O 1
ATOM 5745 N N . CYS A 1 702 ? 13.427 -3.608 44.074 1.00 72.75 702 CYS A N 1
ATOM 5746 C CA . CYS A 1 702 ? 13.312 -4.766 44.949 1.00 72.75 702 CYS A CA 1
ATOM 5747 C C . CYS A 1 702 ? 14.717 -5.205 45.358 1.00 72.75 702 CYS A C 1
ATOM 5749 O O . CYS A 1 702 ? 15.487 -5.674 44.520 1.00 72.75 702 CYS A O 1
ATOM 5751 N N . SER A 1 703 ? 15.057 -5.001 46.627 1.00 59.41 703 SER A N 1
ATOM 5752 C CA . SER A 1 703 ? 16.328 -5.441 47.203 1.00 59.41 703 SER A CA 1
ATOM 5753 C C . SER A 1 703 ? 16.260 -6.932 47.549 1.00 59.41 703 SER A C 1
ATOM 5755 O O . SER A 1 703 ? 15.222 -7.418 47.995 1.00 59.41 703 SER A O 1
ATOM 5757 N N . GLU A 1 704 ? 17.360 -7.663 47.360 1.00 54.44 704 GLU A N 1
ATOM 5758 C CA . GLU A 1 704 ? 17.473 -9.062 47.784 1.00 54.44 704 GLU A CA 1
ATOM 5759 C C . GLU A 1 704 ? 17.379 -9.175 49.321 1.00 54.44 704 GLU A C 1
ATOM 5761 O O . GLU A 1 704 ? 18.170 -8.574 50.042 1.00 54.44 704 GLU A O 1
ATOM 5766 N N . LEU A 1 705 ? 16.420 -9.988 49.784 1.00 46.59 705 LEU A N 1
ATOM 5767 C CA . LEU A 1 705 ? 16.131 -10.402 51.167 1.00 46.59 705 LEU A CA 1
ATOM 5768 C C . LEU A 1 705 ? 15.665 -9.328 52.169 1.00 46.59 705 LEU A C 1
ATOM 5770 O O . LEU A 1 705 ? 16.463 -8.734 52.888 1.00 46.59 705 LEU A O 1
ATOM 5774 N N . ILE A 1 706 ? 14.348 -9.287 52.400 1.00 39.75 706 ILE A N 1
ATOM 5775 C CA . ILE A 1 706 ? 13.801 -9.158 53.759 1.00 39.75 706 ILE A CA 1
ATOM 5776 C C . ILE A 1 706 ? 12.691 -10.205 53.913 1.00 39.75 706 ILE A C 1
ATOM 5778 O O . ILE A 1 706 ? 11.593 -10.046 53.387 1.00 39.75 706 ILE A O 1
ATOM 5782 N N . THR A 1 707 ? 12.979 -11.304 54.609 1.00 37.38 707 THR A N 1
ATOM 5783 C CA . THR A 1 707 ? 11.943 -12.212 55.116 1.00 37.38 707 THR A CA 1
ATOM 5784 C C . THR A 1 707 ? 11.264 -11.573 56.321 1.00 37.38 707 THR A C 1
ATOM 5786 O O . THR A 1 707 ? 11.928 -11.190 57.285 1.00 37.38 707 THR A O 1
ATOM 5789 N N . GLU A 1 708 ? 9.938 -11.469 56.263 1.00 42.84 708 GLU A N 1
ATOM 5790 C CA . GLU A 1 708 ? 9.093 -11.065 57.381 1.00 42.84 708 GLU A CA 1
ATOM 5791 C C . GLU A 1 708 ? 9.230 -12.014 58.583 1.00 42.84 708 GLU A C 1
ATOM 5793 O O . GLU A 1 708 ? 9.317 -13.232 58.435 1.00 42.84 708 GLU A O 1
ATOM 5798 N N . LYS A 1 709 ? 9.113 -11.406 59.770 1.00 38.56 709 LYS A N 1
ATOM 5799 C CA . LYS A 1 709 ? 9.102 -11.959 61.138 1.00 38.56 709 LYS A CA 1
ATOM 5800 C C . LYS A 1 709 ? 10.483 -12.158 61.764 1.00 38.56 709 LYS A C 1
ATOM 5802 O O . LYS A 1 709 ? 11.197 -13.121 61.511 1.00 38.56 709 LYS A O 1
ATOM 5807 N N . GLY A 1 710 ? 10.808 -11.216 62.651 1.00 38.97 710 GLY A N 1
ATOM 5808 C CA . GLY A 1 710 ? 12.041 -11.137 63.423 1.00 38.97 710 GLY A CA 1
ATOM 5809 C C . GLY A 1 710 ? 12.248 -12.283 64.407 1.00 38.97 710 GLY A C 1
ATOM 5810 O O . GLY A 1 710 ? 12.092 -12.093 65.604 1.00 38.97 710 GLY A O 1
ATOM 5811 N N . ASN A 1 711 ? 12.697 -13.426 63.897 1.00 31.66 711 ASN A N 1
ATOM 5812 C CA . ASN A 1 711 ? 13.495 -14.382 64.649 1.00 31.66 711 ASN A CA 1
ATOM 5813 C C . ASN A 1 711 ? 14.828 -14.552 63.916 1.00 31.66 711 ASN A C 1
ATOM 5815 O O . ASN A 1 711 ? 14.883 -15.053 62.793 1.00 31.66 711 ASN A O 1
ATOM 5819 N N . THR A 1 712 ? 15.912 -14.113 64.550 1.00 30.41 712 THR A N 1
ATOM 5820 C CA . THR A 1 712 ? 17.281 -14.338 64.082 1.00 30.41 712 THR A CA 1
ATOM 5821 C C . THR A 1 712 ? 17.604 -15.826 64.162 1.00 30.41 712 THR A C 1
ATOM 5823 O O . THR A 1 712 ? 18.035 -16.320 65.201 1.00 30.41 712 THR A O 1
ATOM 5826 N N . VAL A 1 713 ? 17.400 -16.551 63.063 1.00 36.09 713 VAL A N 1
ATOM 5827 C CA . VAL A 1 713 ? 18.012 -17.867 62.870 1.00 36.09 713 VAL A CA 1
ATOM 5828 C C . VAL A 1 713 ? 19.398 -17.625 62.284 1.00 36.09 713 VAL A C 1
ATOM 5830 O O . VAL A 1 713 ? 19.540 -17.118 61.172 1.00 36.09 713 VAL A O 1
ATOM 5833 N N . THR A 1 714 ? 20.438 -17.949 63.049 1.00 39.12 714 THR A N 1
ATOM 5834 C CA . THR A 1 714 ? 21.830 -17.964 62.594 1.00 39.12 714 THR A CA 1
ATOM 5835 C C . THR A 1 714 ? 21.989 -19.032 61.517 1.00 39.12 714 THR A C 1
ATOM 5837 O O . THR A 1 714 ? 22.205 -20.210 61.783 1.00 39.12 714 THR A O 1
ATOM 5840 N N . ILE A 1 715 ? 21.856 -18.613 60.264 1.00 44.47 715 ILE A N 1
ATOM 5841 C CA . ILE A 1 715 ? 22.084 -19.466 59.105 1.00 44.47 715 ILE A CA 1
ATOM 5842 C C . ILE A 1 715 ? 23.594 -19.724 58.967 1.00 44.47 715 ILE A C 1
ATOM 5844 O O . ILE A 1 715 ? 24.393 -18.786 58.850 1.00 44.47 715 ILE A O 1
ATOM 5848 N N . SER A 1 716 ? 23.983 -21.004 58.967 1.00 41.75 716 SER A N 1
ATOM 5849 C CA . SER A 1 716 ? 25.377 -21.438 58.825 1.00 41.75 716 SER A CA 1
ATOM 5850 C C . SER A 1 716 ? 25.991 -20.944 57.500 1.00 41.75 716 SER A C 1
ATOM 5852 O O . SER A 1 716 ? 25.289 -20.827 56.488 1.00 41.75 716 SER A O 1
ATOM 5854 N N . PRO A 1 717 ? 27.306 -20.657 57.457 1.00 47.97 717 PRO A N 1
ATOM 5855 C CA . PRO A 1 717 ? 27.969 -20.145 56.254 1.00 47.97 717 PRO A CA 1
ATOM 5856 C C . PRO A 1 717 ? 27.883 -21.104 55.053 1.00 47.97 717 PRO A C 1
ATOM 5858 O O . PRO A 1 717 ? 27.965 -20.646 53.918 1.00 47.97 717 PRO A O 1
ATOM 5861 N N . ALA A 1 718 ? 27.625 -22.398 55.277 1.00 47.06 718 ALA A N 1
ATOM 5862 C CA . ALA A 1 718 ? 27.420 -23.379 54.211 1.00 47.06 718 ALA A CA 1
ATOM 5863 C C . ALA A 1 718 ? 26.084 -23.192 53.462 1.00 47.06 718 ALA A C 1
ATOM 5865 O O . ALA A 1 718 ? 26.021 -23.408 52.253 1.00 47.06 718 ALA A O 1
ATOM 5866 N N . TRP A 1 719 ? 25.025 -22.724 54.137 1.00 49.34 719 TRP A N 1
ATOM 5867 C CA . TRP A 1 719 ? 23.729 -22.468 53.489 1.00 49.34 719 TRP A CA 1
ATOM 5868 C C . TRP A 1 719 ? 23.746 -21.205 52.613 1.00 49.34 719 TRP A C 1
ATOM 5870 O O . TRP A 1 719 ? 23.032 -21.129 51.613 1.00 49.34 719 TRP A O 1
ATOM 5880 N N . ARG A 1 720 ? 24.630 -20.243 52.923 1.00 45.88 720 ARG A N 1
ATOM 5881 C CA . ARG A 1 720 ? 24.874 -19.047 52.093 1.00 45.88 720 ARG A CA 1
ATOM 5882 C C . ARG A 1 720 ? 25.415 -19.408 50.707 1.00 45.88 720 ARG A C 1
ATOM 5884 O O . ARG A 1 720 ? 24.970 -18.838 49.716 1.00 45.88 720 ARG A O 1
ATOM 5891 N N . THR A 1 721 ? 26.312 -20.388 50.630 1.00 47.97 721 THR A N 1
ATOM 5892 C CA . THR A 1 721 ? 26.931 -20.821 49.367 1.00 47.97 721 THR A CA 1
ATOM 5893 C C . THR A 1 721 ? 25.960 -21.616 48.489 1.00 47.97 721 THR A C 1
ATOM 5895 O O . THR A 1 721 ? 25.990 -21.490 47.266 1.00 47.97 721 THR A O 1
ATOM 5898 N N . VAL A 1 722 ? 25.052 -22.390 49.097 1.00 48.03 722 VAL A N 1
ATOM 5899 C CA . VAL A 1 722 ? 24.020 -23.149 48.365 1.00 48.03 722 VAL A CA 1
ATOM 5900 C C . VAL A 1 722 ? 22.945 -22.217 47.790 1.00 48.03 722 VAL A C 1
ATOM 5902 O O . VAL A 1 722 ? 22.568 -22.373 46.631 1.00 48.03 722 VAL A O 1
ATOM 5905 N N . MET A 1 723 ? 22.516 -21.189 48.533 1.00 46.38 723 MET A N 1
ATOM 5906 C CA . MET A 1 723 ? 21.575 -20.175 48.027 1.00 46.38 723 MET A CA 1
ATOM 5907 C C . MET A 1 723 ? 22.183 -19.305 46.914 1.00 46.38 723 MET A C 1
ATOM 5909 O O . MET A 1 723 ? 21.529 -19.088 45.898 1.00 46.38 723 MET A O 1
ATOM 5913 N N . GLN A 1 724 ? 23.452 -18.893 47.037 1.00 47.62 724 GLN A N 1
ATOM 5914 C CA . GLN A 1 724 ? 24.133 -18.057 46.032 1.00 47.62 724 GLN A CA 1
ATOM 5915 C C . GLN A 1 724 ? 24.326 -18.731 44.663 1.00 47.62 724 GLN A C 1
ATOM 5917 O O . GLN A 1 724 ? 24.450 -18.034 43.653 1.00 47.62 724 GLN A O 1
ATOM 5922 N N . ASN A 1 725 ? 24.332 -20.066 44.602 1.00 42.47 725 ASN A N 1
ATOM 5923 C CA . ASN A 1 725 ? 24.391 -20.794 43.332 1.00 42.47 725 ASN A CA 1
ATOM 5924 C C . ASN A 1 725 ? 23.010 -21.074 42.718 1.00 42.47 725 ASN A C 1
ATOM 5926 O O . ASN A 1 725 ? 22.940 -21.342 41.521 1.00 42.47 725 ASN A O 1
ATOM 5930 N N . ILE A 1 726 ? 21.922 -20.963 43.488 1.00 47.25 726 ILE A N 1
ATOM 5931 C CA . ILE A 1 726 ? 20.549 -21.152 42.992 1.00 47.25 726 ILE A CA 1
ATOM 5932 C C . ILE A 1 726 ? 19.922 -19.811 42.555 1.00 47.25 726 ILE A C 1
ATOM 5934 O O . ILE A 1 726 ? 19.119 -19.791 41.625 1.00 47.25 726 ILE A O 1
ATOM 5938 N N . THR A 1 727 ? 20.327 -18.673 43.135 1.00 46.47 727 THR A N 1
ATOM 5939 C CA . THR A 1 727 ? 19.722 -17.350 42.856 1.00 46.47 727 THR A CA 1
ATOM 5940 C C . THR A 1 727 ? 20.435 -16.501 41.802 1.00 46.47 727 THR A C 1
ATOM 5942 O O . THR A 1 727 ? 19.925 -15.447 41.430 1.00 46.47 727 THR A O 1
ATOM 5945 N N . LYS A 1 728 ? 21.558 -16.956 41.227 1.00 43.28 728 LYS A N 1
ATOM 5946 C CA . LYS A 1 728 ? 22.375 -16.167 40.276 1.00 43.28 728 LYS A CA 1
ATOM 5947 C C . LYS A 1 728 ? 21.672 -15.746 38.971 1.00 43.28 728 LYS A C 1
ATOM 5949 O O . LYS A 1 728 ? 22.269 -15.020 38.184 1.00 43.28 728 LYS A O 1
ATOM 5954 N N . ASN A 1 729 ? 20.422 -16.163 38.751 1.00 43.31 729 ASN A N 1
ATOM 5955 C CA . ASN A 1 729 ? 19.625 -15.813 37.574 1.00 43.31 729 ASN A CA 1
ATOM 5956 C C . ASN A 1 729 ? 18.223 -15.242 37.864 1.00 43.31 729 ASN A C 1
ATOM 5958 O O . ASN A 1 729 ? 17.471 -15.035 36.912 1.00 43.31 729 ASN A O 1
ATOM 5962 N N . GLN A 1 730 ? 17.847 -14.956 39.117 1.00 49.56 730 GLN A N 1
ATOM 5963 C CA . GLN A 1 730 ? 16.528 -14.376 39.414 1.00 49.56 730 GLN A CA 1
ATOM 5964 C C . GLN A 1 730 ? 16.641 -12.931 39.900 1.00 49.56 730 GLN A C 1
ATOM 5966 O O . GLN A 1 730 ? 17.071 -12.653 41.013 1.00 49.56 730 GLN A O 1
ATOM 5971 N N . ARG A 1 731 ? 16.259 -11.993 39.027 1.00 57.72 731 ARG A N 1
ATOM 5972 C CA . ARG A 1 731 ? 16.060 -10.585 39.381 1.00 57.72 731 ARG A CA 1
ATOM 5973 C C . ARG A 1 731 ? 14.633 -10.413 39.895 1.00 57.72 731 ARG A C 1
ATOM 5975 O O . ARG A 1 731 ? 13.697 -10.724 39.167 1.00 57.72 731 ARG A O 1
ATOM 5982 N N . TRP A 1 732 ? 14.490 -9.886 41.108 1.00 62.09 732 TRP A N 1
ATOM 5983 C CA . TRP A 1 732 ? 13.195 -9.542 41.693 1.00 62.09 732 TRP A CA 1
ATOM 5984 C C . TRP A 1 732 ? 12.644 -8.284 41.024 1.00 62.09 732 TRP A C 1
ATOM 5986 O O . TRP A 1 732 ? 13.312 -7.245 40.974 1.00 62.09 732 TRP A O 1
ATOM 5996 N N . HIS A 1 733 ? 11.422 -8.362 40.512 1.00 77.19 733 HIS A N 1
ATOM 5997 C CA . HIS A 1 733 ? 10.736 -7.241 39.886 1.00 77.19 733 HIS A CA 1
ATOM 5998 C C . HIS A 1 733 ? 9.580 -6.765 40.769 1.00 77.19 733 HIS A C 1
ATOM 6000 O O . HIS A 1 733 ? 8.867 -7.555 41.387 1.00 77.19 733 HIS A O 1
ATOM 6006 N N . CYS A 1 734 ? 9.375 -5.447 40.817 1.00 80.50 734 CYS A N 1
ATOM 6007 C CA . CYS A 1 734 ? 8.208 -4.864 41.471 1.00 80.50 734 CYS A CA 1
ATOM 6008 C C . CYS A 1 734 ? 6.977 -5.139 40.601 1.00 80.50 734 CYS A C 1
ATOM 6010 O O . CYS A 1 734 ? 6.773 -4.483 39.576 1.00 80.50 734 CYS A O 1
ATOM 6012 N N . THR A 1 735 ? 6.190 -6.139 40.985 1.00 80.94 735 THR A N 1
ATOM 6013 C CA . THR A 1 735 ? 5.040 -6.626 40.220 1.00 80.94 735 THR A CA 1
ATOM 6014 C C . THR A 1 735 ? 3.745 -6.453 41.011 1.00 80.94 735 THR A C 1
ATOM 6016 O O . THR A 1 735 ? 3.772 -6.369 42.241 1.00 80.94 735 THR A O 1
ATOM 6019 N N . PRO A 1 736 ? 2.589 -6.354 40.341 1.00 83.75 736 PRO A N 1
ATOM 6020 C CA . PRO A 1 736 ? 1.316 -6.310 41.042 1.00 83.75 736 PRO A CA 1
ATOM 6021 C C . PRO A 1 736 ? 1.019 -7.652 41.719 1.00 83.75 736 PRO A C 1
ATOM 6023 O O . PRO A 1 736 ? 1.294 -8.721 41.175 1.00 83.75 736 PRO A O 1
ATOM 6026 N N . GLU A 1 737 ? 0.457 -7.597 42.921 1.00 84.38 737 GLU A N 1
ATOM 6027 C CA . GLU A 1 737 ? 0.126 -8.781 43.715 1.00 84.38 737 GLU A CA 1
ATOM 6028 C C . GLU A 1 737 ? -1.382 -9.001 43.810 1.00 84.38 737 GLU A C 1
ATOM 6030 O O . GLU A 1 737 ? -1.845 -10.126 43.627 1.00 84.38 737 GLU A O 1
ATOM 6035 N N . LYS A 1 738 ? -2.138 -7.935 44.083 1.00 83.00 738 LYS A N 1
ATOM 6036 C CA . LYS A 1 738 ? -3.601 -7.956 44.126 1.00 83.00 738 LYS A CA 1
ATOM 6037 C C . LYS A 1 738 ? -4.164 -6.985 43.113 1.00 83.00 738 LYS A C 1
ATOM 6039 O O . LYS A 1 738 ? -3.637 -5.884 42.933 1.00 83.00 738 LYS A O 1
ATOM 6044 N N . TYR A 1 739 ? -5.274 -7.385 42.514 1.00 82.44 739 TYR A N 1
ATOM 6045 C CA . TYR A 1 739 ? -5.993 -6.574 41.556 1.00 82.44 739 TYR A CA 1
ATOM 6046 C C . TYR A 1 739 ? -7.478 -6.480 41.905 1.00 82.44 739 TYR A C 1
ATOM 6048 O O . TYR A 1 739 ? -8.052 -7.401 42.482 1.00 82.44 739 TYR A O 1
ATOM 6056 N N . SER A 1 740 ? -8.105 -5.396 41.461 1.00 82.50 740 SER A N 1
ATOM 6057 C CA . SER A 1 740 ? -9.540 -5.161 41.515 1.00 82.50 740 SER A CA 1
ATOM 6058 C C . SER A 1 740 ? -10.175 -5.160 40.127 1.00 82.50 740 SER A C 1
ATOM 6060 O O . SER A 1 740 ? -9.532 -4.938 39.094 1.00 82.50 740 SER A O 1
ATOM 6062 N N . SER A 1 741 ? -11.475 -5.448 40.107 1.00 81.12 741 SER A N 1
ATOM 6063 C CA . SER A 1 741 ? -12.294 -5.407 38.900 1.00 81.12 741 SER A CA 1
ATOM 6064 C C . SER A 1 741 ? -12.856 -4.015 38.642 1.00 81.12 741 SER A C 1
ATOM 6066 O O . SER A 1 741 ? -13.159 -3.288 39.584 1.00 81.12 741 SER A O 1
ATOM 6068 N N . VAL A 1 742 ? -13.093 -3.694 37.372 1.00 84.69 742 VAL A N 1
ATOM 6069 C CA . VAL A 1 742 ? -13.778 -2.467 36.952 1.00 84.69 742 VAL A CA 1
ATOM 6070 C C . VAL A 1 742 ? -15.005 -2.838 36.124 1.00 84.69 742 VAL A C 1
ATOM 6072 O O . VAL A 1 742 ? -14.929 -3.651 35.199 1.00 84.69 742 VAL A O 1
ATOM 6075 N N . SER A 1 743 ? -16.145 -2.241 36.467 1.00 84.88 743 SER A N 1
ATOM 6076 C CA . SER A 1 743 ? -17.378 -2.341 35.687 1.00 84.88 743 SER A CA 1
ATOM 6077 C C . SER A 1 743 ? -17.329 -1.344 34.522 1.00 84.88 743 SER A C 1
ATOM 6079 O O . SER A 1 743 ? -17.012 -0.175 34.721 1.00 84.88 743 SER A O 1
ATOM 6081 N N . LEU A 1 744 ? -17.624 -1.794 33.303 1.00 88.06 744 LEU A N 1
ATOM 6082 C CA . LEU A 1 744 ? -17.576 -1.004 32.071 1.00 88.06 744 LEU A CA 1
ATOM 6083 C C . LEU A 1 744 ? -18.920 -1.084 31.349 1.00 88.06 744 LEU A C 1
ATOM 6085 O O . LEU A 1 744 ? -19.462 -2.168 31.144 1.00 88.06 744 LEU A O 1
ATOM 6089 N N . MET A 1 745 ? -19.445 0.066 30.933 1.00 88.25 745 MET A N 1
ATOM 6090 C CA . MET A 1 745 ? -20.622 0.159 30.072 1.00 88.25 745 MET A CA 1
ATOM 6091 C C . MET A 1 745 ? -20.182 0.495 28.651 1.00 88.25 745 MET A C 1
ATOM 6093 O O . MET A 1 745 ? -19.630 1.572 28.409 1.00 88.25 745 MET A O 1
ATOM 6097 N N . HIS A 1 746 ? -20.452 -0.404 27.708 1.00 87.44 746 HIS A N 1
ATOM 6098 C CA . HIS A 1 746 ? -20.018 -0.262 26.323 1.00 87.44 746 HIS A CA 1
ATOM 6099 C C . HIS A 1 746 ? -21.138 -0.548 25.316 1.00 87.44 746 HIS A C 1
ATOM 6101 O O . HIS A 1 746 ? -22.129 -1.209 25.616 1.00 87.44 746 HIS A O 1
ATOM 6107 N N . VAL A 1 747 ? -20.975 -0.016 24.108 1.00 86.06 747 VAL A N 1
ATOM 6108 C CA . VAL A 1 747 ? -21.867 -0.207 22.963 1.00 86.06 747 VAL A CA 1
ATOM 6109 C C . VAL A 1 747 ? -21.311 -1.317 22.078 1.00 86.06 747 VAL A C 1
ATOM 6111 O O . VAL A 1 747 ? -20.098 -1.456 21.923 1.00 86.06 747 VAL A O 1
ATOM 6114 N N . THR A 1 748 ? -22.191 -2.114 21.489 1.00 79.50 748 THR A N 1
ATOM 6115 C CA . THR A 1 748 ? -21.842 -3.144 20.501 1.00 79.50 748 THR A CA 1
ATOM 6116 C C . THR A 1 748 ? -21.979 -2.617 19.068 1.00 79.50 748 THR A C 1
ATOM 6118 O O . THR A 1 748 ? -22.548 -1.554 18.826 1.00 79.50 748 THR A O 1
ATOM 6121 N N . GLU A 1 749 ? -21.517 -3.376 18.070 1.00 74.12 749 GLU A N 1
ATOM 6122 C CA . GLU A 1 749 ? -21.677 -3.003 16.653 1.00 74.12 749 GLU A CA 1
ATOM 6123 C C . GLU A 1 749 ? -23.147 -2.807 16.227 1.00 74.12 749 GLU A C 1
ATOM 6125 O O . GLU A 1 749 ? -23.426 -1.987 15.349 1.00 74.12 749 GLU A O 1
ATOM 6130 N N . SER A 1 750 ? -24.094 -3.514 16.864 1.00 70.81 750 SER A N 1
ATOM 6131 C CA . SER A 1 750 ? -25.537 -3.372 16.615 1.00 70.81 750 SER A CA 1
ATOM 6132 C C . SER A 1 750 ? -26.159 -2.136 17.278 1.00 70.81 750 SER A C 1
ATOM 6134 O O . SER A 1 750 ? -27.281 -1.775 16.935 1.00 70.81 750 SER A O 1
ATOM 6136 N N . GLY A 1 751 ? -25.429 -1.434 18.154 1.00 75.38 751 GLY A N 1
ATOM 6137 C CA . GLY A 1 751 ? -25.931 -0.282 18.916 1.00 75.38 751 GLY A CA 1
ATOM 6138 C C . GLY A 1 751 ? -26.525 -0.641 20.285 1.00 75.38 751 GLY A C 1
ATOM 6139 O O . GLY A 1 751 ? -26.963 0.255 21.012 1.00 75.38 751 GLY A O 1
ATOM 6140 N N . ASP A 1 752 ? -26.515 -1.924 20.646 1.00 84.25 752 ASP A N 1
ATOM 6141 C CA . ASP A 1 752 ? -26.940 -2.439 21.952 1.00 84.25 752 ASP A CA 1
ATOM 6142 C C . ASP A 1 752 ? -25.935 -2.054 23.046 1.00 84.25 752 ASP A C 1
ATOM 6144 O O . ASP A 1 752 ? -24.733 -1.988 22.774 1.00 84.25 752 ASP A O 1
ATOM 6148 N N . ILE A 1 753 ? -26.407 -1.804 24.274 1.00 88.62 753 ILE A N 1
ATOM 6149 C CA . ILE A 1 753 ? -25.565 -1.363 25.401 1.00 88.62 753 ILE A CA 1
ATOM 6150 C C . ILE A 1 753 ? -25.400 -2.507 26.398 1.00 88.62 753 ILE A C 1
ATOM 6152 O O . ILE A 1 753 ? -26.392 -2.991 26.950 1.00 88.62 753 ILE A O 1
ATOM 6156 N N . PHE A 1 754 ? -24.160 -2.913 26.663 1.00 89.69 754 PHE A N 1
ATOM 6157 C CA . PHE A 1 754 ? -23.818 -3.964 27.621 1.00 89.69 754 PHE A CA 1
ATOM 6158 C C . PHE A 1 754 ? -23.058 -3.380 28.816 1.00 89.69 754 PHE A C 1
ATOM 6160 O O . PHE A 1 754 ? -22.303 -2.415 28.682 1.00 89.69 754 PHE A O 1
ATOM 6167 N N . ILE A 1 755 ? -23.268 -3.974 29.992 1.00 88.69 755 ILE A N 1
ATOM 6168 C CA . ILE A 1 755 ? -22.489 -3.694 31.202 1.00 88.69 755 ILE A CA 1
ATOM 6169 C C . ILE A 1 755 ? -21.716 -4.960 31.552 1.00 88.69 755 ILE A C 1
ATOM 6171 O O . ILE A 1 755 ? -22.308 -6.006 31.833 1.00 88.69 755 ILE A O 1
ATOM 6175 N N . GLU A 1 756 ? -20.395 -4.859 31.537 1.00 87.12 756 GLU A N 1
ATOM 6176 C CA . GLU A 1 756 ? -19.475 -5.969 31.749 1.00 87.12 756 GLU A CA 1
ATOM 6177 C C . GLU A 1 756 ? -18.497 -5.653 32.874 1.00 87.12 756 GLU A C 1
ATOM 6179 O O . GLU A 1 756 ? -18.016 -4.529 33.001 1.00 87.12 756 GLU A O 1
ATOM 6184 N N . ARG A 1 757 ? -18.210 -6.651 33.711 1.00 84.81 757 ARG A N 1
ATOM 6185 C CA . ARG A 1 757 ? -17.204 -6.537 34.764 1.00 84.81 757 ARG A CA 1
ATOM 6186 C C . ARG A 1 757 ? -15.934 -7.252 34.334 1.00 84.81 757 ARG A C 1
ATOM 6188 O O . ARG A 1 757 ? -15.939 -8.476 34.192 1.00 84.81 757 ARG A O 1
ATOM 6195 N N . ILE A 1 758 ? -14.858 -6.484 34.187 1.00 82.06 758 ILE A N 1
ATOM 6196 C CA . ILE A 1 758 ? -13.533 -6.993 33.826 1.00 82.06 758 ILE A CA 1
ATOM 6197 C C . ILE A 1 758 ? -12.681 -7.077 35.094 1.00 82.06 758 ILE A C 1
ATOM 6199 O O . ILE A 1 758 ? -12.543 -6.089 35.821 1.00 82.06 758 ILE A O 1
ATOM 6203 N N . LYS A 1 759 ? -12.139 -8.264 35.384 1.00 81.75 759 LYS A N 1
ATOM 6204 C CA . LYS A 1 759 ? -11.199 -8.472 36.492 1.00 81.75 759 LYS A CA 1
ATOM 6205 C C . LYS A 1 759 ? -9.813 -7.926 36.150 1.00 81.75 759 LYS A C 1
ATOM 6207 O O . LYS A 1 759 ? -9.503 -7.668 34.998 1.00 81.75 759 LYS A O 1
ATOM 6212 N N . GLU A 1 760 ? -8.992 -7.758 37.178 1.00 78.94 760 GLU A N 1
ATOM 6213 C CA . GLU A 1 760 ? -7.569 -7.427 37.033 1.00 78.94 760 GLU A CA 1
ATOM 6214 C C . GLU A 1 760 ? -7.261 -6.099 36.316 1.00 78.94 760 GLU A C 1
ATOM 6216 O O . GLU A 1 760 ? -6.194 -5.908 35.739 1.00 78.94 760 GLU A O 1
ATOM 6221 N N . MET A 1 761 ? -8.189 -5.142 36.384 1.00 78.81 761 MET A N 1
ATOM 6222 C CA . MET A 1 761 ? -8.084 -3.866 35.667 1.00 78.81 761 MET A CA 1
ATOM 6223 C C . MET A 1 761 ? -7.376 -2.773 36.462 1.00 78.81 761 MET A C 1
ATOM 6225 O O . MET A 1 761 ? -6.787 -1.865 35.874 1.00 78.81 761 MET A O 1
ATOM 6229 N N . SER A 1 762 ? -7.442 -2.839 37.790 1.00 83.25 762 SER A N 1
ATOM 6230 C CA . SER A 1 762 ? -6.776 -1.899 38.685 1.00 83.25 762 SER A CA 1
ATOM 6231 C C . SER A 1 762 ? -5.925 -2.656 39.691 1.00 83.25 762 SER A C 1
ATOM 6233 O O . SER A 1 762 ? -6.331 -3.689 40.207 1.00 83.25 762 SER A O 1
ATOM 6235 N N . ILE A 1 763 ? -4.741 -2.139 39.987 1.00 84.88 763 ILE A N 1
ATOM 6236 C CA . ILE A 1 763 ? -3.829 -2.720 40.970 1.00 84.88 763 ILE A CA 1
ATOM 6237 C C . ILE A 1 763 ? -4.215 -2.220 42.365 1.00 84.88 763 ILE A C 1
ATOM 6239 O O . ILE A 1 763 ? -4.417 -1.018 42.559 1.00 84.88 763 ILE A O 1
ATOM 6243 N N . GLU A 1 764 ? -4.300 -3.138 43.329 1.00 85.00 764 GLU A N 1
ATOM 6244 C CA . GLU A 1 764 ? -4.540 -2.841 44.749 1.00 85.00 764 GLU A CA 1
ATOM 6245 C C . GLU A 1 764 ? -3.261 -2.921 45.595 1.00 85.00 764 GLU A C 1
ATOM 6247 O O . GLU A 1 764 ? -3.096 -2.138 46.531 1.00 85.00 764 GLU A O 1
ATOM 6252 N N . SER A 1 765 ? -2.346 -3.844 45.275 1.00 84.88 765 SER A N 1
ATOM 6253 C CA . SER A 1 765 ? -1.055 -3.976 45.963 1.00 84.88 765 SER A CA 1
ATOM 6254 C C . SER A 1 765 ? 0.069 -4.391 45.014 1.00 84.88 765 SER A C 1
ATOM 6256 O O . SER A 1 765 ? -0.162 -5.023 43.983 1.00 84.88 765 SER A O 1
ATOM 6258 N N . CYS A 1 766 ? 1.298 -4.030 45.381 1.00 85.94 766 CYS A N 1
ATOM 6259 C CA . CYS A 1 766 ? 2.526 -4.378 44.671 1.00 85.94 766 CYS A CA 1
ATOM 6260 C C . CYS A 1 766 ? 3.429 -5.193 45.594 1.00 85.94 766 CYS A C 1
ATOM 6262 O O . CYS A 1 766 ? 3.524 -4.879 46.779 1.00 85.94 766 CYS A O 1
ATOM 6264 N N . ALA A 1 767 ? 4.115 -6.187 45.040 1.00 83.56 767 ALA A N 1
ATOM 6265 C CA . ALA A 1 767 ? 5.084 -7.007 45.748 1.00 83.56 767 ALA A CA 1
ATOM 6266 C C . ALA A 1 767 ? 6.334 -7.234 44.890 1.00 83.56 767 ALA A C 1
ATOM 6268 O O . ALA A 1 767 ? 6.305 -7.149 43.661 1.00 83.56 767 ALA A O 1
ATOM 6269 N N . CYS A 1 768 ? 7.441 -7.547 45.551 1.00 78.25 768 CYS A N 1
ATOM 6270 C CA . CYS A 1 768 ? 8.654 -8.002 44.887 1.00 78.25 768 CYS A CA 1
ATOM 6271 C C . CYS A 1 768 ? 8.546 -9.504 44.621 1.00 78.25 768 CYS A C 1
ATOM 6273 O O . CYS A 1 768 ? 8.383 -10.271 45.569 1.00 78.25 768 CYS A O 1
ATOM 6275 N N . LYS A 1 769 ? 8.610 -9.910 43.349 1.00 73.00 769 LYS A N 1
ATOM 6276 C CA . LYS A 1 769 ? 8.527 -11.314 42.918 1.00 73.00 769 LYS A CA 1
ATOM 6277 C C . LYS A 1 769 ? 9.555 -11.646 41.851 1.00 73.00 769 LYS A C 1
ATOM 6279 O O . LYS A 1 769 ? 9.988 -10.704 41.142 1.00 73.00 769 LYS A O 1
#

Organism: Chiloscyllium punctatum (NCBI:txid137246)